Protein AF-0000000084804906 (afdb_homodimer)

Organism: Rhodopseudomonas palustris (strain HaA2) (NCBI:txid316058)

pLDDT: mean 89.28, std 15.46, range [22.48, 98.81]

Secondary structure (DSSP, 8-state):
-----------------------THHHHHHHHHHT-HHHHHHHHHHHSS-EESS-----SPPPHHHHHHHHHHHHH--STTSPPBTTB-HHHHHHHHHHHHHHH-HHHHHH--GGGEEEEEHHHHHHHHHHHHHHHTS---EEEEESS--THHHHHHHHHT-EEEEE--SSTT--SPPHHHHHHHHHHH--SEEEEESS-TTT-----HHHHHHHHHHHHHHT-EEEEEE-----SGGGGG---S--STT-SS--TTEEEEEESTTTSS-GGGTEEEEEE-HHHHHHHHHHHHHHTSS---TTHHHHHHHHHHHHHHHHHHHSTTS-HHHHHHHHHHHHHHHHHHH--S-TTSS--S-HHHHHHHH--HHHHHHHHHHHHHHHHHHHHHHHHHHHHHHGGGEEEEPPP-SSSEEEEEE---S-HHHHHHHIIIII-EE--BHHHHSS------SS-EEEEE--S-HHHHHHHHHHHHHHHHHHHHT-/-----------------------THHHHHHHHHHT-HHHHHHHHHHHSS-EESS--S--SPPPHHHHHHHHHHHHH--STTSPPBTTB-HHHHHHHHHHHHHHH-HHHHHH--GGGEEEEEHHHHHHHHHHHHHHHTS---EEEEESS--THHHHHHHHHT-EEEEE--SSTT--SPPHHHHHHHHHHH--SEEEEESS-TTT-----HHHHHHHHHHHHHHT-EEEEEE-----SGGGGG---S--STT-SS--TTEEEEEESTTTSS-GGGTEEEEEE-HHHHHHHHHHHHHHTSS---TTHHHHHHHHHHHHHHHHHHHSTTS-HHHHHHHHHHHHHHHHHHH--S-TTSS--S-HHHHHHHH--HHHHHHHHHHHHHHHHHHHHHHHHHHHHHHGGGEEEEPPP-SSSEEEEEE---S-HHHHHHHIIIII-EE--BHHHHSS------SS-EEEEE--S-HHHHHHHHHHHHHHHHHHHHH-

Solvent-accessible surface area (backbone atoms only — not comparable to full-atom values): 48200 Å² total; per-residue (Å²): 136,84,80,74,79,78,76,78,78,76,74,72,72,70,73,75,67,79,66,74,73,72,61,61,44,36,49,51,48,51,47,53,58,61,62,29,66,71,56,36,50,51,24,27,71,73,59,75,36,75,22,72,44,27,72,75,55,24,56,38,82,42,40,60,55,41,46,52,46,30,36,48,40,60,76,75,44,38,28,36,19,22,57,31,48,29,39,22,48,48,45,40,30,33,25,50,31,54,33,45,27,66,75,60,35,67,26,25,64,44,26,48,46,42,76,25,39,27,36,19,37,14,40,50,20,30,50,36,34,50,49,43,44,36,29,72,77,64,59,38,52,33,33,38,29,53,12,48,29,60,47,60,58,53,47,46,24,53,74,55,63,26,46,68,42,60,41,62,29,89,49,89,70,42,43,58,36,48,48,67,56,45,35,52,49,38,67,72,65,45,37,43,27,38,36,41,45,40,35,26,39,46,40,5,41,70,62,52,58,69,41,43,50,51,40,55,50,39,37,54,73,50,68,21,30,39,40,38,39,39,55,44,25,54,33,44,84,71,53,78,68,60,64,66,95,66,75,65,78,72,35,68,51,44,56,80,50,40,39,37,36,32,46,36,24,48,40,44,13,27,37,2,54,29,42,17,20,29,39,31,24,58,71,58,34,55,50,35,26,51,44,29,41,59,43,35,40,32,21,50,23,49,46,44,68,24,58,23,48,48,32,50,47,49,46,44,52,50,53,51,68,76,38,76,90,54,63,62,68,58,53,44,52,51,46,51,51,52,49,48,54,51,37,54,70,65,14,48,48,38,59,32,80,80,52,71,54,25,56,58,61,56,52,64,72,71,50,56,63,71,61,43,46,53,49,37,52,51,40,31,45,51,51,35,49,46,22,52,50,44,44,51,51,45,49,66,66,42,39,94,37,53,71,46,62,35,75,66,69,41,63,47,34,32,25,32,25,57,68,67,85,36,32,45,51,56,42,41,53,46,36,28,67,73,36,14,27,54,60,49,40,44,39,36,27,46,78,49,66,77,44,72,44,54,78,50,44,34,36,40,29,23,34,43,51,65,72,58,48,48,52,32,48,52,32,47,38,52,46,51,52,55,50,55,68,76,100,135,83,77,72,77,76,75,77,73,73,69,71,71,67,72,74,67,78,67,73,74,78,58,61,45,36,50,52,48,52,49,53,58,61,62,28,66,71,56,38,50,51,24,27,70,71,60,74,38,74,23,71,44,26,72,75,56,24,54,38,81,44,39,60,54,41,45,52,45,30,35,48,40,60,74,76,44,39,28,37,19,21,56,32,48,29,38,23,48,47,47,40,29,30,26,48,30,52,32,44,26,66,75,61,36,67,25,26,64,44,26,48,46,41,75,24,39,28,36,19,36,13,41,50,21,28,49,35,33,50,49,46,44,35,29,72,75,65,60,39,49,35,34,38,30,53,12,48,28,59,49,58,57,53,46,46,25,58,75,56,64,28,47,68,42,59,42,62,30,88,49,90,70,42,44,58,36,49,49,68,55,44,35,52,48,38,67,73,63,45,38,42,28,38,37,41,45,42,34,24,38,47,39,6,43,70,61,53,60,69,41,42,50,51,38,54,50,40,38,55,74,49,70,22,30,40,40,39,38,39,54,45,25,55,32,47,83,69,52,76,69,60,63,64,96,67,75,63,77,72,34,68,52,44,56,81,49,38,38,37,37,32,44,37,26,48,40,45,13,28,36,2,53,27,43,18,21,31,39,29,24,58,72,58,33,56,48,34,24,51,44,29,42,60,44,34,40,32,20,48,22,49,47,43,67,25,58,23,46,49,31,51,46,51,44,42,53,51,53,50,68,75,37,74,90,55,63,61,69,57,52,44,52,50,47,52,52,52,49,47,55,50,36,52,70,65,14,49,47,36,60,33,81,81,52,73,56,25,56,59,62,56,49,63,73,69,49,56,61,70,62,43,45,52,49,37,52,51,40,31,46,49,52,36,49,45,24,52,50,44,45,50,51,44,49,67,67,40,40,92,36,55,70,46,62,34,76,65,70,40,64,49,32,32,25,31,26,55,69,68,85,37,31,44,52,57,42,40,54,46,37,28,66,73,36,14,28,53,61,48,41,44,39,36,28,48,80,45,62,77,42,74,44,54,77,51,44,34,36,38,28,23,33,43,51,64,71,58,47,49,52,33,48,52,32,47,39,54,45,53,52,54,51,54,67,74,100

Structure (mmCIF, N/CA/C/O backbone):
data_AF-0000000084804906-model_v1
#
loop_
_entity.id
_entity.type
_entity.pdbx_description
1 polymer Aminotransferase
#
loop_
_atom_site.group_PDB
_atom_site.id
_atom_site.type_symbol
_atom_site.label_atom_id
_atom_site.label_alt_id
_atom_site.label_comp_id
_atom_site.label_asym_id
_atom_site.label_entity_id
_atom_site.label_seq_id
_atom_site.pdbx_PDB_ins_code
_atom_site.Cartn_x
_atom_site.Cartn_y
_atom_site.Cartn_z
_atom_site.occupancy
_atom_site.B_iso_or_equiv
_atom_site.auth_seq_id
_atom_site.auth_comp_id
_atom_site.auth_asym_id
_atom_site.auth_atom_id
_atom_site.pdbx_PDB_model_num
ATOM 1 N N . MET A 1 1 ? -44.156 36.531 -44.906 1 23.28 1 MET A N 1
ATOM 2 C CA . MET A 1 1 ? -43.156 35.5 -45.188 1 23.28 1 MET A CA 1
ATOM 3 C C . MET A 1 1 ? -42.812 34.75 -43.906 1 23.28 1 MET A C 1
ATOM 5 O O . MET A 1 1 ? -42.281 35.344 -42.938 1 23.28 1 MET A O 1
ATOM 9 N N . ARG A 1 2 ? -43.5 33.688 -43.688 1 24.52 2 ARG A N 1
ATOM 10 C CA . ARG A 1 2 ? -43.781 32.812 -42.531 1 24.52 2 ARG A CA 1
ATOM 11 C C . ARG A 1 2 ? -42.594 31.953 -42.219 1 24.52 2 ARG A C 1
ATOM 13 O O . ARG A 1 2 ? -42.156 31.125 -43.031 1 24.52 2 ARG A O 1
ATOM 20 N N . VAL A 1 3 ? -41.531 32.438 -41.531 1 28.08 3 VAL A N 1
ATOM 21 C CA . VAL A 1 3 ? -40.219 31.906 -41.188 1 28.08 3 VAL A CA 1
ATOM 22 C C . VAL A 1 3 ? -40.375 30.641 -40.344 1 28.08 3 VAL A C 1
ATOM 24 O O . VAL A 1 3 ? -40.906 30.688 -39.25 1 28.08 3 VAL A O 1
ATOM 27 N N . PHE A 1 4 ? -40.594 29.516 -40.969 1 24.92 4 PHE A N 1
ATOM 28 C CA . PHE A 1 4 ? -40.906 28.25 -40.344 1 24.92 4 PHE A CA 1
ATOM 29 C C . PHE A 1 4 ? -39.719 27.75 -39.531 1 24.92 4 PHE A C 1
ATOM 31 O O . PHE A 1 4 ? -38.562 27.844 -40 1 24.92 4 PHE A O 1
ATOM 38 N N . PRO A 1 5 ? -39.812 27.547 -38.25 1 27.03 5 PRO A N 1
ATOM 39 C CA . PRO A 1 5 ? -38.812 27.234 -37.25 1 27.03 5 PRO A CA 1
ATOM 40 C C . PRO A 1 5 ? -38.188 25.859 -37.406 1 27.03 5 PRO A C 1
ATOM 42 O O . PRO A 1 5 ? -38.875 24.906 -37.75 1 27.03 5 PRO A O 1
ATOM 45 N N . HIS A 1 6 ? -37 25.797 -38 1 27.11 6 HIS A N 1
ATOM 46 C CA . HIS A 1 6 ? -36.281 24.594 -38.312 1 27.11 6 HIS A CA 1
ATOM 47 C C . HIS A 1 6 ? -36.062 23.719 -37.094 1 27.11 6 HIS A C 1
ATOM 49 O O . HIS A 1 6 ? -35.531 24.172 -36.094 1 27.11 6 HIS A O 1
ATOM 55 N N . ARG A 1 7 ? -36.812 22.688 -36.844 1 23.19 7 ARG A N 1
ATOM 56 C CA . ARG A 1 7 ? -36.781 21.656 -35.812 1 23.19 7 ARG A CA 1
ATOM 57 C C . ARG A 1 7 ? -35.5 20.859 -35.875 1 23.19 7 ARG A C 1
ATOM 59 O O . ARG A 1 7 ? -35.219 20.172 -36.844 1 23.19 7 ARG A O 1
ATOM 66 N N . ARG A 1 8 ? -34.406 21.328 -35.375 1 23.94 8 ARG A N 1
ATOM 67 C CA . ARG A 1 8 ? -33.156 20.609 -35.344 1 23.94 8 ARG A CA 1
ATOM 68 C C . ARG A 1 8 ? -33.344 19.203 -34.781 1 23.94 8 ARG A C 1
ATOM 70 O O . ARG A 1 8 ? -33.812 19.062 -33.625 1 23.94 8 ARG A O 1
ATOM 77 N N . ALA A 1 9 ? -33.5 18.156 -35.562 1 24.27 9 ALA A N 1
ATOM 78 C CA . ALA A 1 9 ? -33.688 16.766 -35.156 1 24.27 9 ALA A CA 1
ATOM 79 C C . ALA A 1 9 ? -32.531 16.297 -34.281 1 24.27 9 ALA A C 1
ATOM 81 O O . ALA A 1 9 ? -31.359 16.453 -34.656 1 24.27 9 ALA A O 1
ATOM 82 N N . TYR A 1 10 ? -32.594 16.234 -33.031 1 24.77 10 TYR A N 1
ATOM 83 C CA . TYR A 1 10 ? -31.781 15.641 -31.984 1 24.77 10 TYR A CA 1
ATOM 84 C C . TYR A 1 10 ? -31.312 14.25 -32.375 1 24.77 10 TYR A C 1
ATOM 86 O O . TYR A 1 10 ? -32.125 13.352 -32.625 1 24.77 10 TYR A O 1
ATOM 94 N N . ARG A 1 11 ? -30.328 14.195 -33.281 1 23.48 11 ARG A N 1
ATOM 95 C CA . ARG A 1 11 ? -29.891 12.852 -33.625 1 23.48 11 ARG A CA 1
ATOM 96 C C . ARG A 1 11 ? -29.781 11.969 -32.375 1 23.48 11 ARG A C 1
ATOM 98 O O . ARG A 1 11 ? -29.141 12.352 -31.391 1 23.48 11 ARG A O 1
ATOM 105 N N . LYS A 1 12 ? -30.547 11.023 -32.312 1 25.92 12 LYS A N 1
ATOM 106 C CA . LYS A 1 12 ? -30.578 9.922 -31.359 1 25.92 12 LYS A CA 1
ATOM 107 C C . LYS A 1 12 ? -29.188 9.305 -31.172 1 25.92 12 LYS A C 1
ATOM 109 O O . LYS A 1 12 ? -28.578 8.852 -32.125 1 25.92 12 LYS A O 1
ATOM 114 N N . ARG A 1 13 ? -28.375 9.867 -30.281 1 27.53 13 ARG A N 1
ATOM 115 C CA . ARG A 1 13 ? -27.172 9.164 -29.875 1 27.53 13 ARG A CA 1
ATOM 116 C C . ARG A 1 13 ? -27.344 7.652 -30 1 27.53 13 ARG A C 1
ATOM 118 O O . ARG A 1 13 ? -28.328 7.094 -29.516 1 27.53 13 ARG A O 1
ATOM 125 N N . ARG A 1 14 ? -26.828 7.098 -31.031 1 26.75 14 ARG A N 1
ATOM 126 C CA . ARG A 1 14 ? -26.938 5.648 -31.172 1 26.75 14 ARG A CA 1
ATOM 127 C C . ARG A 1 14 ? -26.766 4.961 -29.812 1 26.75 14 ARG A C 1
ATOM 129 O O . ARG A 1 14 ? -25.938 5.359 -29.016 1 26.75 14 ARG A O 1
ATOM 136 N N . PRO A 1 15 ? -27.719 4.184 -29.406 1 28.22 15 PRO A N 1
ATOM 137 C CA . PRO A 1 15 ? -27.578 3.396 -28.188 1 28.22 15 PRO A CA 1
ATOM 138 C C . PRO A 1 15 ? -26.219 2.721 -28.078 1 28.22 15 PRO A C 1
ATOM 140 O O . PRO A 1 15 ? -25.672 2.246 -29.078 1 28.22 15 PRO A O 1
ATOM 143 N N . LEU A 1 16 ? -25.156 3.363 -27.406 1 29.88 16 LEU A N 1
ATOM 144 C CA . LEU A 1 16 ? -23.969 2.592 -27.078 1 29.88 16 LEU A CA 1
ATOM 145 C C . LEU A 1 16 ? -24.266 1.095 -27.125 1 29.88 16 LEU A C 1
ATOM 147 O O . LEU A 1 16 ? -25.25 0.631 -26.531 1 29.88 16 LEU A O 1
ATOM 151 N N . SER A 1 17 ? -24 0.446 -28.266 1 27.8 17 SER A N 1
ATOM 152 C CA . SER A 1 17 ? -24.062 -1.01 -28.328 1 27.8 17 SER A CA 1
ATOM 153 C C . SER A 1 17 ? -23.875 -1.622 -26.938 1 27.8 17 SER A C 1
ATOM 155 O O . SER A 1 17 ? -23.25 -1.017 -26.062 1 27.8 17 SER A O 1
ATOM 157 N N . ARG A 1 18 ? -24.625 -2.613 -26.641 1 29 18 ARG A N 1
ATOM 158 C CA . ARG A 1 18 ? -24.562 -3.43 -25.438 1 29 18 ARG A CA 1
ATOM 159 C C . ARG A 1 18 ? -23.109 -3.793 -25.094 1 29 18 ARG A C 1
ATOM 161 O O . ARG A 1 18 ? -22.531 -4.672 -25.734 1 29 18 ARG A O 1
ATOM 168 N N . ILE A 1 19 ? -22.203 -2.857 -24.922 1 34.84 19 ILE A N 1
ATOM 169 C CA . ILE A 1 19 ? -20.953 -3.291 -24.297 1 34.84 19 ILE A CA 1
ATOM 170 C C . ILE A 1 19 ? -21.203 -4.57 -23.5 1 34.84 19 ILE A C 1
ATOM 172 O O . ILE A 1 19 ? -22.047 -4.602 -22.609 1 34.84 19 ILE A O 1
ATOM 176 N N . VAL A 1 20 ? -20.938 -5.699 -24.109 1 34.78 20 VAL A N 1
ATOM 177 C CA . VAL A 1 20 ? -20.891 -6.977 -23.406 1 34.78 20 VAL A CA 1
ATOM 178 C C . VAL A 1 20 ? -20.422 -6.762 -21.969 1 34.78 20 VAL A C 1
ATOM 180 O O . VAL A 1 20 ? -19.297 -6.32 -21.734 1 34.78 20 VAL A O 1
ATOM 183 N N . ALA A 1 21 ? -21.172 -6.328 -21.234 1 38.22 21 ALA A N 1
ATOM 184 C CA . ALA A 1 21 ? -21 -6.316 -19.781 1 38.22 21 ALA A CA 1
ATOM 185 C C . ALA A 1 21 ? -20.156 -7.512 -19.328 1 38.22 21 ALA A C 1
ATOM 187 O O . ALA A 1 21 ? -20.656 -8.633 -19.25 1 38.22 21 ALA A O 1
ATOM 188 N N . MET A 1 22 ? -18.953 -7.852 -19.891 1 42.41 22 MET A N 1
ATOM 189 C CA . MET A 1 22 ? -18.062 -8.891 -19.391 1 42.41 22 MET A CA 1
ATOM 190 C C . MET A 1 22 ? -18.031 -8.898 -17.859 1 42.41 22 MET A C 1
ATOM 192 O O . MET A 1 22 ? -17.469 -7.992 -17.25 1 42.41 22 MET A O 1
ATOM 196 N N . THR A 1 23 ? -18.984 -9.422 -17.156 1 46.09 23 THR A N 1
ATOM 197 C CA . THR A 1 23 ? -19.406 -9.555 -15.766 1 46.09 23 THR A CA 1
ATOM 198 C C . THR A 1 23 ? -18.375 -10.344 -14.961 1 46.09 23 THR A C 1
ATOM 200 O O . THR A 1 23 ? -18.062 -11.484 -15.305 1 46.09 23 THR A O 1
ATOM 203 N N . TYR A 1 24 ? -17.297 -9.914 -14.602 1 53.47 24 TYR A N 1
ATOM 204 C CA . TYR A 1 24 ? -16.484 -10.328 -13.461 1 53.47 24 TYR A CA 1
ATOM 205 C C . TYR A 1 24 ? -17.375 -10.758 -12.297 1 53.47 24 TYR A C 1
ATOM 207 O O . TYR A 1 24 ? -17.016 -10.578 -11.133 1 53.47 24 TYR A O 1
ATOM 215 N N . ARG A 1 25 ? -18.25 -11.523 -12.727 1 69.44 25 ARG A N 1
ATOM 216 C CA . ARG A 1 25 ? -19.375 -11.688 -11.797 1 69.44 25 ARG A CA 1
ATOM 217 C C . ARG A 1 25 ? -19.234 -12.977 -10.992 1 69.44 25 ARG A C 1
ATOM 219 O O . ARG A 1 25 ? -19.75 -13.078 -9.883 1 69.44 25 ARG A O 1
ATOM 226 N N . SER A 1 26 ? -18.125 -13.75 -11.68 1 85.38 26 SER A N 1
ATOM 227 C CA . SER A 1 26 ? -18.094 -15.023 -10.969 1 85.38 26 SER A CA 1
ATOM 228 C C . SER A 1 26 ? -17.281 -14.914 -9.68 1 85.38 26 SER A C 1
ATOM 230 O O . SER A 1 26 ? -17.656 -15.508 -8.656 1 85.38 26 SER A O 1
ATOM 232 N N . LEU A 1 27 ? -16.156 -14.195 -9.734 1 86.88 27 LEU A N 1
ATOM 233 C CA . LEU A 1 27 ? -15.398 -13.969 -8.5 1 86.88 27 LEU A CA 1
ATOM 234 C C . LEU A 1 27 ? -16.234 -13.195 -7.488 1 86.88 27 LEU A C 1
ATOM 236 O O . LEU A 1 27 ? -16.25 -13.539 -6.301 1 86.88 27 LEU A O 1
ATOM 240 N N . GLU A 1 28 ? -16.844 -12.188 -7.98 1 83.81 28 GLU A N 1
ATOM 241 C CA . GLU A 1 28 ? -17.703 -11.383 -7.105 1 83.81 28 GLU A CA 1
ATOM 242 C C . GLU A 1 28 ? -18.812 -12.219 -6.496 1 83.81 28 GLU A C 1
ATOM 244 O O . GLU A 1 28 ? -19.141 -12.062 -5.316 1 83.81 28 GLU A O 1
ATOM 249 N N . ARG A 1 29 ? -19.391 -13.039 -7.336 1 88.12 29 ARG A N 1
ATOM 250 C CA . ARG A 1 29 ? -20.438 -13.938 -6.871 1 88.12 29 ARG A CA 1
ATOM 251 C C . ARG A 1 29 ? -19.938 -14.867 -5.781 1 88.12 29 ARG A C 1
ATOM 253 O O . ARG A 1 29 ? -20.578 -15.039 -4.75 1 88.12 29 ARG A O 1
ATOM 260 N N . ALA A 1 30 ? -18.812 -15.453 -6.039 1 90.81 30 ALA A N 1
ATOM 261 C CA . ALA A 1 30 ? -18.234 -16.359 -5.059 1 90.81 30 ALA A CA 1
ATOM 262 C C . ALA A 1 30 ? -17.891 -15.633 -3.764 1 90.81 30 ALA A C 1
ATOM 264 O O . ALA A 1 30 ? -18.219 -16.109 -2.674 1 90.81 30 ALA A O 1
ATOM 265 N N . ASN A 1 31 ? -17.25 -14.461 -3.885 1 85.06 31 ASN A N 1
ATOM 266 C CA . ASN A 1 31 ? -16.875 -13.672 -2.715 1 85.06 31 ASN A CA 1
ATOM 267 C C . ASN A 1 31 ? -18.094 -13.234 -1.915 1 85.06 31 ASN A C 1
ATOM 269 O O . ASN A 1 31 ? -18.078 -13.266 -0.683 1 85.06 31 ASN A O 1
ATOM 273 N N . ALA A 1 32 ? -19.109 -12.797 -2.629 1 84.06 32 ALA A N 1
ATOM 274 C CA . ALA A 1 32 ? -20.344 -12.398 -1.957 1 84.06 32 ALA A CA 1
ATOM 275 C C . ALA A 1 32 ? -20.922 -13.562 -1.163 1 84.06 32 ALA A C 1
ATOM 277 O O . ALA A 1 32 ? -21.516 -13.359 -0.097 1 84.06 32 ALA A O 1
ATOM 278 N N . TYR A 1 33 ? -20.781 -14.727 -1.677 1 90.19 33 TYR A N 1
ATOM 279 C CA . TYR A 1 33 ? -21.297 -15.914 -1.01 1 90.19 33 TYR A CA 1
ATOM 280 C C . TYR A 1 33 ? -20.469 -16.266 0.216 1 90.19 33 TYR A C 1
ATOM 282 O O . TYR A 1 33 ? -21.016 -16.5 1.298 1 90.19 33 TYR A O 1
ATOM 290 N N . PHE A 1 34 ? -19.172 -16.25 0.102 1 88.19 34 PHE A N 1
ATOM 291 C CA . PHE A 1 34 ? -18.266 -16.688 1.154 1 88.19 34 PHE A CA 1
ATOM 292 C C . PHE A 1 34 ? -18.203 -15.68 2.289 1 88.19 34 PHE A C 1
ATOM 294 O O . PHE A 1 34 ? -18 -16.047 3.447 1 88.19 34 PHE A O 1
ATOM 301 N N . TYR A 1 35 ? -18.406 -14.414 1.916 1 80.06 35 TYR A N 1
ATOM 302 C CA . TYR A 1 35 ? -18.125 -13.367 2.893 1 80.06 35 TYR A CA 1
ATOM 303 C C . TYR A 1 35 ? -19.406 -12.711 3.375 1 80.06 35 TYR A C 1
ATOM 305 O O . TYR A 1 35 ? -19.375 -11.688 4.055 1 80.06 35 TYR A O 1
ATOM 313 N N . ASP A 1 36 ? -20.484 -13.305 2.92 1 81.38 36 ASP A N 1
ATOM 314 C CA . ASP A 1 36 ? -21.719 -12.914 3.58 1 81.38 36 ASP A CA 1
ATOM 315 C C . ASP A 1 36 ? -21.641 -13.133 5.09 1 81.38 36 ASP A C 1
ATOM 317 O O . ASP A 1 36 ? -21.375 -14.242 5.547 1 81.38 36 ASP A O 1
ATOM 321 N N . PRO A 1 37 ? -21.859 -12.086 5.828 1 75.81 37 PRO A N 1
ATOM 322 C CA . PRO A 1 37 ? -21.578 -12.18 7.266 1 75.81 37 PRO A CA 1
ATOM 323 C C . PRO A 1 37 ? -22.406 -13.266 7.957 1 75.81 37 PRO A C 1
ATOM 325 O O . PRO A 1 37 ? -21.875 -14.031 8.758 1 75.81 37 PRO A O 1
ATOM 328 N N . ALA A 1 38 ? -23.688 -13.352 7.727 1 84.19 38 ALA A N 1
ATOM 329 C CA . ALA A 1 38 ? -24.547 -14.344 8.367 1 84.19 38 ALA A CA 1
ATOM 330 C C . ALA A 1 38 ? -24.156 -15.758 7.965 1 84.19 38 ALA A C 1
ATOM 332 O O . ALA A 1 38 ? -24.062 -16.656 8.812 1 84.19 38 ALA A O 1
ATOM 333 N N . ARG A 1 39 ? -23.891 -15.922 6.742 1 88.75 39 ARG A N 1
ATOM 334 C CA . ARG A 1 39 ? -23.5 -17.234 6.238 1 88.75 39 ARG A CA 1
ATOM 335 C C . ARG A 1 39 ? -22.141 -17.656 6.797 1 88.75 39 ARG A C 1
ATOM 337 O O . ARG A 1 39 ? -21.969 -18.797 7.223 1 88.75 39 ARG A O 1
ATOM 344 N N . ARG A 1 40 ? -21.234 -16.766 6.75 1 84.19 40 ARG A N 1
ATOM 345 C CA . ARG A 1 40 ? -19.891 -17.062 7.23 1 84.19 40 ARG A CA 1
ATOM 346 C C . ARG A 1 40 ? -19.906 -17.391 8.719 1 84.19 40 ARG A C 1
ATOM 348 O O . ARG A 1 40 ? -19.219 -18.312 9.156 1 84.19 40 ARG A O 1
ATOM 355 N N . ARG A 1 41 ? -20.688 -16.703 9.453 1 82.5 41 ARG A N 1
ATOM 356 C CA . ARG A 1 41 ? -20.828 -17 10.875 1 82.5 41 ARG A CA 1
ATOM 357 C C . ARG A 1 41 ? -21.391 -18.406 11.078 1 82.5 41 ARG A C 1
ATOM 359 O O . ARG A 1 41 ? -20.953 -19.141 11.961 1 82.5 41 ARG A O 1
ATOM 366 N N . ALA A 1 42 ? -22.344 -18.672 10.344 1 89.75 42 ALA A N 1
ATOM 367 C CA . ALA A 1 42 ? -22.984 -19.984 10.445 1 89.75 42 ALA A CA 1
ATOM 368 C C . ALA A 1 42 ? -21.984 -21.094 10.102 1 89.75 42 ALA A C 1
ATOM 370 O O . ALA A 1 42 ? -21.953 -22.141 10.758 1 89.75 42 ALA A O 1
ATOM 371 N N . VAL A 1 43 ? -21.219 -20.891 9.086 1 89.62 43 VAL A N 1
ATOM 372 C CA . VAL A 1 43 ? -20.234 -21.859 8.633 1 89.62 43 VAL A CA 1
ATOM 373 C C . VAL A 1 43 ? -19.141 -22.031 9.703 1 89.62 43 VAL A C 1
ATOM 375 O O . VAL A 1 43 ? -18.75 -23.156 10.016 1 89.62 43 VAL A O 1
ATOM 378 N N . ILE A 1 44 ? -18.734 -21 10.258 1 83.94 44 ILE A N 1
ATOM 379 C CA . ILE A 1 44 ? -17.703 -21.047 11.289 1 83.94 44 ILE A CA 1
ATOM 380 C C . ILE A 1 44 ? -18.25 -21.75 12.531 1 83.94 44 ILE A C 1
ATOM 382 O O . ILE A 1 44 ? -17.547 -22.547 13.156 1 83.94 44 ILE A O 1
ATOM 386 N N . ALA A 1 45 ? -19.438 -21.422 12.898 1 86.12 45 ALA A N 1
ATOM 387 C CA . ALA A 1 45 ? -20.062 -22.062 14.047 1 86.12 45 ALA A CA 1
ATOM 388 C C . ALA A 1 45 ? -20.203 -23.562 13.836 1 86.12 45 ALA A C 1
ATOM 390 O O . ALA A 1 45 ? -20 -24.344 14.766 1 86.12 45 ALA A O 1
ATOM 391 N N . ARG A 1 46 ? -20.484 -23.922 12.672 1 90.19 46 ARG A N 1
ATOM 392 C CA . ARG A 1 46 ? -20.75 -25.312 12.344 1 90.19 46 ARG A CA 1
ATOM 393 C C . ARG A 1 46 ? -19.453 -26.109 12.219 1 90.19 46 ARG A C 1
ATOM 395 O O . ARG A 1 46 ? -19.391 -27.266 12.648 1 90.19 46 ARG A O 1
ATOM 402 N N . HIS A 1 47 ? -18.484 -25.516 11.57 1 87.88 47 HIS A N 1
ATOM 403 C CA . HIS A 1 47 ? -17.297 -26.297 11.188 1 87.88 47 HIS A CA 1
ATOM 404 C C . HIS A 1 47 ? -16.078 -25.875 11.984 1 87.88 47 HIS A C 1
ATOM 406 O O . HIS A 1 47 ? -15.016 -26.5 11.883 1 87.88 47 HIS A O 1
ATOM 412 N N . GLY A 1 48 ? -16.234 -24.844 12.828 1 77.38 48 GLY A N 1
ATOM 413 C CA . GLY A 1 48 ? -15.133 -24.359 13.641 1 77.38 48 GLY A CA 1
ATOM 414 C C . GLY A 1 48 ? -14.203 -23.422 12.891 1 77.38 48 GLY A C 1
ATOM 415 O O . GLY A 1 48 ? -13.258 -22.875 13.469 1 77.38 48 GLY A O 1
ATOM 416 N N . GLY A 1 49 ? -14.438 -23.203 11.602 1 78.88 49 GLY A N 1
ATOM 417 C CA . GLY A 1 49 ? -13.641 -22.344 10.758 1 78.88 49 GLY A CA 1
ATOM 418 C C . GLY A 1 49 ? -13.852 -22.594 9.273 1 78.88 49 GLY A C 1
ATOM 419 O O . GLY A 1 49 ? -14.617 -23.484 8.891 1 78.88 49 GLY A O 1
ATOM 420 N N . VAL A 1 50 ? -13.25 -21.719 8.539 1 82.38 50 VAL A N 1
ATOM 421 C CA . VAL A 1 50 ? -13.305 -21.891 7.09 1 82.38 50 VAL A CA 1
ATOM 422 C C . VAL A 1 50 ? -11.969 -22.438 6.59 1 82.38 50 VAL A C 1
ATOM 424 O O . VAL A 1 50 ? -10.906 -21.938 6.961 1 82.38 50 VAL A O 1
ATOM 427 N N . GLY A 1 51 ? -12 -23.547 5.852 1 82 51 GLY A N 1
ATOM 428 C CA . GLY A 1 51 ? -10.82 -24.047 5.172 1 82 51 GLY A CA 1
ATOM 429 C C . GLY A 1 51 ? -10.555 -23.359 3.85 1 82 51 GLY A C 1
ATOM 430 O O . GLY A 1 51 ? -11.477 -23.062 3.098 1 82 51 GLY A O 1
ATOM 431 N N . TYR A 1 52 ? -9.258 -23.047 3.648 1 83.75 52 TYR A N 1
ATOM 432 C CA . TYR A 1 52 ? -8.859 -22.359 2.43 1 83.75 52 TYR A CA 1
ATOM 433 C C . TYR A 1 52 ? -8.016 -23.266 1.534 1 83.75 52 TYR A C 1
ATOM 435 O O . TYR A 1 52 ? -6.789 -23.203 1.555 1 83.75 52 TYR A O 1
ATOM 443 N N . LEU A 1 53 ? -8.688 -24 0.717 1 92.62 53 LEU A N 1
ATOM 444 C CA . LEU A 1 53 ? -7.973 -24.953 -0.136 1 92.62 53 LEU A CA 1
ATOM 445 C C . LEU A 1 53 ? -7.727 -24.344 -1.519 1 92.62 53 LEU A C 1
ATOM 447 O O . LEU A 1 53 ? -6.992 -24.922 -2.324 1 92.62 53 LEU A O 1
ATOM 451 N N . SER A 1 54 ? -8.289 -23.156 -1.771 1 93.81 54 SER A N 1
ATOM 452 C CA . SER A 1 54 ? -8.25 -22.656 -3.139 1 93.81 54 SER A CA 1
ATOM 453 C C . SER A 1 54 ? -7.855 -21.188 -3.172 1 93.81 54 SER A C 1
ATOM 455 O O . SER A 1 54 ? -8.164 -20.484 -4.133 1 93.81 54 SER A O 1
ATOM 457 N N . SER A 1 55 ? -7.141 -20.672 -2.26 1 88.38 55 SER A N 1
ATOM 458 C CA . SER A 1 55 ? -6.914 -19.234 -2.09 1 88.38 55 SER A CA 1
ATOM 459 C C . SER A 1 55 ? -5.941 -18.703 -3.133 1 88.38 55 SER A C 1
ATOM 461 O O . SER A 1 55 ? -6.016 -17.531 -3.518 1 88.38 55 SER A O 1
ATOM 463 N N . GLY A 1 56 ? -5.004 -19.484 -3.592 1 91.62 56 GLY A N 1
ATOM 464 C CA . GLY A 1 56 ? -3.938 -19.031 -4.465 1 91.62 56 GLY A CA 1
ATOM 465 C C . GLY A 1 56 ? -2.904 -18.188 -3.748 1 91.62 56 GLY A C 1
ATOM 466 O O . GLY A 1 56 ? -2.051 -17.562 -4.387 1 91.62 56 GLY A O 1
ATOM 467 N N . VAL A 1 57 ? -2.908 -18.141 -2.447 1 93 57 VAL A N 1
ATOM 468 C CA . VAL A 1 57 ? -1.99 -17.359 -1.623 1 93 57 VAL A CA 1
ATOM 469 C C . VAL A 1 57 ? -0.958 -18.281 -0.982 1 93 57 VAL A C 1
ATOM 471 O O . VAL A 1 57 ? -1.263 -19.438 -0.66 1 93 57 VAL A O 1
ATOM 474 N N . ASN A 1 58 ? 0.282 -17.859 -0.965 1 94.44 58 ASN A N 1
ATOM 475 C CA . ASN A 1 58 ? 1.28 -18.562 -0.164 1 94.44 58 ASN A CA 1
ATOM 476 C C . ASN A 1 58 ? 1.169 -18.203 1.313 1 94.44 58 ASN A C 1
ATOM 478 O O . ASN A 1 58 ? 1.742 -17.203 1.755 1 94.44 58 ASN A O 1
ATOM 482 N N . HIS A 1 59 ? 0.5 -19.078 2.086 1 93.81 59 HIS A N 1
ATOM 483 C CA . HIS A 1 59 ? 0.197 -18.797 3.484 1 93.81 59 HIS A CA 1
ATOM 484 C C . HIS A 1 59 ? 1.354 -19.188 4.391 1 93.81 59 HIS A C 1
ATOM 486 O O . HIS A 1 59 ? 1.282 -19.016 5.609 1 93.81 59 HIS A O 1
ATOM 492 N N . LEU A 1 60 ? 2.373 -19.75 3.809 1 94.19 60 LEU A N 1
ATOM 493 C CA . LEU A 1 60 ? 3.488 -20.25 4.609 1 94.19 60 LEU A CA 1
ATOM 494 C C . LEU A 1 60 ? 4.414 -19.094 5.012 1 94.19 60 LEU A C 1
ATOM 496 O O . LEU A 1 60 ? 4.301 -17.984 4.484 1 94.19 60 LEU A O 1
ATOM 500 N N . GLN A 1 61 ? 5.254 -19.406 5.941 1 94.94 61 GLN A N 1
ATOM 501 C CA . GLN A 1 61 ? 6.059 -18.359 6.562 1 94.94 61 GLN A CA 1
ATOM 502 C C . GLN A 1 61 ? 7.113 -17.828 5.598 1 94.94 61 GLN A C 1
ATOM 504 O O . GLN A 1 61 ? 7.785 -18.609 4.918 1 94.94 61 GLN A O 1
ATOM 509 N N . THR A 1 62 ? 7.23 -16.562 5.492 1 96.19 62 THR A N 1
ATOM 510 C CA . THR A 1 62 ? 8.328 -15.891 4.793 1 96.19 62 THR A CA 1
ATOM 511 C C . THR A 1 62 ? 9.672 -16.344 5.348 1 96.19 62 THR A C 1
ATOM 513 O O . THR A 1 62 ? 9.812 -16.578 6.551 1 96.19 62 THR A O 1
ATOM 516 N N . PRO A 1 63 ? 10.672 -16.469 4.48 1 96.06 63 PRO A N 1
ATOM 517 C CA . PRO A 1 63 ? 11.984 -16.844 5.008 1 96.06 63 PRO A CA 1
ATOM 518 C C . PRO A 1 63 ? 12.398 -16.016 6.219 1 96.06 63 PRO A C 1
ATOM 520 O O . PRO A 1 63 ? 12.328 -14.781 6.18 1 96.06 63 PRO A O 1
ATOM 523 N N . ARG A 1 64 ? 12.898 -16.719 7.297 1 97.38 64 ARG A N 1
ATOM 524 C CA . ARG A 1 64 ? 13.133 -16.125 8.609 1 97.38 64 ARG A CA 1
ATOM 525 C C . ARG A 1 64 ? 14.164 -15.008 8.523 1 97.38 64 ARG A C 1
ATOM 527 O O . ARG A 1 64 ? 14.062 -14 9.227 1 97.38 64 ARG A O 1
ATOM 534 N N . VAL A 1 65 ? 15.141 -15.102 7.668 1 97.88 65 VAL A N 1
ATOM 535 C CA . VAL A 1 65 ? 16.219 -14.117 7.57 1 97.88 65 VAL A CA 1
ATOM 536 C C . VAL A 1 65 ? 15.648 -12.781 7.098 1 97.88 65 VAL A C 1
ATOM 538 O O . VAL A 1 65 ? 16.109 -11.719 7.523 1 97.88 65 VAL A O 1
ATOM 541 N N . LEU A 1 66 ? 14.695 -12.836 6.191 1 97.69 66 LEU A N 1
ATOM 542 C CA . LEU A 1 66 ? 14.062 -11.617 5.703 1 97.69 66 LEU A CA 1
ATOM 543 C C . LEU A 1 66 ? 13.211 -10.977 6.793 1 97.69 66 LEU A C 1
ATOM 545 O O . LEU A 1 66 ? 13.219 -9.75 6.957 1 97.69 66 LEU A O 1
ATOM 549 N N . LEU A 1 67 ? 12.453 -11.797 7.57 1 98.12 67 LEU A N 1
ATOM 550 C CA . LEU A 1 67 ? 11.633 -11.297 8.664 1 98.12 67 LEU A CA 1
ATOM 551 C C . LEU A 1 67 ? 12.5 -10.672 9.75 1 98.12 67 LEU A C 1
ATOM 553 O O . LEU A 1 67 ? 12.164 -9.609 10.289 1 98.12 67 LEU A O 1
ATOM 557 N N . ASP A 1 68 ? 13.609 -11.352 10.062 1 97.88 68 ASP A N 1
ATOM 558 C CA . ASP A 1 68 ? 14.531 -10.836 11.07 1 97.88 68 ASP A CA 1
ATOM 559 C C . ASP A 1 68 ? 15.125 -9.492 10.648 1 97.88 68 ASP A C 1
ATOM 561 O O . ASP A 1 68 ? 15.25 -8.578 11.469 1 97.88 68 ASP A O 1
ATOM 565 N N . LEU A 1 69 ? 15.492 -9.414 9.414 1 97.81 69 LEU A N 1
ATOM 566 C CA . LEU A 1 69 ? 16.047 -8.172 8.898 1 97.81 69 LEU A CA 1
ATOM 567 C C . LEU A 1 69 ? 15.016 -7.051 8.938 1 97.81 69 LEU A C 1
ATOM 569 O O . LEU A 1 69 ? 15.328 -5.918 9.305 1 97.81 69 LEU A O 1
ATOM 573 N N . ALA A 1 70 ? 13.789 -7.371 8.531 1 97.94 70 ALA A N 1
ATOM 574 C CA . ALA A 1 70 ? 12.711 -6.387 8.578 1 97.94 70 ALA A CA 1
ATOM 575 C C . ALA A 1 70 ? 12.469 -5.918 10.016 1 97.94 70 ALA A C 1
ATOM 577 O O . ALA A 1 70 ? 12.188 -4.738 10.25 1 97.94 70 ALA A O 1
ATOM 578 N N . ALA A 1 71 ? 12.523 -6.84 10.953 1 97.88 71 ALA A N 1
ATOM 579 C CA . ALA A 1 71 ? 12.328 -6.488 12.359 1 97.88 71 ALA A CA 1
ATOM 580 C C . ALA A 1 71 ? 13.43 -5.543 12.844 1 97.88 71 ALA A C 1
ATOM 582 O O . ALA A 1 71 ? 13.148 -4.574 13.562 1 97.88 71 ALA A O 1
ATOM 583 N N . ARG A 1 72 ? 14.648 -5.797 12.484 1 96.94 72 ARG A N 1
ATOM 584 C CA . ARG A 1 72 ? 15.766 -4.934 12.859 1 96.94 72 ARG A CA 1
ATOM 585 C C . ARG A 1 72 ? 15.633 -3.559 12.203 1 96.94 72 ARG A C 1
ATOM 587 O O . ARG A 1 72 ? 15.961 -2.541 12.82 1 96.94 72 ARG A O 1
ATOM 594 N N . GLU A 1 73 ? 15.188 -3.568 10.945 1 96.5 73 GLU A N 1
ATOM 595 C CA . GLU A 1 73 ? 14.961 -2.332 10.203 1 96.5 73 GLU A CA 1
ATOM 596 C C . GLU A 1 73 ? 14.039 -1.388 10.969 1 96.5 73 GLU A C 1
ATOM 598 O O . GLU A 1 73 ? 14.281 -0.179 11.016 1 96.5 73 GLU A O 1
ATOM 603 N N . LEU A 1 74 ? 12.992 -1.919 11.609 1 96.44 74 LEU A N 1
ATOM 604 C CA . LEU A 1 74 ? 12.008 -1.117 12.336 1 96.44 74 LEU A CA 1
ATOM 605 C C . LEU A 1 74 ? 12.664 -0.346 13.469 1 96.44 74 LEU A C 1
ATOM 607 O O . LEU A 1 74 ? 12.242 0.766 13.805 1 96.44 74 LEU A O 1
ATOM 611 N N . ARG A 1 75 ? 13.719 -0.882 13.992 1 92.25 75 ARG A N 1
ATOM 612 C CA . ARG A 1 75 ? 14.367 -0.273 15.148 1 92.25 75 ARG A CA 1
ATOM 613 C C . ARG A 1 75 ? 15.539 0.604 14.711 1 92.25 75 ARG A C 1
ATOM 615 O O . ARG A 1 75 ? 15.844 1.608 15.359 1 92.25 75 ARG A O 1
ATOM 622 N N . GLU A 1 76 ? 16.188 0.188 13.672 1 93.62 76 GLU A N 1
ATOM 623 C CA . GLU A 1 76 ? 17.5 0.764 13.398 1 93.62 76 GLU A CA 1
ATOM 624 C C . GLU A 1 76 ? 17.438 1.753 12.234 1 93.62 76 GLU A C 1
ATOM 626 O O . GLU A 1 76 ? 18.359 2.539 12.031 1 93.62 76 GLU A O 1
ATOM 631 N N . ARG A 1 77 ? 16.375 1.732 11.531 1 93.69 77 ARG A N 1
ATOM 632 C CA . ARG A 1 77 ? 16.203 2.645 10.406 1 93.69 77 ARG A CA 1
ATOM 633 C C . ARG A 1 77 ? 14.898 3.418 10.516 1 93.69 77 ARG A C 1
ATOM 635 O O . ARG A 1 77 ? 14.047 3.09 11.344 1 93.69 77 ARG A O 1
ATOM 642 N N . ARG A 1 78 ? 14.719 4.473 9.727 1 94.44 78 ARG A N 1
ATOM 643 C CA . ARG A 1 78 ? 13.492 5.266 9.672 1 94.44 78 ARG A CA 1
ATOM 644 C C . ARG A 1 78 ? 12.758 5.059 8.352 1 94.44 78 ARG A C 1
ATOM 646 O O . ARG A 1 78 ? 12.32 6.023 7.723 1 94.44 78 ARG A O 1
ATOM 653 N N . LEU A 1 79 ? 12.727 3.807 7.891 1 95.44 79 LEU A N 1
ATOM 654 C CA . LEU A 1 79 ? 12.094 3.539 6.605 1 95.44 79 LEU A CA 1
ATOM 655 C C . LEU A 1 79 ? 10.578 3.502 6.746 1 95.44 79 LEU A C 1
ATOM 657 O O . LEU A 1 79 ? 9.859 4.035 5.898 1 95.44 79 LEU A O 1
ATOM 661 N N . ILE A 1 80 ? 10.062 2.924 7.855 1 97.25 80 ILE A N 1
ATOM 662 C CA . ILE A 1 80 ? 8.625 2.84 8.062 1 97.25 80 ILE A CA 1
ATOM 663 C C . ILE A 1 80 ? 8.055 4.234 8.32 1 97.25 80 ILE A C 1
ATOM 665 O O . ILE A 1 80 ? 6.867 4.48 8.094 1 97.25 80 ILE A O 1
ATOM 669 N N . GLU A 1 81 ? 8.875 5.207 8.672 1 96.31 81 GLU A N 1
ATOM 670 C CA . GLU A 1 81 ? 8.461 6.57 9 1 96.31 81 GLU A CA 1
ATOM 671 C C . GLU A 1 81 ? 8.391 7.438 7.75 1 96.31 81 GLU A C 1
ATOM 673 O O . GLU A 1 81 ? 7.801 8.523 7.773 1 96.31 81 GLU A O 1
ATOM 678 N N . ASN A 1 82 ? 8.914 6.984 6.676 1 94.56 82 ASN A N 1
ATOM 679 C CA . ASN A 1 82 ? 9.086 7.883 5.539 1 94.56 82 ASN A CA 1
ATOM 680 C C . ASN A 1 82 ? 8.555 7.266 4.25 1 94.56 82 ASN A C 1
ATOM 682 O O . ASN A 1 82 ? 8.641 6.055 4.055 1 94.56 82 ASN A O 1
ATOM 686 N N . TYR A 1 83 ? 8.07 8.141 3.375 1 93.38 83 TYR A N 1
ATOM 687 C CA . TYR A 1 83 ? 7.633 7.742 2.043 1 93.38 83 TYR A CA 1
ATOM 688 C C . TYR A 1 83 ? 8.82 7.383 1.161 1 93.38 83 TYR A C 1
ATOM 690 O O . TYR A 1 83 ? 9.945 7.832 1.406 1 93.38 83 TYR A O 1
ATOM 698 N N . THR A 1 84 ? 8.531 6.59 0.17 1 92.81 84 THR A N 1
ATOM 699 C CA . THR A 1 84 ? 9.438 6.492 -0.973 1 92.81 84 THR A CA 1
ATOM 700 C C . THR A 1 84 ? 9.016 7.461 -2.074 1 92.81 84 THR A C 1
ATOM 702 O O . THR A 1 84 ? 7.984 8.125 -1.966 1 92.81 84 THR A O 1
ATOM 705 N N . ALA A 1 85 ? 9.914 7.547 -3.09 1 89.62 85 ALA A N 1
ATOM 706 C CA . ALA A 1 85 ? 9.438 8.156 -4.328 1 89.62 85 ALA A CA 1
ATOM 707 C C . ALA A 1 85 ? 8.234 7.398 -4.887 1 89.62 85 ALA A C 1
ATOM 709 O O . ALA A 1 85 ? 8.008 6.242 -4.531 1 89.62 85 ALA A O 1
ATOM 710 N N . PRO A 1 86 ? 7.488 8.062 -5.75 1 92.81 86 PRO A N 1
ATOM 711 C CA . PRO A 1 86 ? 6.301 7.406 -6.312 1 92.81 86 PRO A CA 1
ATOM 712 C C . PRO A 1 86 ? 6.633 6.102 -7.031 1 92.81 86 PRO A C 1
ATOM 714 O O . PRO A 1 86 ? 5.777 5.223 -7.152 1 92.81 86 PRO A O 1
ATOM 717 N N . GLY A 1 87 ? 7.859 5.934 -7.492 1 94.25 87 GLY A N 1
ATOM 718 C CA . GLY A 1 87 ? 8.281 4.711 -8.156 1 94.25 87 GLY A CA 1
ATOM 719 C C . GLY A 1 87 ? 8.914 3.709 -7.207 1 94.25 87 GLY A C 1
ATOM 720 O O . GLY A 1 87 ? 9.336 2.631 -7.629 1 94.25 87 GLY A O 1
ATOM 721 N N . GLY A 1 88 ? 8.992 4.062 -5.922 1 94.56 88 GLY A N 1
ATOM 722 C CA . GLY A 1 88 ? 9.5 3.135 -4.926 1 94.56 88 GLY A CA 1
ATOM 723 C C . GLY A 1 88 ? 10.914 3.447 -4.484 1 94.56 88 GLY A C 1
ATOM 724 O O . GLY A 1 88 ? 11.539 4.387 -4.988 1 94.56 88 GLY A O 1
ATOM 725 N N . ALA A 1 89 ? 11.383 2.691 -3.537 1 93.88 89 ALA A N 1
ATOM 726 C CA . ALA A 1 89 ? 12.719 2.885 -2.973 1 93.88 89 ALA A CA 1
ATOM 727 C C . ALA A 1 89 ? 13.797 2.564 -4 1 93.88 89 ALA A C 1
ATOM 729 O O . ALA A 1 89 ? 13.75 1.526 -4.664 1 93.88 89 ALA A O 1
ATOM 730 N N . LEU A 1 90 ? 14.797 3.381 -4.082 1 89.56 90 LEU A N 1
ATOM 731 C CA . LEU A 1 90 ? 15.883 3.217 -5.039 1 89.56 90 LEU A CA 1
ATOM 732 C C . LEU A 1 90 ? 16.609 1.895 -4.82 1 89.56 90 LEU A C 1
ATOM 734 O O . LEU A 1 90 ? 17.016 1.23 -5.781 1 89.56 90 LEU A O 1
ATOM 738 N N . GLY A 1 91 ? 16.812 1.587 -3.586 1 93.38 91 GLY A N 1
ATOM 739 C CA . GLY A 1 91 ? 17.516 0.36 -3.258 1 93.38 91 GLY A CA 1
ATOM 740 C C . GLY A 1 91 ? 16.844 -0.883 -3.809 1 93.38 91 GLY A C 1
ATOM 741 O O . GLY A 1 91 ? 17.516 -1.784 -4.316 1 93.38 91 GLY A O 1
ATOM 742 N N . ILE A 1 92 ? 15.508 -0.967 -3.727 1 96.94 92 ILE A N 1
ATOM 743 C CA . ILE A 1 92 ? 14.773 -2.121 -4.227 1 96.94 92 ILE A CA 1
ATOM 744 C C . ILE A 1 92 ? 14.883 -2.186 -5.75 1 96.94 92 ILE A C 1
ATOM 746 O O . ILE A 1 92 ? 15.148 -3.25 -6.312 1 96.94 92 ILE A O 1
ATOM 750 N N . GLY A 1 93 ? 14.656 -0.993 -6.418 1 96.06 93 GLY A N 1
ATOM 751 C CA . GLY A 1 93 ? 14.789 -0.955 -7.867 1 96.06 93 GLY A CA 1
ATOM 752 C C . GLY A 1 93 ? 16.156 -1.402 -8.359 1 96.06 93 GLY A C 1
ATOM 753 O O . GLY A 1 93 ? 16.25 -2.18 -9.312 1 96.06 93 GLY A O 1
ATOM 754 N N . ALA A 1 94 ? 17.172 -0.938 -7.699 1 95.81 94 ALA A N 1
ATOM 755 C CA . ALA A 1 94 ? 18.531 -1.321 -8.047 1 95.81 94 ALA A CA 1
ATOM 756 C C . ALA A 1 94 ? 18.75 -2.816 -7.84 1 95.81 94 ALA A C 1
ATOM 758 O O . ALA A 1 94 ? 19.391 -3.479 -8.664 1 95.81 94 ALA A O 1
ATOM 759 N N . ALA A 1 95 ? 18.281 -3.324 -6.742 1 97.44 95 ALA A N 1
ATOM 760 C CA . ALA A 1 95 ? 18.453 -4.742 -6.445 1 97.44 95 ALA A CA 1
ATOM 761 C C . ALA A 1 95 ? 17.734 -5.613 -7.469 1 97.44 95 ALA A C 1
ATOM 763 O O . ALA A 1 95 ? 18.234 -6.672 -7.852 1 97.44 95 ALA A O 1
ATOM 764 N N . ILE A 1 96 ? 16.547 -5.184 -7.922 1 96.88 96 ILE A N 1
ATOM 765 C CA . ILE A 1 96 ? 15.797 -5.906 -8.945 1 96.88 96 ILE A CA 1
ATOM 766 C C . ILE A 1 96 ? 16.594 -5.922 -10.25 1 96.88 96 ILE A C 1
ATOM 768 O O . ILE A 1 96 ? 16.734 -6.973 -10.875 1 96.88 96 ILE A O 1
ATOM 772 N N . ALA A 1 97 ? 17.078 -4.766 -10.633 1 96.44 97 ALA A N 1
ATOM 773 C CA . ALA A 1 97 ? 17.891 -4.699 -11.844 1 96.44 97 ALA A CA 1
ATOM 774 C C . ALA A 1 97 ? 19.125 -5.594 -11.734 1 96.44 97 ALA A C 1
ATOM 776 O O . ALA A 1 97 ? 19.469 -6.312 -12.672 1 96.44 97 ALA A O 1
ATOM 777 N N . PHE A 1 98 ? 19.781 -5.543 -10.578 1 96.38 98 PHE A N 1
ATOM 778 C CA . PHE A 1 98 ? 20.953 -6.379 -10.312 1 96.38 98 PHE A CA 1
ATOM 779 C C . PHE A 1 98 ? 20.609 -7.852 -10.477 1 96.38 98 PHE A C 1
ATOM 781 O O . PHE A 1 98 ? 21.359 -8.602 -11.125 1 96.38 98 PHE A O 1
ATOM 788 N N . GLU A 1 99 ? 19.516 -8.25 -9.914 1 95.12 99 GLU A N 1
ATOM 789 C CA . GLU A 1 99 ? 19.062 -9.633 -10 1 95.12 99 GLU A CA 1
ATOM 790 C C . GLU A 1 99 ? 18.766 -10.023 -11.445 1 95.12 99 GLU A C 1
ATOM 792 O O . GLU A 1 99 ? 19.141 -11.117 -11.891 1 95.12 99 GLU A O 1
ATOM 797 N N . MET A 1 100 ? 18.109 -9.172 -12.211 1 93.12 100 MET A N 1
ATOM 798 C CA . MET A 1 100 ? 17.766 -9.445 -13.602 1 93.12 100 MET A CA 1
ATOM 799 C C . MET A 1 100 ? 19.031 -9.57 -14.461 1 93.12 100 MET A C 1
ATOM 801 O O . MET A 1 100 ? 19.078 -10.391 -15.375 1 93.12 100 MET A O 1
ATOM 805 N N . HIS A 1 101 ? 20.031 -8.703 -14.172 1 93.19 101 HIS A N 1
ATOM 806 C CA . HIS A 1 101 ? 21.297 -8.789 -14.891 1 93.19 101 HIS A CA 1
ATOM 807 C C . HIS A 1 101 ? 21.938 -10.164 -14.719 1 93.19 101 HIS A C 1
ATOM 809 O O . HIS A 1 101 ? 22.453 -10.734 -15.68 1 93.19 101 HIS A O 1
ATOM 815 N N . ASP A 1 102 ? 21.875 -10.602 -13.516 1 92.31 102 ASP A N 1
ATOM 816 C CA . ASP A 1 102 ? 22.484 -11.898 -13.25 1 92.31 102 ASP A CA 1
ATOM 817 C C . ASP A 1 102 ? 21.672 -13.023 -13.898 1 92.31 102 ASP A C 1
ATOM 819 O O . ASP A 1 102 ? 22.25 -13.961 -14.461 1 92.31 102 ASP A O 1
ATOM 823 N N . ARG A 1 103 ? 20.391 -13 -13.828 1 89.69 103 ARG A N 1
ATOM 824 C CA . ARG A 1 103 ? 19.5 -14.039 -14.328 1 89.69 103 ARG A CA 1
ATOM 825 C C . ARG A 1 103 ? 19.594 -14.164 -15.844 1 89.69 103 ARG A C 1
ATOM 827 O O . ARG A 1 103 ? 19.656 -15.273 -16.375 1 89.69 103 ARG A O 1
ATOM 834 N N . LEU A 1 104 ? 19.656 -13.008 -16.484 1 88.5 104 LEU A N 1
ATOM 835 C CA . LEU A 1 104 ? 19.484 -13.008 -17.938 1 88.5 104 LEU A CA 1
ATOM 836 C C . LEU A 1 104 ? 20.828 -12.812 -18.641 1 88.5 104 LEU A C 1
ATOM 838 O O . LEU A 1 104 ? 20.938 -13.078 -19.844 1 88.5 104 LEU A O 1
ATOM 842 N N . GLY A 1 105 ? 21.812 -12.281 -17.891 1 85.81 105 GLY A N 1
ATOM 843 C CA . GLY A 1 105 ? 23.125 -12.094 -18.5 1 85.81 105 GLY A CA 1
ATOM 844 C C . GLY A 1 105 ? 23.203 -10.867 -19.391 1 85.81 105 GLY A C 1
ATOM 845 O O . GLY A 1 105 ? 22.688 -9.805 -19.031 1 85.81 105 GLY A O 1
ATOM 846 N N . ARG A 1 106 ? 23.844 -10.922 -20.5 1 73.81 106 ARG A N 1
ATOM 847 C CA . ARG A 1 106 ? 24.219 -9.82 -21.375 1 73.81 106 ARG A CA 1
ATOM 848 C C . ARG A 1 106 ? 22.969 -9.094 -21.875 1 73.81 106 ARG A C 1
ATOM 850 O O . ARG A 1 106 ? 22.938 -7.863 -21.906 1 73.81 106 ARG A O 1
ATOM 857 N N . PRO A 1 107 ? 21.969 -9.812 -22.25 1 68.75 107 PRO A N 1
ATOM 858 C CA . PRO A 1 107 ? 20.781 -9.102 -22.75 1 68.75 107 PRO A CA 1
ATOM 859 C C . PRO A 1 107 ? 20.234 -8.109 -21.734 1 68.75 107 PRO A C 1
ATOM 861 O O . PRO A 1 107 ? 19.766 -7.023 -22.109 1 68.75 107 PRO A O 1
ATOM 864 N N . ALA A 1 108 ? 20.312 -8.398 -20.516 1 75.88 108 ALA A N 1
ATOM 865 C CA . ALA A 1 108 ? 19.703 -7.566 -19.484 1 75.88 108 ALA A CA 1
ATOM 866 C C . ALA A 1 108 ? 20.578 -6.363 -19.156 1 75.88 108 ALA A C 1
ATOM 868 O O . ALA A 1 108 ? 20.078 -5.301 -18.781 1 75.88 108 ALA A O 1
ATOM 869 N N . ARG A 1 109 ? 21.875 -6.473 -19.297 1 78.88 109 ARG A N 1
ATOM 870 C CA . ARG A 1 109 ? 22.781 -5.402 -18.906 1 78.88 109 ARG A CA 1
ATOM 871 C C . ARG A 1 109 ? 22.609 -4.184 -19.812 1 78.88 109 ARG A C 1
ATOM 873 O O . ARG A 1 109 ? 22.797 -3.047 -19.359 1 78.88 109 ARG A O 1
ATOM 880 N N . GLY A 1 110 ? 22.188 -4.418 -20.938 1 76.81 110 GLY A N 1
ATOM 881 C CA . GLY A 1 110 ? 21.938 -3.309 -21.859 1 76.81 110 GLY A CA 1
ATOM 882 C C . GLY A 1 110 ? 20.516 -2.811 -21.812 1 76.81 110 GLY A C 1
ATOM 883 O O . GLY A 1 110 ? 20.25 -1.618 -22.016 1 76.81 110 GLY A O 1
ATOM 884 N N . ALA A 1 111 ? 19.672 -3.648 -21.438 1 83.62 111 ALA A N 1
ATOM 885 C CA . ALA A 1 111 ? 18.25 -3.354 -21.641 1 83.62 111 ALA A CA 1
ATOM 886 C C . ALA A 1 111 ? 17.594 -2.91 -20.328 1 83.62 111 ALA A C 1
ATOM 888 O O . ALA A 1 111 ? 16.641 -2.137 -20.359 1 83.62 111 ALA A O 1
ATOM 889 N N . ILE A 1 112 ? 18.141 -3.418 -19.234 1 92.81 112 ILE A N 1
ATOM 890 C CA . ILE A 1 112 ? 17.438 -3.199 -17.969 1 92.81 112 ILE A CA 1
ATOM 891 C C . ILE A 1 112 ? 18.312 -2.357 -17.047 1 92.81 112 ILE A C 1
ATOM 893 O O . ILE A 1 112 ? 19.438 -2.754 -16.703 1 92.81 112 ILE A O 1
ATOM 897 N N . ALA A 1 113 ? 17.891 -1.217 -16.703 1 92.88 113 ALA A N 1
ATOM 898 C CA . ALA A 1 113 ? 18.453 -0.357 -15.664 1 92.88 113 ALA A CA 1
ATOM 899 C C . ALA A 1 113 ? 17.438 -0.117 -14.547 1 92.88 113 ALA A C 1
ATOM 901 O O . ALA A 1 113 ? 16.25 -0.406 -14.703 1 92.88 113 ALA A O 1
ATOM 902 N N . PRO A 1 114 ? 17.906 0.363 -13.398 1 92.56 114 PRO A N 1
ATOM 903 C CA . PRO A 1 114 ? 16.953 0.683 -12.336 1 92.56 114 PRO A CA 1
ATOM 904 C C . PRO A 1 114 ? 15.828 1.6 -12.812 1 92.56 114 PRO A C 1
ATOM 906 O O . PRO A 1 114 ? 14.703 1.519 -12.305 1 92.56 114 PRO A O 1
ATOM 909 N N . ALA A 1 115 ? 16.078 2.426 -13.797 1 91.75 115 ALA A N 1
ATOM 910 C CA . ALA A 1 115 ? 15.094 3.367 -14.336 1 91.75 115 ALA A CA 1
ATOM 911 C C . ALA A 1 115 ? 13.961 2.633 -15.047 1 91.75 115 ALA A C 1
ATOM 913 O O . ALA A 1 115 ? 12.898 3.209 -15.297 1 91.75 115 ALA A O 1
ATOM 914 N N . ASN A 1 116 ? 14.164 1.329 -15.383 1 96.19 116 ASN A N 1
ATOM 915 C CA . ASN A 1 116 ? 13.125 0.528 -16.016 1 96.19 116 ASN A CA 1
ATOM 916 C C . ASN A 1 116 ? 12.227 -0.154 -14.992 1 96.19 116 ASN A C 1
ATOM 918 O O . ASN A 1 116 ? 11.266 -0.833 -15.359 1 96.19 116 ASN A O 1
ATOM 922 N N . VAL A 1 117 ? 12.555 0.037 -13.711 1 97.5 117 VAL A N 1
ATOM 923 C CA . VAL A 1 117 ? 11.82 -0.626 -12.641 1 97.5 117 VAL A CA 1
ATOM 924 C C . VAL A 1 117 ? 10.898 0.378 -11.945 1 97.5 117 VAL A C 1
ATOM 926 O O . VAL A 1 117 ? 11.328 1.485 -11.609 1 97.5 117 VAL A O 1
ATOM 929 N N . CYS A 1 118 ? 9.664 0.031 -11.734 1 98.19 118 CYS A N 1
ATOM 930 C CA . CYS A 1 118 ? 8.727 0.798 -10.914 1 98.19 118 CYS A CA 1
ATOM 931 C C . CYS A 1 118 ? 8.062 -0.091 -9.867 1 98.19 118 CYS A C 1
ATOM 933 O O . CYS A 1 118 ? 7.414 -1.08 -10.211 1 98.19 118 CYS A O 1
ATOM 935 N N . LEU A 1 119 ? 8.289 0.252 -8.625 1 98.06 119 LEU A N 1
ATOM 936 C CA . LEU A 1 119 ? 7.586 -0.464 -7.562 1 98.06 119 LEU A CA 1
ATOM 937 C C . LEU A 1 119 ? 6.125 -0.031 -7.492 1 98.06 119 LEU A C 1
ATOM 939 O O . LEU A 1 119 ? 5.789 1.096 -7.859 1 98.06 119 LEU A O 1
ATOM 943 N N . THR A 1 120 ? 5.301 -0.92 -7.031 1 98.19 120 THR A N 1
ATOM 944 C CA . THR A 1 120 ? 3.859 -0.699 -6.988 1 98.19 120 THR A CA 1
ATOM 945 C C . THR A 1 120 ? 3.248 -1.357 -5.754 1 98.19 120 THR A C 1
ATOM 947 O O . THR A 1 120 ? 3.941 -2.045 -5 1 98.19 120 THR A O 1
ATOM 950 N N . VAL A 1 121 ? 1.944 -1.059 -5.504 1 97.62 121 VAL A N 1
ATOM 951 C CA . VAL A 1 121 ? 1.21 -1.697 -4.418 1 97.62 121 VAL A CA 1
ATOM 952 C C . VAL A 1 121 ? 0.824 -3.119 -4.82 1 97.62 121 VAL A C 1
ATOM 954 O O . VAL A 1 121 ? -0.318 -3.371 -5.211 1 97.62 121 VAL A O 1
ATOM 957 N N . GLY A 1 122 ? 1.783 -4.02 -4.652 1 96.38 122 GLY A N 1
ATOM 958 C CA . GLY A 1 122 ? 1.61 -5.379 -5.141 1 96.38 122 GLY A CA 1
ATOM 959 C C . GLY A 1 122 ? 1.624 -5.48 -6.652 1 96.38 122 GLY A C 1
ATOM 960 O O . GLY A 1 122 ? 1.67 -4.461 -7.348 1 96.38 122 GLY A O 1
ATOM 961 N N . ALA A 1 123 ? 1.642 -6.738 -7.117 1 96.12 123 ALA A N 1
ATOM 962 C CA . ALA A 1 123 ? 1.526 -6.965 -8.555 1 96.12 123 ALA A CA 1
ATOM 963 C C . ALA A 1 123 ? 0.197 -6.441 -9.086 1 96.12 123 ALA A C 1
ATOM 965 O O . ALA A 1 123 ? 0.109 -6.012 -10.242 1 96.12 123 ALA A O 1
ATOM 966 N N . THR A 1 124 ? -0.798 -6.434 -8.242 1 95.81 124 THR A N 1
ATOM 967 C CA . THR A 1 124 ? -2.096 -5.891 -8.633 1 95.81 124 THR A CA 1
ATOM 968 C C . THR A 1 124 ? -1.974 -4.414 -9 1 95.81 124 THR A C 1
ATOM 970 O O . THR A 1 124 ? -2.566 -3.967 -9.984 1 95.81 124 THR A O 1
ATOM 973 N N . GLY A 1 125 ? -1.2 -3.646 -8.195 1 97.38 125 GLY A N 1
ATOM 974 C CA . GLY A 1 125 ? -0.959 -2.256 -8.547 1 97.38 125 GLY A CA 1
ATOM 975 C C . GLY A 1 125 ? -0.231 -2.092 -9.867 1 97.38 125 GLY A C 1
ATOM 976 O O . GLY A 1 125 ? -0.502 -1.151 -10.617 1 97.38 125 GLY A O 1
ATOM 977 N N . ALA A 1 126 ? 0.695 -2.961 -10.125 1 98.12 126 ALA A N 1
ATOM 978 C CA . ALA A 1 126 ? 1.415 -2.938 -11.398 1 98.12 126 ALA A CA 1
ATOM 979 C C . ALA A 1 126 ? 0.465 -3.166 -12.57 1 98.12 126 ALA A C 1
ATOM 981 O O . ALA A 1 126 ? 0.522 -2.449 -13.57 1 98.12 126 ALA A O 1
ATOM 982 N N . LEU A 1 127 ? -0.388 -4.129 -12.422 1 97.62 127 LEU A N 1
ATOM 983 C CA . LEU A 1 127 ? -1.354 -4.441 -13.469 1 97.62 127 LEU A CA 1
ATOM 984 C C . LEU A 1 127 ? -2.336 -3.291 -13.672 1 97.62 127 LEU A C 1
ATOM 986 O O . LEU A 1 127 ? -2.652 -2.926 -14.805 1 97.62 127 LEU A O 1
ATOM 990 N N . ALA A 1 128 ? -2.799 -2.73 -12.586 1 97.62 128 ALA A N 1
ATOM 991 C CA . ALA A 1 128 ? -3.721 -1.601 -12.68 1 97.62 128 ALA A CA 1
ATOM 992 C C . ALA A 1 128 ? -3.088 -0.438 -13.438 1 97.62 128 ALA A C 1
ATOM 994 O O . ALA A 1 128 ? -3.711 0.138 -14.336 1 97.62 128 ALA A O 1
ATOM 995 N N . GLY A 1 129 ? -1.86 -0.104 -13.07 1 98.06 129 GLY A N 1
ATOM 996 C CA . GLY A 1 129 ? -1.162 0.966 -13.758 1 98.06 129 GLY A CA 1
ATOM 997 C C . GLY A 1 129 ? -0.867 0.642 -15.211 1 98.06 129 GLY A C 1
ATOM 998 O O . GLY A 1 129 ? -1.046 1.487 -16.094 1 98.06 129 GLY A O 1
ATOM 999 N N . ALA A 1 130 ? -0.431 -0.537 -15.477 1 98.56 130 ALA A N 1
ATOM 1000 C CA . ALA A 1 130 ? -0.084 -0.968 -16.828 1 98.56 130 ALA A CA 1
ATOM 1001 C C . ALA A 1 130 ? -1.302 -0.921 -17.75 1 98.56 130 ALA A C 1
ATOM 1003 O O . ALA A 1 130 ? -1.227 -0.397 -18.859 1 98.56 130 ALA A O 1
ATOM 1004 N N . PHE A 1 131 ? -2.404 -1.456 -17.328 1 98.44 131 PHE A N 1
ATOM 1005 C CA . PHE A 1 131 ? -3.586 -1.518 -18.172 1 98.44 131 PHE A CA 1
ATOM 1006 C C . PHE A 1 131 ? -4.191 -0.132 -18.359 1 98.44 131 PHE A C 1
ATOM 1008 O O . PHE A 1 131 ? -4.758 0.168 -19.406 1 98.44 131 PHE A O 1
ATOM 1015 N N . ARG A 1 132 ? -4.066 0.707 -17.344 1 97.81 132 ARG A N 1
ATOM 1016 C CA . ARG A 1 132 ? -4.492 2.09 -17.547 1 97.81 132 ARG A CA 1
ATOM 1017 C C . ARG A 1 132 ? -3.666 2.771 -18.625 1 97.81 132 ARG A C 1
ATOM 1019 O O . ARG A 1 132 ? -4.203 3.512 -19.453 1 97.81 132 ARG A O 1
ATOM 1026 N N . TYR A 1 133 ? -2.346 2.539 -18.578 1 98.5 133 TYR A N 1
ATOM 1027 C CA . TYR A 1 133 ? -1.489 3.068 -19.641 1 98.5 133 TYR A CA 1
ATOM 1028 C C . TYR A 1 133 ? -1.931 2.559 -21 1 98.5 133 TYR A C 1
ATOM 1030 O O . TYR A 1 133 ? -2.053 3.336 -21.953 1 98.5 133 TYR A O 1
ATOM 1038 N N . LEU A 1 134 ? -2.152 1.305 -21.094 1 98.81 134 LEU A N 1
ATOM 1039 C CA . LEU A 1 134 ? -2.531 0.667 -22.344 1 98.81 134 LEU A CA 1
ATOM 1040 C C . LEU A 1 134 ? -3.855 1.222 -22.859 1 98.81 134 LEU A C 1
ATOM 1042 O O . LEU A 1 134 ? -4.012 1.451 -24.062 1 98.81 134 LEU A O 1
ATOM 1046 N N . ALA A 1 135 ? -4.762 1.451 -22.016 1 98.19 135 ALA A N 1
ATOM 1047 C CA . ALA A 1 135 ? -6.062 1.979 -22.406 1 98.19 135 ALA A CA 1
ATOM 1048 C C . ALA A 1 135 ? -5.965 3.455 -22.781 1 98.19 135 ALA A C 1
ATOM 1050 O O . ALA A 1 135 ? -6.441 3.867 -23.844 1 98.19 135 ALA A O 1
ATOM 1051 N N . ASP A 1 136 ? -5.328 4.266 -21.969 1 96.44 136 ASP A N 1
ATOM 1052 C CA . ASP A 1 136 ? -5.387 5.723 -22.078 1 96.44 136 ASP A CA 1
ATOM 1053 C C . ASP A 1 136 ? -4.359 6.242 -23.078 1 96.44 136 ASP A C 1
ATOM 1055 O O . ASP A 1 136 ? -4.637 7.168 -23.844 1 96.44 136 ASP A O 1
ATOM 1059 N N . GLU A 1 137 ? -3.164 5.703 -22.969 1 97.62 137 GLU A N 1
ATOM 1060 C CA . GLU A 1 137 ? -2.07 6.215 -23.797 1 97.62 137 GLU A CA 1
ATOM 1061 C C . GLU A 1 137 ? -1.958 5.445 -25.109 1 97.62 137 GLU A C 1
ATOM 1063 O O . GLU A 1 137 ? -1.716 6.035 -26.156 1 97.62 137 GLU A O 1
ATOM 1068 N N . VAL A 1 138 ? -2.176 4.133 -25.031 1 97.94 138 VAL A N 1
ATOM 1069 C CA . VAL A 1 138 ? -2.004 3.264 -26.188 1 97.94 138 VAL A CA 1
ATOM 1070 C C . VAL A 1 138 ? -3.34 3.1 -26.922 1 97.94 138 VAL A C 1
ATOM 1072 O O . VAL A 1 138 ? -3.377 2.691 -28.078 1 97.94 138 VAL A O 1
ATOM 1075 N N . CYS A 1 139 ? -4.445 3.35 -26.297 1 98 139 CYS A N 1
ATOM 1076 C CA . CYS A 1 139 ? -5.801 3.189 -26.812 1 98 139 CYS A CA 1
ATOM 1077 C C . CYS A 1 139 ? -6.078 1.735 -27.172 1 98 139 CYS A C 1
ATOM 1079 O O . CYS A 1 139 ? -6.699 1.455 -28.203 1 98 139 CYS A O 1
ATOM 1081 N N . ALA A 1 140 ? -5.477 0.843 -26.359 1 98.44 140 ALA A N 1
ATOM 1082 C CA . ALA A 1 140 ? -5.773 -0.577 -26.531 1 98.44 140 ALA A CA 1
ATOM 1083 C C . ALA A 1 140 ? -7.246 -0.864 -26.25 1 98.44 140 ALA A C 1
ATOM 1085 O O . ALA A 1 140 ? -7.836 -0.281 -25.328 1 98.44 140 ALA A O 1
ATOM 1086 N N . ARG A 1 141 ? -7.793 -1.832 -27.031 1 97.69 141 ARG A N 1
ATOM 1087 C CA . ARG A 1 141 ? -9.219 -2.104 -26.875 1 97.69 141 ARG A CA 1
ATOM 1088 C C . ARG A 1 141 ? -9.484 -3.602 -26.766 1 97.69 141 ARG A C 1
ATOM 1090 O O . ARG A 1 141 ? -10.586 -4.02 -26.406 1 97.69 141 ARG A O 1
ATOM 1097 N N . SER A 1 142 ? -8.477 -4.418 -26.938 1 98.19 142 SER A N 1
ATOM 1098 C CA . SER A 1 142 ? -8.656 -5.863 -26.859 1 98.19 142 SER A CA 1
ATOM 1099 C C . SER A 1 142 ? -7.465 -6.527 -26.172 1 98.19 142 SER A C 1
ATOM 1101 O O . SER A 1 142 ? -6.32 -6.125 -26.375 1 98.19 142 SER A O 1
ATOM 1103 N N . ALA A 1 143 ? -7.77 -7.484 -25.344 1 98 143 ALA A N 1
ATOM 1104 C CA . ALA A 1 143 ? -6.75 -8.281 -24.656 1 98 143 ALA A CA 1
ATOM 1105 C C . ALA A 1 143 ? -7.051 -9.773 -24.781 1 98 143 ALA A C 1
ATOM 1107 O O . ALA A 1 143 ? -8.188 -10.203 -24.578 1 98 143 ALA A O 1
ATOM 1108 N N . LEU A 1 144 ? -6.074 -10.508 -25.234 1 98.12 144 LEU A N 1
ATOM 1109 C CA . LEU A 1 144 ? -6.121 -11.969 -25.281 1 98.12 144 LEU A CA 1
ATOM 1110 C C . LEU A 1 144 ? -5.254 -12.562 -24.172 1 98.12 144 LEU A C 1
ATOM 1112 O O . LEU A 1 144 ? -4.031 -12.398 -24.172 1 98.12 144 LEU A O 1
ATOM 1116 N N . VAL A 1 145 ? -5.891 -13.211 -23.25 1 96.94 145 VAL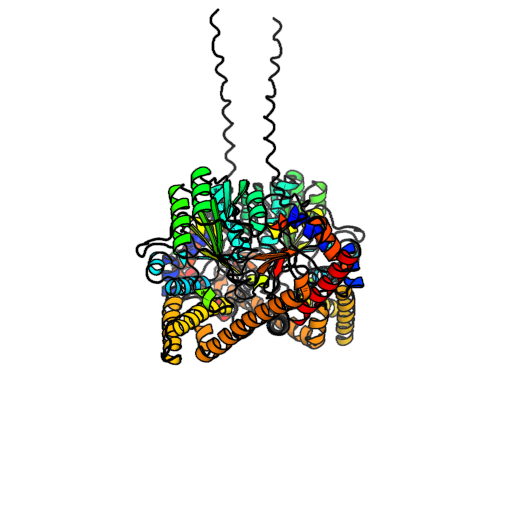 A N 1
ATOM 1117 C CA . VAL A 1 145 ? -5.18 -13.852 -22.141 1 96.94 145 VAL A CA 1
ATOM 1118 C C . VAL A 1 145 ? -4.984 -15.336 -22.453 1 96.94 145 VAL A C 1
ATOM 1120 O O . VAL A 1 145 ? -5.941 -16.031 -22.797 1 96.94 145 VAL A O 1
ATOM 1123 N N . LEU A 1 146 ? -3.775 -15.812 -22.344 1 97.69 146 LEU A N 1
ATOM 1124 C CA . LEU A 1 146 ? -3.457 -17.188 -22.688 1 97.69 146 LEU A CA 1
ATOM 1125 C C . LEU A 1 146 ? -3.742 -18.125 -21.516 1 97.69 146 LEU A C 1
ATOM 1127 O O . LEU A 1 146 ? -3.055 -18.062 -20.5 1 97.69 146 LEU A O 1
ATOM 1131 N N . GLY A 1 147 ? -4.793 -19.016 -21.719 1 95 147 GLY A N 1
ATOM 1132 C CA . GLY A 1 147 ? -5.234 -19.938 -20.688 1 95 147 GLY A CA 1
ATOM 1133 C C . GLY A 1 147 ? -6.277 -19.328 -19.766 1 95 147 GLY A C 1
ATOM 1134 O O . GLY A 1 147 ? -6.664 -18.172 -19.922 1 95 147 GLY A O 1
ATOM 1135 N N . LEU A 1 148 ? -6.762 -20.172 -18.797 1 90.12 148 LEU A N 1
ATOM 1136 C CA . LEU A 1 148 ? -7.422 -19.594 -17.625 1 90.12 148 LEU A CA 1
ATOM 1137 C C . LEU A 1 148 ? -6.449 -18.75 -16.812 1 90.12 148 LEU A C 1
ATOM 1139 O O . LEU A 1 148 ? -5.242 -19.016 -16.812 1 90.12 148 LEU A O 1
ATOM 1143 N N . ASN A 1 149 ? -7.016 -17.719 -16.328 1 85.94 149 ASN A N 1
ATOM 1144 C CA . ASN A 1 149 ? -6.031 -16.875 -15.672 1 85.94 149 ASN A CA 1
ATOM 1145 C C . ASN A 1 149 ? -6.621 -16.172 -14.445 1 85.94 149 ASN A C 1
ATOM 1147 O O . ASN A 1 149 ? -7.82 -16.297 -14.18 1 85.94 149 ASN A O 1
ATOM 1151 N N . TYR A 1 150 ? -5.707 -15.578 -13.719 1 86.12 150 TYR A N 1
ATOM 1152 C CA . TYR A 1 150 ? -6.035 -14.805 -12.523 1 86.12 150 TYR A CA 1
ATOM 1153 C C . TYR A 1 150 ? -7.176 -13.836 -12.805 1 86.12 150 TYR A C 1
ATOM 1155 O O . TYR A 1 150 ? -7.152 -13.109 -13.797 1 86.12 150 TYR A O 1
ATOM 1163 N N . SER A 1 151 ? -8.164 -13.867 -11.953 1 86.56 151 SER A N 1
ATOM 1164 C CA . SER A 1 151 ? -9.438 -13.18 -12.141 1 86.56 151 SER A CA 1
ATOM 1165 C C . SER A 1 151 ? -9.242 -11.664 -12.227 1 86.56 151 SER A C 1
ATOM 1167 O O . SER A 1 151 ? -10.078 -10.961 -12.797 1 86.56 151 SER A O 1
ATOM 1169 N N . PHE A 1 152 ? -8.172 -11.195 -11.805 1 90.12 152 PHE A N 1
ATOM 1170 C CA . PHE A 1 152 ? -7.957 -9.758 -11.805 1 90.12 152 PHE A CA 1
ATOM 1171 C C . PHE A 1 152 ? -7.844 -9.227 -13.227 1 90.12 152 PHE A C 1
ATOM 1173 O O . PHE A 1 152 ? -8.188 -8.07 -13.5 1 90.12 152 PHE A O 1
ATOM 1180 N N . PHE A 1 153 ? -7.387 -9.977 -14.141 1 92.19 153 PHE A N 1
ATOM 1181 C CA . PHE A 1 153 ? -7.27 -9.516 -15.516 1 92.19 153 PHE A CA 1
ATOM 1182 C C . PHE A 1 153 ? -8.633 -9.117 -16.078 1 92.19 153 PHE A C 1
ATOM 1184 O O . PHE A 1 153 ? -8.758 -8.117 -16.781 1 92.19 153 PHE A O 1
ATOM 1191 N N . SER A 1 154 ? -9.617 -9.922 -15.781 1 90.5 154 SER A N 1
ATOM 1192 C CA . SER A 1 154 ? -10.969 -9.555 -16.203 1 90.5 154 SER A CA 1
ATOM 1193 C C . SER A 1 154 ? -11.43 -8.266 -15.523 1 90.5 154 SER A C 1
ATOM 1195 O O . SER A 1 154 ? -12.086 -7.434 -16.156 1 90.5 154 SER A O 1
ATOM 1197 N N . ILE A 1 155 ? -11.055 -8.094 -14.281 1 89.62 155 ILE A N 1
ATOM 1198 C CA . ILE A 1 155 ? -11.461 -6.945 -13.492 1 89.62 155 ILE A CA 1
ATOM 1199 C C . ILE A 1 155 ? -10.812 -5.68 -14.047 1 89.62 155 ILE A C 1
ATOM 1201 O O . ILE A 1 155 ? -11.492 -4.672 -14.273 1 89.62 155 ILE A O 1
ATOM 1205 N N . VAL A 1 156 ? -9.547 -5.758 -14.258 1 93.81 156 VAL A N 1
ATOM 1206 C CA . VAL A 1 156 ? -8.828 -4.555 -14.664 1 93.81 156 VAL A CA 1
ATOM 1207 C C . VAL A 1 156 ? -9.211 -4.184 -16.094 1 93.81 156 VAL A C 1
ATOM 1209 O O . VAL A 1 156 ? -9.289 -3.002 -16.438 1 93.81 156 VAL A O 1
ATOM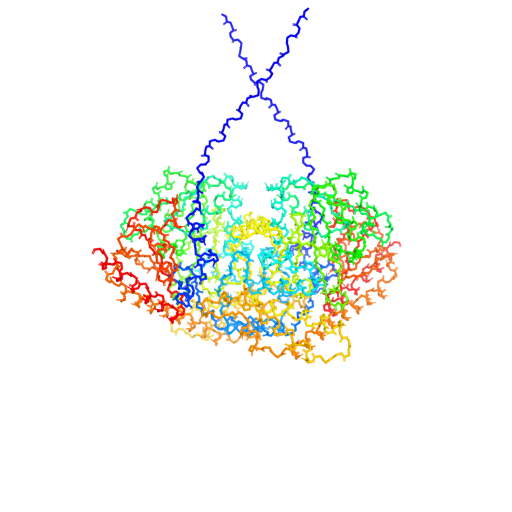 1212 N N . CYS A 1 157 ? -9.422 -5.164 -16.984 1 94.25 157 CYS A N 1
ATOM 1213 C CA . CYS A 1 157 ? -9.891 -4.891 -18.328 1 94.25 157 CYS A CA 1
ATOM 1214 C C . CYS A 1 157 ? -11.25 -4.199 -18.312 1 94.25 157 CYS A C 1
ATOM 1216 O O . CYS A 1 157 ? -11.469 -3.232 -19.047 1 94.25 157 CYS A O 1
ATOM 1218 N N . ASP A 1 158 ? -12.102 -4.719 -17.453 1 90.5 158 ASP A N 1
ATOM 1219 C CA . ASP A 1 158 ? -13.422 -4.105 -17.297 1 90.5 158 ASP A CA 1
ATOM 1220 C C . ASP A 1 158 ? -13.297 -2.654 -16.828 1 90.5 158 ASP A C 1
ATOM 1222 O O . ASP A 1 158 ? -13.992 -1.773 -17.344 1 90.5 158 ASP A O 1
ATOM 1226 N N . GLU A 1 1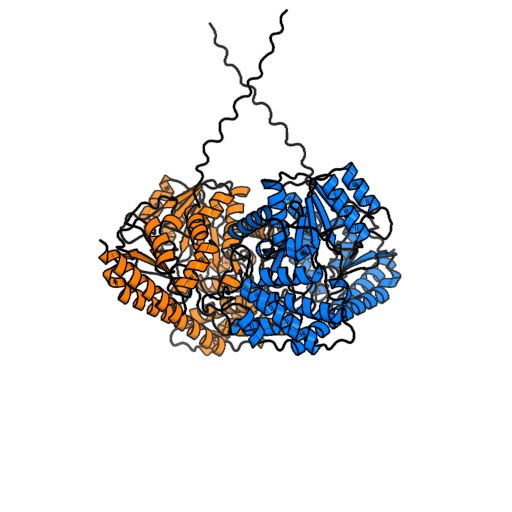59 ? -12.445 -2.416 -15.898 1 90.38 159 GLU A N 1
ATOM 1227 C CA . GLU A 1 159 ? -12.25 -1.097 -15.305 1 90.38 159 GLU A CA 1
ATOM 1228 C C . GLU A 1 159 ? -11.82 -0.079 -16.359 1 90.38 159 GLU A C 1
ATOM 1230 O O . GLU A 1 159 ? -12.203 1.091 -16.297 1 90.38 159 GLU A O 1
ATOM 1235 N N . VAL A 1 160 ? -11.039 -0.5 -17.297 1 94.81 160 VAL A N 1
ATOM 1236 C CA . VAL A 1 160 ? -10.43 0.475 -18.203 1 94.81 160 VAL A CA 1
ATOM 1237 C C . VAL A 1 160 ? -11.07 0.364 -19.578 1 94.81 160 VAL A C 1
ATOM 1239 O O . VAL A 1 160 ? -10.664 1.057 -20.516 1 94.81 160 VAL A O 1
ATOM 1242 N N . GLY A 1 161 ? -12 -0.537 -19.844 1 94.62 161 GLY A N 1
ATOM 1243 C CA . GLY A 1 161 ? -12.766 -0.627 -21.078 1 94.62 161 GLY A CA 1
ATOM 1244 C C . GLY A 1 161 ? -12.055 -1.428 -22.156 1 94.62 161 GLY A C 1
ATOM 1245 O O . GLY A 1 161 ? -12.164 -1.108 -23.344 1 94.62 161 GLY A O 1
ATOM 1246 N N . ILE A 1 162 ? -11.211 -2.355 -21.781 1 96.81 162 ILE A N 1
ATOM 1247 C CA . ILE A 1 162 ? -10.555 -3.262 -22.734 1 96.81 162 ILE A CA 1
ATOM 1248 C C . ILE A 1 162 ? -11.328 -4.578 -22.797 1 96.81 162 ILE A C 1
ATOM 1250 O O . ILE A 1 162 ? -11.633 -5.176 -21.766 1 96.81 162 ILE A O 1
ATOM 1254 N N . ALA A 1 163 ? -11.68 -5.008 -24 1 95.81 163 ALA A N 1
ATOM 1255 C CA . ALA A 1 163 ? -12.375 -6.285 -24.172 1 95.81 163 ALA A CA 1
ATOM 1256 C C . ALA A 1 163 ? -11.469 -7.453 -23.797 1 95.81 163 ALA A C 1
ATOM 1258 O O . ALA A 1 163 ? -10.359 -7.578 -24.328 1 95.81 163 ALA A O 1
ATOM 1259 N N . TYR A 1 164 ? -11.906 -8.281 -22.953 1 92.31 164 TYR A N 1
ATOM 1260 C CA . TYR A 1 164 ? -11.148 -9.383 -22.375 1 92.31 164 TYR A CA 1
ATOM 1261 C C . TYR A 1 164 ? -11.602 -10.719 -22.953 1 92.31 164 TYR A C 1
ATOM 1263 O O . TYR A 1 164 ? -12.789 -11.031 -22.953 1 92.31 164 TYR A O 1
ATOM 1271 N N . ARG A 1 165 ? -10.656 -11.539 -23.516 1 94.38 165 ARG A N 1
ATOM 1272 C CA . ARG A 1 165 ? -10.906 -12.898 -23.969 1 94.38 165 ARG A CA 1
ATOM 1273 C C . ARG A 1 165 ? -9.773 -13.828 -23.562 1 94.38 165 ARG A C 1
ATOM 1275 O O . ARG A 1 165 ? -8.633 -13.391 -23.375 1 94.38 165 ARG A O 1
ATOM 1282 N N . ILE A 1 166 ? -10.102 -15.102 -23.438 1 95.31 166 ILE A N 1
ATOM 1283 C CA . ILE A 1 166 ? -9.062 -16.078 -23.125 1 95.31 166 ILE A CA 1
ATOM 1284 C C . ILE A 1 166 ? -8.852 -17 -24.328 1 95.31 166 ILE A C 1
ATOM 1286 O O . ILE A 1 166 ? -9.75 -17.172 -25.156 1 95.31 166 ILE A O 1
ATOM 1290 N N . ALA A 1 167 ? -7.688 -17.531 -24.484 1 96.69 167 ALA A N 1
ATOM 1291 C CA . ALA A 1 167 ? -7.371 -18.625 -25.375 1 96.69 167 ALA A CA 1
ATOM 1292 C C . ALA A 1 167 ? -6.977 -19.875 -24.609 1 96.69 167 ALA A C 1
ATOM 1294 O O . ALA A 1 167 ? -5.953 -19.891 -23.906 1 96.69 167 ALA A O 1
ATOM 1295 N N . ARG A 1 168 ? -7.73 -20.891 -24.75 1 95.56 168 ARG A N 1
ATOM 1296 C CA . ARG A 1 168 ? -7.469 -22.125 -24.031 1 95.56 168 ARG A CA 1
ATOM 1297 C C . ARG A 1 168 ? -7.004 -23.219 -25 1 95.56 168 ARG A C 1
ATOM 1299 O O . ARG A 1 168 ? -7.391 -23.234 -26.172 1 95.56 168 ARG A O 1
ATOM 1306 N N . SER A 1 169 ? -6.223 -24.094 -24.438 1 96.88 169 SER A N 1
ATOM 1307 C CA . SER A 1 169 ? -5.773 -25.219 -25.234 1 96.88 169 SER A CA 1
ATOM 1308 C C . SER A 1 169 ? -6.93 -26.156 -25.578 1 96.88 169 SER A C 1
ATOM 1310 O O . SER A 1 169 ? -7.863 -26.312 -24.781 1 96.88 169 SER A O 1
ATOM 1312 N N . GLU A 1 170 ? -6.812 -26.844 -26.688 1 93.69 170 GLU A N 1
ATOM 1313 C CA . GLU A 1 170 ? -7.773 -27.875 -27.078 1 93.69 170 GLU A CA 1
ATOM 1314 C C . GLU A 1 170 ? -7.43 -29.219 -26.453 1 93.69 170 GLU A C 1
ATOM 1316 O O . GLU A 1 170 ? -8.258 -30.141 -26.438 1 93.69 170 GLU A O 1
ATOM 1321 N N . LEU A 1 171 ? -6.336 -29.219 -25.859 1 93.25 171 LEU A N 1
ATOM 1322 C CA . LEU A 1 171 ? -5.918 -30.453 -25.234 1 93.25 171 LEU A CA 1
ATOM 1323 C C . LEU A 1 171 ? -6.609 -30.641 -23.875 1 93.25 171 LEU A C 1
ATOM 1325 O O . LEU A 1 171 ? -6.805 -29.672 -23.141 1 93.25 171 LEU A O 1
ATOM 1329 N N . ARG A 1 172 ? -7.031 -31.797 -23.562 1 86.25 172 ARG A N 1
ATOM 1330 C CA . ARG A 1 172 ? -7.867 -32.125 -22.406 1 86.25 172 ARG A CA 1
ATOM 1331 C C . ARG A 1 172 ? -7.152 -31.766 -21.109 1 86.25 172 ARG A C 1
ATOM 1333 O O . ARG A 1 172 ? -7.781 -31.297 -20.156 1 86.25 172 ARG A O 1
ATOM 1340 N N . ASP A 1 173 ? -5.91 -32.031 -20.891 1 90.12 173 ASP A N 1
ATOM 1341 C CA . ASP A 1 173 ? -5.211 -31.812 -19.625 1 90.12 173 ASP A CA 1
ATOM 1342 C C . ASP A 1 173 ? -4.219 -30.656 -19.734 1 90.12 173 ASP A C 1
ATOM 1344 O O . ASP A 1 173 ? -3.102 -30.734 -19.219 1 90.12 173 ASP A O 1
ATOM 1348 N N . ARG A 1 174 ? -4.684 -29.656 -20.422 1 94.44 174 ARG A N 1
ATOM 1349 C CA . ARG A 1 174 ? -3.887 -28.438 -20.578 1 94.44 174 ARG A CA 1
ATOM 1350 C C . ARG A 1 174 ? -4.781 -27.219 -20.719 1 94.44 174 ARG A C 1
ATOM 1352 O O . ARG A 1 174 ? -5.82 -27.266 -21.375 1 94.44 174 ARG A O 1
ATOM 1359 N N . LEU A 1 175 ? -4.492 -26.219 -20.062 1 96.88 175 LEU A N 1
ATOM 1360 C CA . LEU A 1 175 ? -5.25 -24.984 -20.141 1 96.88 175 LEU A CA 1
ATOM 1361 C C . LEU A 1 175 ? -4.477 -23.922 -20.922 1 96.88 175 LEU A C 1
ATOM 1363 O O . LEU A 1 175 ? -5.066 -23.156 -21.688 1 96.88 175 LEU A O 1
ATOM 1367 N N . LEU A 1 176 ? -3.154 -23.828 -20.719 1 97.69 176 LEU A N 1
ATOM 1368 C CA . LEU A 1 176 ? -2.299 -22.938 -21.5 1 97.69 176 LEU A CA 1
ATOM 1369 C C . LEU A 1 176 ? -2.219 -23.391 -22.953 1 97.69 176 LEU A C 1
ATOM 1371 O O . LEU A 1 176 ? -1.843 -24.531 -23.234 1 97.69 176 LEU A O 1
ATOM 1375 N N . PRO A 1 177 ? -2.631 -22.516 -23.891 1 98.31 177 PRO A N 1
ATOM 1376 C CA . PRO A 1 177 ? -2.506 -22.953 -25.281 1 98.31 177 PRO A CA 1
ATOM 1377 C C . PRO A 1 177 ? -1.078 -23.344 -25.641 1 98.31 177 PRO A C 1
ATOM 1379 O O . PRO A 1 177 ? -0.12 -22.75 -25.156 1 98.31 177 PRO A O 1
ATOM 1382 N N . THR A 1 178 ? -0.977 -24.391 -26.484 1 98 178 THR A N 1
ATOM 1383 C CA . THR A 1 178 ? 0.347 -24.656 -27.031 1 98 178 THR A CA 1
ATOM 1384 C C . THR A 1 178 ? 0.879 -23.438 -27.781 1 98 178 THR A C 1
ATOM 1386 O O . THR A 1 178 ? 0.115 -22.531 -28.125 1 98 178 THR A O 1
ATOM 1389 N N . ALA A 1 179 ? 2.197 -23.422 -27.984 1 98.19 179 ALA A N 1
ATOM 1390 C CA . ALA A 1 179 ? 2.764 -22.312 -28.734 1 98.19 179 ALA A CA 1
ATOM 1391 C C . ALA A 1 179 ? 2.104 -22.172 -30.109 1 98.19 179 ALA A C 1
ATOM 1393 O O . ALA A 1 179 ? 1.836 -21.062 -30.578 1 98.19 179 ALA A O 1
ATOM 1394 N N . ASP A 1 180 ? 1.826 -23.297 -30.766 1 98.31 180 ASP A N 1
ATOM 1395 C CA . ASP A 1 180 ? 1.162 -23.297 -32.062 1 98.31 180 ASP A CA 1
ATOM 1396 C C . ASP A 1 180 ? -0.237 -22.688 -31.969 1 98.31 180 ASP A C 1
ATOM 1398 O O . ASP A 1 180 ? -0.623 -21.859 -32.781 1 98.31 180 ASP A O 1
ATOM 1402 N N . GLU A 1 181 ? -0.983 -23.109 -31 1 98.62 181 GLU A N 1
ATOM 1403 C CA . GLU A 1 181 ? -2.33 -22.594 -30.781 1 98.62 181 GLU A CA 1
ATOM 1404 C C . GLU A 1 181 ? -2.303 -21.094 -30.516 1 98.62 181 GLU A C 1
ATOM 1406 O O . GLU A 1 181 ? -3.107 -20.344 -31.078 1 98.62 181 GLU A O 1
ATOM 1411 N N . ALA A 1 182 ? -1.402 -20.703 -29.656 1 98.62 182 ALA A N 1
ATOM 1412 C CA . ALA A 1 182 ? -1.282 -19.281 -29.297 1 98.62 182 ALA A CA 1
ATOM 1413 C C . ALA A 1 182 ? -0.92 -18.438 -30.516 1 98.62 182 ALA A C 1
ATOM 1415 O O . ALA A 1 182 ? -1.538 -17.406 -30.766 1 98.62 182 ALA A O 1
ATOM 1416 N N . CYS A 1 183 ? 0.07 -18.891 -31.25 1 98.62 183 CYS A N 1
ATOM 1417 C CA . CYS A 1 183 ? 0.51 -18.156 -32.438 1 98.62 183 CYS A CA 1
ATOM 1418 C C . CYS A 1 183 ? -0.62 -18.031 -33.469 1 98.62 183 CYS A C 1
ATOM 1420 O O . CYS A 1 183 ? -0.819 -16.969 -34.031 1 98.62 183 CYS A O 1
ATOM 1422 N N . ALA A 1 184 ? -1.327 -19.094 -33.656 1 98.5 184 ALA A N 1
ATOM 1423 C CA . ALA A 1 184 ? -2.439 -19.078 -34.594 1 98.5 184 ALA A CA 1
ATOM 1424 C C . ALA A 1 184 ? -3.518 -18.094 -34.156 1 98.5 184 ALA A C 1
ATOM 1426 O O . ALA A 1 184 ? -4.039 -17.328 -34.969 1 98.5 184 ALA A O 1
ATOM 1427 N N . ARG A 1 185 ? -3.846 -18.125 -32.906 1 98.19 185 ARG A N 1
ATOM 1428 C CA . ARG A 1 185 ? -4.875 -17.234 -32.375 1 98.19 185 ARG A CA 1
ATOM 1429 C C . ARG A 1 185 ? -4.441 -15.773 -32.5 1 98.19 185 ARG A C 1
ATOM 1431 O O . ARG A 1 185 ? -5.25 -14.898 -32.812 1 98.19 185 ARG A O 1
ATOM 1438 N N . ILE A 1 186 ? -3.199 -15.469 -32.125 1 98.62 186 ILE A N 1
ATOM 1439 C CA . ILE A 1 186 ? -2.654 -14.109 -32.156 1 98.62 186 ILE A CA 1
ATOM 1440 C C . ILE A 1 186 ? -2.656 -13.594 -33.594 1 98.62 186 ILE A C 1
ATOM 1442 O O . ILE A 1 186 ? -3.025 -12.445 -33.844 1 98.62 186 ILE A O 1
ATOM 1446 N N . ALA A 1 187 ? -2.287 -14.43 -34.5 1 98.25 187 ALA A N 1
ATOM 1447 C CA . ALA A 1 187 ? -2.268 -14.047 -35.906 1 98.25 187 ALA A CA 1
ATOM 1448 C C . ALA A 1 187 ? -3.676 -13.758 -36.406 1 98.25 187 ALA A C 1
ATOM 1450 O O . ALA A 1 187 ? -3.881 -12.836 -37.188 1 98.25 187 ALA A O 1
ATOM 1451 N N . ALA A 1 188 ? -4.59 -14.539 -36 1 98 188 ALA A N 1
ATOM 1452 C CA . ALA A 1 188 ? -5.965 -14.438 -36.469 1 98 188 ALA A CA 1
ATOM 1453 C C . ALA A 1 188 ? -6.668 -13.219 -35.875 1 98 188 ALA A C 1
ATOM 1455 O O . ALA A 1 188 ? -7.418 -12.531 -36.562 1 98 188 ALA A O 1
ATOM 1456 N N . GLU A 1 189 ? -6.418 -12.977 -34.594 1 97.69 189 GLU A N 1
ATOM 1457 C CA . GLU A 1 189 ? -7.211 -11.984 -33.875 1 97.69 189 GLU A CA 1
ATOM 1458 C C . GLU A 1 189 ? -6.484 -10.641 -33.812 1 97.69 189 GLU A C 1
ATOM 1460 O O . GLU A 1 189 ? -7.117 -9.602 -33.625 1 97.69 189 GLU A O 1
ATOM 1465 N N . ARG A 1 190 ? -5.207 -10.617 -33.844 1 97.94 190 ARG A N 1
ATOM 1466 C CA . ARG A 1 190 ? -4.355 -9.438 -33.75 1 97.94 190 ARG A CA 1
ATOM 1467 C C . ARG A 1 190 ? -4.773 -8.57 -32.562 1 97.94 190 ARG A C 1
ATOM 1469 O O . ARG A 1 190 ? -5.02 -7.371 -32.719 1 97.94 190 ARG A O 1
ATOM 1476 N N . PRO A 1 191 ? -4.785 -9.211 -31.344 1 98.5 191 PRO A N 1
ATOM 1477 C CA . PRO A 1 191 ? -5.152 -8.422 -30.172 1 98.5 191 PRO A CA 1
ATOM 1478 C C . PRO A 1 191 ? -4.168 -7.289 -29.891 1 98.5 191 PRO A C 1
ATOM 1480 O O . PRO A 1 191 ? -2.975 -7.418 -30.172 1 98.5 191 PRO A O 1
ATOM 1483 N N . ASP A 1 192 ? -4.695 -6.152 -29.312 1 98.75 192 ASP A N 1
ATOM 1484 C CA . ASP A 1 192 ? -3.824 -5.051 -28.906 1 98.75 192 ASP A CA 1
ATOM 1485 C C . ASP A 1 192 ? -2.861 -5.484 -27.797 1 98.75 192 ASP A C 1
ATOM 1487 O O . ASP A 1 192 ? -1.744 -4.969 -27.703 1 98.75 192 ASP A O 1
ATOM 1491 N N . VAL A 1 193 ? -3.311 -6.383 -26.922 1 98.75 193 VAL A N 1
ATOM 1492 C CA . VAL A 1 193 ? -2.541 -6.844 -25.781 1 98.75 193 VAL A CA 1
ATOM 1493 C C . VAL A 1 193 ? -2.631 -8.367 -25.672 1 98.75 193 VAL A C 1
ATOM 1495 O O . VAL A 1 193 ? -3.711 -8.945 -25.812 1 98.75 193 VAL A O 1
ATOM 1498 N N . VAL A 1 194 ? -1.573 -9.023 -25.531 1 98.75 194 VAL A N 1
ATOM 1499 C CA . VAL A 1 194 ? -1.518 -10.422 -25.141 1 98.75 194 VAL A CA 1
ATOM 1500 C C . VAL A 1 194 ? -0.987 -10.539 -23.703 1 98.75 194 VAL A C 1
ATOM 1502 O O . VAL A 1 194 ? 0.014 -9.914 -23.359 1 98.75 194 VAL A O 1
ATOM 1505 N N . VAL A 1 195 ? -1.672 -11.289 -22.859 1 98.25 195 VAL A N 1
ATOM 1506 C CA . VAL A 1 195 ? -1.263 -11.508 -21.469 1 98.25 195 VAL A CA 1
ATOM 1507 C C . VAL A 1 195 ? -0.786 -12.945 -21.297 1 98.25 195 VAL A C 1
ATOM 1509 O O . VAL A 1 195 ? -1.489 -13.891 -21.672 1 98.25 195 VAL A O 1
ATOM 1512 N N . LEU A 1 196 ? 0.339 -13.102 -20.828 1 97.38 196 LEU A N 1
ATOM 1513 C CA . LEU A 1 196 ? 0.885 -14.406 -20.438 1 97.38 196 LEU A CA 1
ATOM 1514 C C . LEU A 1 196 ? 1.348 -14.398 -18.984 1 97.38 196 LEU A C 1
ATOM 1516 O O . LEU A 1 196 ? 2.234 -13.625 -18.625 1 97.38 196 LEU A O 1
ATOM 1520 N N . SER A 1 197 ? 0.678 -15.141 -18.172 1 95.62 197 SER A N 1
ATOM 1521 C CA . SER A 1 197 ? 1.169 -15.406 -16.828 1 95.62 197 SER A CA 1
ATOM 1522 C C . SER A 1 197 ? 2.078 -16.625 -16.797 1 95.62 197 SER A C 1
ATOM 1524 O O . SER A 1 197 ? 1.726 -17.688 -17.328 1 95.62 197 SER A O 1
ATOM 1526 N N . GLN A 1 198 ? 3.188 -16.469 -16.234 1 92.69 198 GLN A N 1
ATOM 1527 C CA . GLN A 1 198 ? 4.117 -17.594 -16.125 1 92.69 198 GLN A CA 1
ATOM 1528 C C . GLN A 1 198 ? 4.691 -17.703 -14.719 1 92.69 198 GLN A C 1
ATOM 1530 O O . GLN A 1 198 ? 5.504 -16.875 -14.312 1 92.69 198 GLN A O 1
ATOM 1535 N N . PRO A 1 199 ? 4.383 -18.766 -13.891 1 92.38 199 PRO A N 1
ATOM 1536 C CA . PRO A 1 199 ? 3.428 -19.812 -14.273 1 92.38 199 PRO A CA 1
ATOM 1537 C C . PRO A 1 199 ? 1.991 -19.297 -14.352 1 92.38 199 PRO A C 1
ATOM 1539 O O . PRO A 1 199 ? 1.676 -18.234 -13.797 1 92.38 199 PRO A O 1
ATOM 1542 N N . THR A 1 200 ? 1.216 -20.062 -15.102 1 93 200 THR A N 1
ATOM 1543 C CA . THR A 1 200 ? -0.193 -19.703 -15.188 1 93 200 THR A CA 1
ATOM 1544 C C . THR A 1 200 ? -0.893 -19.922 -13.852 1 93 200 THR A C 1
ATOM 1546 O O . THR A 1 200 ? -0.448 -20.734 -13.047 1 93 200 THR A O 1
ATOM 1549 N N . ASN A 1 201 ? -1.803 -19.188 -13.586 1 90.5 201 ASN A N 1
ATOM 1550 C CA . ASN A 1 201 ? -2.752 -19.344 -12.492 1 90.5 201 ASN A CA 1
ATOM 1551 C C . ASN A 1 201 ? -4.176 -19.547 -13.008 1 90.5 201 ASN A C 1
ATOM 1553 O O . ASN A 1 201 ? -4.762 -18.625 -13.578 1 90.5 201 ASN A O 1
ATOM 1557 N N . PRO A 1 202 ? -4.688 -20.75 -12.922 1 92.44 202 PRO A N 1
ATOM 1558 C CA . PRO A 1 202 ? -4.578 -21.641 -11.766 1 92.44 202 PRO A CA 1
ATOM 1559 C C . PRO A 1 202 ? -3.793 -22.906 -12.07 1 92.44 202 PRO A C 1
ATOM 1561 O O . PRO A 1 202 ? -3.707 -23.812 -11.219 1 92.44 202 PRO A O 1
ATOM 1564 N N . SER A 1 203 ? -3.197 -23.094 -13.203 1 93 203 SER A N 1
ATOM 1565 C CA . SER A 1 203 ? -2.775 -24.438 -13.586 1 93 203 SER A CA 1
ATOM 1566 C C . SER A 1 203 ? -1.271 -24.609 -13.398 1 93 203 SER A C 1
ATOM 1568 O O . SER A 1 203 ? -0.759 -25.734 -13.492 1 93 203 SER A O 1
ATOM 1570 N N . GLY A 1 204 ? -0.529 -23.562 -13.172 1 92.5 204 GLY A N 1
ATOM 1571 C CA . GLY A 1 204 ? 0.899 -23.672 -12.922 1 92.5 204 GLY A CA 1
ATOM 1572 C C . GLY A 1 204 ? 1.69 -24.094 -14.148 1 92.5 204 GLY A C 1
ATOM 1573 O O . GLY A 1 204 ? 2.822 -24.562 -14.031 1 92.5 204 GLY A O 1
ATOM 1574 N N . GLU A 1 205 ? 1.138 -23.953 -15.336 1 94.5 205 GLU A N 1
ATOM 1575 C CA . GLU A 1 205 ? 1.788 -24.312 -16.594 1 94.5 205 GLU A CA 1
ATOM 1576 C C . GLU A 1 205 ? 2.75 -23.219 -17.047 1 94.5 205 GLU A C 1
ATOM 1578 O O . GLU A 1 205 ? 2.588 -22.062 -16.688 1 94.5 205 GLU A O 1
ATOM 1583 N N . THR A 1 206 ? 3.807 -23.594 -17.812 1 94.19 206 THR A N 1
ATOM 1584 C CA . THR A 1 206 ? 4.805 -22.656 -18.328 1 94.19 206 THR A CA 1
ATOM 1585 C C . THR A 1 206 ? 5.156 -22.984 -19.781 1 94.19 206 THR A C 1
ATOM 1587 O O . THR A 1 206 ? 4.883 -24.078 -20.266 1 94.19 206 THR A O 1
ATOM 1590 N N . TYR A 1 207 ? 5.605 -22 -20.531 1 95.38 207 TYR A N 1
ATOM 1591 C CA . TYR A 1 207 ? 6.289 -22.219 -21.797 1 95.38 207 TYR A CA 1
ATOM 1592 C C . TYR A 1 207 ? 7.773 -22.469 -21.578 1 95.38 207 TYR A C 1
ATOM 1594 O O . TYR A 1 207 ? 8.398 -21.859 -20.703 1 95.38 207 TYR A O 1
ATOM 1602 N N . ASP A 1 208 ? 8.352 -23.406 -22.344 1 93.38 208 ASP A N 1
ATOM 1603 C CA . ASP A 1 208 ? 9.812 -23.453 -22.391 1 93.38 208 ASP A CA 1
ATOM 1604 C C . ASP A 1 208 ? 10.367 -22.297 -23.234 1 93.38 208 ASP A C 1
ATOM 1606 O O . ASP A 1 208 ? 9.609 -21.484 -23.75 1 93.38 208 ASP A O 1
ATOM 1610 N N . SER A 1 209 ? 11.695 -22.203 -23.312 1 92.44 209 SER A N 1
ATOM 1611 C CA . SER A 1 209 ? 12.352 -21.078 -23.953 1 92.44 209 SER A CA 1
ATOM 1612 C C . SER A 1 209 ? 11.945 -20.953 -25.422 1 92.44 209 SER A C 1
ATOM 1614 O O . SER A 1 209 ? 11.719 -19.844 -25.922 1 92.44 209 SER A O 1
ATOM 1616 N N . GLY A 1 210 ? 11.914 -22.094 -26.094 1 94.75 210 GLY A N 1
ATOM 1617 C CA . GLY A 1 210 ? 11.531 -22.078 -27.5 1 94.75 210 GLY A CA 1
ATOM 1618 C C . GLY A 1 210 ? 10.086 -21.672 -27.719 1 94.75 210 GLY A C 1
ATOM 1619 O O . GLY A 1 210 ? 9.789 -20.875 -28.609 1 94.75 210 GLY A O 1
ATOM 1620 N N . GLU A 1 211 ? 9.164 -22.219 -26.938 1 96.56 211 GLU A N 1
ATOM 1621 C CA . GLU A 1 211 ? 7.75 -21.875 -27.016 1 96.56 211 GLU A CA 1
ATOM 1622 C C . GLU A 1 211 ? 7.531 -20.391 -26.719 1 96.56 211 GLU A C 1
ATOM 1624 O O . GLU A 1 211 ? 6.793 -19.703 -27.438 1 96.56 211 GLU A O 1
ATOM 1629 N N . LEU A 1 212 ? 8.172 -19.906 -25.672 1 96.44 212 LEU A N 1
ATOM 1630 C CA . LEU A 1 212 ? 8.023 -18.5 -25.266 1 96.44 212 LEU A CA 1
ATOM 1631 C C . LEU A 1 212 ? 8.516 -17.578 -26.375 1 96.44 212 LEU A C 1
ATOM 1633 O O . LEU A 1 212 ? 7.867 -16.578 -26.688 1 96.44 212 LEU A O 1
ATOM 1637 N N . ARG A 1 213 ? 9.656 -17.891 -26.984 1 94.81 213 ARG A N 1
ATOM 1638 C CA . ARG A 1 213 ? 10.195 -17.078 -28.062 1 94.81 213 ARG A CA 1
ATOM 1639 C C . ARG A 1 213 ? 9.211 -16.969 -29.219 1 94.81 213 ARG A C 1
ATOM 1641 O O . ARG A 1 213 ? 9.008 -15.891 -29.781 1 94.81 213 ARG A O 1
ATOM 1648 N N . ARG A 1 214 ? 8.617 -18.078 -29.547 1 96.81 214 ARG A N 1
ATOM 1649 C CA . ARG A 1 214 ? 7.656 -18.109 -30.641 1 96.81 214 ARG A CA 1
ATOM 1650 C C . ARG A 1 214 ? 6.457 -17.219 -30.328 1 96.81 214 ARG A C 1
ATOM 1652 O O . ARG A 1 214 ? 5.988 -16.484 -31.203 1 96.81 214 ARG A O 1
ATOM 1659 N N . VAL A 1 215 ? 5.996 -17.281 -29.141 1 97.62 215 VAL A N 1
ATOM 1660 C CA . VAL A 1 215 ? 4.836 -16.5 -28.734 1 97.62 215 VAL A CA 1
ATOM 1661 C C . VAL A 1 215 ? 5.195 -15.008 -28.719 1 97.62 215 VAL A C 1
ATOM 1663 O O . VAL A 1 215 ? 4.43 -14.172 -29.203 1 97.62 215 VAL A O 1
ATOM 1666 N N . VAL A 1 216 ? 6.391 -14.68 -28.172 1 96.38 216 VAL A N 1
ATOM 1667 C CA . VAL A 1 216 ? 6.859 -13.305 -28.125 1 96.38 216 VAL A CA 1
ATOM 1668 C C . VAL A 1 216 ? 6.965 -12.758 -29.547 1 96.38 216 VAL A C 1
ATOM 1670 O O . VAL A 1 216 ? 6.527 -11.641 -29.828 1 96.38 216 VAL A O 1
ATOM 1673 N N . ASP A 1 217 ? 7.496 -13.539 -30.453 1 96.12 217 ASP A N 1
ATOM 1674 C CA . ASP A 1 217 ? 7.641 -13.141 -31.844 1 96.12 217 ASP A CA 1
ATOM 1675 C C . ASP A 1 217 ? 6.277 -12.938 -32.5 1 96.12 217 ASP A C 1
ATOM 1677 O O . ASP A 1 217 ? 6.098 -12 -33.281 1 96.12 217 ASP A O 1
ATOM 1681 N N . ALA A 1 218 ? 5.363 -13.797 -32.219 1 98.12 218 ALA A N 1
ATOM 1682 C CA . ALA A 1 218 ? 4.02 -13.688 -32.781 1 98.12 218 ALA A CA 1
ATOM 1683 C C . ALA A 1 218 ? 3.344 -12.391 -32.312 1 98.12 218 ALA A C 1
ATOM 1685 O O . ALA A 1 218 ? 2.66 -11.734 -33.125 1 98.12 218 ALA A O 1
ATOM 1686 N N . VAL A 1 219 ? 3.502 -12.047 -31.047 1 98 219 VAL A N 1
ATOM 1687 C CA . VAL A 1 219 ? 2.93 -10.812 -30.531 1 98 219 VAL A CA 1
ATOM 1688 C C . VAL A 1 219 ? 3.527 -9.609 -31.266 1 98 219 VAL A C 1
ATOM 1690 O O . VAL A 1 219 ? 2.803 -8.711 -31.688 1 98 219 VAL A O 1
ATOM 1693 N N . ALA A 1 220 ? 4.809 -9.609 -31.438 1 96 220 ALA A N 1
ATOM 1694 C CA . ALA A 1 220 ? 5.508 -8.516 -32.125 1 96 220 ALA A CA 1
ATOM 1695 C C . ALA A 1 220 ? 5.051 -8.391 -33.562 1 96 220 ALA A C 1
ATOM 1697 O O . ALA A 1 220 ? 4.828 -7.281 -34.062 1 96 220 ALA A O 1
ATOM 1698 N N . GLN A 1 221 ? 4.934 -9.508 -34.188 1 97.19 221 GLN A N 1
ATOM 1699 C CA . GLN A 1 221 ? 4.516 -9.523 -35.594 1 97.19 221 GLN A CA 1
ATOM 1700 C C . GLN A 1 221 ? 3.1 -8.977 -35.75 1 97.19 221 GLN A C 1
ATOM 1702 O O . GLN A 1 221 ? 2.783 -8.336 -36.75 1 97.19 221 GLN A O 1
ATOM 1707 N N . ALA A 1 222 ? 2.322 -9.195 -34.781 1 97.75 222 ALA A N 1
ATOM 1708 C CA . ALA A 1 222 ? 0.944 -8.711 -34.812 1 97.75 222 ALA A CA 1
ATOM 1709 C C . ALA A 1 222 ? 0.871 -7.242 -34.406 1 97.75 222 ALA A C 1
ATOM 1711 O O . ALA A 1 222 ? -0.181 -6.609 -34.531 1 97.75 222 ALA A O 1
ATOM 1712 N N . GLY A 1 223 ? 1.965 -6.695 -33.938 1 96.94 223 GLY A N 1
ATOM 1713 C CA . GLY A 1 223 ? 2.002 -5.305 -33.5 1 96.94 223 GLY A CA 1
ATOM 1714 C C . GLY A 1 223 ? 1.391 -5.086 -32.125 1 96.94 223 GLY A C 1
ATOM 1715 O O . GLY A 1 223 ? 1.023 -3.963 -31.781 1 96.94 223 GLY A O 1
ATOM 1716 N N . GLY A 1 224 ? 1.242 -6.156 -31.359 1 98.12 224 GLY A N 1
ATOM 1717 C CA . GLY A 1 224 ? 0.591 -6.062 -30.078 1 98.12 224 GLY A CA 1
ATOM 1718 C C . GLY A 1 224 ? 1.564 -5.852 -28.922 1 98.12 224 GLY A C 1
ATOM 1719 O O . GLY A 1 224 ? 2.781 -5.852 -29.125 1 98.12 224 GLY A O 1
ATOM 1720 N N . TRP A 1 225 ? 1.041 -5.523 -27.781 1 98.56 225 TRP A N 1
ATOM 1721 C CA . TRP A 1 225 ? 1.774 -5.453 -26.516 1 98.56 225 TRP A CA 1
ATOM 1722 C C . TRP A 1 225 ? 1.771 -6.801 -25.812 1 98.56 225 TRP A C 1
ATOM 1724 O O . TRP A 1 225 ? 0.802 -7.559 -25.906 1 98.56 225 TRP A O 1
ATOM 1734 N N . LEU A 1 226 ? 2.848 -7.133 -25.141 1 98.38 226 LEU A N 1
ATOM 1735 C CA . LEU A 1 226 ? 2.898 -8.297 -24.266 1 98.38 226 LEU A CA 1
ATOM 1736 C C . LEU A 1 226 ? 2.934 -7.871 -22.797 1 98.38 226 LEU A C 1
ATOM 1738 O O . LEU A 1 226 ? 3.842 -7.148 -22.375 1 98.38 226 LEU A O 1
ATOM 1742 N N . VAL A 1 227 ? 1.956 -8.203 -22.047 1 98.5 227 VAL A N 1
ATOM 1743 C CA . VAL A 1 227 ? 2.008 -8.164 -20.594 1 98.5 227 VAL A CA 1
ATOM 1744 C C . VAL A 1 227 ? 2.434 -9.531 -20.062 1 98.5 227 VAL A C 1
ATOM 1746 O O . VAL A 1 227 ? 1.668 -10.492 -20.125 1 98.5 227 VAL A O 1
ATOM 1749 N N . PHE A 1 228 ? 3.611 -9.602 -19.609 1 97.56 228 PHE A N 1
ATOM 1750 C CA . PHE A 1 228 ? 4.191 -10.82 -19.062 1 97.56 228 PHE A CA 1
ATOM 1751 C C . PHE A 1 228 ? 4.133 -10.812 -17.547 1 97.56 228 PHE A C 1
ATOM 1753 O O . PHE A 1 228 ? 4.957 -10.172 -16.891 1 97.56 228 PHE A O 1
ATOM 1760 N N . ASP A 1 229 ? 3.168 -11.516 -16.953 1 96.5 229 ASP A N 1
ATOM 1761 C CA . ASP A 1 229 ? 2.945 -11.602 -15.508 1 96.5 229 ASP A CA 1
ATOM 1762 C C . ASP A 1 229 ? 3.695 -12.789 -14.906 1 96.5 229 ASP A C 1
ATOM 1764 O O . ASP A 1 229 ? 3.184 -13.914 -14.891 1 96.5 229 ASP A O 1
ATOM 1768 N N . GLU A 1 230 ? 4.859 -12.477 -14.383 1 93.88 230 GLU A N 1
ATOM 1769 C CA . GLU A 1 230 ? 5.691 -13.539 -13.82 1 93.88 230 GLU A CA 1
ATOM 1770 C C . GLU A 1 230 ? 5.625 -13.539 -12.297 1 93.88 230 GLU A C 1
ATOM 1772 O O . GLU A 1 230 ? 6.332 -12.781 -11.633 1 93.88 230 GLU A O 1
ATOM 1777 N N . VAL A 1 231 ? 4.883 -14.484 -11.773 1 86.06 231 VAL A N 1
ATOM 1778 C CA . VAL A 1 231 ? 4.711 -14.586 -10.328 1 86.06 231 VAL A CA 1
ATOM 1779 C C . VAL A 1 231 ? 4.969 -16.016 -9.875 1 86.06 231 VAL A C 1
ATOM 1781 O O . VAL A 1 231 ? 4.051 -16.719 -9.438 1 86.06 231 VAL A O 1
ATOM 1784 N N . PRO A 1 232 ? 6.238 -16.391 -9.953 1 75.75 232 PRO A N 1
ATOM 1785 C CA . PRO A 1 232 ? 6.559 -17.75 -9.516 1 75.75 232 PRO A CA 1
ATOM 1786 C C . PRO A 1 232 ? 6.621 -17.891 -8 1 75.75 232 PRO A C 1
ATOM 1788 O O . PRO A 1 232 ? 6.703 -16.891 -7.285 1 75.75 232 PRO A O 1
ATOM 1791 N N . SER A 1 233 ? 6.449 -19.094 -7.473 1 69.69 233 SER A N 1
ATOM 1792 C CA . SER A 1 233 ? 6.582 -19.328 -6.039 1 69.69 233 SER A CA 1
ATOM 1793 C C . SER A 1 233 ? 8.047 -19.375 -5.621 1 69.69 233 SER A C 1
ATOM 1795 O O . SER A 1 233 ? 8.398 -18.969 -4.512 1 69.69 233 SER A O 1
ATOM 1797 N N . LEU A 1 234 ? 8.883 -19.734 -6.422 1 68 234 LEU A N 1
ATOM 1798 C CA . LEU A 1 234 ? 10.32 -19.891 -6.277 1 68 234 LEU A CA 1
ATOM 1799 C C . LEU A 1 234 ? 10.656 -20.797 -5.098 1 68 234 LEU A C 1
ATOM 1801 O O . LEU A 1 234 ? 11.688 -20.625 -4.445 1 68 234 LEU A O 1
ATOM 1805 N N . ALA A 1 235 ? 9.758 -21.625 -4.738 1 68 235 ALA A N 1
ATOM 1806 C CA . ALA A 1 235 ? 10 -22.578 -3.664 1 68 235 ALA A CA 1
ATOM 1807 C C . ALA A 1 235 ? 10.828 -23.766 -4.16 1 68 235 ALA A C 1
ATOM 1809 O O . ALA A 1 235 ? 11.469 -24.453 -3.367 1 68 235 ALA A O 1
ATOM 1810 N N . ALA A 1 236 ? 10.734 -23.938 -5.445 1 65.56 236 ALA A N 1
ATOM 1811 C CA . ALA A 1 236 ? 11.586 -24.969 -6.023 1 65.56 236 ALA A CA 1
ATOM 1812 C C . ALA A 1 236 ? 12.797 -24.359 -6.723 1 65.56 236 ALA A C 1
ATOM 1814 O O . ALA A 1 236 ? 12.703 -23.281 -7.301 1 65.56 236 ALA A O 1
ATOM 1815 N N . ALA A 1 237 ? 13.867 -25.062 -6.512 1 58.06 237 ALA A N 1
ATOM 1816 C CA . ALA A 1 237 ? 15.141 -24.547 -7.012 1 58.06 237 ALA A CA 1
ATOM 1817 C C . ALA A 1 237 ? 15.07 -24.25 -8.508 1 58.06 237 ALA A C 1
ATOM 1819 O O . ALA A 1 237 ? 15.68 -23.297 -8.992 1 58.06 237 ALA A O 1
ATOM 1820 N N . ASP A 1 238 ? 14.32 -24.922 -9.125 1 60.78 238 ASP A N 1
ATOM 1821 C CA . ASP A 1 238 ? 14.32 -24.797 -10.578 1 60.78 238 ASP A CA 1
ATOM 1822 C C . ASP A 1 238 ? 13.375 -23.688 -11.039 1 60.78 238 ASP A C 1
ATOM 1824 O O . ASP A 1 238 ? 13.367 -23.312 -12.219 1 60.78 238 ASP A O 1
ATOM 1828 N N . GLU A 1 239 ? 12.734 -23.062 -10.125 1 70.5 239 GLU A N 1
ATOM 1829 C CA . GLU A 1 239 ? 11.773 -22.031 -10.523 1 70.5 239 GLU A CA 1
ATOM 1830 C C . GLU A 1 239 ? 12.461 -20.703 -10.797 1 70.5 239 GLU A C 1
ATOM 1832 O O . GLU A 1 239 ? 11.891 -19.812 -11.438 1 70.5 239 GLU A O 1
ATOM 1837 N N . ASP A 1 240 ? 13.633 -20.594 -10.438 1 65.31 240 ASP A N 1
ATOM 1838 C CA . ASP A 1 240 ? 14.391 -19.359 -10.633 1 65.31 240 ASP A CA 1
ATOM 1839 C C . ASP A 1 240 ? 14.906 -19.25 -12.062 1 65.31 240 ASP A C 1
ATOM 1841 O O . ASP A 1 240 ? 15.359 -18.188 -12.492 1 65.31 240 ASP A O 1
ATOM 1845 N N . ASP A 1 241 ? 14.75 -20.266 -12.852 1 74.88 241 ASP A N 1
ATOM 1846 C CA . ASP A 1 241 ? 15.344 -20.297 -14.188 1 74.88 241 ASP A CA 1
ATOM 1847 C C . ASP A 1 241 ? 14.266 -20.391 -15.266 1 74.88 241 ASP A C 1
ATOM 1849 O O . ASP A 1 241 ? 14.508 -20.891 -16.359 1 74.88 241 ASP A O 1
ATOM 1853 N N . LEU A 1 242 ? 13.164 -19.891 -14.945 1 83.75 242 LEU A N 1
ATOM 1854 C CA . LEU A 1 242 ? 12.109 -19.891 -15.961 1 83.75 242 LEU A CA 1
ATOM 1855 C C . LEU A 1 242 ? 12.469 -18.969 -17.125 1 83.75 242 LEU A C 1
ATOM 1857 O O . LEU A 1 242 ? 13.148 -17.953 -16.922 1 83.75 242 LEU A O 1
ATOM 1861 N N . PRO A 1 243 ? 11.977 -19.328 -18.328 1 88.81 243 PRO A N 1
ATOM 1862 C CA . PRO A 1 243 ? 12.281 -18.5 -19.484 1 88.81 243 PRO A CA 1
ATOM 1863 C C . PRO A 1 243 ? 11.719 -17.078 -19.375 1 88.81 243 PRO A C 1
ATOM 1865 O O . PRO A 1 243 ? 10.641 -16.875 -18.812 1 88.81 243 PRO A O 1
ATOM 1868 N N . ALA A 1 244 ? 12.484 -16.172 -19.875 1 90.25 244 ALA A N 1
ATOM 1869 C CA . ALA A 1 244 ? 12.109 -14.758 -19.859 1 90.25 244 ALA A CA 1
ATOM 1870 C C . ALA A 1 244 ? 11.805 -14.258 -21.266 1 90.25 244 ALA A C 1
ATOM 1872 O O . ALA A 1 244 ? 12.258 -14.844 -22.25 1 90.25 244 ALA A O 1
ATOM 1873 N N . PRO A 1 245 ? 10.945 -13.25 -21.344 1 91.25 245 PRO A N 1
ATOM 1874 C CA . PRO A 1 245 ? 10.523 -12.758 -22.656 1 91.25 245 PRO A CA 1
ATOM 1875 C C . PRO A 1 245 ? 11.539 -11.82 -23.297 1 91.25 245 PRO A C 1
ATOM 1877 O O . PRO A 1 245 ? 11.164 -10.898 -24.016 1 91.25 245 PRO A O 1
ATOM 1880 N N . LEU A 1 246 ? 12.734 -11.766 -22.828 1 83.06 246 LEU A N 1
ATOM 1881 C CA . LEU A 1 246 ? 13.773 -10.961 -23.469 1 83.06 246 LEU A CA 1
ATOM 1882 C C . LEU A 1 246 ? 14.617 -11.812 -24.406 1 83.06 246 LEU A C 1
ATOM 1884 O O . LEU A 1 246 ? 14.961 -12.953 -24.078 1 83.06 246 LEU A O 1
ATOM 1888 N N . ALA A 1 247 ? 14.234 -11.633 -25.672 1 61.81 247 ALA A N 1
ATOM 1889 C CA . ALA A 1 247 ? 14.883 -12.461 -26.688 1 61.81 247 ALA A CA 1
ATOM 1890 C C . ALA A 1 247 ? 16.406 -12.359 -26.594 1 61.81 247 ALA A C 1
ATOM 1892 O O . ALA A 1 247 ? 16.938 -11.844 -25.609 1 61.81 247 ALA A O 1
ATOM 1893 N N . ASP A 1 248 ? 17.031 -11.914 -27.828 1 58.03 248 ASP A N 1
ATOM 1894 C CA . ASP A 1 248 ? 18.375 -12.086 -28.391 1 58.03 248 ASP A CA 1
ATOM 1895 C C . ASP A 1 248 ? 19.391 -11.18 -27.688 1 58.03 248 ASP A C 1
ATOM 1897 O O . ASP A 1 248 ? 19.016 -10.188 -27.062 1 58.03 248 ASP A O 1
ATOM 1901 N N . ASP A 1 249 ? 20.516 -11.625 -27.406 1 58.28 249 ASP A N 1
ATOM 1902 C CA . ASP A 1 249 ? 21.75 -11.133 -26.828 1 58.28 249 ASP A CA 1
ATOM 1903 C C . ASP A 1 249 ? 22.062 -9.719 -27.297 1 58.28 249 ASP A C 1
ATOM 1905 O O . ASP A 1 249 ? 23.062 -9.125 -26.891 1 58.28 249 ASP A O 1
ATOM 1909 N N . THR A 1 250 ? 21.016 -9.07 -27.984 1 58.56 250 THR A N 1
ATOM 1910 C CA . THR A 1 250 ? 21.516 -7.844 -28.594 1 58.56 250 THR A CA 1
ATOM 1911 C C . THR A 1 250 ? 20.641 -6.656 -28.203 1 58.56 250 THR A C 1
ATOM 1913 O O . THR A 1 250 ? 20.672 -5.617 -28.875 1 58.56 250 THR A O 1
ATOM 1916 N N . LEU A 1 251 ? 19.969 -6.805 -27.078 1 68.69 251 LEU A N 1
ATOM 1917 C CA . LEU A 1 251 ? 19.078 -5.672 -26.859 1 68.69 251 LEU A CA 1
ATOM 1918 C C . LEU A 1 251 ? 19.812 -4.523 -26.172 1 68.69 251 LEU A C 1
ATOM 1920 O O . LEU A 1 251 ? 20.484 -4.73 -25.172 1 68.69 251 LEU A O 1
ATOM 1924 N N . ALA A 1 252 ? 19.766 -3.336 -26.812 1 74 252 ALA A N 1
ATOM 1925 C CA . ALA A 1 252 ? 20.359 -2.129 -26.25 1 74 252 ALA A CA 1
ATOM 1926 C C . ALA A 1 252 ? 19.375 -1.4 -25.344 1 74 252 ALA A C 1
ATOM 1928 O O . ALA A 1 252 ? 19.781 -0.595 -24.5 1 74 252 ALA A O 1
ATOM 1929 N N . THR A 1 253 ? 18.078 -1.723 -25.562 1 84.88 253 THR A N 1
ATOM 1930 C CA . THR A 1 253 ? 17.047 -1.065 -24.766 1 84.88 253 THR A CA 1
ATOM 1931 C C . THR A 1 253 ? 15.93 -2.041 -24.422 1 84.88 253 THR A C 1
ATOM 1933 O O . THR A 1 253 ? 15.773 -3.07 -25.078 1 84.88 253 THR A O 1
ATOM 1936 N N . PHE A 1 254 ? 15.25 -1.735 -23.406 1 91.88 254 PHE A N 1
ATOM 1937 C CA . PHE A 1 254 ? 14.102 -2.551 -23.047 1 91.88 254 PHE A CA 1
ATOM 1938 C C . PHE A 1 254 ? 13.062 -2.562 -24.156 1 91.88 254 PHE A C 1
ATOM 1940 O O . PHE A 1 254 ? 12.797 -1.53 -24.781 1 91.88 254 PHE A O 1
ATOM 1947 N N . PRO A 1 255 ? 12.523 -3.678 -24.5 1 92.31 255 PRO A N 1
ATOM 1948 C CA . PRO A 1 255 ? 11.523 -3.715 -25.578 1 92.31 255 PRO A CA 1
ATOM 1949 C C . PRO A 1 255 ? 10.367 -2.748 -25.344 1 92.31 255 PRO A C 1
ATOM 1951 O O . PRO A 1 255 ? 9.758 -2.756 -24.266 1 92.31 255 PRO A O 1
ATOM 1954 N N . PRO A 1 256 ? 10 -1.938 -26.297 1 94.31 256 PRO A N 1
ATOM 1955 C CA . PRO A 1 256 ? 9.047 -0.843 -26.078 1 94.31 256 PRO A CA 1
ATOM 1956 C C . PRO A 1 256 ? 7.633 -1.337 -25.797 1 94.31 256 PRO A C 1
ATOM 1958 O O . PRO A 1 256 ? 6.832 -0.619 -25.188 1 94.31 256 PRO A O 1
ATOM 1961 N N . ARG A 1 257 ? 7.285 -2.6 -26.219 1 96.94 257 ARG A N 1
ATOM 1962 C CA . ARG A 1 257 ? 5.906 -3.049 -26.078 1 96.94 257 ARG A CA 1
ATOM 1963 C C . ARG A 1 257 ? 5.812 -4.238 -25.125 1 96.94 257 ARG A C 1
ATOM 1965 O O . ARG A 1 257 ? 4.91 -5.066 -25.234 1 96.94 257 ARG A O 1
ATOM 1972 N N . LEU A 1 258 ? 6.801 -4.328 -24.219 1 97 258 LEU A N 1
ATOM 1973 C CA . LEU A 1 258 ? 6.797 -5.34 -23.172 1 97 258 LEU A CA 1
ATOM 1974 C C . LEU A 1 258 ? 6.562 -4.699 -21.797 1 97 258 LEU A C 1
ATOM 1976 O O . LEU A 1 258 ? 7.203 -3.703 -21.453 1 97 258 LEU A O 1
ATOM 1980 N N . ILE A 1 259 ? 5.625 -5.18 -21.094 1 98.5 259 ILE A N 1
ATOM 1981 C CA . ILE A 1 259 ? 5.434 -4.879 -19.688 1 98.5 259 ILE A CA 1
ATOM 1982 C C . ILE A 1 259 ? 5.586 -6.152 -18.859 1 98.5 259 ILE A C 1
ATOM 1984 O O . ILE A 1 259 ? 4.805 -7.094 -19.016 1 98.5 259 ILE A O 1
ATOM 1988 N N . TRP A 1 260 ? 6.602 -6.195 -18.047 1 97.44 260 TRP A N 1
ATOM 1989 C CA . TRP A 1 260 ? 6.961 -7.367 -17.25 1 97.44 260 TRP A CA 1
ATOM 1990 C C . TRP A 1 260 ? 6.625 -7.152 -15.773 1 97.44 260 TRP A C 1
ATOM 1992 O O . TRP A 1 260 ? 7.227 -6.309 -15.109 1 97.44 260 TRP A O 1
ATOM 2002 N N . ILE A 1 261 ? 5.648 -7.945 -15.266 1 97.62 261 ILE A N 1
ATOM 2003 C CA . ILE A 1 261 ? 5.145 -7.801 -13.898 1 97.62 261 ILE A CA 1
ATOM 2004 C C . ILE A 1 261 ? 5.875 -8.766 -12.977 1 97.62 261 ILE A C 1
ATOM 2006 O O . ILE A 1 261 ? 6.07 -9.938 -13.312 1 97.62 261 ILE A O 1
ATOM 2010 N N . GLY A 1 262 ? 6.281 -8.258 -11.828 1 95.38 262 GLY A N 1
ATOM 2011 C CA . GLY A 1 262 ? 6.848 -9.07 -10.766 1 95.38 262 GLY A CA 1
ATOM 2012 C C . GLY A 1 262 ? 6.129 -8.898 -9.438 1 95.38 262 GLY A C 1
ATOM 2013 O O . GLY A 1 262 ? 5.457 -7.895 -9.211 1 95.38 262 GLY A O 1
ATOM 2014 N N . SER A 1 263 ? 6.27 -9.93 -8.555 1 93 263 SER A N 1
ATOM 2015 C CA . SER A 1 263 ? 5.562 -9.922 -7.281 1 93 263 SER A CA 1
ATOM 2016 C C . SER A 1 263 ? 6.41 -10.547 -6.18 1 93 263 SER A C 1
ATOM 2018 O O . SER A 1 263 ? 7.254 -11.406 -6.453 1 93 263 SER A O 1
ATOM 2020 N N . TYR A 1 264 ? 6.172 -10.156 -4.957 1 94.12 264 TYR A N 1
ATOM 2021 C CA . TYR A 1 264 ? 6.777 -10.773 -3.783 1 94.12 264 TYR A CA 1
ATOM 2022 C C . TYR A 1 264 ? 5.773 -11.664 -3.055 1 94.12 264 TYR A C 1
ATOM 2024 O O . TYR A 1 264 ? 6.148 -12.453 -2.186 1 94.12 264 TYR A O 1
ATOM 2032 N N . SER A 1 265 ? 4.531 -11.578 -3.396 1 92.38 265 SER A N 1
ATOM 2033 C CA . SER A 1 265 ? 3.449 -12.203 -2.641 1 92.38 265 SER A CA 1
ATOM 2034 C C . SER A 1 265 ? 3.564 -13.727 -2.662 1 92.38 265 SER A C 1
ATOM 2036 O O . SER A 1 265 ? 3.436 -14.375 -1.625 1 92.38 265 SER A O 1
ATOM 2038 N N . LYS A 1 266 ? 3.764 -14.266 -3.873 1 89.31 266 LYS A N 1
ATOM 2039 C CA . LYS A 1 266 ? 3.799 -15.719 -3.996 1 89.31 266 LYS A CA 1
ATOM 2040 C C . LYS A 1 266 ? 5.211 -16.25 -3.777 1 89.31 266 LYS A C 1
ATOM 2042 O O . LYS A 1 266 ? 5.398 -17.281 -3.129 1 89.31 266 LYS A O 1
ATOM 2047 N N . SER A 1 267 ? 6.152 -15.5 -4.234 1 86.75 267 SER A N 1
ATOM 2048 C CA . SER A 1 267 ? 7.527 -15.984 -4.223 1 86.75 267 SER A CA 1
ATOM 2049 C C . SER A 1 267 ? 8.109 -15.953 -2.811 1 86.75 267 SER A C 1
ATOM 2051 O O . SER A 1 267 ? 8.969 -16.766 -2.473 1 86.75 267 SER A O 1
ATOM 2053 N N . ARG A 1 268 ? 7.582 -15.016 -2.027 1 92 268 ARG A N 1
ATOM 2054 C CA . ARG A 1 268 ? 8.195 -14.898 -0.707 1 92 268 ARG A CA 1
ATOM 2055 C C . ARG A 1 268 ? 7.133 -14.758 0.379 1 92 268 ARG A C 1
ATOM 2057 O O . ARG A 1 268 ? 7.434 -14.359 1.503 1 92 268 ARG A O 1
ATOM 2064 N N . SER A 1 269 ? 5.965 -15.102 0.048 1 92.38 269 SER A N 1
ATOM 2065 C CA . SER A 1 269 ? 4.879 -15.039 1.021 1 92.38 269 SER A CA 1
ATOM 2066 C C . SER A 1 269 ? 4.781 -13.664 1.659 1 92.38 269 SER A C 1
ATOM 2068 O O . SER A 1 269 ? 4.805 -13.531 2.885 1 92.38 269 SER A O 1
ATOM 2070 N N . LEU A 1 270 ? 4.684 -12.672 0.861 1 96.31 270 LEU A N 1
ATOM 2071 C CA . LEU A 1 270 ? 4.648 -11.305 1.375 1 96.31 270 LEU A CA 1
ATOM 2072 C C . LEU A 1 270 ? 3.404 -10.578 0.878 1 96.31 270 LEU A C 1
ATOM 2074 O O . LEU A 1 270 ? 3.463 -9.383 0.581 1 96.31 270 LEU A O 1
ATOM 2078 N N . ALA A 1 271 ? 2.32 -11.32 0.763 1 95.75 271 ALA A N 1
ATOM 2079 C CA . ALA A 1 271 ? 1.086 -10.742 0.239 1 95.75 271 ALA A CA 1
ATOM 2080 C C . ALA A 1 271 ? 0.639 -9.547 1.08 1 95.75 271 ALA A C 1
ATOM 2082 O O . ALA A 1 271 ? 0.17 -8.539 0.543 1 95.75 271 ALA A O 1
ATOM 2083 N N . GLY A 1 272 ? 0.816 -9.578 2.348 1 96.81 272 GLY A N 1
ATOM 2084 C CA . GLY A 1 272 ? 0.319 -8.555 3.254 1 96.81 272 GLY A CA 1
ATOM 2085 C C . GLY A 1 272 ? 1.157 -7.289 3.248 1 96.81 272 GLY A C 1
ATOM 2086 O O . GLY A 1 272 ? 0.736 -6.258 3.77 1 96.81 272 GLY A O 1
ATOM 2087 N N . LEU A 1 273 ? 2.34 -7.359 2.699 1 97.56 273 LEU A N 1
ATOM 2088 C CA . LEU A 1 273 ? 3.215 -6.195 2.625 1 97.56 273 LEU A CA 1
ATOM 2089 C C . LEU A 1 273 ? 2.822 -5.293 1.462 1 97.56 273 LEU A C 1
ATOM 2091 O O . LEU A 1 273 ? 3.236 -4.133 1.404 1 97.56 273 LEU A O 1
ATOM 2095 N N . ARG A 1 274 ? 2.102 -5.84 0.494 1 96.88 274 ARG A N 1
ATOM 2096 C CA . ARG A 1 274 ? 1.605 -5.137 -0.684 1 96.88 274 ARG A CA 1
ATOM 2097 C C . ARG A 1 274 ? 2.754 -4.539 -1.49 1 96.88 274 ARG A C 1
ATOM 2099 O O . ARG A 1 274 ? 2.709 -3.369 -1.873 1 96.88 274 ARG A O 1
ATOM 2106 N N . ALA A 1 275 ? 3.725 -5.348 -1.789 1 96.88 275 ALA A N 1
ATOM 2107 C CA . ALA A 1 275 ? 4.863 -4.926 -2.6 1 96.88 275 ALA A CA 1
ATOM 2108 C C . ALA A 1 275 ? 4.902 -5.676 -3.928 1 96.88 275 ALA A C 1
ATOM 2110 O O . ALA A 1 275 ? 4.77 -6.902 -3.957 1 96.88 275 ALA A O 1
ATOM 2111 N N . GLY A 1 276 ? 4.98 -5.012 -5.016 1 97 276 GLY A N 1
ATOM 2112 C CA . GLY A 1 276 ? 5.164 -5.52 -6.367 1 97 276 GLY A CA 1
ATOM 2113 C C . GLY A 1 276 ? 5.906 -4.555 -7.27 1 97 276 GLY A C 1
ATOM 2114 O O . GLY A 1 276 ? 6.41 -3.527 -6.812 1 97 276 GLY A O 1
ATOM 2115 N N . TYR A 1 277 ? 6.098 -4.926 -8.508 1 97.94 277 TYR A N 1
ATOM 2116 C CA . TYR A 1 277 ? 6.816 -4.039 -9.414 1 97.94 277 TYR A CA 1
ATOM 2117 C C . TYR A 1 277 ? 6.547 -4.406 -10.867 1 97.94 277 TYR A C 1
ATOM 2119 O O . TYR A 1 277 ? 5.945 -5.441 -11.156 1 97.94 277 TYR A O 1
ATOM 2127 N N . LEU A 1 278 ? 6.902 -3.56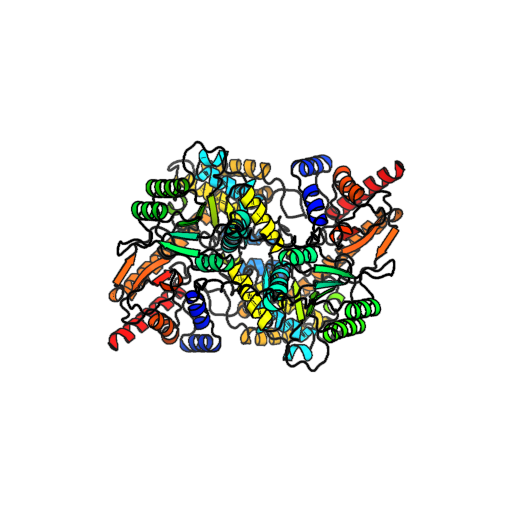1 -11.734 1 98.44 278 LEU A N 1
ATOM 2128 C CA . LEU A 1 278 ? 6.949 -3.875 -13.156 1 98.44 278 LEU A CA 1
ATOM 2129 C C . LEU A 1 278 ? 8.242 -3.367 -13.781 1 98.44 278 LEU A C 1
ATOM 2131 O O . LEU A 1 278 ? 8.898 -2.477 -13.227 1 98.44 278 LEU A O 1
ATOM 2135 N N . LEU A 1 279 ? 8.727 -4.027 -14.797 1 97.56 279 LEU A N 1
ATOM 2136 C CA . LEU A 1 279 ? 9.766 -3.574 -15.711 1 97.56 279 LEU A CA 1
ATOM 2137 C C . LEU A 1 279 ? 9.164 -3.184 -17.062 1 97.56 279 LEU A C 1
ATOM 2139 O O . LEU A 1 279 ? 8.352 -3.92 -17.625 1 97.56 279 LEU A O 1
ATOM 2143 N N . ALA A 1 280 ? 9.539 -2.066 -17.562 1 98.25 280 ALA A N 1
ATOM 2144 C CA . ALA A 1 280 ? 9.039 -1.585 -18.859 1 98.25 280 ALA A CA 1
ATOM 2145 C C . ALA A 1 280 ? 9.93 -0.474 -19.406 1 98.25 280 ALA A C 1
ATOM 2147 O O . ALA A 1 280 ? 10.898 -0.067 -18.766 1 98.25 280 ALA A O 1
ATOM 2148 N N . ALA A 1 281 ? 9.609 -0.107 -20.641 1 96.81 281 ALA A N 1
ATOM 2149 C CA . ALA A 1 281 ? 10.258 1.065 -21.219 1 96.81 281 ALA A CA 1
ATOM 2150 C C . ALA A 1 281 ? 9.852 2.34 -20.484 1 96.81 281 ALA A C 1
ATOM 2152 O O . ALA A 1 281 ? 8.828 2.367 -19.797 1 96.81 281 ALA A O 1
ATOM 2153 N N . GLN A 1 282 ? 10.586 3.391 -20.641 1 95.75 282 GLN A N 1
ATOM 2154 C CA . GLN A 1 282 ? 10.523 4.602 -19.828 1 95.75 282 GLN A CA 1
ATOM 2155 C C . GLN A 1 282 ? 9.125 5.223 -19.875 1 95.75 282 GLN A C 1
ATOM 2157 O O . GLN A 1 282 ? 8.602 5.668 -18.859 1 95.75 282 GLN A O 1
ATOM 2162 N N . PRO A 1 283 ? 8.453 5.277 -21.016 1 97.25 283 PRO A N 1
ATOM 2163 C CA . PRO A 1 283 ? 7.133 5.906 -21.047 1 97.25 283 PRO A CA 1
ATOM 2164 C C . PRO A 1 283 ? 6.129 5.199 -20.141 1 97.25 283 PRO A C 1
ATOM 2166 O O . PRO A 1 283 ? 5.324 5.855 -19.469 1 97.25 283 PRO A O 1
ATOM 2169 N N . VAL A 1 284 ? 6.195 3.875 -20.125 1 98.44 284 VAL A N 1
ATOM 2170 C CA . VAL A 1 284 ? 5.301 3.109 -19.266 1 98.44 284 VAL A CA 1
ATOM 2171 C C . VAL A 1 284 ? 5.66 3.354 -17.797 1 98.44 284 VAL A C 1
ATOM 2173 O O . VAL A 1 284 ? 4.777 3.584 -16.969 1 98.44 284 VAL A O 1
ATOM 2176 N N . VAL A 1 285 ? 6.945 3.34 -17.5 1 97.88 285 VAL A N 1
ATOM 2177 C CA . VAL A 1 285 ? 7.43 3.533 -16.125 1 97.88 285 VAL A CA 1
ATOM 2178 C C . VAL A 1 285 ? 7.004 4.91 -15.625 1 97.88 285 VAL A C 1
ATOM 2180 O O . VAL A 1 285 ? 6.512 5.039 -14.5 1 97.88 285 VAL A O 1
ATOM 2183 N N . ASP A 1 286 ? 7.184 5.945 -16.438 1 95.38 286 ASP A N 1
ATOM 2184 C CA . ASP A 1 286 ? 6.816 7.309 -16.062 1 95.38 286 ASP A CA 1
ATOM 2185 C C . ASP A 1 286 ? 5.316 7.41 -15.781 1 95.38 286 ASP A C 1
ATOM 2187 O O . ASP A 1 286 ? 4.906 8.07 -14.828 1 95.38 286 ASP A O 1
ATOM 2191 N N . PHE A 1 287 ? 4.566 6.766 -16.609 1 97.31 287 PHE A N 1
ATOM 2192 C CA . PHE A 1 287 ? 3.119 6.789 -16.422 1 97.31 287 PHE A CA 1
ATOM 2193 C C . PHE A 1 287 ? 2.723 6.117 -15.117 1 97.31 287 PHE A C 1
ATOM 2195 O O . PHE A 1 287 ? 1.905 6.652 -14.367 1 97.31 287 PHE A O 1
ATOM 2202 N N . VAL A 1 288 ? 3.285 4.949 -14.867 1 98.06 288 VAL A N 1
ATOM 2203 C CA . VAL A 1 288 ? 2.9 4.18 -13.688 1 98.06 288 VAL A CA 1
ATOM 2204 C C . VAL A 1 288 ? 3.363 4.902 -12.43 1 98.06 288 VAL A C 1
ATOM 2206 O O . VAL A 1 288 ? 2.684 4.863 -11.398 1 98.06 288 VAL A O 1
ATOM 2209 N N . ARG A 1 289 ? 4.473 5.523 -12.477 1 95.62 289 ARG A N 1
ATOM 2210 C CA . ARG A 1 289 ? 4.926 6.355 -11.367 1 95.62 289 ARG A CA 1
ATOM 2211 C C . ARG A 1 289 ? 3.906 7.441 -11.047 1 95.62 289 ARG A C 1
ATOM 2213 O O . ARG A 1 289 ? 3.584 7.672 -9.875 1 95.62 289 ARG A O 1
ATOM 2220 N N . LYS A 1 290 ? 3.471 8.102 -12.062 1 92.88 290 LYS A N 1
ATOM 2221 C CA . LYS A 1 290 ? 2.455 9.133 -11.891 1 92.88 290 LYS A CA 1
ATOM 2222 C C . LYS A 1 290 ? 1.153 8.539 -11.352 1 92.88 290 LYS A C 1
ATOM 2224 O O . LYS A 1 290 ? 0.476 9.164 -10.531 1 92.88 290 LYS A O 1
ATOM 2229 N N . HIS A 1 291 ? 0.842 7.41 -11.883 1 95.12 291 HIS A N 1
ATOM 2230 C CA . HIS A 1 291 ? -0.34 6.699 -11.414 1 95.12 291 HIS A CA 1
ATOM 2231 C C . HIS A 1 291 ? -0.248 6.406 -9.914 1 95.12 291 HIS A C 1
ATOM 2233 O O . HIS A 1 291 ? -1.21 6.621 -9.18 1 95.12 291 HIS A O 1
ATOM 2239 N N . ASN A 1 292 ? 0.905 5.922 -9.461 1 95.62 292 ASN A N 1
ATOM 2240 C CA . ASN A 1 292 ? 1.132 5.711 -8.031 1 95.62 292 ASN A CA 1
ATOM 2241 C C . ASN A 1 292 ? 0.903 6.988 -7.23 1 95.62 292 ASN A C 1
ATOM 2243 O O . ASN A 1 292 ? 0.204 6.977 -6.219 1 95.62 292 ASN A O 1
ATOM 2247 N N . GLU A 1 293 ? 1.479 8.016 -7.703 1 92.31 293 GLU A N 1
ATOM 2248 C CA . GLU A 1 293 ? 1.408 9.297 -7.016 1 92.31 293 GLU A CA 1
ATOM 2249 C C . GLU A 1 293 ? -0.039 9.75 -6.84 1 92.31 293 GLU A C 1
ATOM 2251 O O . GLU A 1 293 ? -0.412 10.258 -5.781 1 92.31 293 GLU A O 1
ATOM 2256 N N . ARG A 1 294 ? -0.794 9.523 -7.801 1 91.81 294 ARG A N 1
ATOM 2257 C CA . ARG A 1 294 ? -2.162 10.031 -7.824 1 91.81 294 ARG A CA 1
ATOM 2258 C C . ARG A 1 294 ? -3.107 9.102 -7.074 1 91.81 294 ARG A C 1
ATOM 2260 O O . ARG A 1 294 ? -4.172 9.516 -6.617 1 91.81 294 ARG A O 1
ATOM 2267 N N . GLN A 1 295 ? -2.697 7.844 -6.941 1 93.69 295 GLN A N 1
ATOM 2268 C CA . GLN A 1 295 ? -3.598 6.867 -6.332 1 93.69 295 GLN A CA 1
ATOM 2269 C C . GLN A 1 295 ? -3.203 6.586 -4.887 1 93.69 295 GLN A C 1
ATOM 2271 O O . GLN A 1 295 ? -4.062 6.328 -4.043 1 93.69 295 GLN A O 1
ATOM 2276 N N . SER A 1 296 ? -1.908 6.609 -4.633 1 92.88 296 SER A N 1
ATOM 2277 C CA . SER A 1 296 ? -1.443 6.172 -3.32 1 92.88 296 SER A CA 1
ATOM 2278 C C . SER A 1 296 ? -0.179 6.914 -2.904 1 92.88 296 SER A C 1
ATOM 2280 O O . SER A 1 296 ? 0.361 6.676 -1.822 1 92.88 296 SER A O 1
ATOM 2282 N N . TRP A 1 297 ? 0.244 7.844 -3.65 1 91.25 297 TRP A N 1
ATOM 2283 C CA . TRP A 1 297 ? 1.471 8.609 -3.469 1 91.25 297 TRP A CA 1
ATOM 2284 C C . TRP A 1 297 ? 2.699 7.75 -3.734 1 91.25 297 TRP A C 1
ATOM 2286 O O . TRP A 1 297 ? 3.523 8.078 -4.59 1 91.25 297 TRP A O 1
ATOM 2296 N N . SER A 1 298 ? 2.887 6.668 -3.008 1 94.62 298 SER A N 1
ATOM 2297 C CA . SER A 1 298 ? 4.043 5.797 -3.195 1 94.62 298 SER A CA 1
ATOM 2298 C C . SER A 1 298 ? 3.742 4.375 -2.734 1 94.62 298 SER A C 1
ATOM 2300 O O . SER A 1 298 ? 2.793 4.148 -1.981 1 94.62 298 SER A O 1
ATOM 2302 N N . PRO A 1 299 ? 4.594 3.395 -3.223 1 96.44 299 PRO A N 1
ATOM 2303 C CA . PRO A 1 299 ? 4.566 2.057 -2.627 1 96.44 299 PRO A CA 1
ATOM 2304 C C . PRO A 1 299 ? 5.16 2.027 -1.22 1 96.44 299 PRO A C 1
ATOM 2306 O O . PRO A 1 299 ? 5.617 3.057 -0.716 1 96.44 299 PRO A O 1
ATOM 2309 N N . VAL A 1 300 ? 5.125 0.875 -0.6 1 96.94 300 VAL A N 1
ATOM 2310 C CA . VAL A 1 300 ? 5.543 0.67 0.783 1 96.94 300 VAL A CA 1
ATOM 2311 C C . VAL A 1 300 ? 7.047 0.897 0.908 1 96.94 300 VAL A C 1
ATOM 2313 O O . VAL A 1 300 ? 7.805 0.591 -0.015 1 96.94 300 VAL A O 1
ATOM 2316 N N . ASN A 1 301 ? 7.457 1.486 2.01 1 96.88 301 ASN A N 1
ATOM 2317 C CA . ASN A 1 301 ? 8.875 1.628 2.34 1 96.88 301 ASN A CA 1
ATOM 2318 C C . ASN A 1 301 ? 9.289 0.67 3.453 1 96.88 301 ASN A C 1
ATOM 2320 O O . ASN A 1 301 ? 10.453 0.296 3.553 1 96.88 301 ASN A O 1
ATOM 2324 N N . ALA A 1 302 ? 8.297 0.327 4.359 1 97.12 302 ALA A N 1
ATOM 2325 C CA . ALA A 1 302 ? 8.547 -0.681 5.383 1 97.12 302 ALA A CA 1
ATOM 2326 C C . ALA A 1 302 ? 8.961 -2.01 4.758 1 97.12 302 ALA A C 1
ATOM 2328 O O . ALA A 1 302 ? 8.297 -2.506 3.844 1 97.12 302 ALA A O 1
ATOM 2329 N N . GLY A 1 303 ? 10.055 -2.543 5.238 1 97 303 GLY A N 1
ATOM 2330 C CA . GLY A 1 303 ? 10.539 -3.814 4.719 1 97 303 GLY A CA 1
ATOM 2331 C C . GLY A 1 303 ? 11.43 -3.66 3.504 1 97 303 GLY A C 1
ATOM 2332 O O . GLY A 1 303 ? 11.828 -4.652 2.889 1 97 303 GLY A O 1
ATOM 2333 N N . SER A 1 304 ? 11.781 -2.443 3.156 1 96.38 304 SER A N 1
ATOM 2334 C CA . SER A 1 304 ? 12.594 -2.191 1.969 1 96.38 304 SER A CA 1
ATOM 2335 C C . SER A 1 304 ? 13.93 -2.928 2.043 1 96.38 304 SER A C 1
ATOM 2337 O O . SER A 1 304 ? 14.43 -3.422 1.031 1 96.38 304 SER A O 1
ATOM 2339 N N . SER A 1 305 ? 14.531 -3.004 3.238 1 96.62 305 SER A N 1
ATOM 2340 C CA . SER A 1 305 ? 15.789 -3.717 3.4 1 96.62 305 SER A CA 1
ATOM 2341 C C . SER A 1 305 ? 15.633 -5.203 3.092 1 96.62 305 SER A C 1
ATOM 2343 O O . SER A 1 305 ? 16.469 -5.793 2.41 1 96.62 305 SER A O 1
ATOM 2345 N N . ALA A 1 306 ? 14.555 -5.77 3.582 1 97.88 306 ALA A N 1
ATOM 2346 C CA . ALA A 1 306 ? 14.305 -7.188 3.357 1 97.88 306 ALA A CA 1
ATOM 2347 C C . ALA A 1 306 ? 14.062 -7.477 1.88 1 97.88 306 ALA A C 1
ATOM 2349 O O . ALA A 1 306 ? 14.539 -8.477 1.348 1 97.88 306 ALA A O 1
ATOM 2350 N N . LEU A 1 307 ? 13.305 -6.625 1.211 1 97.75 307 LEU A N 1
ATOM 2351 C CA . LEU A 1 307 ? 13.023 -6.801 -0.211 1 97.75 307 LEU A CA 1
ATOM 2352 C C . LEU A 1 307 ? 14.305 -6.688 -1.033 1 97.75 307 LEU A C 1
ATOM 2354 O O . LEU A 1 307 ? 14.5 -7.441 -1.989 1 97.75 307 LEU A O 1
ATOM 2358 N N . THR A 1 308 ? 15.141 -5.723 -0.673 1 97.69 308 THR A N 1
ATOM 2359 C CA . THR A 1 308 ? 16.438 -5.562 -1.328 1 97.69 308 THR A CA 1
ATOM 2360 C C . THR A 1 308 ? 17.312 -6.797 -1.11 1 97.69 308 THR A C 1
ATOM 2362 O O . THR A 1 308 ? 17.891 -7.328 -2.059 1 97.69 308 THR A O 1
ATOM 2365 N N . ALA A 1 309 ? 17.375 -7.258 0.121 1 98.19 309 ALA A N 1
ATOM 2366 C CA . ALA A 1 309 ? 18.172 -8.43 0.469 1 98.19 309 ALA A CA 1
ATOM 2367 C C . ALA A 1 309 ? 17.688 -9.672 -0.264 1 98.19 309 ALA A C 1
ATOM 2369 O O . ALA A 1 309 ? 18.484 -10.531 -0.646 1 98.19 309 ALA A O 1
ATOM 2370 N N . ASP A 1 310 ? 16.391 -9.82 -0.413 1 96.75 310 ASP A N 1
ATOM 2371 C CA . ASP A 1 310 ? 15.812 -10.953 -1.132 1 96.75 310 ASP A CA 1
ATOM 2372 C C . ASP A 1 310 ? 16.422 -11.078 -2.527 1 96.75 310 ASP A C 1
ATOM 2374 O O . ASP A 1 310 ? 16.797 -12.172 -2.951 1 96.75 310 ASP A O 1
ATOM 2378 N N . MET A 1 311 ? 16.484 -9.938 -3.246 1 96.81 311 MET A N 1
ATOM 2379 C CA . MET A 1 311 ? 17 -9.961 -4.609 1 96.81 311 MET A CA 1
ATOM 2380 C C . MET A 1 311 ? 18.453 -10.398 -4.629 1 96.81 311 MET A C 1
ATOM 2382 O O . MET A 1 311 ? 18.875 -11.133 -5.523 1 96.81 311 MET A O 1
ATOM 2386 N N . ILE A 1 312 ? 19.203 -9.992 -3.672 1 97.44 312 ILE A N 1
ATOM 2387 C CA . ILE A 1 312 ? 20.625 -10.328 -3.602 1 97.44 312 ILE A CA 1
ATOM 2388 C C . ILE A 1 312 ? 20.781 -11.812 -3.254 1 97.44 312 ILE A C 1
ATOM 2390 O O . ILE A 1 312 ? 21.594 -12.508 -3.854 1 97.44 312 ILE A O 1
ATOM 2394 N N . LEU A 1 313 ? 20.016 -12.273 -2.301 1 96.12 313 LEU A N 1
ATOM 2395 C CA . LEU A 1 313 ? 20.062 -13.68 -1.895 1 96.12 313 LEU A CA 1
ATOM 2396 C C . LEU A 1 313 ? 19.656 -14.586 -3.045 1 96.12 313 LEU A C 1
ATOM 2398 O O . LEU A 1 313 ? 20.172 -15.695 -3.186 1 96.12 313 LEU A O 1
ATOM 2402 N N . ARG A 1 314 ? 18.703 -14.141 -3.885 1 94.25 314 ARG A N 1
ATOM 2403 C CA . ARG A 1 314 ? 18.359 -14.883 -5.094 1 94.25 314 ARG A CA 1
ATOM 2404 C C . ARG A 1 314 ? 19.578 -15.086 -5.988 1 94.25 314 ARG A C 1
ATOM 2406 O O . ARG A 1 314 ? 19.781 -16.188 -6.508 1 94.25 314 ARG A O 1
ATOM 2413 N N . VAL A 1 315 ? 20.281 -14.031 -6.16 1 95.31 315 VAL A N 1
ATOM 2414 C CA . VAL A 1 315 ? 21.469 -14.086 -7.004 1 95.31 315 VAL A CA 1
ATOM 2415 C C . VAL A 1 315 ? 22.484 -15.062 -6.41 1 95.31 315 VAL A C 1
ATOM 2417 O O . VAL A 1 315 ? 23.062 -15.883 -7.125 1 95.31 315 VAL A O 1
ATOM 2420 N N . MET A 1 316 ? 22.75 -14.984 -5.094 1 96.06 316 MET A N 1
ATOM 2421 C CA . MET A 1 316 ? 23.688 -15.875 -4.426 1 96.06 316 MET A CA 1
ATOM 2422 C C . MET A 1 316 ? 23.297 -17.328 -4.605 1 96.06 316 MET A C 1
ATOM 2424 O O . MET A 1 316 ? 24.125 -18.172 -4.926 1 96.06 316 MET A O 1
ATOM 2428 N N . ALA A 1 317 ? 22.016 -17.578 -4.371 1 93.19 317 ALA A N 1
ATOM 2429 C CA . ALA A 1 317 ? 21.516 -18.938 -4.492 1 93.19 317 ALA A CA 1
ATOM 2430 C C . ALA A 1 317 ? 21.672 -19.469 -5.914 1 93.19 317 ALA A C 1
ATOM 2432 O O . ALA A 1 317 ? 22.062 -20.625 -6.121 1 93.19 317 ALA A O 1
ATOM 2433 N N . ARG A 1 318 ? 21.328 -18.672 -6.902 1 92.31 318 ARG A N 1
ATOM 2434 C CA . ARG A 1 318 ? 21.453 -19.062 -8.305 1 92.31 318 ARG A CA 1
ATOM 2435 C C . ARG A 1 318 ? 22.891 -19.344 -8.672 1 92.31 318 ARG A C 1
ATOM 2437 O O . ARG A 1 318 ? 23.203 -20.344 -9.328 1 92.31 318 ARG A O 1
ATOM 2444 N N . ARG A 1 319 ? 23.812 -18.438 -8.297 1 93.88 319 ARG A N 1
ATOM 2445 C CA . ARG A 1 319 ? 25.219 -18.609 -8.625 1 93.88 319 ARG A CA 1
ATOM 2446 C C . ARG A 1 319 ? 25.781 -19.875 -7.977 1 93.88 319 ARG A C 1
ATOM 2448 O O . ARG A 1 319 ? 26.609 -20.578 -8.57 1 93.88 319 ARG A O 1
ATOM 2455 N N . LEU A 1 320 ? 25.375 -20.125 -6.777 1 92.44 320 LEU A N 1
ATOM 2456 C CA . LEU A 1 320 ? 25.797 -21.359 -6.105 1 92.44 320 LEU A CA 1
ATOM 2457 C C . LEU A 1 320 ? 25.297 -22.594 -6.844 1 92.44 320 LEU A C 1
ATOM 2459 O O . LEU A 1 320 ? 26.031 -23.562 -7.02 1 92.44 320 LEU A O 1
ATOM 2463 N N . ARG A 1 321 ? 24.062 -22.562 -7.227 1 88.81 321 ARG A N 1
ATOM 2464 C CA . ARG A 1 321 ? 23.469 -23.688 -7.945 1 88.81 321 ARG A CA 1
ATOM 2465 C C . ARG A 1 321 ? 24.172 -23.906 -9.281 1 88.81 321 ARG A C 1
ATOM 2467 O O . ARG A 1 321 ? 24.328 -25.047 -9.727 1 88.81 321 ARG A O 1
ATOM 2474 N N . ARG A 1 322 ? 24.562 -22.859 -9.93 1 89.44 322 ARG A N 1
ATOM 2475 C CA . ARG A 1 322 ? 25.141 -22.922 -11.266 1 89.44 322 ARG A CA 1
ATOM 2476 C C . ARG A 1 322 ? 26.625 -23.25 -11.195 1 89.44 322 ARG A C 1
ATOM 2478 O O . ARG A 1 322 ? 27.266 -23.484 -12.227 1 89.44 322 ARG A O 1
ATOM 2485 N N . SER A 1 323 ? 27.219 -23.25 -10 1 91.19 323 SER A N 1
ATOM 2486 C CA . SER A 1 323 ? 28.641 -23.531 -9.836 1 91.19 323 SER A CA 1
ATOM 2487 C C . SER A 1 323 ? 28.875 -24.672 -8.859 1 91.19 323 SER A C 1
ATOM 2489 O O . SER A 1 323 ? 29.562 -24.5 -7.848 1 91.19 323 SER A O 1
ATOM 2491 N N . PRO A 1 324 ? 28.469 -25.75 -9.289 1 84.88 324 PRO A N 1
ATOM 2492 C CA . PRO A 1 324 ? 28.656 -26.875 -8.367 1 84.88 324 PRO A CA 1
ATOM 2493 C C . PRO A 1 324 ? 30.125 -27.172 -8.102 1 84.88 324 PRO A C 1
ATOM 2495 O O . PRO A 1 324 ? 30.953 -27.109 -9.016 1 84.88 324 PRO A O 1
ATOM 2498 N N . GLY A 1 325 ? 30.516 -27.453 -6.895 1 88.75 325 GLY A N 1
ATOM 2499 C CA . GLY A 1 325 ? 31.859 -27.859 -6.531 1 88.75 325 GLY A CA 1
ATOM 2500 C C . GLY A 1 325 ? 32.75 -26.688 -6.203 1 88.75 325 GLY A C 1
ATOM 2501 O O . GLY A 1 325 ? 33.875 -26.875 -5.703 1 88.75 325 GLY A O 1
ATOM 2502 N N . ARG A 1 326 ? 32.312 -25.547 -6.559 1 87.5 326 ARG A N 1
ATOM 2503 C CA . ARG A 1 326 ? 33.094 -24.375 -6.234 1 87.5 326 ARG A CA 1
ATOM 2504 C C . ARG A 1 326 ? 32.906 -23.969 -4.777 1 87.5 326 ARG A C 1
ATOM 2506 O O . ARG A 1 326 ? 31.953 -24.391 -4.125 1 87.5 326 ARG A O 1
ATOM 2513 N N . ASP A 1 327 ? 33.844 -23.156 -4.324 1 92.56 327 ASP A N 1
ATOM 2514 C CA . ASP A 1 327 ? 33.844 -22.688 -2.941 1 92.56 327 ASP A CA 1
ATOM 2515 C C . ASP A 1 327 ? 32.656 -21.734 -2.689 1 92.56 327 ASP A C 1
ATOM 2517 O O . ASP A 1 327 ? 32.656 -20.609 -3.168 1 92.56 327 ASP A O 1
ATOM 2521 N N . ALA A 1 328 ? 31.781 -22.219 -1.923 1 93.25 328 ALA A N 1
ATOM 2522 C CA . ALA A 1 328 ? 30.562 -21.469 -1.631 1 93.25 328 ALA A CA 1
ATOM 2523 C C . ALA A 1 328 ? 30.891 -20.125 -0.991 1 93.25 328 ALA A C 1
ATOM 2525 O O . ALA A 1 328 ? 30.234 -19.109 -1.289 1 93.25 328 ALA A O 1
ATOM 2526 N N . GLN A 1 329 ? 31.828 -20.094 -0.147 1 94.62 329 GLN A N 1
ATOM 2527 C CA . GLN A 1 329 ? 32.219 -18.859 0.54 1 94.62 329 GLN A CA 1
ATOM 2528 C C . GLN A 1 329 ? 32.719 -17.812 -0.446 1 94.62 329 GLN A C 1
ATOM 2530 O O . GLN A 1 329 ? 32.438 -16.625 -0.304 1 94.62 329 GLN A O 1
ATOM 2535 N N . ARG A 1 330 ? 33.406 -18.266 -1.371 1 95.62 330 ARG A N 1
ATOM 2536 C CA . ARG A 1 330 ? 33.969 -17.359 -2.373 1 95.62 330 ARG A CA 1
ATOM 2537 C C . ARG A 1 330 ? 32.844 -16.797 -3.26 1 95.62 330 ARG A C 1
ATOM 2539 O O . ARG A 1 330 ? 32.906 -15.617 -3.627 1 95.62 330 ARG A O 1
ATOM 2546 N N . ILE A 1 331 ? 31.953 -17.672 -3.607 1 96.56 331 ILE A N 1
ATOM 2547 C CA . ILE A 1 331 ? 30.828 -17.234 -4.449 1 96.56 331 ILE A CA 1
ATOM 2548 C C . ILE A 1 331 ? 30 -16.188 -3.721 1 96.56 331 ILE A C 1
ATOM 2550 O O . ILE A 1 331 ? 29.656 -15.156 -4.297 1 96.56 331 ILE A O 1
ATOM 2554 N N . VAL A 1 332 ? 29.734 -16.391 -2.465 1 97.19 332 VAL A N 1
ATOM 2555 C CA . VAL A 1 332 ? 28.938 -15.484 -1.647 1 97.19 332 VAL A CA 1
ATOM 2556 C C . VAL A 1 332 ? 29.672 -14.148 -1.487 1 97.19 332 VAL A C 1
ATOM 2558 O O . VAL A 1 332 ? 29.078 -13.086 -1.664 1 97.19 332 VAL A O 1
ATOM 2561 N N . ALA A 1 333 ? 30.938 -14.219 -1.207 1 96.62 333 ALA A N 1
ATOM 2562 C CA . ALA A 1 333 ? 31.734 -13 -1.019 1 96.62 333 ALA A CA 1
ATOM 2563 C C . ALA A 1 333 ? 31.781 -12.172 -2.297 1 96.62 333 ALA A C 1
ATOM 2565 O O . ALA A 1 333 ? 31.672 -10.945 -2.252 1 96.62 333 ALA A O 1
ATOM 2566 N N . ARG A 1 334 ? 31.984 -12.836 -3.393 1 96.88 334 ARG A N 1
ATOM 2567 C CA . ARG A 1 334 ? 32.031 -12.133 -4.672 1 96.88 334 ARG A CA 1
ATOM 2568 C C . ARG A 1 334 ? 30.703 -11.5 -5.004 1 96.88 334 ARG A C 1
ATOM 2570 O O . ARG A 1 334 ? 30.641 -10.367 -5.488 1 96.88 334 ARG A O 1
ATOM 2577 N N . THR A 1 335 ? 29.641 -12.266 -4.789 1 97.62 335 THR A N 1
ATOM 2578 C CA . THR A 1 335 ? 28.297 -11.742 -5.059 1 97.62 335 THR A CA 1
ATOM 2579 C C . THR A 1 335 ? 28.031 -10.516 -4.195 1 97.62 335 THR A C 1
ATOM 2581 O O . THR A 1 335 ? 27.453 -9.531 -4.672 1 97.62 335 THR A O 1
ATOM 2584 N N . ALA A 1 336 ? 28.391 -10.586 -2.9 1 97.69 336 ALA A N 1
ATOM 2585 C CA . ALA A 1 336 ? 28.203 -9.453 -1.993 1 97.69 336 ALA A CA 1
ATOM 2586 C C . ALA A 1 336 ? 28.969 -8.227 -2.479 1 97.69 336 ALA A C 1
ATOM 2588 O O . ALA A 1 336 ? 28.453 -7.105 -2.408 1 97.69 336 ALA A O 1
ATOM 2589 N N . ARG A 1 337 ? 30.156 -8.43 -2.971 1 97.38 337 ARG A N 1
ATOM 2590 C CA . ARG A 1 337 ? 30.969 -7.336 -3.494 1 97.38 337 ARG A CA 1
ATOM 2591 C C . ARG A 1 337 ? 30.312 -6.711 -4.723 1 97.38 337 ARG A C 1
ATOM 2593 O O . ARG A 1 337 ? 30.281 -5.488 -4.867 1 97.38 337 ARG A O 1
ATOM 2600 N N . ASP A 1 338 ? 29.844 -7.555 -5.629 1 97.62 338 ASP A N 1
ATOM 2601 C CA . ASP A 1 338 ? 29.156 -7.066 -6.824 1 97.62 338 ASP A CA 1
ATOM 2602 C C . ASP A 1 338 ? 27.922 -6.262 -6.457 1 97.62 338 ASP A C 1
ATOM 2604 O O . ASP A 1 338 ? 27.656 -5.211 -7.047 1 97.62 338 ASP A O 1
ATOM 2608 N N . ALA A 1 339 ? 27.141 -6.801 -5.496 1 97.75 339 ALA A N 1
ATOM 2609 C CA . ALA A 1 339 ? 25.922 -6.117 -5.039 1 97.75 339 ALA A CA 1
ATOM 2610 C C . ALA A 1 339 ? 26.266 -4.766 -4.414 1 97.75 339 ALA A C 1
ATOM 2612 O O . ALA A 1 339 ? 25.578 -3.773 -4.66 1 97.75 339 ALA A O 1
ATOM 2613 N N . ARG A 1 340 ? 27.312 -4.75 -3.59 1 96.81 340 ARG A N 1
ATOM 2614 C CA . ARG A 1 340 ? 27.781 -3.504 -2.98 1 96.81 340 ARG A CA 1
ATOM 2615 C C . ARG A 1 340 ? 28.062 -2.447 -4.043 1 96.81 340 ARG A C 1
ATOM 2617 O O . ARG A 1 340 ? 27.547 -1.33 -3.967 1 96.81 340 ARG A O 1
ATOM 2624 N N . HIS A 1 341 ? 28.797 -2.799 -5.004 1 96.25 341 HIS A N 1
ATOM 2625 C CA . HIS A 1 341 ? 29.188 -1.859 -6.055 1 96.25 341 HIS A CA 1
ATOM 2626 C C . HIS A 1 341 ? 27.969 -1.34 -6.801 1 96.25 341 HIS A C 1
ATOM 2628 O O . HIS A 1 341 ? 27.844 -0.138 -7.051 1 96.25 341 HIS A O 1
ATOM 2634 N N . TYR A 1 342 ? 27.109 -2.24 -7.086 1 95 342 TYR A N 1
ATOM 2635 C CA . TYR A 1 342 ? 25.938 -1.876 -7.859 1 95 342 TYR A CA 1
ATOM 2636 C C . TYR A 1 342 ? 25.016 -0.958 -7.062 1 95 342 TYR A C 1
ATOM 2638 O O . TYR A 1 342 ? 24.547 0.058 -7.578 1 95 342 TYR A O 1
ATOM 2646 N N . LEU A 1 343 ? 24.734 -1.303 -5.777 1 94.5 343 LEU A N 1
ATOM 2647 C CA . LEU A 1 343 ? 23.797 -0.542 -4.957 1 94.5 343 LEU A CA 1
ATOM 2648 C C . LEU A 1 343 ? 24.391 0.801 -4.551 1 94.5 343 LEU A C 1
ATOM 2650 O O . LEU A 1 343 ? 23.672 1.794 -4.422 1 94.5 343 LEU A O 1
ATOM 2654 N N . GLU A 1 344 ? 25.672 0.866 -4.355 1 91.75 344 GLU A N 1
ATOM 2655 C CA . GLU A 1 344 ? 26.312 2.143 -4.047 1 91.75 344 GLU A CA 1
ATOM 2656 C C . GLU A 1 344 ? 26.266 3.088 -5.246 1 91.75 344 GLU A C 1
ATOM 2658 O O . GLU A 1 344 ? 26.156 4.305 -5.074 1 91.75 344 GLU A O 1
ATOM 2663 N N . LEU A 1 345 ? 26.297 2.529 -6.43 1 89.75 345 LEU A N 1
ATOM 2664 C CA . LEU A 1 345 ? 26.25 3.332 -7.645 1 89.75 345 LEU A CA 1
ATOM 2665 C C . LEU A 1 345 ? 24.828 3.824 -7.926 1 89.75 345 LEU A C 1
ATOM 2667 O O . LEU A 1 345 ? 24.641 4.996 -8.258 1 89.75 345 LEU A O 1
ATOM 2671 N N . PHE A 1 346 ? 23.875 2.961 -7.789 1 89.62 346 PHE A N 1
ATOM 2672 C CA . PHE A 1 346 ? 22.547 3.279 -8.297 1 89.62 346 PHE A CA 1
ATOM 2673 C C . PHE A 1 346 ? 21.594 3.66 -7.156 1 89.62 346 PHE A C 1
ATOM 2675 O O . PHE A 1 346 ? 20.531 4.215 -7.395 1 89.62 346 PHE A O 1
ATOM 2682 N N . ALA A 1 347 ? 21.953 3.398 -5.93 1 87.88 347 ALA A N 1
ATOM 2683 C CA . ALA A 1 347 ? 21.141 3.738 -4.758 1 87.88 347 ALA A CA 1
ATOM 2684 C C . ALA A 1 347 ? 22.016 4.246 -3.617 1 87.88 347 ALA A C 1
ATOM 2686 O O . ALA A 1 347 ? 22.031 3.672 -2.525 1 87.88 347 ALA A O 1
ATOM 2687 N N . PRO A 1 348 ? 22.656 5.34 -3.865 1 82.62 348 PRO A N 1
ATOM 2688 C CA . PRO A 1 348 ? 23.609 5.844 -2.877 1 82.62 348 PRO A CA 1
ATOM 2689 C C . PRO A 1 348 ? 22.922 6.406 -1.631 1 82.62 348 PRO A C 1
ATOM 2691 O O . PRO A 1 348 ? 23.578 6.613 -0.606 1 82.62 348 PRO A O 1
ATOM 2694 N N . PHE A 1 349 ? 21.656 6.684 -1.71 1 76.81 349 PHE A N 1
ATOM 2695 C CA . PHE A 1 349 ? 20.891 7.211 -0.58 1 76.81 349 PHE A CA 1
ATOM 2696 C C . PHE A 1 349 ? 19.688 6.332 -0.281 1 76.81 349 PHE A C 1
ATOM 2698 O O . PHE A 1 349 ? 19.234 5.57 -1.14 1 76.81 349 PHE A O 1
ATOM 2705 N N . SER A 1 350 ? 19.359 6.418 0.981 1 71.88 350 SER A N 1
ATOM 2706 C CA . SER A 1 350 ? 18.172 5.684 1.382 1 71.88 350 SER A CA 1
ATOM 2707 C C . SER A 1 350 ? 17.016 6.633 1.715 1 71.88 350 SER A C 1
ATOM 2709 O O . SER A 1 350 ? 17.234 7.832 1.896 1 71.88 350 SER A O 1
ATOM 2711 N N . ASP A 1 351 ? 15.797 6.234 1.584 1 72.06 351 ASP A N 1
ATOM 2712 C CA . ASP A 1 351 ? 14.609 7.008 1.926 1 72.06 351 ASP A CA 1
ATOM 2713 C C . ASP A 1 351 ? 14.391 7.039 3.438 1 72.06 351 ASP A C 1
ATOM 2715 O O . ASP A 1 351 ? 13.266 6.875 3.908 1 72.06 351 ASP A O 1
ATOM 2719 N N . ASP A 1 352 ? 15.453 7.164 4.184 1 75.75 352 ASP A N 1
ATOM 2720 C CA . ASP A 1 352 ? 15.523 7.16 5.641 1 75.75 352 ASP A CA 1
ATOM 2721 C C . ASP A 1 352 ? 15.414 8.578 6.203 1 75.75 352 ASP A C 1
ATOM 2723 O O . ASP A 1 352 ? 14.773 8.797 7.23 1 75.75 352 ASP A O 1
ATOM 2727 N N . PHE A 1 353 ? 15.844 9.57 5.641 1 69.81 353 PHE A N 1
ATOM 2728 C CA . PHE A 1 353 ? 15.836 11 5.902 1 69.81 353 PHE A CA 1
ATOM 2729 C C . PHE A 1 353 ? 16.469 11.312 7.258 1 69.81 353 PHE A C 1
ATOM 2731 O O . PHE A 1 353 ? 16.453 12.453 7.707 1 69.81 353 PHE A O 1
ATOM 2738 N N . ALA A 1 354 ? 16.828 10.242 8.039 1 72.19 354 ALA A N 1
ATOM 2739 C CA . ALA A 1 354 ? 17.578 10.43 9.281 1 72.19 354 ALA A CA 1
ATOM 2740 C C . ALA A 1 354 ? 19.078 10.242 9.062 1 72.19 354 ALA A C 1
ATOM 2742 O O . ALA A 1 354 ? 19.875 10.539 9.945 1 72.19 354 ALA A O 1
ATOM 2743 N N . ARG A 1 355 ? 19.375 9.727 7.895 1 77 355 ARG A N 1
ATOM 2744 C CA . ARG A 1 355 ? 20.766 9.484 7.527 1 77 355 ARG A CA 1
ATOM 2745 C C . ARG A 1 355 ? 20.969 9.656 6.023 1 77 355 ARG A C 1
ATOM 2747 O O . ARG A 1 355 ? 20.016 9.578 5.25 1 77 355 ARG A O 1
ATOM 2754 N N . PHE A 1 356 ? 22.219 9.766 5.676 1 71.5 356 PHE A N 1
ATOM 2755 C CA . PHE A 1 356 ? 22.516 10.039 4.273 1 71.5 356 PHE A CA 1
ATOM 2756 C C . PHE A 1 356 ? 23.094 8.805 3.59 1 71.5 356 PHE A C 1
ATOM 2758 O O . PHE A 1 356 ? 23.328 8.82 2.381 1 71.5 356 PHE A O 1
ATOM 2765 N N . ASP A 1 357 ? 23.203 7.746 4.312 1 79.62 357 ASP A N 1
ATOM 2766 C CA . ASP A 1 357 ? 23.828 6.574 3.705 1 79.62 357 ASP A CA 1
ATOM 2767 C C . ASP A 1 357 ? 22.812 5.754 2.918 1 79.62 357 ASP A C 1
ATOM 2769 O O . ASP A 1 357 ? 21.594 5.957 3.059 1 79.62 357 ASP A O 1
ATOM 2773 N N . GLY A 1 358 ? 23.328 4.887 2.061 1 84.62 358 GLY A N 1
ATOM 2774 C CA . GLY A 1 358 ? 22.484 3.98 1.297 1 84.62 358 GLY A CA 1
ATOM 2775 C C . GLY A 1 358 ? 22.109 2.732 2.068 1 84.62 358 GLY A C 1
ATOM 2776 O O . GLY A 1 358 ? 22.656 2.459 3.135 1 84.62 358 GLY A O 1
ATOM 2777 N N . ILE A 1 359 ? 21.156 1.993 1.563 1 91.06 359 ILE A N 1
ATOM 2778 C CA . ILE A 1 359 ? 20.578 0.827 2.215 1 91.06 359 ILE A CA 1
ATOM 2779 C C . ILE A 1 359 ? 21.625 -0.265 2.367 1 91.06 359 ILE A C 1
ATOM 2781 O O . ILE A 1 359 ? 21.531 -1.106 3.264 1 91.06 359 ILE A O 1
ATOM 2785 N N . TRP A 1 360 ? 22.703 -0.262 1.506 1 93.62 360 TRP A N 1
ATOM 2786 C CA . TRP A 1 360 ? 23.734 -1.295 1.558 1 93.62 360 TRP A CA 1
ATOM 2787 C C . TRP A 1 360 ? 24.453 -1.278 2.902 1 93.62 360 TRP A C 1
ATOM 2789 O O . TRP A 1 360 ? 24.828 -2.332 3.432 1 93.62 360 TRP A O 1
ATOM 2799 N N . ARG A 1 361 ? 24.734 -0.105 3.396 1 91.31 361 ARG A N 1
ATOM 2800 C CA . ARG A 1 361 ? 25.438 -0.006 4.672 1 91.31 361 ARG A CA 1
ATOM 2801 C C . ARG A 1 361 ? 24.688 -0.753 5.77 1 91.31 361 ARG A C 1
ATOM 2803 O O . ARG A 1 361 ? 25.297 -1.412 6.609 1 91.31 361 ARG A O 1
ATOM 2810 N N . PHE A 1 362 ? 23.438 -0.631 5.773 1 94.62 362 PHE A N 1
ATOM 2811 C CA . PHE A 1 362 ? 22.625 -1.34 6.75 1 94.62 362 PHE A CA 1
ATOM 2812 C C . PHE A 1 362 ? 22.672 -2.844 6.508 1 94.62 362 PHE A C 1
ATOM 2814 O O . PHE A 1 362 ? 22.875 -3.625 7.438 1 94.62 362 PHE A O 1
ATOM 2821 N N . LEU A 1 363 ? 22.484 -3.324 5.195 1 95.88 363 LEU A N 1
ATOM 2822 C CA . LEU A 1 363 ? 22.469 -4.742 4.855 1 95.88 363 LEU A CA 1
ATOM 2823 C C . LEU A 1 363 ? 23.797 -5.402 5.234 1 95.88 363 LEU A C 1
ATOM 2825 O O . LEU A 1 363 ? 23.797 -6.473 5.852 1 95.88 363 LEU A O 1
ATOM 2829 N N . ASP A 1 364 ? 24.875 -4.754 4.844 1 90.25 364 ASP A N 1
ATOM 2830 C CA . ASP A 1 364 ? 26.203 -5.312 5.059 1 90.25 364 ASP A CA 1
ATOM 2831 C C . ASP A 1 364 ? 26.562 -5.328 6.543 1 90.25 364 ASP A C 1
ATOM 2833 O O . ASP A 1 364 ? 27.375 -6.152 6.984 1 90.25 364 ASP A O 1
ATOM 2837 N N . GLY A 1 365 ? 26.031 -4.449 7.309 1 89.88 365 GLY A N 1
ATOM 2838 C CA . GLY A 1 365 ? 26.281 -4.434 8.742 1 89.88 365 GLY A CA 1
ATOM 2839 C C . GLY A 1 365 ? 25.453 -5.469 9.5 1 89.88 365 GLY A C 1
ATOM 2840 O O . GLY A 1 365 ? 25.891 -5.961 10.547 1 89.88 365 GLY A O 1
ATOM 2841 N N . GLU A 1 366 ? 24.328 -5.855 8.938 1 87.81 366 GLU A N 1
ATOM 2842 C CA . GLU A 1 366 ? 23.375 -6.668 9.688 1 87.81 366 GLU A CA 1
ATOM 2843 C C . GLU A 1 366 ? 23.438 -8.133 9.25 1 87.81 366 GLU A C 1
ATOM 2845 O O . GLU A 1 366 ? 23.078 -9.023 10.016 1 87.81 366 GLU A O 1
ATOM 2850 N N . LEU A 1 367 ? 23.859 -8.391 8.031 1 95 367 LEU A N 1
ATOM 2851 C CA . LEU A 1 367 ? 23.766 -9.742 7.508 1 95 367 LEU A CA 1
ATOM 2852 C C . LEU A 1 367 ? 25.141 -10.391 7.414 1 95 367 LEU A C 1
ATOM 2854 O O . LEU A 1 367 ? 26.062 -9.828 6.812 1 95 367 LEU A O 1
ATOM 2858 N N . ASP A 1 368 ? 25.203 -11.5 8.07 1 97.12 368 ASP A N 1
ATOM 2859 C CA . ASP A 1 368 ? 26.234 -12.453 7.648 1 97.12 368 ASP A CA 1
ATOM 2860 C C . ASP A 1 368 ? 25.766 -13.25 6.43 1 97.12 368 ASP A C 1
ATOM 2862 O O . ASP A 1 368 ? 25 -14.195 6.559 1 97.12 368 ASP A O 1
ATOM 2866 N N . TRP A 1 369 ? 26.312 -12.938 5.293 1 97.31 369 TRP A N 1
ATOM 2867 C CA . TRP A 1 369 ? 25.719 -13.352 4.02 1 97.31 369 TRP A CA 1
ATOM 2868 C C . TRP A 1 369 ? 25.734 -14.867 3.881 1 97.31 369 TRP A C 1
ATOM 2870 O O . TRP A 1 369 ? 24.75 -15.469 3.451 1 97.31 369 TRP A O 1
ATOM 2880 N N . PRO A 1 370 ? 26.891 -15.586 4.289 1 96.31 370 PRO A N 1
ATOM 2881 C CA . PRO A 1 370 ? 26.844 -17.047 4.195 1 96.31 370 PRO A CA 1
ATOM 2882 C C . PRO A 1 370 ? 25.75 -17.656 5.062 1 96.31 370 PRO A C 1
ATOM 2884 O O . PRO A 1 370 ? 25 -18.531 4.598 1 96.31 370 PRO A O 1
ATOM 2887 N N . THR A 1 371 ? 25.609 -17.188 6.242 1 97.12 371 THR A N 1
ATOM 2888 C CA . THR A 1 371 ? 24.594 -17.703 7.16 1 97.12 371 THR A CA 1
ATOM 2889 C C . THR A 1 371 ? 23.203 -17.328 6.672 1 97.12 371 THR A C 1
ATOM 2891 O O . THR A 1 371 ? 22.266 -18.141 6.777 1 97.12 371 THR A O 1
ATOM 2894 N N . ALA A 1 372 ? 23.078 -16.109 6.191 1 97.56 372 ALA A N 1
ATOM 2895 C CA . ALA A 1 372 ? 21.797 -15.656 5.656 1 97.56 372 ALA A CA 1
ATOM 2896 C C . ALA A 1 372 ? 21.359 -16.516 4.484 1 97.56 372 ALA A C 1
ATOM 2898 O O . ALA A 1 372 ? 20.188 -16.906 4.395 1 97.56 372 ALA A O 1
ATOM 2899 N N . LEU A 1 373 ? 22.297 -16.812 3.617 1 96.69 373 LEU A N 1
ATOM 2900 C CA . LEU A 1 373 ? 21.969 -17.641 2.455 1 96.69 373 LEU A CA 1
ATOM 2901 C C . LEU A 1 373 ? 21.547 -19.047 2.881 1 96.69 373 LEU A C 1
ATOM 2903 O O . LEU A 1 373 ? 20.609 -19.609 2.312 1 96.69 373 LEU A O 1
ATOM 2907 N N . GLU A 1 374 ? 22.234 -19.609 3.857 1 96 374 GLU A N 1
ATOM 2908 C CA . GLU A 1 374 ? 21.906 -20.938 4.359 1 96 374 GLU A CA 1
ATOM 2909 C C . GLU A 1 374 ? 20.484 -20.984 4.922 1 96 374 GLU A C 1
ATOM 2911 O O . GLU A 1 374 ? 19.703 -21.875 4.598 1 96 374 GLU A O 1
ATOM 2916 N N . SER A 1 375 ? 20.172 -20.031 5.758 1 96.44 375 SER A N 1
ATOM 2917 C CA . SER A 1 375 ? 18.828 -19.938 6.332 1 96.44 375 SER A CA 1
ATOM 2918 C C . SER A 1 375 ? 17.781 -19.719 5.254 1 96.44 375 SER A C 1
ATOM 2920 O O . SER A 1 375 ? 16.719 -20.359 5.27 1 96.44 375 SER A O 1
ATOM 2922 N N . TYR A 1 376 ? 18.094 -18.906 4.312 1 95.38 376 TYR A N 1
ATOM 2923 C CA . TYR A 1 376 ? 17.219 -18.547 3.209 1 95.38 376 TYR A CA 1
ATOM 2924 C C . TYR A 1 376 ? 16.859 -19.766 2.369 1 95.38 376 TYR A C 1
ATOM 2926 O O . TYR A 1 376 ? 15.688 -20.047 2.123 1 95.38 376 TYR A O 1
ATOM 2934 N N . THR A 1 377 ? 17.828 -20.5 1.964 1 93.38 377 THR A N 1
ATOM 2935 C CA . THR A 1 377 ? 17.641 -21.656 1.102 1 93.38 377 THR A CA 1
ATOM 2936 C C . THR A 1 377 ? 16.938 -22.781 1.859 1 93.38 377 THR A C 1
ATOM 2938 O O . THR A 1 377 ? 16.125 -23.516 1.287 1 93.38 377 THR A O 1
ATOM 2941 N N . ALA A 1 378 ? 17.266 -22.906 3.145 1 95 378 ALA A N 1
ATOM 2942 C CA . ALA A 1 378 ? 16.625 -23.922 3.969 1 95 378 ALA A CA 1
ATOM 2943 C C . ALA A 1 378 ? 15.125 -23.641 4.113 1 95 378 ALA A C 1
ATOM 2945 O O . ALA A 1 378 ? 14.305 -24.562 4.043 1 95 378 ALA A O 1
ATOM 2946 N N . ASP A 1 379 ? 14.781 -22.406 4.363 1 95.12 379 ASP A N 1
ATOM 2947 C CA . ASP A 1 379 ? 13.383 -22.031 4.523 1 95.12 379 ASP A CA 1
ATOM 2948 C C . ASP A 1 379 ? 12.609 -22.25 3.225 1 95.12 379 ASP A C 1
ATOM 2950 O O . ASP A 1 379 ? 11.469 -22.719 3.244 1 95.12 379 ASP A O 1
ATOM 2954 N N . LEU A 1 380 ? 13.188 -21.906 2.078 1 93.38 380 LEU A N 1
ATOM 2955 C CA . LEU A 1 380 ? 12.531 -22.109 0.791 1 93.38 380 LEU A CA 1
ATOM 2956 C C . LEU A 1 380 ? 12.336 -23.609 0.513 1 93.38 380 LEU A C 1
ATOM 2958 O O . LEU A 1 380 ? 11.297 -24.016 -0.014 1 93.38 380 LEU A O 1
ATOM 2962 N N . ALA A 1 381 ? 13.344 -24.375 0.86 1 92.94 381 ALA A N 1
ATOM 2963 C CA . ALA A 1 381 ? 13.227 -25.812 0.71 1 92.94 381 ALA A CA 1
ATOM 2964 C C . ALA A 1 381 ? 12.07 -26.359 1.554 1 92.94 381 ALA A C 1
ATOM 2966 O O . ALA A 1 381 ? 11.359 -27.266 1.126 1 92.94 381 ALA A O 1
ATOM 2967 N N . THR A 1 382 ? 11.938 -25.828 2.744 1 94.38 382 THR A N 1
ATOM 2968 C CA . THR A 1 382 ? 10.859 -26.25 3.637 1 94.38 382 THR A CA 1
ATOM 2969 C C . THR A 1 382 ? 9.5 -25.906 3.035 1 94.38 382 THR A C 1
ATOM 2971 O O . THR A 1 382 ? 8.562 -26.703 3.117 1 94.38 382 THR A O 1
ATOM 2974 N N . ILE A 1 383 ? 9.375 -24.781 2.424 1 93.81 383 ILE A N 1
ATOM 2975 C CA . ILE A 1 383 ? 8.141 -24.375 1.765 1 93.81 383 ILE A CA 1
ATOM 2976 C C . ILE A 1 383 ? 7.812 -25.344 0.637 1 93.81 383 ILE A C 1
ATOM 2978 O O . ILE A 1 383 ? 6.684 -25.844 0.54 1 93.81 383 ILE A O 1
ATOM 2982 N N . GLY A 1 384 ? 8.828 -25.625 -0.21 1 93.12 384 GLY A N 1
ATOM 2983 C CA . GLY A 1 384 ? 8.625 -26.578 -1.283 1 93.12 384 GLY A CA 1
ATOM 2984 C C . GLY A 1 384 ? 8.195 -27.953 -0.787 1 93.12 384 GLY A C 1
ATOM 2985 O O . GLY A 1 384 ? 7.297 -28.578 -1.356 1 93.12 384 GLY A O 1
ATOM 2986 N N . ALA A 1 385 ? 8.828 -28.406 0.267 1 94.88 385 ALA A N 1
ATOM 2987 C CA . ALA A 1 385 ? 8.516 -29.719 0.838 1 94.88 385 ALA A CA 1
ATOM 2988 C C . ALA A 1 385 ? 7.094 -29.75 1.395 1 94.88 385 ALA A C 1
ATOM 2990 O O . ALA A 1 385 ? 6.387 -30.75 1.245 1 94.88 385 ALA A O 1
ATOM 2991 N N . THR A 1 386 ? 6.711 -28.672 2.062 1 95.75 386 THR A N 1
ATOM 2992 C CA . THR A 1 386 ? 5.363 -28.578 2.621 1 95.75 386 THR A CA 1
ATOM 2993 C C . THR A 1 386 ? 4.316 -28.641 1.515 1 95.75 386 THR A C 1
ATOM 2995 O O . THR A 1 386 ? 3.318 -29.344 1.629 1 95.75 386 THR A O 1
ATOM 2998 N N . CYS A 1 387 ? 4.527 -27.922 0.429 1 94.94 387 CYS A N 1
ATOM 2999 C CA . CYS A 1 387 ? 3.598 -27.922 -0.694 1 94.94 387 CYS A CA 1
ATOM 3000 C C . CYS A 1 387 ? 3.461 -29.312 -1.29 1 94.94 387 CYS A C 1
ATOM 3002 O O . CYS A 1 387 ? 2.354 -29.75 -1.594 1 94.94 387 CYS A O 1
ATOM 3004 N N . ARG A 1 388 ? 4.586 -30.031 -1.426 1 94.81 388 ARG A N 1
ATOM 3005 C CA . ARG A 1 388 ? 4.566 -31.375 -1.977 1 94.81 388 ARG A CA 1
ATOM 3006 C C . ARG A 1 388 ? 3.832 -32.344 -1.046 1 94.81 388 ARG A C 1
ATOM 3008 O O . ARG A 1 388 ? 3.066 -33.188 -1.502 1 94.81 388 ARG A O 1
ATOM 3015 N N . ALA A 1 389 ? 4.094 -32.188 0.207 1 97 389 ALA A N 1
ATOM 3016 C CA . ALA A 1 389 ? 3.432 -33.031 1.186 1 97 389 ALA A CA 1
ATOM 3017 C C . ALA A 1 389 ? 1.924 -32.781 1.197 1 97 389 ALA A C 1
ATOM 3019 O O . ALA A 1 389 ? 1.138 -33.75 1.271 1 97 389 ALA A O 1
ATOM 3020 N N . ASN A 1 390 ? 1.545 -31.531 1.199 1 96.5 390 ASN A N 1
ATOM 3021 C CA . ASN A 1 390 ? 0.129 -31.188 1.146 1 96.5 390 ASN A CA 1
ATOM 3022 C C . ASN A 1 390 ? -0.544 -31.766 -0.096 1 96.5 390 ASN A C 1
ATOM 3024 O O . ASN A 1 390 ? -1.644 -32.312 -0.013 1 96.5 390 ASN A O 1
ATOM 3028 N N . TRP A 1 391 ? 0.141 -31.672 -1.202 1 96.25 391 TRP A N 1
ATOM 3029 C CA . TRP A 1 391 ? -0.411 -32.25 -2.43 1 96.25 391 TRP A CA 1
ATOM 3030 C C . TRP A 1 391 ? -0.556 -33.75 -2.318 1 96.25 391 TRP A C 1
ATOM 3032 O O . TRP A 1 391 ? -1.568 -34.312 -2.738 1 96.25 391 TRP A O 1
ATOM 3042 N N . SER A 1 392 ? 0.433 -34.375 -1.789 1 96.94 392 SER A N 1
ATOM 3043 C CA . SER A 1 392 ? 0.381 -35.844 -1.597 1 96.94 392 SER A CA 1
ATOM 3044 C C . SER A 1 392 ? -0.806 -36.219 -0.727 1 96.94 392 SER A C 1
ATOM 3046 O O . SER A 1 392 ? -1.498 -37.219 -1.023 1 96.94 392 SER A O 1
ATOM 3048 N N . ASP A 1 393 ? -1.01 -35.469 0.306 1 96.69 393 ASP A N 1
ATOM 3049 C CA . ASP A 1 393 ? -2.152 -35.719 1.182 1 96.69 393 ASP A CA 1
ATOM 3050 C C . ASP A 1 393 ? -3.467 -35.562 0.422 1 96.69 393 ASP A C 1
ATOM 3052 O O . ASP A 1 393 ? -4.359 -36.406 0.546 1 96.69 393 ASP A O 1
ATOM 3056 N N . PHE A 1 394 ? -3.572 -34.594 -0.36 1 97 394 PHE A N 1
ATOM 3057 C CA . PHE A 1 394 ? -4.77 -34.344 -1.154 1 97 394 PHE A CA 1
ATOM 3058 C C . PHE A 1 394 ? -5.027 -35.5 -2.123 1 97 394 PHE A C 1
ATOM 3060 O O . PHE A 1 394 ? -6.145 -36 -2.199 1 97 394 PHE A O 1
ATOM 3067 N N . GLU A 1 395 ? -4.004 -35.906 -2.809 1 96.31 395 GLU A N 1
ATOM 3068 C CA . GLU A 1 395 ? -4.125 -36.969 -3.797 1 96.31 395 GLU A CA 1
ATOM 3069 C C . GLU A 1 395 ? -4.551 -38.281 -3.143 1 96.31 395 GLU A C 1
ATOM 3071 O O . GLU A 1 395 ? -5.336 -39.031 -3.713 1 96.31 395 GLU A O 1
ATOM 3076 N N . GLN A 1 396 ? -4.016 -38.469 -2.064 1 95.94 396 GLN A N 1
ATOM 3077 C CA . GLN A 1 396 ? -4.312 -39.719 -1.377 1 95.94 396 GLN A CA 1
ATOM 3078 C C . GLN A 1 396 ? -5.754 -39.75 -0.873 1 95.94 396 GLN A C 1
ATOM 3080 O O . GLN A 1 396 ? -6.465 -40.75 -1.046 1 95.94 396 GLN A O 1
ATOM 3085 N N . ARG A 1 397 ? -6.195 -38.75 -0.325 1 95.44 397 ARG A N 1
ATOM 3086 C CA . ARG A 1 397 ? -7.48 -38.719 0.364 1 95.44 397 ARG A CA 1
ATOM 3087 C C . ARG A 1 397 ? -8.617 -38.406 -0.604 1 95.44 397 ARG A C 1
ATOM 3089 O O . ARG A 1 397 ? -9.75 -38.875 -0.415 1 95.44 397 ARG A O 1
ATOM 3096 N N . ILE A 1 398 ? -8.344 -37.625 -1.59 1 96.12 398 ILE A N 1
ATOM 3097 C CA . ILE A 1 398 ? -9.383 -37.188 -2.529 1 96.12 398 ILE A CA 1
ATOM 3098 C C . ILE A 1 398 ? -9.273 -38 -3.814 1 96.12 398 ILE A C 1
ATOM 3100 O O . ILE A 1 398 ? -10.109 -37.875 -4.715 1 96.12 398 ILE A O 1
ATOM 3104 N N . GLY A 1 399 ? -8.352 -38.906 -3.92 1 93.56 399 GLY A N 1
ATOM 3105 C CA . GLY A 1 399 ? -8.016 -39.719 -5.078 1 93.56 399 GLY A CA 1
ATOM 3106 C C . GLY A 1 399 ? -9.227 -40.344 -5.742 1 93.56 399 GLY A C 1
ATOM 3107 O O . GLY A 1 399 ? -9.383 -40.25 -6.961 1 93.56 399 GLY A O 1
ATOM 3108 N N . PRO A 1 400 ? -10.086 -40.938 -5 1 93.31 400 PRO A N 1
ATOM 3109 C CA . PRO A 1 400 ? -11.242 -41.625 -5.59 1 93.31 400 PRO A CA 1
ATOM 3110 C C . PRO A 1 400 ? -12.133 -40.656 -6.383 1 93.31 400 PRO A C 1
ATOM 3112 O O . PRO A 1 400 ? -12.898 -41.094 -7.246 1 93.31 400 PRO A O 1
ATOM 3115 N N . TYR A 1 401 ? -12.055 -39.406 -6.113 1 95.44 401 TYR A N 1
ATOM 3116 C CA . TYR A 1 401 ? -12.93 -38.438 -6.742 1 95.44 401 TYR A CA 1
ATOM 3117 C C . TYR A 1 401 ? -12.18 -37.594 -7.777 1 95.44 401 TYR A C 1
ATOM 3119 O O . TYR A 1 401 ? -12.781 -36.781 -8.477 1 95.44 401 TYR A O 1
ATOM 3127 N N . LEU A 1 402 ? -10.891 -37.75 -7.836 1 95.06 402 LEU A N 1
ATOM 3128 C CA . LEU A 1 402 ? -10.062 -37 -8.773 1 95.06 402 LEU A CA 1
ATOM 3129 C C . LEU A 1 402 ? -10.203 -37.562 -10.188 1 95.06 402 LEU A C 1
ATOM 3131 O O . LEU A 1 402 ? -9.664 -38.625 -10.5 1 95.06 402 LEU A O 1
ATOM 3135 N N . ALA A 1 403 ? -10.867 -36.844 -11.047 1 93.5 403 ALA A N 1
ATOM 3136 C CA . ALA A 1 403 ? -11.109 -37.281 -12.414 1 93.5 403 ALA A CA 1
ATOM 3137 C C . ALA A 1 403 ? -9.945 -36.906 -13.336 1 93.5 403 ALA A C 1
ATOM 3139 O O . ALA A 1 403 ? -9.547 -37.719 -14.195 1 93.5 403 ALA A O 1
ATOM 3140 N N . HIS A 1 404 ? -9.5 -35.688 -13.25 1 94.56 404 HIS A N 1
ATOM 3141 C CA . HIS A 1 404 ? -8.391 -35.188 -14.055 1 94.56 404 HIS A CA 1
ATOM 3142 C C . HIS A 1 404 ? -7.504 -34.25 -13.25 1 94.56 404 HIS A C 1
ATOM 3144 O O . HIS A 1 404 ? -7.949 -33.656 -12.25 1 94.56 404 HIS A O 1
ATOM 3150 N N . ARG A 1 405 ? -6.332 -34.125 -13.617 1 94.62 405 ARG A N 1
ATOM 3151 C CA . ARG A 1 405 ? -5.41 -33.156 -13.055 1 94.62 405 ARG A CA 1
ATOM 3152 C C . ARG A 1 405 ? -4.418 -32.656 -14.109 1 94.62 405 ARG A C 1
ATOM 3154 O O . ARG A 1 405 ? -4.043 -33.406 -15.008 1 94.62 405 ARG A O 1
ATOM 3161 N N . ILE A 1 406 ? -4.043 -31.516 -14.039 1 95.69 406 ILE A N 1
ATOM 3162 C CA . ILE A 1 406 ? -2.967 -30.953 -14.836 1 95.69 406 ILE A CA 1
ATOM 3163 C C . ILE A 1 406 ? -1.647 -31.047 -14.07 1 95.69 406 ILE A C 1
ATOM 3165 O O . ILE A 1 406 ? -1.584 -30.719 -12.883 1 95.69 406 ILE A O 1
ATOM 3169 N N . ALA A 1 407 ? -0.638 -31.578 -14.773 1 93.12 407 ALA A N 1
ATOM 3170 C CA . ALA A 1 407 ? 0.669 -31.672 -14.125 1 93.12 407 ALA A CA 1
ATOM 3171 C C . ALA A 1 407 ? 1.215 -30.297 -13.773 1 93.12 407 ALA A C 1
ATOM 3173 O O . ALA A 1 407 ? 1.33 -29.422 -14.633 1 93.12 407 ALA A O 1
ATOM 3174 N N . LEU A 1 408 ? 1.549 -30.141 -12.516 1 92.38 408 LEU A N 1
ATOM 3175 C CA . LEU A 1 408 ? 2.09 -28.859 -12.062 1 92.38 408 LEU A CA 1
ATOM 3176 C C . LEU A 1 408 ? 3.533 -28.688 -12.523 1 92.38 408 LEU A C 1
ATOM 3178 O O . LEU A 1 408 ? 4.391 -29.531 -12.227 1 92.38 408 LEU A O 1
ATOM 3182 N N . GLN A 1 409 ? 3.797 -27.656 -13.234 1 90.38 409 GLN A N 1
ATOM 3183 C CA . GLN A 1 409 ? 5.156 -27.391 -13.688 1 90.38 409 GLN A CA 1
ATOM 3184 C C . GLN A 1 409 ? 5.863 -26.406 -12.766 1 90.38 409 GLN A C 1
ATOM 3186 O O . GLN A 1 409 ? 7.07 -26.5 -12.539 1 90.38 409 GLN A O 1
ATOM 3191 N N . SER A 1 410 ? 5.152 -25.438 -12.234 1 91 410 SER A N 1
ATOM 3192 C CA . SER A 1 410 ? 5.715 -24.438 -11.336 1 91 410 SER A CA 1
ATOM 3193 C C . SER A 1 410 ? 4.648 -23.875 -10.398 1 91 410 SER A C 1
ATOM 3195 O O . SER A 1 410 ? 3.475 -23.797 -10.766 1 91 410 SER A O 1
ATOM 3197 N N . GLY A 1 411 ? 5.09 -23.562 -9.195 1 91.31 411 GLY A N 1
ATOM 3198 C CA . GLY A 1 411 ? 4.195 -22.953 -8.219 1 91.31 411 GLY A CA 1
ATOM 3199 C C . GLY A 1 411 ? 3.586 -23.969 -7.262 1 91.31 411 GLY A C 1
ATOM 3200 O O . GLY A 1 411 ? 4.176 -25.016 -7.004 1 91.31 411 GLY A O 1
ATOM 3201 N N . PHE A 1 412 ? 2.463 -23.594 -6.629 1 93.75 412 PHE A N 1
ATOM 3202 C CA . PHE A 1 412 ? 1.861 -24.438 -5.605 1 93.75 412 PHE A CA 1
ATOM 3203 C C . PHE A 1 412 ? 0.365 -24.609 -5.844 1 93.75 412 PHE A C 1
ATOM 3205 O O . PHE A 1 412 ? -0.349 -25.141 -5 1 93.75 412 PHE A O 1
ATOM 3212 N N . ASN A 1 413 ? -0.144 -24.047 -6.961 1 94 413 ASN A N 1
ATOM 3213 C CA . ASN A 1 413 ? -1.546 -24.188 -7.344 1 94 413 ASN A CA 1
ATOM 3214 C C . ASN A 1 413 ? -1.748 -25.344 -8.32 1 94 413 ASN A C 1
ATOM 3216 O O . ASN A 1 413 ? -1.192 -25.328 -9.422 1 94 413 ASN A O 1
ATOM 3220 N N . HIS A 1 414 ? -2.533 -26.266 -7.918 1 95.19 414 HIS A N 1
ATOM 3221 C CA . HIS A 1 414 ? -2.9 -27.406 -8.766 1 95.19 414 HIS A CA 1
ATOM 3222 C C . HIS A 1 414 ? -4.293 -27.219 -9.359 1 95.19 414 HIS A C 1
ATOM 3224 O O . HIS A 1 414 ? -5.164 -26.609 -8.734 1 95.19 414 HIS A O 1
ATOM 3230 N N . CYS A 1 415 ? -4.422 -27.703 -10.508 1 96.12 415 CYS A N 1
ATOM 3231 C CA . CYS A 1 415 ? -5.723 -27.656 -11.172 1 96.12 415 CYS A CA 1
ATOM 3232 C C . CYS A 1 415 ? -6.262 -29.078 -11.383 1 96.12 415 CYS A C 1
ATOM 3234 O O . CYS A 1 415 ? -5.621 -29.891 -12.039 1 96.12 415 CYS A O 1
ATOM 3236 N N . VAL A 1 416 ? -7.488 -29.297 -10.883 1 96.94 416 VAL A N 1
ATOM 3237 C CA . VAL A 1 416 ? -8.031 -30.641 -10.938 1 96.94 416 VAL A CA 1
ATOM 3238 C C . VAL A 1 416 ? -9.508 -30.594 -11.336 1 96.94 416 VAL A C 1
ATOM 3240 O O . VAL A 1 416 ? -10.133 -29.531 -11.281 1 96.94 416 VAL A O 1
ATOM 3243 N N . ARG A 1 417 ? -10.023 -31.656 -11.844 1 96.5 417 ARG A N 1
ATOM 3244 C CA . ARG A 1 417 ? -11.453 -31.922 -11.969 1 96.5 417 ARG A CA 1
ATOM 3245 C C . ARG A 1 417 ? -11.906 -33 -10.984 1 96.5 417 ARG A C 1
ATOM 3247 O O . ARG A 1 417 ? -11.258 -34.031 -10.867 1 96.5 417 ARG A O 1
ATOM 3254 N N . LEU A 1 418 ? -12.945 -32.656 -10.281 1 95.81 418 LEU A N 1
ATOM 3255 C CA . LEU A 1 418 ? -13.508 -33.594 -9.32 1 95.81 418 LEU A CA 1
ATOM 3256 C C . LEU A 1 418 ? -14.828 -34.156 -9.828 1 95.81 418 LEU A C 1
ATOM 3258 O O . LEU A 1 418 ? -15.633 -33.469 -10.43 1 95.81 418 LEU A O 1
ATOM 3262 N N . ALA A 1 419 ? -14.969 -35.406 -9.641 1 94.31 419 ALA A N 1
ATOM 3263 C CA . ALA A 1 419 ? -16.234 -36.094 -9.969 1 94.31 419 ALA A CA 1
ATOM 3264 C C . ALA A 1 419 ? -17.281 -35.844 -8.875 1 94.31 419 ALA A C 1
ATOM 3266 O O . ALA A 1 419 ? -17.609 -36.75 -8.117 1 94.31 419 ALA A O 1
ATOM 3267 N N . THR A 1 420 ? -17.875 -34.719 -8.828 1 92.81 420 THR A N 1
ATOM 3268 C CA . THR A 1 420 ? -18.781 -34.344 -7.762 1 92.81 420 THR A CA 1
ATOM 3269 C C . THR A 1 420 ? -20.219 -34.688 -8.125 1 92.81 420 THR A C 1
ATOM 3271 O O . THR A 1 420 ? -21.062 -34.875 -7.246 1 92.81 420 THR A O 1
ATOM 3274 N N . GLY A 1 421 ? -20.516 -34.719 -9.422 1 92.19 421 GLY A N 1
ATOM 3275 C CA . GLY A 1 421 ? -21.875 -34.875 -9.891 1 92.19 421 GLY A CA 1
ATOM 3276 C C . GLY A 1 421 ? -22.734 -33.625 -9.75 1 92.19 421 GLY A C 1
ATOM 3277 O O . GLY A 1 421 ? -23.938 -33.656 -10.008 1 92.19 421 GLY A O 1
ATOM 3278 N N . MET A 1 422 ? -22.188 -32.562 -9.398 1 95.75 422 MET A N 1
ATOM 3279 C CA . MET A 1 422 ? -22.859 -31.281 -9.203 1 95.75 422 MET A CA 1
ATOM 3280 C C . MET A 1 422 ? -22.469 -30.281 -10.289 1 95.75 422 MET A C 1
ATOM 3282 O O . MET A 1 422 ? -21.422 -30.438 -10.914 1 95.75 422 MET A O 1
ATOM 3286 N N . THR A 1 423 ? -23.375 -29.359 -10.508 1 96.88 423 THR A N 1
ATOM 3287 C CA . THR A 1 423 ? -22.938 -28.219 -11.312 1 96.88 423 THR A CA 1
ATOM 3288 C C . THR A 1 423 ? -21.859 -27.422 -10.594 1 96.88 423 THR A C 1
ATOM 3290 O O . THR A 1 423 ? -21.688 -27.547 -9.375 1 96.88 423 THR A O 1
ATOM 3293 N N . GLU A 1 424 ? -21.125 -26.625 -11.32 1 97 424 GLU A N 1
ATOM 3294 C CA . GLU A 1 424 ? -20.016 -25.844 -10.766 1 97 424 GLU A CA 1
ATOM 3295 C C . GLU A 1 424 ? -20.484 -25 -9.586 1 97 424 GLU A C 1
ATOM 3297 O O . GLU A 1 424 ? -19.891 -25.031 -8.516 1 97 424 GLU A O 1
ATOM 3302 N N . TRP A 1 425 ? -21.578 -24.266 -9.789 1 96.81 425 TRP A N 1
ATOM 3303 C CA . TRP A 1 425 ? -22.031 -23.359 -8.742 1 96.81 425 TRP A CA 1
ATOM 3304 C C . TRP A 1 425 ? -22.609 -24.141 -7.562 1 96.81 425 TRP A C 1
ATOM 3306 O O . TRP A 1 425 ? -22.422 -23.75 -6.406 1 96.81 425 TRP A O 1
ATOM 3316 N N . ASP A 1 426 ? -23.297 -25.203 -7.844 1 96.81 426 ASP A N 1
ATOM 3317 C CA . ASP A 1 426 ? -23.812 -26.031 -6.762 1 96.81 426 ASP A CA 1
ATOM 3318 C C . ASP A 1 426 ? -22.672 -26.594 -5.906 1 96.81 426 ASP A C 1
ATOM 3320 O O . ASP A 1 426 ? -22.797 -26.688 -4.684 1 96.81 426 ASP A O 1
ATOM 3324 N N . PHE A 1 427 ? -21.656 -27.031 -6.527 1 97.19 427 PHE A N 1
ATOM 3325 C CA . PHE A 1 427 ? -20.5 -27.516 -5.801 1 97.19 427 PHE A CA 1
ATOM 3326 C C . PHE A 1 427 ? -19.922 -26.422 -4.906 1 97.19 427 PHE A C 1
ATOM 3328 O O . PHE A 1 427 ? -19.625 -26.672 -3.732 1 97.19 427 PHE A O 1
ATOM 3335 N N . VAL A 1 428 ? -19.703 -25.188 -5.441 1 96.62 428 VAL A N 1
ATOM 3336 C CA . VAL A 1 428 ? -19.109 -24.062 -4.727 1 96.62 428 VAL A CA 1
ATOM 3337 C C . VAL A 1 428 ? -19.906 -23.75 -3.469 1 96.62 428 VAL A C 1
ATOM 3339 O O . VAL A 1 428 ? -19.359 -23.656 -2.373 1 96.62 428 VAL A O 1
ATOM 3342 N N . THR A 1 429 ? -21.203 -23.688 -3.609 1 96.94 429 THR A N 1
ATOM 3343 C CA . THR A 1 429 ? -22.062 -23.312 -2.484 1 96.94 429 THR A CA 1
ATOM 3344 C C . THR A 1 429 ? -22.172 -24.453 -1.485 1 96.94 429 THR A C 1
ATOM 3346 O O . THR A 1 429 ? -22.094 -24.234 -0.274 1 96.94 429 THR A O 1
ATOM 3349 N N . ALA A 1 430 ? -22.312 -25.688 -1.962 1 96.44 430 ALA A N 1
ATOM 3350 C CA . ALA A 1 430 ? -22.453 -26.844 -1.083 1 96.44 430 ALA A CA 1
ATOM 3351 C C . ALA A 1 430 ? -21.172 -27.094 -0.299 1 96.44 430 ALA A C 1
ATOM 3353 O O . ALA A 1 430 ? -21.203 -27.422 0.888 1 96.44 430 ALA A O 1
ATOM 3354 N N . ALA A 1 431 ? -20.062 -27.031 -1.002 1 96.19 431 ALA A N 1
ATOM 3355 C CA . ALA A 1 431 ? -18.797 -27.25 -0.329 1 96.19 431 ALA A CA 1
ATOM 3356 C C . ALA A 1 431 ? -18.594 -26.234 0.792 1 96.19 431 ALA A C 1
ATOM 3358 O O . ALA A 1 431 ? -18.062 -26.562 1.855 1 96.19 431 ALA A O 1
ATOM 3359 N N . PHE A 1 432 ? -18.953 -24.938 0.553 1 95.81 432 PHE A N 1
ATOM 3360 C CA . PHE A 1 432 ? -18.797 -23.906 1.572 1 95.81 432 PHE A CA 1
ATOM 3361 C C . PHE A 1 432 ? -19.734 -24.188 2.756 1 95.81 432 PHE A C 1
ATOM 3363 O O . PHE A 1 432 ? -19.297 -24.156 3.908 1 95.81 432 PHE A O 1
ATOM 3370 N N . ASP A 1 433 ? -20.938 -24.5 2.455 1 95.75 433 ASP A N 1
ATOM 3371 C CA . ASP A 1 433 ? -21.938 -24.641 3.504 1 95.75 433 ASP A CA 1
ATOM 3372 C C . ASP A 1 433 ? -21.766 -25.953 4.266 1 95.75 433 ASP A C 1
ATOM 3374 O O . ASP A 1 433 ? -21.906 -25.984 5.492 1 95.75 433 ASP A O 1
ATOM 3378 N N . GLN A 1 434 ? -21.469 -26.969 3.572 1 94.56 434 GLN A N 1
ATOM 3379 C CA . GLN A 1 434 ? -21.5 -28.297 4.172 1 94.56 434 GLN A CA 1
ATOM 3380 C C . GLN A 1 434 ? -20.125 -28.75 4.637 1 94.56 434 GLN A C 1
ATOM 3382 O O . GLN A 1 434 ? -20 -29.578 5.543 1 94.56 434 GLN A O 1
ATOM 3387 N N . ALA A 1 435 ? -19.094 -28.234 4.039 1 94.25 435 ALA A N 1
ATOM 3388 C CA . ALA A 1 435 ? -17.75 -28.641 4.406 1 94.25 435 ALA A CA 1
ATOM 3389 C C . ALA A 1 435 ? -16.953 -27.484 4.988 1 94.25 435 ALA A C 1
ATOM 3391 O O . ALA A 1 435 ? -15.875 -27.672 5.543 1 94.25 435 ALA A O 1
ATOM 3392 N N . GLY A 1 436 ? -17.484 -26.281 4.891 1 92.25 436 GLY A N 1
ATOM 3393 C CA . GLY A 1 436 ? -16.781 -25.125 5.402 1 92.25 436 GLY A CA 1
ATOM 3394 C C . GLY A 1 436 ? -15.523 -24.797 4.617 1 92.25 436 GLY A C 1
ATOM 3395 O O . GLY A 1 436 ? -14.516 -24.375 5.195 1 92.25 436 GLY A O 1
ATOM 3396 N N . THR A 1 437 ? -15.508 -25.094 3.383 1 91.69 437 THR A N 1
ATOM 3397 C CA . THR A 1 437 ? -14.328 -24.859 2.547 1 91.69 437 THR A CA 1
ATOM 3398 C C . THR A 1 437 ? -14.68 -24 1.338 1 91.69 437 THR A C 1
ATOM 3400 O O . THR A 1 437 ? -15.672 -24.266 0.651 1 91.69 437 THR A O 1
ATOM 3403 N N . ASP A 1 438 ? -13.875 -22.969 1.149 1 89.88 438 ASP A N 1
ATOM 3404 C CA . ASP A 1 438 ? -14.094 -22.125 -0.022 1 89.88 438 ASP A CA 1
ATOM 3405 C C . ASP A 1 438 ? -13.312 -22.641 -1.227 1 89.88 438 ASP A C 1
ATOM 3407 O O . ASP A 1 438 ? -12.203 -23.156 -1.077 1 89.88 438 ASP A O 1
ATOM 3411 N N . PHE A 1 439 ? -13.977 -22.625 -2.467 1 94.12 439 PHE A N 1
ATOM 3412 C CA . PHE A 1 439 ? -13.336 -23.047 -3.705 1 94.12 439 PHE A CA 1
ATOM 3413 C C . PHE A 1 439 ? -13.547 -22.016 -4.805 1 94.12 439 PHE A C 1
ATOM 3415 O O . PHE A 1 439 ? -14.672 -21.594 -5.062 1 94.12 439 PHE A O 1
ATOM 3422 N N . TYR A 1 440 ? -12.5 -21.656 -5.359 1 93.44 440 TYR A N 1
ATOM 3423 C CA . TYR A 1 440 ? -12.539 -20.906 -6.613 1 93.44 440 TYR A CA 1
ATOM 3424 C C . TYR A 1 440 ? -12.391 -21.844 -7.805 1 93.44 440 TYR A C 1
ATOM 3426 O O . TYR A 1 440 ? -11.359 -22.5 -7.965 1 93.44 440 TYR A O 1
ATOM 3434 N N . THR A 1 441 ? -13.445 -21.844 -8.594 1 95.56 441 THR A N 1
ATOM 3435 C CA . THR A 1 441 ? -13.547 -22.828 -9.672 1 95.56 441 THR A CA 1
ATOM 3436 C C . THR A 1 441 ? -13.375 -22.156 -11.031 1 95.56 441 THR A C 1
ATOM 3438 O O . THR A 1 441 ? -12.992 -20.984 -11.109 1 95.56 441 THR A O 1
ATOM 3441 N N . GLU A 1 442 ? -13.594 -22.859 -12.062 1 95.19 442 GLU A N 1
ATOM 3442 C CA . GLU A 1 442 ? -13.227 -22.531 -13.438 1 95.19 442 GLU A CA 1
ATOM 3443 C C . GLU A 1 442 ? -13.742 -21.141 -13.82 1 95.19 442 GLU A C 1
ATOM 3445 O O . GLU A 1 442 ? -13.008 -20.328 -14.391 1 95.19 442 GLU A O 1
ATOM 3450 N N . THR A 1 443 ? -14.953 -20.797 -13.516 1 93.81 443 THR A N 1
ATOM 3451 C CA . THR A 1 443 ? -15.57 -19.578 -14.016 1 93.81 443 THR A CA 1
ATOM 3452 C C . THR A 1 443 ? -14.914 -18.344 -13.398 1 93.81 443 THR A C 1
ATOM 3454 O O . THR A 1 443 ? -14.969 -17.25 -13.969 1 93.81 443 THR A O 1
ATOM 3457 N N . VAL A 1 444 ? -14.258 -18.5 -12.258 1 93.12 444 VAL A N 1
ATOM 3458 C CA . VAL A 1 444 ? -13.539 -17.406 -11.625 1 93.12 444 VAL A CA 1
ATOM 3459 C C . VAL A 1 444 ? -12.352 -17 -12.492 1 93.12 444 VAL A C 1
ATOM 3461 O O . VAL A 1 444 ? -11.938 -15.836 -12.484 1 93.12 444 VAL A O 1
ATOM 3464 N N . PHE A 1 445 ? -11.852 -17.922 -13.305 1 94.25 445 PHE A N 1
ATOM 3465 C CA . PHE A 1 445 ? -10.641 -17.703 -14.094 1 94.25 445 PHE A CA 1
ATOM 3466 C C . PHE A 1 445 ? -10.977 -17.578 -15.57 1 94.25 445 PHE A C 1
ATOM 3468 O O . PHE A 1 445 ? -10.078 -17.391 -16.406 1 94.25 445 PHE A O 1
ATOM 3475 N N . ALA A 1 446 ? -12.281 -17.719 -15.953 1 91.88 446 ALA A N 1
ATOM 3476 C CA . ALA A 1 446 ? -12.711 -17.781 -17.344 1 91.88 446 ALA A CA 1
ATOM 3477 C C . ALA A 1 446 ? -13.219 -16.422 -17.828 1 91.88 446 ALA A C 1
ATOM 3479 O O . ALA A 1 446 ? -13.172 -15.438 -17.078 1 91.88 446 ALA A O 1
ATOM 3480 N N . ASP A 1 447 ? -13.492 -16.375 -19.078 1 90.19 447 ASP A N 1
ATOM 3481 C CA . ASP A 1 447 ? -14.055 -15.156 -19.656 1 90.19 447 ASP A CA 1
ATOM 3482 C C . ASP A 1 447 ? -15.578 -15.25 -19.75 1 90.19 447 ASP A C 1
ATOM 3484 O O . ASP A 1 447 ? -16.188 -14.539 -20.562 1 90.19 447 ASP A O 1
ATOM 3488 N N . HIS A 1 448 ? -16.141 -16.188 -19.047 1 88.12 448 HIS A N 1
ATOM 3489 C CA . HIS A 1 448 ? -17.578 -16.328 -18.984 1 88.12 448 HIS A CA 1
ATOM 3490 C C . HIS A 1 448 ? -18.047 -16.625 -17.562 1 88.12 448 HIS A C 1
ATOM 3492 O O . HIS A 1 448 ? -17.234 -16.969 -16.703 1 88.12 448 HIS A O 1
ATOM 3498 N N . ASP A 1 449 ? -19.328 -16.531 -17.359 1 89.5 449 ASP A N 1
ATOM 3499 C CA . ASP A 1 449 ? -19.859 -16.719 -16.016 1 89.5 449 ASP A CA 1
ATOM 3500 C C . ASP A 1 449 ? -20.812 -17.906 -15.953 1 89.5 449 ASP A C 1
ATOM 3502 O O . ASP A 1 449 ? -21.578 -18.047 -15 1 89.5 449 ASP A O 1
ATOM 3506 N N . ASP A 1 450 ? -20.812 -18.719 -17 1 92.31 450 ASP A N 1
ATOM 3507 C CA . ASP A 1 450 ? -21.688 -19.891 -17.016 1 92.31 450 ASP A CA 1
ATOM 3508 C C . ASP A 1 450 ? -21.141 -21 -16.125 1 92.31 450 ASP A C 1
ATOM 3510 O O . ASP A 1 450 ? -20.188 -21.688 -16.484 1 92.31 450 ASP A O 1
ATOM 3514 N N . ALA A 1 451 ? -21.781 -21.234 -15.039 1 94.62 451 ALA A N 1
ATOM 3515 C CA . ALA A 1 451 ? -21.344 -22.203 -14.055 1 94.62 451 ALA A CA 1
ATOM 3516 C C . ALA A 1 451 ? -22.281 -23.406 -14 1 94.62 451 ALA A C 1
ATOM 3518 O O . ALA A 1 451 ? -22.453 -24.031 -12.945 1 94.62 451 ALA A O 1
ATOM 3519 N N . SER A 1 452 ? -22.875 -23.734 -15.102 1 94.88 452 SER A N 1
ATOM 3520 C CA . SER A 1 452 ? -23.844 -24.812 -15.141 1 94.88 452 SER A CA 1
ATOM 3521 C C . SER A 1 452 ? -23.188 -26.141 -15.492 1 94.88 452 SER A C 1
ATOM 3523 O O . SER A 1 452 ? -23.828 -27.203 -15.391 1 94.88 452 SER A O 1
ATOM 3525 N N . SER A 1 453 ? -21.953 -26.141 -15.812 1 94.75 453 SER A N 1
ATOM 3526 C CA . SER A 1 453 ? -21.25 -27.375 -16.188 1 94.75 453 SER A CA 1
ATOM 3527 C C . SER A 1 453 ? -21.031 -28.266 -14.977 1 94.75 453 SER A C 1
ATOM 3529 O O . SER A 1 453 ? -20.875 -27.781 -13.852 1 94.75 453 SER A O 1
ATOM 3531 N N . THR A 1 454 ? -21.047 -29.547 -15.219 1 95.62 454 THR A N 1
ATOM 3532 C CA . THR A 1 454 ? -20.719 -30.5 -14.172 1 95.62 454 THR A CA 1
ATOM 3533 C C . THR A 1 454 ? -19.25 -30.938 -14.281 1 95.62 454 THR A C 1
ATOM 3535 O O . THR A 1 454 ? -18.766 -31.703 -13.445 1 95.62 454 THR A O 1
ATOM 3538 N N . ASP A 1 455 ? -18.625 -30.5 -15.328 1 95.06 455 ASP A N 1
ATOM 3539 C CA . ASP A 1 455 ? -17.203 -30.734 -15.57 1 95.06 455 ASP A CA 1
ATOM 3540 C C . ASP A 1 455 ? -16.422 -29.422 -15.57 1 95.06 455 ASP A C 1
ATOM 3542 O O . ASP A 1 455 ? -16.453 -28.672 -16.547 1 95.06 455 ASP A O 1
ATOM 3546 N N . PHE A 1 456 ? -15.812 -29.125 -14.5 1 95.75 456 PHE A N 1
ATOM 3547 C CA . PHE A 1 456 ? -15.141 -27.844 -14.32 1 95.75 456 PHE A CA 1
ATOM 3548 C C . PHE A 1 456 ? -13.836 -28.016 -13.555 1 95.75 456 PHE A C 1
ATOM 3550 O O . PHE A 1 456 ? -13.656 -29 -12.828 1 95.75 456 PHE A O 1
ATOM 3557 N N . TRP A 1 457 ? -12.938 -27.109 -13.766 1 96.38 457 TRP A N 1
ATOM 3558 C CA . TRP A 1 457 ? -11.648 -27.109 -13.086 1 96.38 457 TRP A CA 1
ATOM 3559 C C . TRP A 1 457 ? -11.766 -26.469 -11.703 1 96.38 457 TRP A C 1
ATOM 3561 O O . TRP A 1 457 ? -12.508 -25.5 -11.516 1 96.38 457 TRP A O 1
ATOM 3571 N N . VAL A 1 458 ? -10.984 -27.016 -10.773 1 96.44 458 VAL A N 1
ATOM 3572 C CA . VAL A 1 458 ? -10.867 -26.5 -9.414 1 96.44 458 VAL A CA 1
ATOM 3573 C C . VAL A 1 458 ? -9.398 -26.234 -9.094 1 96.44 458 VAL A C 1
ATOM 3575 O O . VAL A 1 458 ? -8.539 -27.078 -9.344 1 96.44 458 VAL A O 1
ATOM 3578 N N . ARG A 1 459 ? -9.109 -25.062 -8.57 1 96.25 459 ARG A N 1
ATOM 3579 C CA . ARG A 1 459 ? -7.758 -24.797 -8.078 1 96.25 459 ARG A CA 1
ATOM 3580 C C . ARG A 1 459 ? -7.566 -25.359 -6.672 1 96.25 459 ARG A C 1
ATOM 3582 O O . ARG A 1 459 ? -8.422 -25.172 -5.805 1 96.25 459 ARG A O 1
ATOM 3589 N N . VAL A 1 460 ? -6.504 -26.047 -6.461 1 96.69 460 VAL A N 1
ATOM 3590 C CA . VAL A 1 460 ? -6.09 -26.5 -5.137 1 96.69 460 VAL A CA 1
ATOM 3591 C C . VAL A 1 460 ? -4.738 -25.875 -4.785 1 96.69 460 VAL A C 1
ATOM 3593 O O . VAL A 1 460 ? -3.721 -26.188 -5.41 1 96.69 460 VAL A O 1
ATOM 3596 N N . SER A 1 461 ? -4.738 -25.047 -3.787 1 95.38 461 SER A N 1
ATOM 3597 C CA . SER A 1 461 ? -3.535 -24.328 -3.369 1 95.38 461 SER A CA 1
ATOM 3598 C C . SER A 1 461 ? -2.84 -25.047 -2.221 1 95.38 461 SER A C 1
ATOM 3600 O O . SER A 1 461 ? -3.371 -25.125 -1.11 1 95.38 461 SER A O 1
ATOM 3602 N N . CYS A 1 462 ? -1.633 -25.406 -2.395 1 94.88 462 CYS A N 1
ATOM 3603 C CA . CYS A 1 462 ? -0.987 -26.312 -1.448 1 94.88 462 CYS A CA 1
ATOM 3604 C C . CYS A 1 462 ? -0.032 -25.562 -0.535 1 94.88 462 CYS A C 1
ATOM 3606 O O . CYS A 1 462 ? 0.563 -26.141 0.372 1 94.88 462 CYS A O 1
ATOM 3608 N N . ALA A 1 463 ? 0.099 -24.25 -0.71 1 93.69 463 ALA A N 1
ATOM 3609 C CA . ALA A 1 463 ? 0.969 -23.438 0.143 1 93.69 463 ALA A CA 1
ATOM 3610 C C . ALA A 1 463 ? 0.236 -22.984 1.403 1 93.69 463 ALA A C 1
ATOM 3612 O O . ALA A 1 463 ? -0.003 -21.797 1.598 1 93.69 463 ALA A O 1
ATOM 3613 N N . ALA A 1 464 ? -0.059 -23.922 2.266 1 93.06 464 ALA A N 1
ATOM 3614 C CA . ALA A 1 464 ? -0.74 -23.703 3.539 1 93.06 464 ALA A CA 1
ATOM 3615 C C . ALA A 1 464 ? -0.114 -24.531 4.648 1 93.06 464 ALA A C 1
ATOM 3617 O O . ALA A 1 464 ? 0.502 -25.578 4.379 1 93.06 464 ALA A O 1
ATOM 3618 N N . GLU A 1 465 ? -0.279 -24.047 5.875 1 92.5 465 GLU A N 1
ATOM 3619 C CA . GLU A 1 465 ? 0.184 -24.859 7 1 92.5 465 GLU A CA 1
ATOM 3620 C C . GLU A 1 465 ? -0.446 -26.25 6.977 1 92.5 465 GLU A C 1
ATOM 3622 O O . GLU A 1 465 ? -1.637 -26.391 6.695 1 92.5 465 GLU A O 1
ATOM 3627 N N . PRO A 1 466 ? 0.364 -27.266 7.281 1 93.69 466 PRO A N 1
ATOM 3628 C CA . PRO A 1 466 ? -0.091 -28.656 7.117 1 93.69 466 PRO A CA 1
ATOM 3629 C C . PRO A 1 466 ? -1.379 -28.953 7.883 1 93.69 466 PRO A C 1
ATOM 3631 O O . PRO A 1 466 ? -2.291 -29.578 7.344 1 93.69 466 PRO A O 1
ATOM 3634 N N . ASP A 1 467 ? -1.476 -28.469 9.141 1 90.88 467 ASP A N 1
ATOM 3635 C CA . ASP A 1 467 ? -2.658 -28.75 9.953 1 90.88 467 ASP A CA 1
ATOM 3636 C C . ASP A 1 467 ? -3.906 -28.125 9.336 1 90.88 467 ASP A C 1
ATOM 3638 O O . ASP A 1 467 ? -4.969 -28.734 9.305 1 90.88 467 ASP A O 1
ATOM 3642 N N . MET A 1 468 ? -3.748 -26.922 8.875 1 88.38 468 MET A N 1
ATOM 3643 C CA . MET A 1 468 ? -4.871 -26.219 8.258 1 88.38 468 MET A CA 1
ATOM 3644 C C . MET A 1 468 ? -5.285 -26.891 6.957 1 88.38 468 MET A C 1
ATOM 3646 O O . MET A 1 468 ? -6.48 -27.047 6.688 1 88.38 468 MET A O 1
ATOM 3650 N N . PHE A 1 469 ? -4.324 -27.266 6.16 1 93.56 469 PHE A N 1
ATOM 3651 C CA . PHE A 1 469 ? -4.586 -27.922 4.883 1 93.56 469 PHE A CA 1
ATOM 3652 C C . PHE A 1 469 ? -5.262 -29.281 5.098 1 93.56 469 PHE A C 1
ATOM 3654 O O . PHE A 1 469 ? -6.246 -29.594 4.43 1 93.56 469 PHE A O 1
ATOM 3661 N N . GLU A 1 470 ? -4.75 -30 6.055 1 93.56 470 GLU A N 1
ATOM 3662 C CA . GLU A 1 470 ? -5.277 -31.328 6.352 1 93.56 470 GLU A CA 1
ATOM 3663 C C . GLU A 1 470 ? -6.734 -31.266 6.801 1 93.56 470 GLU A C 1
ATOM 3665 O O . GLU A 1 470 ? -7.555 -32.094 6.406 1 93.56 470 GLU A O 1
ATOM 3670 N N . ARG A 1 471 ? -7.02 -30.312 7.59 1 90.38 471 ARG A N 1
ATOM 3671 C CA . ARG A 1 471 ? -8.391 -30.141 8.047 1 90.38 471 ARG A CA 1
ATOM 3672 C C . ARG A 1 471 ? -9.328 -29.859 6.879 1 90.38 471 ARG A C 1
ATOM 3674 O O . ARG A 1 471 ? -10.445 -30.391 6.828 1 90.38 471 ARG A O 1
ATOM 3681 N N . GLY A 1 472 ? -8.875 -29.047 5.996 1 91.75 472 GLY A N 1
ATOM 3682 C CA . GLY A 1 472 ? -9.672 -28.766 4.809 1 91.75 472 GLY A CA 1
ATOM 3683 C C . GLY A 1 472 ? -9.883 -29.984 3.934 1 91.75 472 GLY A C 1
ATOM 3684 O O . GLY A 1 472 ? -10.992 -30.219 3.443 1 91.75 472 GLY A O 1
ATOM 3685 N N . VAL A 1 473 ? -8.844 -30.734 3.742 1 95.19 473 VAL A N 1
ATOM 3686 C CA . VAL A 1 473 ? -8.906 -31.938 2.916 1 95.19 473 VAL A CA 1
ATOM 3687 C C . VAL A 1 473 ? -9.844 -32.969 3.559 1 95.19 473 VAL A C 1
ATOM 3689 O O . VAL A 1 473 ? -10.641 -33.594 2.869 1 95.19 473 VAL A O 1
ATOM 3692 N N . ASP A 1 474 ? -9.75 -33.062 4.879 1 94.69 474 ASP A N 1
ATOM 3693 C CA . ASP A 1 474 ? -10.617 -33.969 5.613 1 94.69 474 ASP A CA 1
ATOM 3694 C C . ASP A 1 474 ? -12.086 -33.625 5.422 1 94.69 474 ASP A C 1
ATOM 3696 O O . ASP A 1 474 ? -12.914 -34.5 5.148 1 94.69 474 ASP A O 1
ATOM 3700 N N . ARG A 1 475 ? -12.414 -32.438 5.547 1 94.31 475 ARG A N 1
ATOM 3701 C CA . ARG A 1 475 ? -13.797 -31.969 5.402 1 94.31 475 ARG A CA 1
ATOM 3702 C C . ARG A 1 475 ? -14.289 -32.188 3.975 1 94.31 475 ARG A C 1
ATOM 3704 O O . ARG A 1 475 ? -15.445 -32.562 3.762 1 94.31 475 ARG A O 1
ATOM 3711 N N . LEU A 1 476 ? -13.438 -31.906 3.033 1 94.94 476 LEU A N 1
ATOM 3712 C CA . LEU A 1 476 ? -13.789 -32.094 1.633 1 94.94 476 LEU A CA 1
ATOM 3713 C C . LEU A 1 476 ? -14.062 -33.594 1.354 1 94.94 476 LEU A C 1
ATOM 3715 O O . LEU A 1 476 ? -15.023 -33.906 0.656 1 94.94 476 LEU A O 1
ATOM 3719 N N . ALA A 1 477 ? -13.219 -34.406 1.843 1 95.25 477 ALA A N 1
ATOM 3720 C CA . ALA A 1 477 ? -13.391 -35.844 1.647 1 95.25 477 ALA A CA 1
ATOM 3721 C C . ALA A 1 477 ? -14.734 -36.312 2.195 1 95.25 477 ALA A C 1
ATOM 3723 O O . ALA A 1 477 ? -15.461 -37.062 1.527 1 95.25 477 ALA A O 1
ATOM 3724 N N . HIS A 1 478 ? -15.039 -35.875 3.367 1 94.56 478 HIS A N 1
ATOM 3725 C CA . HIS A 1 478 ? -16.312 -36.25 3.988 1 94.56 478 HIS A CA 1
ATOM 3726 C C . HIS A 1 478 ? -17.484 -35.75 3.168 1 94.56 478 HIS A C 1
ATOM 3728 O O . HIS A 1 478 ? -18.484 -36.469 3.004 1 94.56 478 HIS A O 1
ATOM 3734 N N . PHE A 1 479 ? -17.453 -34.594 2.727 1 95.69 479 PHE A N 1
ATOM 3735 C CA . PHE A 1 479 ? -18.5 -34 1.915 1 95.69 479 PHE A CA 1
ATOM 3736 C C . PHE A 1 479 ? -18.703 -34.781 0.624 1 95.69 479 PHE A C 1
ATOM 3738 O O . PHE A 1 479 ? -19.844 -35.062 0.246 1 95.69 479 PHE A O 1
ATOM 3745 N N . LEU A 1 480 ? -17.562 -35.094 -0.036 1 95.44 480 LEU A N 1
ATOM 3746 C CA . LEU A 1 480 ? -17.641 -35.812 -1.297 1 95.44 480 LEU A CA 1
ATOM 3747 C C . LEU A 1 480 ? -18.172 -37.25 -1.075 1 95.44 480 LEU A C 1
ATOM 3749 O O . LEU A 1 480 ? -18.922 -37.75 -1.897 1 95.44 480 LEU A O 1
ATOM 3753 N N . ASP A 1 481 ? -17.781 -37.844 0.021 1 94.94 481 ASP A N 1
ATOM 3754 C CA . ASP A 1 481 ? -18.312 -39.156 0.382 1 94.94 481 ASP A CA 1
ATOM 3755 C C . ASP A 1 481 ? -19.828 -39.094 0.552 1 94.94 481 ASP A C 1
ATOM 3757 O O . ASP A 1 481 ? -20.547 -39.969 0.041 1 94.94 481 ASP A O 1
ATOM 3761 N N . ALA A 1 482 ? -20.25 -38.125 1.26 1 92.81 482 ALA A N 1
ATOM 3762 C CA . ALA A 1 482 ? -21.672 -37.969 1.516 1 92.81 482 ALA A CA 1
ATOM 3763 C C . ALA A 1 482 ? -22.438 -37.688 0.223 1 92.81 482 ALA A C 1
ATOM 3765 O O . ALA A 1 482 ? -23.547 -38.156 0.03 1 92.81 482 ALA A O 1
ATOM 3766 N N . ALA A 1 483 ? -21.906 -36.875 -0.582 1 89.94 483 ALA A N 1
ATOM 3767 C CA . ALA A 1 483 ? -22.547 -36.531 -1.848 1 89.94 483 ALA A CA 1
ATOM 3768 C C . ALA A 1 483 ? -22.641 -37.719 -2.77 1 89.94 483 ALA A C 1
ATOM 3770 O O . ALA A 1 483 ? -23.609 -37.875 -3.504 1 89.94 483 ALA A O 1
ATOM 3771 N N . SER A 1 484 ? -21.625 -38.5 -2.795 1 87.56 484 SER A N 1
ATOM 3772 C CA . SER A 1 484 ? -21.594 -39.688 -3.627 1 87.56 484 SER A CA 1
ATOM 3773 C C . SER A 1 484 ? -22.609 -40.719 -3.148 1 87.56 484 SER A C 1
ATOM 3775 O O . SER A 1 484 ? -23.188 -41.438 -3.957 1 87.56 484 SER A O 1
ATOM 3777 N N . ALA A 1 485 ? -22.844 -40.781 -1.914 1 86.25 485 ALA A N 1
ATOM 3778 C CA . ALA A 1 485 ? -23.797 -41.75 -1.343 1 86.25 485 ALA A CA 1
ATOM 3779 C C . ALA A 1 485 ? -25.234 -41.344 -1.702 1 86.25 485 ALA A C 1
ATOM 3781 O O . ALA A 1 485 ? -26.125 -42.219 -1.756 1 86.25 485 ALA A O 1
ATOM 3782 N N . ARG A 1 486 ? -25.531 -40.188 -1.956 1 78.94 486 ARG A N 1
ATOM 3783 C CA . ARG A 1 486 ? -26.859 -39.688 -2.291 1 78.94 486 ARG A CA 1
ATOM 3784 C C . ARG A 1 486 ? -27.172 -39.906 -3.771 1 78.94 486 ARG A C 1
ATOM 3786 O O . ARG A 1 486 ? -28.328 -39.812 -4.191 1 78.94 486 ARG A O 1
ATOM 3793 N N . ARG A 1 487 ? -26.234 -40.219 -4.559 1 69.94 487 ARG A N 1
ATOM 3794 C CA . ARG A 1 487 ? -26.422 -40.5 -5.977 1 69.94 487 ARG A CA 1
ATOM 3795 C C . ARG A 1 487 ? -26.703 -41.969 -6.219 1 69.94 487 ARG A C 1
ATOM 3797 O O . ARG A 1 487 ? -26.141 -42.812 -5.535 1 69.94 487 ARG A O 1
ATOM 3804 N N . MET B 1 1 ? -32.062 16.562 -63.031 1 22.55 1 MET B N 1
ATOM 3805 C CA . MET B 1 1 ? -32.25 17.25 -61.75 1 22.55 1 MET B CA 1
ATOM 3806 C C . MET B 1 1 ? -31.078 17.031 -60.812 1 22.55 1 MET B C 1
ATOM 3808 O O . MET B 1 1 ? -30.672 15.883 -60.594 1 22.55 1 MET B O 1
ATOM 3812 N N . ARG B 1 2 ? -30.328 18.016 -60.688 1 22.88 2 ARG B N 1
ATOM 3813 C CA . ARG B 1 2 ? -28.984 18.203 -60.156 1 22.88 2 ARG B CA 1
ATOM 3814 C C . ARG B 1 2 ? -28.984 18.031 -58.625 1 22.88 2 ARG B C 1
ATOM 3816 O O . ARG B 1 2 ? -29.641 18.781 -57.906 1 22.88 2 ARG B O 1
ATOM 3823 N N . VAL B 1 3 ? -29.109 16.859 -58.156 1 26.08 3 VAL B N 1
ATOM 3824 C CA . VAL B 1 3 ? -29.172 16.469 -56.781 1 26.08 3 VAL B CA 1
ATOM 3825 C C . VAL B 1 3 ? -27.953 17 -56.031 1 26.08 3 VAL B C 1
ATOM 3827 O O . VAL B 1 3 ? -26.812 16.672 -56.375 1 26.08 3 VAL B O 1
ATOM 3830 N N . PHE B 1 4 ? -28.031 18.25 -55.688 1 25.23 4 PHE B N 1
ATOM 3831 C CA . PHE B 1 4 ? -26.922 18.953 -55.031 1 25.23 4 PHE B CA 1
ATOM 3832 C C . PHE B 1 4 ? -26.531 18.234 -53.719 1 25.23 4 PHE B C 1
ATOM 3834 O O . PHE B 1 4 ? -27.406 17.734 -53 1 25.23 4 PHE B O 1
ATOM 3841 N N . PRO B 1 5 ? -25.297 17.891 -53.594 1 26.22 5 PRO B N 1
ATOM 3842 C CA . PRO B 1 5 ? -24.641 17.094 -52.562 1 26.22 5 PRO B CA 1
ATOM 3843 C C . PRO B 1 5 ? -24.703 17.75 -51.188 1 26.22 5 PRO B C 1
ATOM 3845 O O . PRO B 1 5 ? -24.469 18.953 -51.062 1 26.22 5 PRO B O 1
ATOM 3848 N N . HIS B 1 6 ? -25.797 17.531 -50.531 1 26.52 6 HIS B N 1
ATOM 3849 C CA . HIS B 1 6 ? -25.938 18.141 -49.219 1 26.52 6 HIS B CA 1
ATOM 3850 C C . HIS B 1 6 ? -24.688 17.938 -48.375 1 26.52 6 HIS B C 1
ATOM 3852 O O . HIS B 1 6 ? -24.234 16.797 -48.188 1 26.52 6 HIS B O 1
ATOM 3858 N N . ARG B 1 7 ? -23.797 18.906 -48.344 1 24.17 7 ARG B N 1
ATOM 3859 C CA . ARG B 1 7 ? -22.594 19 -47.531 1 24.17 7 ARG B CA 1
ATOM 3860 C C . ARG B 1 7 ? -22.922 18.859 -46.031 1 24.17 7 ARG B C 1
ATOM 3862 O O . ARG B 1 7 ? -23.672 19.672 -45.5 1 24.17 7 ARG B O 1
ATOM 3869 N N . ARG B 1 8 ? -23.125 17.672 -45.562 1 25.05 8 ARG B N 1
ATOM 3870 C CA . ARG B 1 8 ? -23.328 17.453 -44.125 1 25.05 8 ARG B CA 1
ATOM 3871 C C . ARG B 1 8 ? -22.328 18.25 -43.312 1 25.05 8 ARG B C 1
ATOM 3873 O O . ARG B 1 8 ? -21.109 18.094 -43.438 1 25.05 8 ARG B O 1
ATOM 3880 N N . ALA B 1 9 ? -22.656 19.453 -42.938 1 23.41 9 ALA B N 1
ATOM 3881 C CA . ALA B 1 9 ? -21.812 20.312 -42.094 1 23.41 9 ALA B CA 1
ATOM 3882 C C . ALA B 1 9 ? -21.359 19.578 -40.844 1 23.41 9 ALA B C 1
ATOM 3884 O O . ALA B 1 9 ? -22.188 19.062 -40.094 1 23.41 9 ALA B O 1
ATOM 3885 N N . TYR B 1 10 ? -20.219 19.016 -40.844 1 24.2 10 TYR B N 1
ATOM 3886 C CA . TYR B 1 10 ? -19.469 18.531 -39.719 1 24.2 10 TYR B CA 1
ATOM 3887 C C . TYR B 1 10 ? -19.562 19.5 -38.531 1 24.2 10 TYR B C 1
ATOM 3889 O O . TYR B 1 10 ? -19.141 20.656 -38.656 1 24.2 10 TYR B O 1
ATOM 3897 N N . ARG B 1 11 ? -20.781 19.594 -38.031 1 22.48 11 ARG B N 1
ATOM 3898 C CA . ARG B 1 11 ? -20.797 20.516 -36.906 1 22.48 11 ARG B CA 1
ATOM 3899 C C . ARG B 1 11 ? -19.5 20.406 -36.094 1 22.48 11 ARG B C 1
ATOM 3901 O O . ARG B 1 11 ? -19.094 19.312 -35.719 1 22.48 11 ARG B O 1
ATOM 3908 N N . LYS B 1 12 ? -18.812 21.375 -36.188 1 26.41 12 LYS B N 1
ATOM 3909 C CA . LYS B 1 12 ? -17.625 21.641 -35.375 1 26.41 12 LYS B CA 1
ATOM 3910 C C . LYS B 1 12 ? -17.875 21.328 -33.906 1 26.41 12 LYS B C 1
ATOM 3912 O O . LYS B 1 12 ? -18.781 21.906 -33.281 1 26.41 12 LYS B O 1
ATOM 3917 N N . ARG B 1 13 ? -17.766 20.031 -33.562 1 26.75 13 ARG B N 1
ATOM 3918 C CA . ARG B 1 13 ? -17.672 19.781 -32.125 1 26.75 13 ARG B CA 1
ATOM 3919 C C . ARG B 1 13 ? -17.156 21.016 -31.375 1 26.75 13 ARG B C 1
ATOM 3921 O O . ARG B 1 13 ? -16.156 21.609 -31.766 1 26.75 13 ARG B O 1
ATOM 3928 N N . ARG B 1 14 ? -18.062 21.75 -30.859 1 26.27 14 ARG B N 1
ATOM 3929 C CA . ARG B 1 14 ? -17.609 22.906 -30.078 1 26.27 14 ARG B CA 1
ATOM 3930 C C . ARG B 1 14 ? -16.297 22.594 -29.359 1 26.27 14 ARG B C 1
ATOM 3932 O O . ARG B 1 14 ? -16.125 21.5 -28.812 1 26.27 14 ARG B O 1
ATOM 3939 N N . PRO B 1 15 ? -15.281 23.344 -29.703 1 27.67 15 PRO B N 1
ATOM 3940 C CA . PRO B 1 15 ? -14.047 23.156 -28.938 1 27.67 15 PRO B CA 1
ATOM 3941 C C . PRO B 1 15 ? -14.289 22.969 -27.453 1 27.67 15 PRO B C 1
ATOM 3943 O O . PRO B 1 15 ? -15.172 23.609 -26.875 1 27.67 15 PRO B O 1
ATOM 3946 N N . LEU B 1 16 ? -14.43 21.625 -26.969 1 29.58 16 LEU B N 1
ATOM 3947 C CA . LEU B 1 16 ? -14.32 21.453 -25.516 1 29.58 16 LEU B CA 1
ATOM 3948 C C . LEU B 1 16 ? -13.695 22.688 -24.875 1 29.58 16 LEU B C 1
ATOM 3950 O O . LEU B 1 16 ? -12.641 23.156 -25.312 1 29.58 16 LEU B O 1
ATOM 3954 N N . SER B 1 17 ? -14.57 23.625 -24.453 1 27.67 17 SER B N 1
ATOM 3955 C CA . SER B 1 17 ? -14.062 24.75 -23.656 1 27.67 17 SER B CA 1
ATOM 3956 C C . SER B 1 17 ? -12.719 24.406 -23.016 1 27.67 17 SER B C 1
ATOM 3958 O O . SER B 1 17 ? -12.43 23.234 -22.766 1 27.67 17 SER B O 1
ATOM 3960 N N . ARG B 1 18 ? -11.844 25.312 -23.062 1 28.23 18 ARG B N 1
ATOM 3961 C CA . ARG B 1 18 ? -10.531 25.281 -22.422 1 28.23 18 ARG B CA 1
ATOM 3962 C C . ARG B 1 18 ? -10.633 24.703 -21.016 1 28.23 18 ARG B C 1
ATOM 3964 O O . ARG B 1 18 ? -11.109 25.375 -20.094 1 28.23 18 ARG B O 1
ATOM 3971 N N . ILE B 1 19 ? -11.086 23.484 -20.828 1 34.69 19 ILE B N 1
ATOM 3972 C CA . ILE B 1 19 ? -10.812 22.906 -19.516 1 34.69 19 ILE B CA 1
ATOM 3973 C C . ILE B 1 19 ? -9.641 23.641 -18.859 1 34.69 19 ILE B C 1
ATOM 3975 O O . ILE B 1 19 ? -8.547 23.688 -19.422 1 34.69 19 ILE B O 1
ATOM 3979 N N . VAL B 1 20 ? -9.938 24.641 -18.109 1 34.34 20 VAL B N 1
ATOM 3980 C CA . VAL B 1 20 ? -8.938 25.25 -17.234 1 34.34 20 VAL B CA 1
ATOM 3981 C C . VAL B 1 20 ? -7.91 24.203 -16.812 1 34.34 20 VAL B C 1
ATOM 3983 O O . VAL B 1 20 ? -8.25 23.219 -16.156 1 34.34 20 VAL B O 1
ATOM 3986 N N . ALA B 1 21 ? -7.105 23.906 -17.594 1 37.88 21 ALA B N 1
ATOM 3987 C CA . ALA B 1 21 ? -5.898 23.156 -17.266 1 37.88 21 ALA B CA 1
ATOM 3988 C C . ALA B 1 21 ? -5.48 23.406 -15.812 1 37.88 21 ALA B C 1
ATOM 3990 O O . ALA B 1 21 ? -4.934 24.469 -15.492 1 37.88 21 ALA B O 1
ATOM 3991 N N . MET B 1 22 ? -6.297 23.266 -14.758 1 42.03 22 MET B N 1
ATOM 3992 C CA . MET B 1 22 ? -5.887 23.375 -13.359 1 42.03 22 MET B CA 1
ATOM 3993 C C . MET B 1 22 ? -4.488 22.797 -13.164 1 42.03 22 MET B C 1
ATOM 3995 O O . MET B 1 22 ? -4.234 21.641 -13.492 1 42.03 22 MET B O 1
ATOM 3999 N N . THR B 1 23 ? -3.389 23.594 -13.141 1 46.16 23 THR B N 1
ATOM 4000 C CA . THR B 1 23 ? -1.932 23.641 -13.062 1 46.16 23 THR B CA 1
ATOM 4001 C C . THR B 1 23 ? -1.438 22.953 -11.797 1 46.16 23 THR B C 1
ATOM 4003 O O . THR B 1 23 ? -1.581 23.484 -10.695 1 46.16 23 THR B O 1
ATOM 4006 N N . TYR B 1 24 ? -1.807 21.875 -11.383 1 53.16 24 TYR B N 1
ATOM 4007 C CA . TYR B 1 24 ? -1.019 21.094 -10.43 1 53.16 24 TYR B CA 1
ATOM 4008 C C . TYR B 1 24 ? 0.46 21.125 -10.797 1 53.16 24 TYR B C 1
ATOM 4010 O O . TYR B 1 24 ? 1.21 20.219 -10.445 1 53.16 24 TYR B O 1
ATOM 4018 N N . ARG B 1 25 ? 0.796 22.266 -11.172 1 69.38 25 ARG B N 1
ATOM 4019 C CA . ARG B 1 25 ? 2.055 22.328 -11.906 1 69.38 25 ARG B CA 1
ATOM 4020 C C . ARG B 1 25 ? 3.191 22.797 -11.008 1 69.38 25 ARG B C 1
ATOM 4022 O O . ARG B 1 25 ? 4.359 22.5 -11.258 1 69.38 25 ARG B O 1
ATOM 4029 N N . SER B 1 26 ? 2.531 23.281 -9.75 1 85.5 26 SER B N 1
ATOM 4030 C CA . SER B 1 26 ? 3.613 23.859 -8.953 1 85.5 26 SER B CA 1
ATOM 4031 C C . SER B 1 26 ? 4.367 22.781 -8.18 1 85.5 26 SER B C 1
ATOM 4033 O O . SER B 1 26 ? 5.59 22.844 -8.062 1 85.5 26 SER B O 1
ATOM 4035 N N . LEU B 1 27 ? 3.617 21.812 -7.625 1 86.94 27 LEU B N 1
ATOM 4036 C CA . LEU B 1 27 ? 4.285 20.703 -6.949 1 86.94 27 LEU B CA 1
ATOM 4037 C C . LEU B 1 27 ? 5.145 19.906 -7.93 1 86.94 27 LEU B C 1
ATOM 4039 O O . LEU B 1 27 ? 6.281 19.547 -7.613 1 86.94 27 LEU B O 1
ATOM 4043 N N . GLU B 1 28 ? 4.562 19.656 -9.039 1 83.94 28 GLU B N 1
ATOM 4044 C CA . GLU B 1 28 ? 5.297 18.922 -10.07 1 83.94 28 GLU B CA 1
ATOM 4045 C C . GLU B 1 28 ? 6.555 19.672 -10.492 1 83.94 28 GLU B C 1
ATOM 4047 O O . GLU B 1 28 ? 7.609 19.062 -10.703 1 83.94 28 GLU B O 1
ATOM 4052 N N . ARG B 1 29 ? 6.379 20.953 -10.648 1 88.06 29 ARG B N 1
ATOM 4053 C CA . ARG B 1 29 ? 7.512 21.797 -11.016 1 88.06 29 ARG B CA 1
ATOM 4054 C C . ARG B 1 29 ? 8.609 21.734 -9.961 1 88.06 29 ARG B C 1
ATOM 4056 O O . ARG B 1 29 ? 9.781 21.562 -10.289 1 88.06 29 ARG B O 1
ATOM 4063 N N . ALA B 1 30 ? 8.211 21.875 -8.734 1 91 30 ALA B N 1
ATOM 4064 C CA . ALA B 1 30 ? 9.172 21.812 -7.633 1 91 30 ALA B CA 1
ATOM 4065 C C . ALA B 1 30 ? 9.852 20.453 -7.57 1 91 30 ALA B C 1
ATOM 4067 O O . ALA B 1 30 ? 11.078 20.359 -7.469 1 91 30 ALA B O 1
ATOM 4068 N N . ASN B 1 31 ? 9.055 19.375 -7.664 1 85.31 31 ASN B N 1
ATOM 4069 C CA . ASN B 1 31 ? 9.594 18.031 -7.605 1 85.31 31 ASN B CA 1
ATOM 4070 C C . ASN B 1 31 ? 10.547 17.75 -8.766 1 85.31 31 ASN B C 1
ATOM 4072 O O . ASN B 1 31 ? 11.586 17.109 -8.578 1 85.31 31 ASN B O 1
ATOM 4076 N N . ALA B 1 32 ? 10.148 18.188 -9.93 1 84.06 32 ALA B N 1
ATOM 4077 C CA . ALA B 1 32 ? 11.016 18.016 -11.086 1 84.06 32 ALA B CA 1
ATOM 4078 C C . ALA B 1 32 ? 12.359 18.703 -10.875 1 84.06 32 ALA B C 1
ATOM 4080 O O . ALA B 1 32 ? 13.391 18.219 -11.344 1 84.06 32 ALA B O 1
ATOM 4081 N N . TYR B 1 33 ? 12.328 19.781 -10.219 1 90.06 33 TYR B N 1
ATOM 4082 C CA . TYR B 1 33 ? 13.547 20.547 -9.945 1 90.06 33 TYR B CA 1
ATOM 4083 C C . TYR B 1 33 ? 14.406 19.828 -8.906 1 90.06 33 TYR B C 1
ATOM 4085 O O . TYR B 1 33 ? 15.609 19.656 -9.094 1 90.06 33 TYR B O 1
ATOM 4093 N N . PHE B 1 34 ? 13.82 19.375 -7.828 1 88.31 34 PHE B N 1
ATOM 4094 C CA . PHE B 1 34 ? 14.547 18.812 -6.695 1 88.31 34 PHE B CA 1
ATOM 4095 C C . PHE B 1 34 ? 15.078 17.422 -7.039 1 88.31 34 PHE B C 1
ATOM 4097 O O . PHE B 1 34 ? 16.125 17.016 -6.527 1 88.31 34 PHE B O 1
ATOM 4104 N N . TYR B 1 35 ? 14.352 16.75 -7.902 1 80.06 35 TYR B N 1
ATOM 4105 C CA . TYR B 1 35 ? 14.656 15.328 -8.094 1 80.06 35 TYR B CA 1
ATOM 4106 C C . TYR B 1 35 ? 15.281 15.086 -9.461 1 80.06 35 TYR B C 1
ATOM 4108 O O . TYR B 1 35 ? 15.445 13.938 -9.883 1 80.06 35 TYR B O 1
ATOM 4116 N N . ASP B 1 36 ? 15.523 16.188 -10.109 1 81.06 36 ASP B N 1
ATOM 4117 C CA . ASP B 1 36 ? 16.391 16.031 -11.273 1 81.06 36 ASP B CA 1
ATOM 4118 C C . ASP B 1 36 ? 17.703 15.367 -10.898 1 81.06 36 ASP B C 1
ATOM 4120 O O . ASP B 1 36 ? 18.438 15.867 -10.031 1 81.06 36 ASP B O 1
ATOM 4124 N N . PRO B 1 37 ? 18 14.273 -11.547 1 75.44 37 PRO B N 1
ATOM 4125 C CA . PRO B 1 37 ? 19.141 13.477 -11.078 1 75.44 37 PRO B CA 1
ATOM 4126 C C . PRO B 1 37 ? 20.453 14.258 -11.117 1 75.44 37 PRO B C 1
ATOM 4128 O O . PRO B 1 37 ? 21.234 14.211 -10.156 1 75.44 37 PRO B O 1
ATOM 4131 N N . ALA B 1 38 ? 20.766 14.945 -12.172 1 83.94 38 ALA B N 1
ATOM 4132 C CA . ALA B 1 38 ? 22.016 15.695 -12.297 1 83.94 38 ALA B CA 1
ATOM 4133 C C . ALA B 1 38 ? 22.078 16.828 -11.273 1 83.94 38 ALA B C 1
ATOM 4135 O O . ALA B 1 38 ? 23.109 17.016 -10.625 1 83.94 38 ALA B O 1
ATOM 4136 N N . ARG B 1 39 ? 21.016 17.484 -11.125 1 88.44 39 ARG B N 1
ATOM 4137 C CA . ARG B 1 39 ? 20.969 18.594 -10.18 1 88.44 39 ARG B CA 1
ATOM 4138 C C . ARG B 1 39 ? 21.094 18.094 -8.742 1 88.44 39 ARG B C 1
ATOM 4140 O O . ARG B 1 39 ? 21.844 18.656 -7.941 1 88.44 39 ARG B O 1
ATOM 4147 N N . ARG B 1 40 ? 20.375 17.078 -8.453 1 84 40 ARG B N 1
ATOM 4148 C CA . ARG B 1 40 ? 20.391 16.531 -7.102 1 84 40 ARG B CA 1
ATOM 4149 C C . ARG B 1 40 ? 21.781 16.016 -6.746 1 84 40 ARG B C 1
ATOM 4151 O O . ARG B 1 40 ? 22.25 16.203 -5.625 1 84 40 ARG B O 1
ATOM 4158 N N . ARG B 1 41 ? 22.422 15.406 -7.672 1 82.25 41 ARG B N 1
ATOM 4159 C CA . ARG B 1 41 ? 23.797 14.945 -7.453 1 82.25 41 ARG B CA 1
ATOM 4160 C C . ARG B 1 41 ? 24.719 16.125 -7.176 1 82.25 41 ARG B C 1
ATOM 4162 O O . ARG B 1 41 ? 25.594 16.047 -6.301 1 82.25 41 ARG B O 1
ATOM 4169 N N . ALA B 1 42 ? 24.562 17.078 -7.934 1 89.62 42 ALA B N 1
ATOM 4170 C CA . ALA B 1 42 ? 25.391 18.266 -7.762 1 89.62 42 ALA B CA 1
ATOM 4171 C C . ALA B 1 42 ? 25.172 18.906 -6.391 1 89.62 42 ALA B C 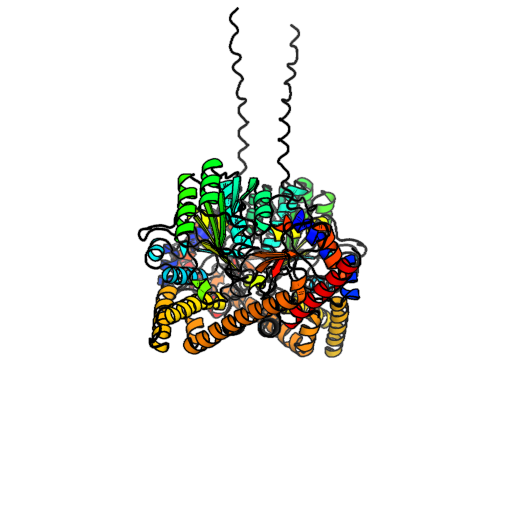1
ATOM 4173 O O . ALA B 1 42 ? 26.125 19.328 -5.734 1 89.62 42 ALA B O 1
ATOM 4174 N N . VAL B 1 43 ? 23.953 18.984 -5.977 1 89.44 43 VAL B N 1
ATOM 4175 C CA . VAL B 1 43 ? 23.594 19.562 -4.691 1 89.44 43 VAL B CA 1
ATOM 4176 C C . VAL B 1 43 ? 24.156 18.719 -3.555 1 89.44 43 VAL B C 1
ATOM 4178 O O . VAL B 1 43 ? 24.719 19.25 -2.592 1 89.44 43 VAL B O 1
ATOM 4181 N N . ILE B 1 44 ? 24.062 17.469 -3.678 1 84 44 ILE B N 1
ATOM 4182 C CA . ILE B 1 44 ? 24.578 16.562 -2.656 1 84 44 ILE B CA 1
ATOM 4183 C C . ILE B 1 44 ? 26.094 16.656 -2.586 1 84 44 ILE B C 1
ATOM 4185 O O . ILE B 1 44 ? 26.672 16.672 -1.498 1 84 44 ILE B O 1
ATOM 4189 N N . ALA B 1 45 ? 26.703 16.703 -3.725 1 86.12 45 ALA B N 1
ATOM 4190 C CA . ALA B 1 45 ? 28.156 16.828 -3.773 1 86.12 45 ALA B CA 1
ATOM 4191 C C . ALA B 1 45 ? 28.625 18.125 -3.123 1 86.12 45 ALA B C 1
ATOM 4193 O O . ALA B 1 45 ? 29.641 18.156 -2.426 1 86.12 45 ALA B O 1
ATOM 4194 N N . ARG B 1 46 ? 27.875 19.109 -3.316 1 90.19 46 ARG B N 1
ATOM 4195 C CA . ARG B 1 46 ? 28.25 20.453 -2.854 1 90.19 46 ARG B CA 1
ATOM 4196 C C . ARG B 1 46 ? 27.969 20.609 -1.363 1 90.19 46 ARG B C 1
ATOM 4198 O O . ARG B 1 46 ? 28.766 21.234 -0.641 1 90.19 46 ARG B O 1
ATOM 4205 N N . HIS B 1 47 ? 26.844 20.125 -0.93 1 87.94 47 HIS B N 1
ATOM 4206 C CA . HIS B 1 47 ? 26.391 20.453 0.415 1 87.94 47 HIS B CA 1
ATOM 4207 C C . HIS B 1 47 ? 26.438 19.234 1.329 1 87.94 47 HIS B C 1
ATOM 4209 O O . HIS B 1 47 ? 26.203 19.344 2.535 1 87.94 47 HIS B O 1
ATOM 4215 N N . GLY B 1 48 ? 26.797 18.062 0.763 1 77.94 48 GLY B N 1
ATOM 4216 C CA . GLY B 1 48 ? 26.891 16.844 1.543 1 77.94 48 GLY B CA 1
ATOM 4217 C C . GLY B 1 48 ? 25.562 16.156 1.741 1 77.94 48 GLY B C 1
ATOM 4218 O O . GLY B 1 48 ? 25.484 15.078 2.33 1 77.94 48 GLY B O 1
ATOM 4219 N N . GLY B 1 49 ? 24.469 16.766 1.283 1 79.38 49 GLY B N 1
ATOM 4220 C CA . GLY B 1 49 ? 23.125 16.234 1.397 1 79.38 49 GLY B CA 1
ATOM 4221 C C . GLY B 1 49 ? 22.047 17.281 1.153 1 79.38 49 GLY B C 1
ATOM 4222 O O . GLY B 1 49 ? 22.359 18.453 0.907 1 79.38 49 GLY B O 1
ATOM 4223 N N . VAL B 1 50 ? 20.875 16.781 1.105 1 82.44 50 VAL B N 1
ATOM 4224 C CA . VAL B 1 50 ? 19.75 17.688 0.959 1 82.44 50 VAL B CA 1
ATOM 4225 C C . VAL B 1 50 ? 19.031 17.844 2.297 1 82.44 50 VAL B C 1
ATOM 4227 O O . VAL B 1 50 ? 18.734 16.844 2.969 1 82.44 50 VAL B O 1
ATOM 4230 N N . GLY B 1 51 ? 18.859 19.078 2.748 1 82.38 51 GLY B N 1
ATOM 4231 C CA . GLY B 1 51 ? 18.031 19.359 3.914 1 82.38 51 GLY B CA 1
ATOM 4232 C C . GLY B 1 51 ? 16.547 19.406 3.6 1 82.38 51 GLY B C 1
ATOM 4233 O O . GLY B 1 51 ? 16.156 19.922 2.555 1 82.38 51 GLY B O 1
ATOM 4234 N N . TYR B 1 52 ? 15.766 18.781 4.516 1 84.06 52 TYR B N 1
ATOM 4235 C CA . TYR B 1 52 ? 14.32 18.734 4.328 1 84.06 52 TYR B CA 1
ATOM 4236 C C . TYR B 1 52 ? 13.602 19.562 5.391 1 84.06 52 TYR B C 1
ATOM 4238 O O . TYR B 1 52 ? 13.141 19.016 6.395 1 84.06 52 TYR B O 1
ATOM 4246 N N . LEU B 1 53 ? 13.453 20.812 5.121 1 92.75 53 LEU B N 1
ATOM 4247 C CA . LEU B 1 53 ? 12.836 21.703 6.105 1 92.75 53 LEU B CA 1
ATOM 4248 C C . LEU B 1 53 ? 11.344 21.875 5.82 1 92.75 53 LEU B C 1
ATOM 4250 O O . LEU B 1 53 ? 10.617 22.453 6.633 1 92.75 53 LEU B O 1
ATOM 4254 N N . SER B 1 54 ? 10.883 21.328 4.699 1 93.88 54 SER B N 1
ATOM 4255 C CA . SER B 1 54 ? 9.523 21.656 4.293 1 93.88 54 SER B CA 1
ATOM 4256 C C . SER B 1 54 ? 8.766 20.406 3.846 1 93.88 54 SER B C 1
ATOM 4258 O O . SER B 1 54 ? 7.789 20.5 3.1 1 93.88 54 SER B O 1
ATOM 4260 N N . SER B 1 55 ? 9.055 19.25 4.281 1 88.5 55 SER B N 1
ATOM 4261 C CA . SER B 1 55 ? 8.547 18 3.738 1 88.5 55 SER B CA 1
ATOM 4262 C C . SER B 1 55 ? 7.102 17.766 4.148 1 88.5 55 SER B C 1
ATOM 4264 O O . SER B 1 55 ? 6.344 17.109 3.426 1 88.5 55 SER B O 1
ATOM 4266 N N . GLY B 1 56 ? 6.676 18.234 5.301 1 91.75 56 GLY B N 1
ATOM 4267 C CA . GLY B 1 56 ? 5.363 17.922 5.844 1 91.75 56 GLY B CA 1
ATOM 4268 C C . GLY B 1 56 ? 5.246 16.5 6.355 1 91.75 56 GLY B C 1
ATOM 4269 O O . GLY B 1 56 ? 4.148 16.031 6.672 1 91.75 56 GLY B O 1
ATOM 4270 N N . VAL B 1 57 ? 6.316 15.781 6.48 1 93.06 57 VAL B N 1
ATOM 4271 C CA . VAL B 1 57 ? 6.359 14.398 6.945 1 93.06 57 VAL B CA 1
ATOM 4272 C C . VAL B 1 57 ? 6.879 14.352 8.383 1 93.06 57 VAL B C 1
ATOM 4274 O O . VAL B 1 57 ? 7.715 15.164 8.773 1 93.06 57 VAL B O 1
ATOM 4277 N N . ASN B 1 58 ? 6.277 13.539 9.203 1 94.56 58 ASN B N 1
ATOM 4278 C CA . ASN B 1 58 ? 6.855 13.25 10.516 1 94.56 58 ASN B CA 1
ATOM 4279 C C . ASN B 1 58 ? 7.996 12.242 10.414 1 94.56 58 ASN B C 1
ATOM 4281 O O . ASN B 1 58 ? 7.762 11.031 10.438 1 94.56 58 ASN B O 1
ATOM 4285 N N . HIS B 1 59 ? 9.234 12.766 10.406 1 93.88 59 HIS B N 1
ATOM 4286 C CA . HIS B 1 59 ? 10.414 11.93 10.18 1 93.88 59 HIS B CA 1
ATOM 4287 C C . HIS B 1 59 ? 10.898 11.297 11.484 1 93.88 59 HIS B C 1
ATOM 4289 O O . HIS B 1 59 ? 11.875 10.555 11.484 1 93.88 59 HIS B O 1
ATOM 4295 N N . LEU B 1 60 ? 10.25 11.633 12.555 1 94.25 60 LEU B N 1
ATOM 4296 C CA . LEU B 1 60 ? 10.695 11.148 13.859 1 94.25 60 LEU B CA 1
ATOM 4297 C C . LEU B 1 60 ? 10.242 9.711 14.086 1 94.25 60 LEU B C 1
ATOM 4299 O O . LEU B 1 60 ? 9.398 9.195 13.344 1 94.25 60 LEU B O 1
ATOM 4303 N N . GLN B 1 61 ? 10.828 9.125 15.078 1 95 61 GLN B N 1
ATOM 4304 C CA . GLN B 1 61 ? 10.641 7.688 15.273 1 95 61 GLN B CA 1
ATOM 4305 C C . GLN B 1 61 ? 9.227 7.383 15.766 1 95 61 GLN B C 1
ATOM 4307 O O . GLN B 1 61 ? 8.711 8.062 16.656 1 95 61 GLN B O 1
ATOM 4312 N N . THR B 1 62 ? 8.609 6.414 15.18 1 96.25 62 THR B N 1
ATOM 4313 C CA . THR B 1 62 ? 7.352 5.855 15.664 1 96.25 62 THR B CA 1
ATOM 4314 C C . THR B 1 62 ? 7.492 5.379 17.109 1 96.25 62 THR B C 1
ATOM 4316 O O . THR B 1 62 ? 8.539 4.863 17.5 1 96.25 62 THR B O 1
ATOM 4319 N N . PRO B 1 63 ? 6.438 5.543 17.906 1 96.19 63 PRO B N 1
ATOM 4320 C CA . PRO B 1 63 ? 6.535 5.035 19.266 1 96.19 63 PRO B CA 1
ATOM 4321 C C . PRO B 1 63 ? 7.082 3.609 19.328 1 96.19 63 PRO B C 1
ATOM 4323 O O . PRO B 1 63 ? 6.59 2.727 18.625 1 96.19 63 PRO B O 1
ATOM 4326 N N . ARG B 1 64 ? 8.078 3.379 20.266 1 97.44 64 ARG B N 1
ATOM 4327 C CA . ARG B 1 64 ? 8.859 2.146 20.312 1 97.44 64 ARG B CA 1
ATOM 4328 C C . ARG B 1 64 ? 7.969 0.942 20.594 1 97.44 64 ARG B C 1
ATOM 4330 O O . ARG B 1 64 ? 8.203 -0.146 20.062 1 97.44 64 ARG B O 1
ATOM 4337 N N . VAL B 1 65 ? 6.93 1.094 21.359 1 97.88 65 VAL B N 1
ATOM 4338 C CA . VAL B 1 65 ? 6.062 -0.019 21.734 1 97.88 65 VAL B CA 1
ATOM 4339 C C . VAL B 1 65 ? 5.348 -0.56 20.5 1 97.88 65 VAL B C 1
ATOM 4341 O O . VAL B 1 65 ? 5.121 -1.767 20.375 1 97.88 65 VAL B O 1
ATOM 4344 N N . LEU B 1 66 ? 4.957 0.326 19.594 1 97.69 66 LEU B N 1
ATOM 4345 C CA . LEU B 1 66 ? 4.301 -0.097 18.375 1 97.69 66 LEU B CA 1
ATOM 4346 C C . LEU B 1 66 ? 5.281 -0.818 17.453 1 97.69 66 LEU B C 1
ATOM 4348 O O . LEU B 1 66 ? 4.934 -1.828 16.828 1 97.69 66 LEU B O 1
ATOM 4352 N N . LEU B 1 67 ? 6.543 -0.306 17.344 1 98.12 67 LEU B N 1
ATOM 4353 C CA . LEU B 1 67 ? 7.574 -0.94 16.531 1 98.12 67 LEU B CA 1
ATOM 4354 C C . LEU B 1 67 ? 7.918 -2.324 17.062 1 98.12 67 LEU B C 1
ATOM 4356 O O . LEU B 1 67 ? 8.078 -3.273 16.297 1 98.12 67 LEU B O 1
ATOM 4360 N N . ASP B 1 68 ? 8.031 -2.412 18.406 1 97.88 68 ASP B N 1
ATOM 4361 C CA . ASP B 1 68 ? 8.344 -3.691 19.031 1 97.88 68 ASP B CA 1
ATOM 4362 C C . ASP B 1 68 ? 7.234 -4.715 18.781 1 97.88 68 ASP B C 1
ATOM 4364 O O . ASP B 1 68 ? 7.516 -5.883 18.516 1 97.88 68 ASP B O 1
ATOM 4368 N N . LEU B 1 69 ? 6.031 -4.27 18.891 1 97.81 69 LEU B N 1
ATOM 4369 C CA . LEU B 1 69 ? 4.898 -5.152 18.641 1 97.81 69 LEU B CA 1
ATOM 4370 C C . LEU B 1 69 ? 4.883 -5.613 17.188 1 97.81 69 LEU B C 1
ATOM 4372 O O . LEU B 1 69 ? 4.629 -6.789 16.906 1 97.81 69 LEU B O 1
ATOM 4376 N N . ALA B 1 70 ? 5.113 -4.68 16.266 1 97.94 70 ALA B N 1
ATOM 4377 C CA . ALA B 1 70 ? 5.176 -5.027 14.852 1 97.94 70 ALA B CA 1
ATOM 4378 C C . ALA B 1 70 ? 6.285 -6.039 14.578 1 97.94 70 ALA B C 1
ATOM 4380 O O . ALA B 1 70 ? 6.121 -6.941 13.75 1 97.94 70 ALA B O 1
ATOM 4381 N N . ALA B 1 71 ? 7.422 -5.859 15.234 1 97.94 71 ALA B N 1
ATOM 4382 C CA . ALA B 1 71 ? 8.539 -6.789 15.062 1 97.94 71 ALA B CA 1
ATOM 4383 C C . ALA B 1 71 ? 8.164 -8.188 15.555 1 97.94 71 ALA B C 1
ATOM 4385 O O . ALA B 1 71 ? 8.484 -9.18 14.898 1 97.94 71 ALA B O 1
ATOM 4386 N N . ARG B 1 72 ? 7.508 -8.281 16.672 1 97 72 ARG B N 1
ATOM 4387 C CA . ARG B 1 72 ? 7.07 -9.57 17.203 1 97 72 ARG B CA 1
ATOM 4388 C C . ARG B 1 72 ? 6.027 -10.211 16.281 1 97 72 ARG B C 1
ATOM 4390 O O . ARG B 1 72 ? 6.02 -11.43 16.109 1 97 72 ARG B O 1
ATOM 4397 N N . GLU B 1 73 ? 5.129 -9.367 15.766 1 96.56 73 GLU B N 1
ATOM 4398 C CA . GLU B 1 73 ? 4.105 -9.82 14.828 1 96.56 73 GLU B CA 1
ATOM 4399 C C . GLU B 1 73 ? 4.723 -10.578 13.656 1 96.56 73 GLU B C 1
ATOM 4401 O O . GLU B 1 73 ? 4.199 -11.609 13.227 1 96.56 73 GLU B O 1
ATOM 4406 N N . LEU B 1 74 ? 5.867 -10.102 13.125 1 96.44 74 LEU B N 1
ATOM 4407 C CA . LEU B 1 74 ? 6.523 -10.703 11.977 1 96.44 74 LEU B CA 1
ATOM 4408 C C . LEU B 1 74 ? 6.938 -12.141 12.273 1 96.44 74 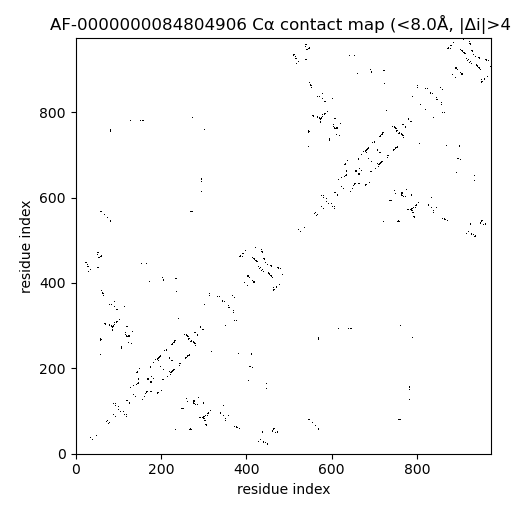LEU B C 1
ATOM 4410 O O . LEU B 1 74 ? 6.941 -12.984 11.375 1 96.44 74 LEU B O 1
ATOM 4414 N N . ARG B 1 75 ? 7.191 -12.414 13.508 1 92.19 75 ARG B N 1
ATOM 4415 C CA . ARG B 1 75 ? 7.684 -13.734 13.883 1 92.19 75 ARG B CA 1
ATOM 4416 C C . ARG B 1 75 ? 6.543 -14.633 14.352 1 92.19 75 ARG B C 1
ATOM 4418 O O . ARG B 1 75 ? 6.59 -15.852 14.172 1 92.19 75 ARG B O 1
ATOM 4425 N N . GLU B 1 76 ? 5.586 -14.031 14.969 1 93.69 76 GLU B N 1
ATOM 4426 C CA . GLU B 1 76 ? 4.641 -14.836 15.734 1 93.69 76 GLU B CA 1
ATOM 4427 C C . GLU B 1 76 ? 3.299 -14.945 15.016 1 93.69 76 GLU B C 1
ATOM 4429 O O . GLU B 1 76 ? 2.473 -15.797 15.359 1 93.69 76 GLU B O 1
ATOM 4434 N N . ARG B 1 77 ? 3.115 -14.148 14.062 1 93.62 77 ARG B N 1
ATOM 4435 C CA . ARG B 1 77 ? 1.873 -14.172 13.297 1 93.62 77 ARG B CA 1
ATOM 4436 C C . ARG B 1 77 ? 2.152 -14.289 11.797 1 93.62 77 ARG B C 1
ATOM 4438 O O . ARG B 1 77 ? 3.289 -14.117 11.359 1 93.62 77 ARG B O 1
ATOM 4445 N N . ARG B 1 78 ? 1.136 -14.617 10.984 1 94.38 78 ARG B N 1
ATOM 4446 C CA . ARG B 1 78 ? 1.24 -14.703 9.531 1 94.38 78 ARG B CA 1
ATOM 4447 C C . ARG B 1 78 ? 0.479 -13.57 8.852 1 94.38 78 ARG B C 1
ATOM 4449 O O . ARG B 1 78 ? -0.261 -13.789 7.895 1 94.38 78 ARG B O 1
ATOM 4456 N N . LEU B 1 79 ? 0.591 -12.375 9.43 1 95.38 79 LEU B N 1
ATOM 4457 C CA . LEU B 1 79 ? -0.15 -11.25 8.875 1 95.38 79 LEU B CA 1
ATOM 4458 C C . LEU B 1 79 ? 0.549 -10.703 7.633 1 95.38 79 LEU B C 1
ATOM 4460 O O . LEU B 1 79 ? -0.105 -10.383 6.637 1 95.38 79 LEU B O 1
ATOM 4464 N N . ILE B 1 80 ? 1.897 -10.641 7.641 1 97.25 80 ILE B N 1
ATOM 4465 C CA . ILE B 1 80 ? 2.645 -10.117 6.5 1 97.25 80 ILE B CA 1
ATOM 4466 C C . ILE B 1 80 ? 2.523 -11.086 5.32 1 97.25 80 ILE B C 1
ATOM 4468 O O . ILE B 1 80 ? 2.684 -10.688 4.164 1 97.25 80 ILE B O 1
ATOM 4472 N N . GLU B 1 81 ? 2.133 -12.32 5.543 1 96.31 81 GLU B N 1
ATOM 4473 C CA . GLU B 1 81 ? 2.029 -13.359 4.52 1 96.31 81 GLU B CA 1
ATOM 4474 C C . GLU B 1 81 ? 0.662 -13.328 3.844 1 96.31 81 GLU B C 1
ATOM 4476 O O . GLU B 1 81 ? 0.474 -13.938 2.785 1 96.31 81 GLU B O 1
ATOM 4481 N N . ASN B 1 82 ? -0.253 -12.633 4.387 1 94.56 82 ASN B N 1
ATOM 4482 C CA . ASN B 1 82 ? -1.625 -12.773 3.916 1 94.56 82 ASN B CA 1
ATOM 4483 C C . ASN B 1 82 ? -2.266 -11.422 3.621 1 94.56 82 ASN B C 1
ATOM 4485 O O . ASN B 1 82 ? -1.986 -10.438 4.309 1 94.56 82 ASN B O 1
ATOM 4489 N N . TYR B 1 83 ? -3.168 -11.43 2.641 1 93.44 83 TYR B N 1
ATOM 4490 C CA . TYR B 1 83 ? -3.963 -10.258 2.311 1 93.44 83 TYR B CA 1
ATOM 4491 C C . TYR B 1 83 ? -5.008 -9.984 3.387 1 93.44 83 TYR B C 1
ATOM 4493 O O . TYR B 1 83 ? -5.406 -10.891 4.117 1 93.44 83 TYR B O 1
ATOM 4501 N N . THR B 1 84 ? -5.422 -8.758 3.453 1 92.88 84 THR B N 1
ATOM 4502 C CA . THR B 1 84 ? -6.68 -8.43 4.117 1 92.88 84 THR B CA 1
ATOM 4503 C C . THR B 1 84 ? -7.832 -8.422 3.113 1 92.88 84 THR B C 1
ATOM 4505 O O . THR B 1 84 ? -7.613 -8.57 1.91 1 92.88 84 THR B O 1
ATOM 4508 N N . ALA B 1 85 ? -9.055 -8.297 3.693 1 89.56 85 ALA B N 1
ATOM 4509 C CA . ALA B 1 85 ? -10.156 -7.922 2.816 1 89.56 85 ALA B CA 1
ATOM 4510 C C . ALA B 1 85 ? -9.883 -6.586 2.129 1 89.56 85 ALA B C 1
ATOM 4512 O O . ALA B 1 85 ? -9.047 -5.805 2.59 1 89.56 85 ALA B O 1
ATOM 4513 N N . PRO B 1 86 ? -10.594 -6.332 1.041 1 92.81 86 PRO B N 1
ATOM 4514 C CA . PRO B 1 86 ? -10.367 -5.078 0.319 1 92.81 86 PRO B CA 1
ATOM 4515 C C . PRO B 1 86 ? -10.594 -3.846 1.193 1 92.81 86 PRO B C 1
ATOM 4517 O O . PRO B 1 86 ? -10.031 -2.781 0.918 1 92.81 86 PRO B O 1
ATOM 4520 N N . GLY B 1 87 ? -11.367 -3.961 2.246 1 94.19 87 GLY B N 1
ATOM 4521 C CA . GLY B 1 87 ? -11.602 -2.857 3.164 1 94.19 87 GLY B CA 1
ATOM 4522 C C . GLY B 1 87 ? -10.656 -2.85 4.344 1 94.19 87 GLY B C 1
ATOM 4523 O O . GLY B 1 87 ? -10.75 -1.988 5.223 1 94.19 87 GLY B O 1
ATOM 4524 N N . GLY B 1 88 ? -9.734 -3.824 4.383 1 94.62 88 GLY B N 1
ATOM 4525 C CA . GLY B 1 88 ? -8.719 -3.846 5.426 1 94.62 88 GLY B CA 1
ATOM 4526 C C . GLY B 1 88 ? -8.992 -4.871 6.508 1 94.62 88 GLY B C 1
ATOM 4527 O O . GLY B 1 88 ? -10.016 -5.562 6.469 1 94.62 88 GLY B O 1
ATOM 4528 N N . ALA B 1 89 ? -8.078 -4.977 7.422 1 93.94 89 ALA B N 1
ATOM 4529 C CA . ALA B 1 89 ? -8.172 -5.945 8.516 1 93.94 89 ALA B CA 1
ATOM 4530 C C . ALA B 1 89 ? -9.312 -5.59 9.461 1 93.94 89 ALA B C 1
ATOM 4532 O O . ALA B 1 89 ? -9.453 -4.438 9.875 1 93.94 89 ALA B O 1
ATOM 4533 N N . LEU B 1 90 ? -10.07 -6.562 9.867 1 89.69 90 LEU B N 1
ATOM 4534 C CA . LEU B 1 90 ? -11.219 -6.367 10.742 1 89.69 90 LEU B CA 1
ATOM 4535 C C . LEU B 1 90 ? -10.789 -5.77 12.078 1 89.69 90 LEU B C 1
ATOM 4537 O O . LEU B 1 90 ? -11.484 -4.918 12.633 1 89.69 90 LEU B O 1
ATOM 4541 N N . GLY B 1 91 ? -9.703 -6.258 12.57 1 93.5 91 GLY B N 1
ATOM 4542 C CA . GLY B 1 91 ? -9.211 -5.777 13.852 1 93.5 91 GLY B CA 1
ATOM 4543 C C . GLY B 1 91 ? -8.945 -4.285 13.867 1 93.5 91 GLY B C 1
ATOM 4544 O O . GLY B 1 91 ? -9.266 -3.602 14.836 1 93.5 91 GLY B O 1
ATOM 4545 N N . ILE B 1 92 ? -8.344 -3.736 12.789 1 97 92 ILE B N 1
ATOM 4546 C CA . ILE B 1 92 ? -8.039 -2.312 12.711 1 97 92 ILE B CA 1
ATOM 4547 C C . ILE B 1 92 ? -9.336 -1.51 12.641 1 97 92 ILE B C 1
ATOM 4549 O O . ILE B 1 92 ? -9.492 -0.513 13.352 1 97 92 ILE B O 1
ATOM 4553 N N . GLY B 1 93 ? -10.289 -1.97 11.742 1 96.12 93 GLY B N 1
ATOM 4554 C CA . GLY B 1 93 ? -11.57 -1.289 11.648 1 96.12 93 GLY B CA 1
ATOM 4555 C C . GLY B 1 93 ? -12.312 -1.229 12.961 1 96.12 93 GLY B C 1
ATOM 4556 O O . GLY B 1 93 ? -12.852 -0.182 13.336 1 96.12 93 GLY B O 1
ATOM 4557 N N . ALA B 1 94 ? -12.312 -2.326 13.664 1 95.81 94 ALA B N 1
ATOM 4558 C CA . ALA B 1 94 ? -12.969 -2.389 14.969 1 95.81 94 ALA B CA 1
ATOM 4559 C C . ALA B 1 94 ? -12.289 -1.454 15.969 1 95.81 94 ALA B C 1
ATOM 4561 O O . ALA B 1 94 ? -12.961 -0.771 16.75 1 95.81 94 ALA B O 1
ATOM 4562 N N . ALA B 1 95 ? -10.992 -1.468 15.977 1 97.44 95 ALA B N 1
ATOM 4563 C CA . ALA B 1 95 ? -10.25 -0.621 16.906 1 97.44 95 ALA B CA 1
ATOM 4564 C C . ALA B 1 95 ? -10.508 0.857 16.625 1 97.44 95 ALA B C 1
ATOM 4566 O O . ALA B 1 95 ? -10.594 1.666 17.547 1 97.44 95 ALA B O 1
ATOM 4567 N N . ILE B 1 96 ? -10.609 1.235 15.344 1 96.88 96 ILE B N 1
ATOM 4568 C CA . ILE B 1 96 ? -10.906 2.613 14.961 1 96.88 96 ILE B CA 1
ATOM 4569 C C . ILE B 1 96 ? -12.297 2.998 15.469 1 96.88 96 ILE B C 1
ATOM 4571 O O . ILE B 1 96 ? -12.469 4.066 16.062 1 96.88 96 ILE B O 1
ATOM 4575 N N . ALA B 1 97 ? -13.25 2.139 15.227 1 96.44 97 ALA B N 1
ATOM 4576 C CA . ALA B 1 97 ? -14.602 2.404 15.719 1 96.44 97 ALA B CA 1
ATOM 4577 C C . ALA B 1 97 ? -14.617 2.535 17.234 1 96.44 97 ALA B C 1
ATOM 4579 O O . ALA B 1 97 ? -15.25 3.439 17.781 1 96.44 97 ALA B O 1
ATOM 4580 N N . PHE B 1 98 ? -13.914 1.637 17.906 1 96.38 98 PHE B N 1
ATOM 4581 C CA . PHE B 1 98 ? -13.797 1.668 19.359 1 96.38 98 PHE B CA 1
ATOM 4582 C C . PHE B 1 98 ? -13.227 3.004 19.828 1 96.38 98 PHE B C 1
ATOM 4584 O O . PHE B 1 98 ? -13.758 3.613 20.766 1 96.38 98 PHE B O 1
ATOM 4591 N N . GLU B 1 99 ? -12.188 3.434 19.188 1 95.19 99 GLU B N 1
ATOM 4592 C CA . GLU B 1 99 ? -11.547 4.703 19.516 1 95.19 99 GLU B CA 1
ATOM 4593 C C . GLU B 1 99 ? -12.5 5.875 19.297 1 95.19 99 GLU B C 1
ATOM 4595 O O . GLU B 1 99 ? -12.586 6.785 20.125 1 95.19 99 GLU B O 1
ATOM 4600 N N . MET B 1 100 ? -13.234 5.883 18.219 1 93.12 100 MET B N 1
ATOM 4601 C CA . MET B 1 100 ? -14.172 6.957 17.891 1 93.12 100 MET B CA 1
ATOM 4602 C C . MET B 1 100 ? -15.312 7.008 18.906 1 93.12 100 MET B C 1
ATOM 4604 O O . MET B 1 100 ? -15.781 8.086 19.266 1 93.12 100 MET B O 1
ATOM 4608 N N . HIS B 1 101 ? -15.789 5.809 19.328 1 93.12 101 HIS B N 1
ATOM 4609 C CA . HIS B 1 101 ? -16.828 5.754 20.344 1 93.12 101 HIS B CA 1
ATOM 4610 C C . HIS B 1 101 ? -16.391 6.449 21.625 1 93.12 101 HIS B C 1
ATOM 4612 O O . HIS B 1 101 ? -17.156 7.184 22.25 1 93.12 101 HIS B O 1
ATOM 4618 N N . ASP B 1 102 ? -15.172 6.168 21.953 1 92.38 102 ASP B N 1
ATOM 4619 C CA . ASP B 1 102 ? -14.664 6.77 23.188 1 92.38 102 ASP B CA 1
ATOM 4620 C C . ASP B 1 102 ? -14.469 8.273 23.016 1 92.38 102 ASP B C 1
ATOM 4622 O O . ASP B 1 102 ? -14.797 9.055 23.922 1 92.38 102 ASP B O 1
ATOM 4626 N N . ARG B 1 103 ? -13.945 8.727 21.922 1 89.69 103 ARG B N 1
ATOM 4627 C CA . ARG B 1 103 ? -13.625 10.133 21.656 1 89.69 103 ARG B CA 1
ATOM 4628 C C . ARG B 1 103 ? -14.891 10.977 21.609 1 89.69 103 ARG B C 1
ATOM 4630 O O . ARG B 1 103 ? -14.93 12.078 22.172 1 89.69 103 ARG B O 1
ATOM 4637 N N . LEU B 1 104 ? -15.914 10.422 20.984 1 88.5 104 LEU B N 1
ATOM 4638 C CA . LEU B 1 104 ? -17.062 11.25 20.656 1 88.5 104 LEU B CA 1
ATOM 4639 C C . LEU B 1 104 ? -18.234 10.945 21.594 1 88.5 104 LEU B C 1
ATOM 4641 O O . LEU B 1 104 ? -19.188 11.727 21.672 1 88.5 104 LEU B O 1
ATOM 4645 N N . GLY B 1 105 ? -18.188 9.766 22.219 1 85.81 105 GLY B N 1
ATOM 4646 C CA . GLY B 1 105 ? -19.25 9.422 23.156 1 85.81 105 GLY B CA 1
ATOM 4647 C C . GLY B 1 105 ? -20.516 8.938 22.469 1 85.81 105 GLY B C 1
ATOM 4648 O O . GLY B 1 105 ? -20.453 8.141 21.531 1 85.81 105 GLY B O 1
ATOM 4649 N N . ARG B 1 106 ? -21.656 9.305 22.906 1 73.75 106 ARG B N 1
ATOM 4650 C CA . ARG B 1 106 ? -22.969 8.797 22.516 1 73.75 106 ARG B CA 1
ATOM 4651 C C . ARG B 1 106 ? -23.219 9 21.031 1 73.75 106 ARG B C 1
ATOM 4653 O O . ARG B 1 106 ? -23.703 8.094 20.344 1 73.75 106 ARG B O 1
ATOM 4660 N N . PRO B 1 107 ? -22.875 10.125 20.516 1 68.25 107 PRO B N 1
ATOM 4661 C CA . PRO B 1 107 ? -23.141 10.312 19.078 1 68.25 107 PRO B CA 1
ATOM 4662 C C . PRO B 1 107 ? -22.469 9.25 18.219 1 68.25 107 PRO B C 1
ATOM 4664 O O . PRO B 1 107 ? -23.031 8.805 17.219 1 68.25 107 PRO B O 1
ATOM 4667 N N . ALA B 1 108 ? -21.359 8.797 18.594 1 75.62 108 ALA B N 1
ATOM 4668 C CA . ALA B 1 108 ? -20.578 7.867 17.766 1 75.62 108 ALA B CA 1
ATOM 4669 C C . ALA B 1 108 ? -21.109 6.441 17.922 1 75.62 108 ALA B C 1
ATOM 4671 O O . ALA B 1 108 ? -21.016 5.637 17 1 75.62 108 ALA B O 1
ATOM 4672 N N . ARG B 1 109 ? -21.672 6.094 19.047 1 78.56 109 ARG B N 1
ATOM 4673 C CA . ARG B 1 109 ? -22.094 4.719 19.297 1 78.56 109 ARG B CA 1
ATOM 4674 C C . ARG B 1 109 ? -23.266 4.34 18.406 1 78.56 109 ARG B C 1
ATOM 4676 O O . ARG B 1 109 ? -23.406 3.176 18.016 1 78.56 109 ARG B O 1
ATOM 4683 N N . GLY B 1 110 ? -23.969 5.281 18.031 1 76.56 110 GLY B N 1
ATOM 4684 C CA . GLY B 1 110 ? -25.078 5.02 17.125 1 76.56 110 GLY B CA 1
ATOM 4685 C C . GLY B 1 110 ? -24.719 5.191 15.664 1 76.56 110 GLY B C 1
ATOM 4686 O O . GLY B 1 110 ? -25.25 4.5 14.797 1 76.56 110 GLY B O 1
ATOM 4687 N N . ALA B 1 111 ? -23.75 5.953 15.445 1 82.88 111 ALA B N 1
ATOM 4688 C CA . ALA B 1 111 ? -23.5 6.398 14.078 1 82.88 111 ALA B CA 1
ATOM 4689 C C . ALA B 1 111 ? -22.344 5.641 13.453 1 82.88 111 ALA B C 1
ATOM 4691 O O . ALA B 1 111 ? -22.297 5.441 12.234 1 82.88 111 ALA B O 1
ATOM 4692 N N . ILE B 1 112 ? -21.406 5.238 14.305 1 92.62 112 ILE B N 1
ATOM 4693 C CA . ILE B 1 112 ? -20.172 4.68 13.766 1 92.62 112 ILE B CA 1
ATOM 4694 C C . ILE B 1 112 ? -20.047 3.215 14.172 1 92.62 112 ILE B C 1
ATOM 4696 O O . ILE B 1 112 ? -20.031 2.895 15.367 1 92.62 112 ILE B O 1
ATOM 4700 N N . ALA B 1 113 ? -20.047 2.336 13.266 1 92.69 113 ALA B N 1
ATOM 4701 C CA . ALA B 1 113 ? -19.719 0.919 13.414 1 92.69 113 ALA B CA 1
ATOM 4702 C C . ALA B 1 113 ? -18.5 0.547 12.578 1 92.69 113 ALA B C 1
ATOM 4704 O O . ALA B 1 113 ? -18.078 1.312 11.703 1 92.69 113 ALA B O 1
ATOM 4705 N N . PRO B 1 114 ? -17.891 -0.602 12.875 1 92.44 114 PRO B N 1
ATOM 4706 C CA . PRO B 1 114 ? -16.766 -1.028 12.031 1 92.44 114 PRO B CA 1
ATOM 4707 C C . PRO B 1 114 ? -17.109 -1.029 10.547 1 92.44 114 PRO B C 1
ATOM 4709 O O . PRO B 1 114 ? -16.234 -0.798 9.703 1 92.44 114 PRO B O 1
ATOM 4712 N N . ALA B 1 115 ? -18.375 -1.219 10.195 1 91.69 115 ALA B N 1
ATOM 4713 C CA . ALA B 1 115 ? -18.828 -1.263 8.812 1 91.69 115 ALA B CA 1
ATOM 4714 C C . ALA B 1 115 ? -18.703 0.109 8.156 1 91.69 115 ALA B C 1
ATOM 4716 O O . ALA B 1 115 ? -18.75 0.221 6.926 1 91.69 115 ALA B O 1
ATOM 4717 N N . ASN B 1 116 ? -18.562 1.189 8.961 1 96.12 116 ASN B N 1
ATOM 4718 C CA . ASN B 1 116 ? -18.391 2.537 8.43 1 96.12 116 ASN B CA 1
ATOM 4719 C C . ASN B 1 116 ? -16.922 2.861 8.164 1 96.12 116 ASN B C 1
ATOM 4721 O O . ASN B 1 116 ? -16.609 3.939 7.66 1 96.12 116 ASN B O 1
ATOM 4725 N N . VAL B 1 117 ? -16.047 1.908 8.5 1 97.5 117 VAL B N 1
ATOM 4726 C CA . VAL B 1 117 ? -14.609 2.133 8.367 1 97.5 117 VAL B CA 1
ATOM 4727 C C . VAL B 1 117 ? -14.078 1.369 7.156 1 97.5 117 VAL B C 1
ATOM 4729 O O . VAL B 1 117 ? -14.391 0.191 6.969 1 97.5 117 VAL B O 1
ATOM 4732 N N . CYS B 1 118 ? -13.305 2.01 6.32 1 98.12 118 CYS B N 1
ATOM 4733 C CA . CYS B 1 118 ? -12.562 1.364 5.242 1 98.12 118 CYS B CA 1
ATOM 4734 C C . CYS B 1 118 ? -11.094 1.744 5.285 1 98.12 118 CYS B C 1
ATOM 4736 O O . CYS B 1 118 ? -10.75 2.926 5.219 1 98.12 118 CYS B O 1
ATOM 4738 N N . LEU B 1 119 ? -10.258 0.744 5.457 1 98.06 119 LEU B N 1
ATOM 4739 C CA . LEU B 1 119 ? -8.82 1.002 5.379 1 98.06 119 LEU B CA 1
ATOM 4740 C C . LEU B 1 119 ? -8.383 1.211 3.932 1 98.06 119 LEU B C 1
ATOM 4742 O O . LEU B 1 119 ? -9.016 0.686 3.008 1 98.06 119 LEU B O 1
ATOM 4746 N N . THR B 1 120 ? -7.355 1.969 3.758 1 98.12 120 THR B N 1
ATOM 4747 C CA . THR B 1 120 ? -6.867 2.344 2.436 1 98.12 120 THR B CA 1
ATOM 4748 C C . THR B 1 120 ? -5.344 2.432 2.426 1 98.12 120 THR B C 1
ATOM 4750 O O . THR B 1 120 ? -4.699 2.283 3.469 1 98.12 120 THR B O 1
ATOM 4753 N N . VAL B 1 121 ? -4.762 2.594 1.204 1 97.62 121 VAL B N 1
ATOM 4754 C CA . VAL B 1 121 ? -3.324 2.793 1.064 1 97.62 121 VAL B CA 1
ATOM 4755 C C . VAL B 1 121 ? -2.963 4.23 1.438 1 97.62 121 VAL B C 1
ATOM 4757 O O . VAL B 1 121 ? -2.777 5.078 0.561 1 97.62 121 VAL B O 1
ATOM 4760 N N . GLY B 1 122 ? -2.82 4.438 2.73 1 96.38 122 GLY B N 1
ATOM 4761 C CA . GLY B 1 122 ? -2.633 5.789 3.24 1 96.38 122 GLY B CA 1
ATOM 4762 C C . GLY B 1 122 ? -3.873 6.652 3.111 1 96.38 122 GLY B C 1
ATOM 4763 O O . GLY B 1 122 ? -4.875 6.227 2.529 1 96.38 122 GLY B O 1
ATOM 4764 N N . ALA B 1 123 ? -3.775 7.836 3.727 1 96.19 123 ALA B N 1
ATOM 4765 C CA . ALA B 1 123 ? -4.855 8.812 3.568 1 96.19 123 ALA B CA 1
ATOM 4766 C C . ALA B 1 123 ? -5.012 9.219 2.105 1 96.19 123 ALA B C 1
ATOM 4768 O O . ALA B 1 123 ? -6.117 9.531 1.66 1 96.19 123 ALA B O 1
ATOM 4769 N N . THR B 1 124 ? -3.93 9.164 1.376 1 95.94 124 THR B N 1
ATOM 4770 C CA . THR B 1 124 ? -3.986 9.469 -0.049 1 95.94 124 THR B CA 1
ATOM 4771 C C . THR B 1 124 ? -4.918 8.5 -0.772 1 95.94 124 THR B C 1
ATOM 4773 O O . THR B 1 124 ? -5.703 8.906 -1.631 1 95.94 124 THR B O 1
ATOM 4776 N N . GLY B 1 125 ? -4.832 7.191 -0.431 1 97.44 125 GLY B N 1
ATOM 4777 C CA . GLY B 1 125 ? -5.758 6.23 -1.007 1 97.44 125 GLY B CA 1
ATOM 4778 C C . GLY B 1 125 ? -7.207 6.508 -0.648 1 97.44 125 GLY B C 1
ATOM 4779 O O . GLY B 1 125 ? -8.102 6.305 -1.466 1 97.44 125 GLY B O 1
ATOM 4780 N N . ALA B 1 126 ? -7.426 6.941 0.562 1 98.19 126 ALA B N 1
ATOM 4781 C CA . ALA B 1 126 ? -8.773 7.305 0.994 1 98.19 126 ALA B CA 1
ATOM 4782 C C . ALA B 1 126 ? -9.312 8.469 0.167 1 98.19 126 ALA B C 1
ATOM 4784 O O . ALA B 1 126 ? -10.461 8.43 -0.29 1 98.19 126 ALA B O 1
ATOM 4785 N N . LEU B 1 127 ? -8.5 9.453 -0.02 1 97.69 127 LEU B N 1
ATOM 4786 C CA . LEU B 1 127 ? -8.898 10.625 -0.801 1 97.69 127 LEU B CA 1
ATOM 4787 C C . LEU B 1 127 ? -9.148 10.242 -2.256 1 97.69 127 LEU B C 1
ATOM 4789 O O . LEU B 1 127 ? -10.133 10.688 -2.859 1 97.69 127 LEU B O 1
ATOM 4793 N N . ALA B 1 128 ? -8.289 9.43 -2.809 1 97.69 128 ALA B N 1
ATOM 4794 C CA . ALA B 1 128 ? -8.461 8.992 -4.191 1 97.69 128 ALA B CA 1
ATOM 4795 C C . ALA B 1 128 ? -9.789 8.266 -4.367 1 97.69 128 ALA B C 1
ATOM 4797 O O . ALA B 1 128 ? -10.539 8.547 -5.309 1 97.69 128 ALA B O 1
ATOM 4798 N N . GLY B 1 129 ? -10.07 7.332 -3.467 1 98.06 129 GLY B N 1
ATOM 4799 C CA . GLY B 1 129 ? -11.336 6.617 -3.531 1 98.06 129 GLY B CA 1
ATOM 4800 C C . GLY B 1 129 ? -12.539 7.508 -3.299 1 98.06 129 GLY B C 1
ATOM 4801 O O . GLY B 1 129 ? -13.539 7.402 -4.008 1 98.06 129 GLY B O 1
ATOM 4802 N N . ALA B 1 130 ? -12.461 8.359 -2.34 1 98.56 130 ALA B N 1
ATOM 4803 C CA . ALA B 1 130 ? -13.555 9.266 -1.991 1 98.56 130 ALA B CA 1
ATOM 4804 C C . ALA B 1 130 ? -13.891 10.188 -3.154 1 98.56 130 ALA B C 1
ATOM 4806 O O . ALA B 1 130 ? -15.062 10.352 -3.51 1 98.56 130 ALA B O 1
ATOM 4807 N N . PHE B 1 131 ? -12.906 10.805 -3.74 1 98.44 131 PHE B N 1
ATOM 4808 C CA . PHE B 1 131 ? -13.164 11.766 -4.809 1 98.44 131 PHE B CA 1
ATOM 4809 C C . PHE B 1 131 ? -13.633 11.062 -6.07 1 98.44 131 PHE B C 1
ATOM 4811 O O . PHE B 1 131 ? -14.422 11.609 -6.84 1 98.44 131 PHE B O 1
ATOM 4818 N N . ARG B 1 132 ? -13.156 9.836 -6.285 1 97.81 132 ARG B N 1
ATOM 4819 C CA . ARG B 1 132 ? -13.703 9.062 -7.398 1 97.81 132 ARG B CA 1
ATOM 4820 C C . ARG B 1 132 ? -15.195 8.797 -7.195 1 97.81 132 ARG B C 1
ATOM 4822 O O . ARG B 1 132 ? -15.977 8.883 -8.141 1 97.81 132 ARG B O 1
ATOM 4829 N N . TYR B 1 133 ? -15.562 8.438 -5.957 1 98.56 133 TYR B N 1
ATOM 4830 C CA . TYR B 1 133 ? -16.969 8.258 -5.648 1 98.56 133 TYR B CA 1
ATOM 4831 C C . TYR B 1 133 ? -17.766 9.531 -5.93 1 98.56 133 TYR B C 1
ATOM 4833 O O . TYR B 1 133 ? -18.812 9.492 -6.562 1 98.56 133 TYR B O 1
ATOM 4841 N N . LEU B 1 134 ? -17.25 10.609 -5.469 1 98.81 134 LEU B N 1
ATOM 4842 C CA . LEU B 1 134 ? -17.906 11.898 -5.613 1 98.81 134 LEU B CA 1
ATOM 4843 C C . LEU B 1 134 ? -18.062 12.273 -7.082 1 98.81 134 LEU B C 1
ATOM 4845 O O . LEU B 1 134 ? -19.109 12.789 -7.488 1 98.81 134 LEU B O 1
ATOM 4849 N N . ALA B 1 135 ? -17.094 12.008 -7.848 1 98.12 135 ALA B N 1
ATOM 4850 C CA . ALA B 1 135 ? -17.156 12.328 -9.273 1 98.12 135 ALA B CA 1
ATOM 4851 C C . ALA B 1 135 ? -18.094 11.375 -10.016 1 98.12 135 ALA B C 1
ATOM 4853 O O . ALA B 1 135 ? -18.969 11.805 -10.766 1 98.12 135 ALA B O 1
ATOM 4854 N N . ASP B 1 136 ? -17.969 10.086 -9.797 1 96.38 136 ASP B N 1
ATOM 4855 C CA . ASP B 1 136 ? -18.609 9.07 -10.633 1 96.38 136 ASP B CA 1
ATOM 4856 C C . ASP B 1 136 ? -20.031 8.797 -10.164 1 96.38 136 ASP B C 1
ATOM 4858 O O . ASP B 1 136 ? -20.938 8.625 -10.984 1 96.38 136 ASP B O 1
ATOM 4862 N N . GLU B 1 137 ? -20.188 8.688 -8.867 1 97.62 137 GLU B N 1
ATOM 4863 C CA . GLU B 1 137 ? -21.484 8.305 -8.32 1 97.62 137 GLU B CA 1
ATOM 4864 C C . GLU B 1 137 ? -22.328 9.531 -7.988 1 97.62 137 GLU B C 1
ATOM 4866 O O . GLU B 1 137 ? -23.531 9.547 -8.227 1 97.62 137 GLU B O 1
ATOM 4871 N N . VAL B 1 138 ? -21.656 10.57 -7.469 1 97.88 138 VAL B N 1
ATOM 4872 C CA . VAL B 1 138 ? -22.359 11.766 -7.016 1 97.88 138 VAL B CA 1
ATOM 4873 C C . VAL B 1 138 ? -22.391 12.797 -8.141 1 97.88 138 VAL B C 1
ATOM 4875 O O . VAL B 1 138 ? -23.203 13.734 -8.109 1 97.88 138 VAL B O 1
ATOM 4878 N N . CYS B 1 139 ? -21.578 12.719 -9.141 1 98 139 CYS B N 1
ATOM 4879 C CA . CYS B 1 139 ? -21.438 13.648 -10.258 1 98 139 CYS B CA 1
ATOM 4880 C C . CYS B 1 139 ? -21.062 15.039 -9.766 1 98 139 CYS B C 1
ATOM 4882 O O . CYS B 1 139 ? -21.578 16.047 -10.273 1 98 139 CYS B O 1
ATOM 4884 N N . ALA B 1 140 ? -20.266 15.047 -8.688 1 98.44 140 ALA B N 1
ATOM 4885 C CA . ALA B 1 140 ? -19.734 16.328 -8.211 1 98.44 140 ALA B CA 1
ATOM 4886 C C . ALA B 1 140 ? -18.828 16.969 -9.266 1 98.44 140 ALA B C 1
ATOM 4888 O O . ALA B 1 140 ? -18.078 16.281 -9.945 1 98.44 140 ALA B O 1
ATOM 4889 N N . ARG B 1 141 ? -18.906 18.328 -9.32 1 97.69 141 ARG B N 1
ATOM 4890 C CA . ARG B 1 141 ? -18.125 19.016 -10.352 1 97.69 141 ARG B CA 1
ATOM 4891 C C . ARG B 1 141 ? -17.344 20.188 -9.766 1 97.69 141 ARG B C 1
ATOM 4893 O O . ARG B 1 141 ? -16.484 20.75 -10.438 1 97.69 141 ARG B O 1
ATOM 4900 N N . SER B 1 142 ? -17.562 20.5 -8.523 1 98.25 142 SER B N 1
ATOM 4901 C CA . SER B 1 142 ? -16.859 21.609 -7.902 1 98.25 142 SER B CA 1
ATOM 4902 C C . SER B 1 142 ? -16.469 21.281 -6.469 1 98.25 142 SER B C 1
ATOM 4904 O O . SER B 1 142 ? -17.219 20.625 -5.742 1 98.25 142 SER B O 1
ATOM 4906 N N . ALA B 1 143 ? -15.281 21.672 -6.117 1 98.06 143 ALA B N 1
ATOM 4907 C CA . ALA B 1 143 ? -14.773 21.516 -4.754 1 98.06 143 ALA B CA 1
ATOM 4908 C C . ALA B 1 143 ? -14.18 22.828 -4.234 1 98.06 143 ALA B C 1
ATOM 4910 O O . ALA B 1 143 ? -13.422 23.484 -4.938 1 98.06 143 ALA B O 1
ATOM 4911 N N . LEU B 1 144 ? -14.641 23.25 -3.096 1 98.19 144 LEU B N 1
ATOM 4912 C CA . LEU B 1 144 ? -14.086 24.375 -2.371 1 98.19 144 LEU B CA 1
ATOM 4913 C C . LEU B 1 144 ? -13.242 23.922 -1.188 1 98.19 144 LEU B C 1
ATOM 4915 O O . LEU B 1 144 ? -13.766 23.312 -0.245 1 98.19 144 LEU B O 1
ATOM 4919 N N . VAL B 1 145 ? -11.977 24.156 -1.262 1 97 145 VAL B N 1
ATOM 4920 C CA . VAL B 1 145 ? -11.062 23.781 -0.188 1 97 145 VAL B CA 1
ATOM 4921 C C . VAL B 1 145 ? -10.805 24.984 0.715 1 97 145 VAL B C 1
ATOM 4923 O O . VAL B 1 145 ? -10.469 26.062 0.234 1 97 145 VAL B O 1
ATOM 4926 N N . LEU B 1 146 ? -10.992 24.828 1.991 1 97.75 146 LEU B N 1
ATOM 4927 C CA . LEU B 1 146 ? -10.852 25.922 2.939 1 97.75 146 LEU B CA 1
ATOM 4928 C C . LEU B 1 146 ? -9.398 26.125 3.342 1 97.75 146 LEU B C 1
ATOM 4930 O O . LEU B 1 146 ? -8.812 25.266 4.02 1 97.75 146 LEU B O 1
ATOM 4934 N N . GLY B 1 147 ? -8.82 27.312 2.91 1 94.94 147 GLY B N 1
ATOM 4935 C CA . GLY B 1 147 ? -7.422 27.625 3.156 1 94.94 147 GLY B CA 1
ATOM 4936 C C . GLY B 1 147 ? -6.492 27.094 2.078 1 94.94 147 GLY B C 1
ATOM 4937 O O . GLY B 1 147 ? -6.941 26.453 1.123 1 94.94 147 GLY B O 1
ATOM 4938 N N . LEU B 1 148 ? -5.18 27.422 2.234 1 90.44 148 LEU B N 1
ATOM 4939 C CA . LEU B 1 148 ? -4.18 26.641 1.525 1 90.44 148 LEU B CA 1
ATOM 4940 C C . LEU B 1 148 ? -4.191 25.188 2.004 1 90.44 148 LEU B C 1
ATOM 4942 O O . LEU B 1 148 ? -4.551 24.906 3.15 1 90.44 148 LEU B O 1
ATOM 4946 N N . ASN B 1 149 ? -3.955 24.391 1.063 1 86.19 149 ASN B N 1
ATOM 4947 C CA . ASN B 1 149 ? -4.113 23 1.515 1 86.19 149 ASN B CA 1
ATOM 4948 C C . ASN B 1 149 ? -3.135 22.078 0.814 1 86.19 149 ASN B C 1
ATOM 4950 O O . ASN B 1 149 ? -2.416 22.484 -0.096 1 86.19 149 ASN B O 1
ATOM 4954 N N . TYR B 1 150 ? -3.141 20.906 1.351 1 86.56 150 TYR B N 1
ATOM 4955 C CA . TYR B 1 150 ? -2.318 19.828 0.822 1 86.56 150 TYR B CA 1
ATOM 4956 C C . TYR B 1 150 ? -2.502 19.688 -0.685 1 86.56 150 TYR B C 1
ATOM 4958 O O . TYR B 1 150 ? -3.633 19.641 -1.176 1 86.56 150 TYR B O 1
ATOM 4966 N N . SER B 1 151 ? -1.383 19.609 -1.379 1 86.69 151 SER B N 1
ATOM 4967 C CA . SER B 1 151 ? -1.334 19.703 -2.836 1 86.69 151 SER B CA 1
ATOM 4968 C C . SER B 1 151 ? -2.068 18.516 -3.477 1 86.69 151 SER B C 1
ATOM 4970 O O . SER B 1 151 ? -2.516 18.609 -4.621 1 86.69 151 SER B O 1
ATOM 4972 N N . PHE B 1 152 ? -2.287 17.5 -2.766 1 90.5 152 PHE B N 1
ATOM 4973 C CA . PHE B 1 152 ? -2.934 16.344 -3.348 1 90.5 152 PHE B CA 1
ATOM 4974 C C . PHE B 1 152 ? -4.383 16.641 -3.709 1 90.5 152 PHE B C 1
ATOM 4976 O O . PHE B 1 152 ? -4.938 16.047 -4.637 1 90.5 152 PHE B O 1
ATOM 4983 N N . PHE B 1 153 ? -5.027 17.516 -3.043 1 92.44 153 PHE B N 1
ATOM 4984 C CA . PHE B 1 153 ? -6.41 17.859 -3.367 1 92.44 153 PHE B CA 1
ATOM 4985 C C . PHE B 1 153 ? -6.523 18.375 -4.793 1 92.44 153 PHE B C 1
ATOM 4987 O O . PHE B 1 153 ? -7.469 18.047 -5.508 1 92.44 153 PHE B O 1
ATOM 4994 N N . SER B 1 154 ? -5.586 19.219 -5.164 1 90.62 154 SER B N 1
ATOM 4995 C CA . SER B 1 154 ? -5.582 19.688 -6.547 1 90.62 154 SER B CA 1
ATOM 4996 C C . SER B 1 154 ? -5.355 18.531 -7.523 1 90.62 154 SER B C 1
ATOM 4998 O O . SER B 1 154 ? -5.965 18.5 -8.594 1 90.62 154 SER B O 1
ATOM 5000 N N . ILE B 1 155 ? -4.516 17.609 -7.133 1 89.69 155 ILE B N 1
ATOM 5001 C CA . ILE B 1 155 ? -4.152 16.469 -7.98 1 89.69 155 ILE B CA 1
ATOM 5002 C C . ILE B 1 155 ? -5.363 15.562 -8.172 1 89.69 155 ILE B C 1
ATOM 5004 O O . ILE B 1 155 ? -5.695 15.188 -9.297 1 89.69 155 ILE B O 1
ATOM 5008 N N . VAL B 1 156 ? -5.973 15.242 -7.102 1 94 156 VAL B N 1
ATOM 5009 C CA . VAL B 1 156 ? -7.059 14.266 -7.176 1 94 156 VAL B CA 1
ATOM 5010 C C . VAL B 1 156 ? -8.266 14.891 -7.875 1 94 156 VAL B C 1
ATOM 5012 O O . VAL B 1 156 ? -8.984 14.211 -8.609 1 94 156 VAL B O 1
ATOM 5015 N N . CYS B 1 157 ? -8.539 16.188 -7.641 1 94.38 157 CYS B N 1
ATOM 5016 C CA . CYS B 1 157 ? -9.617 16.875 -8.352 1 94.38 157 CYS B CA 1
ATOM 5017 C C . CYS B 1 157 ? -9.359 16.875 -9.852 1 94.38 157 CYS B C 1
ATOM 5019 O O . CYS B 1 157 ? -10.273 16.609 -10.641 1 94.38 157 CYS B O 1
ATOM 5021 N N . ASP B 1 158 ? -8.117 17.141 -10.195 1 90.56 158 ASP B N 1
ATOM 5022 C CA . ASP B 1 158 ? -7.738 17.109 -11.609 1 90.56 158 ASP B CA 1
ATOM 5023 C C . ASP B 1 158 ? -7.961 15.719 -12.203 1 90.56 158 ASP B C 1
ATOM 5025 O O . ASP B 1 158 ? -8.477 15.594 -13.32 1 90.56 158 ASP B O 1
ATOM 5029 N N . GLU B 1 159 ? -7.59 14.719 -11.508 1 90.5 159 GLU B N 1
ATOM 5030 C CA . GLU B 1 159 ? -7.684 13.328 -11.953 1 90.5 159 GLU B CA 1
ATOM 5031 C C . GLU B 1 159 ? -9.125 12.945 -12.266 1 90.5 159 GLU B C 1
ATOM 5033 O O . GLU B 1 159 ? -9.391 12.18 -13.195 1 90.5 159 GLU B O 1
ATOM 5038 N N . VAL B 1 160 ? -10.047 13.461 -11.5 1 94.88 160 VAL B N 1
ATOM 5039 C CA . VAL B 1 160 ? -11.414 12.969 -11.617 1 94.88 160 VAL B CA 1
ATOM 5040 C C . VAL B 1 160 ? -12.289 14.039 -12.273 1 94.88 160 VAL B C 1
ATOM 5042 O O . VAL B 1 160 ? -13.5 13.852 -12.414 1 94.88 160 VAL B O 1
ATOM 5045 N N . GLY B 1 161 ? -11.797 15.219 -12.617 1 94.69 161 GLY B N 1
ATOM 5046 C CA . GLY B 1 161 ? -12.516 16.234 -13.359 1 94.69 161 GLY B CA 1
ATOM 5047 C C . GLY B 1 161 ? -13.375 17.125 -12.484 1 94.69 161 GLY B C 1
ATOM 5048 O O . GLY B 1 161 ? -14.453 17.562 -12.891 1 94.69 161 GLY B O 1
ATOM 5049 N N . ILE B 1 162 ? -13.016 17.297 -11.242 1 96.88 162 ILE B N 1
ATOM 5050 C CA . ILE B 1 162 ? -13.688 18.219 -10.336 1 96.88 162 ILE B CA 1
ATOM 5051 C C . ILE B 1 162 ? -12.938 19.547 -10.297 1 96.88 162 ILE B C 1
ATOM 5053 O O . ILE B 1 162 ? -11.719 19.578 -10.109 1 96.88 162 ILE B O 1
ATOM 5057 N N . ALA B 1 163 ? -13.656 20.656 -10.531 1 95.88 163 ALA B N 1
ATOM 5058 C CA . ALA B 1 163 ? -13.039 21.969 -10.469 1 95.88 163 ALA B CA 1
ATOM 5059 C C . ALA B 1 163 ? -12.602 22.297 -9.039 1 95.88 163 ALA B C 1
ATOM 5061 O O . ALA B 1 163 ? -13.406 22.25 -8.109 1 95.88 163 ALA B O 1
ATOM 5062 N N . TYR B 1 164 ? -11.391 22.641 -8.859 1 92.5 164 TYR B N 1
ATOM 5063 C CA . TYR B 1 164 ? -10.75 22.875 -7.57 1 92.5 164 TYR B CA 1
ATOM 5064 C C . TYR B 1 164 ? -10.547 24.359 -7.316 1 92.5 164 TYR B C 1
ATOM 5066 O O . TYR B 1 164 ? -9.977 25.062 -8.156 1 92.5 164 TYR B O 1
ATOM 5074 N N . ARG B 1 165 ? -11.055 24.906 -6.184 1 94.56 165 ARG B N 1
ATOM 5075 C CA . ARG B 1 165 ? -10.812 26.281 -5.73 1 94.56 165 ARG B CA 1
ATOM 5076 C C . ARG B 1 165 ? -10.531 26.312 -4.234 1 94.56 165 ARG B C 1
ATOM 5078 O O . ARG B 1 165 ? -10.977 25.438 -3.488 1 94.56 165 ARG B O 1
ATOM 5085 N N . ILE B 1 166 ? -9.812 27.328 -3.818 1 95.56 166 ILE B N 1
ATOM 5086 C CA . ILE B 1 166 ? -9.555 27.5 -2.393 1 95.56 166 ILE B CA 1
ATOM 5087 C C . ILE B 1 166 ? -10.281 28.75 -1.88 1 95.56 166 ILE B C 1
ATOM 5089 O O . ILE B 1 166 ? -10.57 29.656 -2.65 1 95.56 166 ILE B O 1
ATOM 5093 N N . ALA B 1 167 ? -10.648 28.766 -0.663 1 96.75 167 ALA B N 1
ATOM 5094 C CA . ALA B 1 167 ? -11.086 29.953 0.066 1 96.75 167 ALA B CA 1
ATOM 5095 C C . ALA B 1 167 ? -10.086 30.328 1.155 1 96.75 167 ALA B C 1
ATOM 5097 O O . ALA B 1 167 ? -9.875 29.578 2.102 1 96.75 167 ALA B O 1
ATOM 5098 N N . ARG B 1 168 ? -9.539 31.469 1.032 1 95.62 168 ARG B N 1
ATOM 5099 C CA . ARG B 1 168 ? -8.547 31.938 1.998 1 95.62 168 ARG B CA 1
ATOM 5100 C C . ARG B 1 168 ? -9.102 33.094 2.84 1 95.62 168 ARG B C 1
ATOM 5102 O O . ARG B 1 168 ? -9.93 33.875 2.367 1 95.62 168 ARG B O 1
ATOM 5109 N N . SER B 1 169 ? -8.586 33.156 4.027 1 96.88 169 SER B N 1
ATOM 5110 C CA . SER B 1 169 ? -8.984 34.25 4.898 1 96.88 169 SER B CA 1
ATOM 5111 C C . SER B 1 169 ? -8.469 35.562 4.375 1 96.88 169 SER B C 1
ATOM 5113 O O . SER B 1 169 ? -7.395 35.656 3.777 1 96.88 169 SER B O 1
ATOM 5115 N N . GLU B 1 170 ? -9.172 36.625 4.695 1 93.69 170 GLU B N 1
ATOM 5116 C CA . GLU B 1 170 ? -8.742 38 4.379 1 93.69 170 GLU B CA 1
ATOM 5117 C C . GLU B 1 170 ? -7.82 38.562 5.461 1 93.69 170 GLU B C 1
ATOM 5119 O O . GLU B 1 170 ? -7.145 39.562 5.25 1 93.69 170 GLU B O 1
ATOM 5124 N N . LEU B 1 171 ? -7.738 37.812 6.441 1 93.19 171 LEU B N 1
ATOM 5125 C CA . LEU B 1 171 ? -6.875 38.25 7.531 1 93.19 171 LEU B CA 1
ATOM 5126 C C . LEU B 1 171 ? -5.414 37.938 7.219 1 93.19 171 LEU B C 1
ATOM 5128 O O . LEU B 1 171 ? -5.098 36.906 6.637 1 93.19 171 LEU B O 1
ATOM 5132 N N . ARG B 1 172 ? -4.531 38.844 7.523 1 86.31 172 ARG B N 1
ATOM 5133 C CA . ARG B 1 172 ? -3.125 38.781 7.137 1 86.31 172 ARG B CA 1
ATOM 5134 C C . ARG B 1 172 ? -2.436 37.562 7.715 1 86.31 172 ARG B C 1
ATOM 5136 O O . ARG B 1 172 ? -1.592 36.938 7.059 1 86.31 172 ARG B O 1
ATOM 5143 N N . ASP B 1 173 ? -2.617 37.125 8.922 1 90.25 173 ASP B N 1
ATOM 5144 C CA . ASP B 1 173 ? -1.902 36.031 9.562 1 90.25 173 ASP B CA 1
ATOM 5145 C C . ASP B 1 173 ? -2.822 34.844 9.773 1 90.25 173 ASP B C 1
ATOM 5147 O O . ASP B 1 173 ? -2.773 34.188 10.82 1 90.25 173 ASP B O 1
ATOM 5151 N N . ARG B 1 174 ? -3.6 34.625 8.766 1 94.44 174 ARG B N 1
ATOM 5152 C CA . ARG B 1 174 ? -4.508 33.469 8.781 1 94.44 174 ARG B CA 1
ATOM 5153 C C . ARG B 1 174 ? -4.77 32.969 7.367 1 94.44 174 ARG B C 1
ATOM 5155 O O . ARG B 1 174 ? -4.922 33.75 6.434 1 94.44 174 ARG B O 1
ATOM 5162 N N . LEU B 1 175 ? -4.719 31.766 7.168 1 96.88 175 LEU B N 1
ATOM 5163 C CA . LEU B 1 175 ? -4.988 31.156 5.867 1 96.88 175 LEU B CA 1
ATOM 5164 C C . LEU B 1 175 ? -6.348 30.469 5.863 1 96.88 175 LEU B C 1
ATOM 5166 O O . LEU B 1 175 ? -7.078 30.531 4.871 1 96.88 175 LEU B O 1
ATOM 5170 N N . LEU B 1 176 ? -6.703 29.781 6.941 1 97.69 176 LEU B N 1
ATOM 5171 C CA . LEU B 1 176 ? -8.023 29.188 7.094 1 97.69 176 LEU B CA 1
ATOM 5172 C C . LEU B 1 176 ? -9.094 30.25 7.215 1 97.69 176 LEU B C 1
ATOM 5174 O O . LEU B 1 176 ? -9.023 31.109 8.102 1 97.69 176 LEU B O 1
ATOM 5178 N N . PRO B 1 177 ? -10.078 30.25 6.297 1 98.31 177 PRO B N 1
ATOM 5179 C CA . PRO B 1 177 ? -11.125 31.25 6.453 1 98.31 177 PRO B CA 1
ATOM 5180 C C . PRO B 1 177 ? -11.82 31.188 7.812 1 98.31 177 PRO B C 1
ATOM 5182 O O . PRO B 1 177 ? -12.008 30.094 8.359 1 98.31 177 PRO B O 1
ATOM 5185 N N . THR B 1 178 ? -12.148 32.375 8.336 1 98 178 THR B N 1
ATOM 5186 C CA . THR B 1 178 ? -12.992 32.344 9.523 1 98 178 THR B CA 1
ATOM 5187 C C . THR B 1 178 ? -14.297 31.594 9.227 1 98 178 THR B C 1
ATOM 5189 O O . THR B 1 178 ? -14.664 31.406 8.07 1 98 178 THR B O 1
ATOM 5192 N N . ALA B 1 179 ? -14.969 31.172 10.305 1 98.19 179 ALA B N 1
ATOM 5193 C CA . ALA B 1 179 ? -16.25 30.516 10.094 1 98.19 179 ALA B CA 1
ATOM 5194 C C . ALA B 1 179 ? -17.203 31.391 9.305 1 98.19 179 ALA B C 1
ATOM 5196 O O . ALA B 1 179 ? -17.938 30.906 8.438 1 98.19 179 ALA B O 1
ATOM 5197 N N . ASP B 1 180 ? -17.219 32.719 9.586 1 98.31 180 ASP B N 1
ATOM 5198 C CA . ASP B 1 180 ? -18.078 33.656 8.859 1 98.31 180 ASP B CA 1
ATOM 5199 C C . ASP B 1 180 ? -17.703 33.688 7.379 1 98.31 180 ASP B C 1
ATOM 5201 O O . ASP B 1 180 ? -18.578 33.656 6.512 1 98.31 180 ASP B O 1
ATOM 5205 N N . GLU B 1 181 ? -16.438 33.781 7.098 1 98.62 181 GLU B N 1
ATOM 5206 C CA . GLU B 1 181 ? -15.969 33.812 5.719 1 98.62 181 GLU B CA 1
ATOM 5207 C C . GLU B 1 181 ? -16.344 32.531 4.98 1 98.62 181 GLU B C 1
ATOM 5209 O O . GLU B 1 181 ? -16.812 32.594 3.84 1 98.62 181 GLU B O 1
ATOM 5214 N N . ALA B 1 182 ? -16.109 31.422 5.637 1 98.62 182 ALA B N 1
ATOM 5215 C CA . ALA B 1 182 ? -16.406 30.125 5.039 1 98.62 182 ALA B CA 1
ATOM 5216 C C . ALA B 1 182 ? -17.891 29.984 4.746 1 98.62 182 ALA B C 1
ATOM 5218 O O . ALA B 1 182 ? -18.281 29.578 3.648 1 98.62 182 ALA B O 1
ATOM 5219 N N . CYS B 1 183 ? -18.703 30.312 5.727 1 98.62 183 CYS B N 1
ATOM 5220 C CA . CYS B 1 183 ? -20.141 30.219 5.566 1 98.62 183 CYS B CA 1
ATOM 5221 C C . CYS B 1 183 ? -20.625 31.109 4.422 1 98.62 183 CYS B C 1
ATOM 5223 O O . CYS B 1 183 ? -21.469 30.688 3.617 1 98.62 183 CYS B O 1
ATOM 5225 N N . ALA B 1 184 ? -20.125 32.281 4.363 1 98.5 184 ALA B N 1
ATOM 5226 C CA . ALA B 1 184 ? -20.516 33.219 3.303 1 98.5 184 ALA B CA 1
ATOM 5227 C C . ALA B 1 184 ? -20.125 32.656 1.93 1 98.5 184 ALA B C 1
ATOM 5229 O O . ALA B 1 184 ? -20.922 32.719 0.988 1 98.5 184 ALA B O 1
ATOM 5230 N N . ARG B 1 185 ? -18.953 32.156 1.825 1 98.25 185 ARG B N 1
ATOM 5231 C CA . ARG B 1 185 ? -18.469 31.609 0.558 1 98.25 185 ARG B CA 1
ATOM 5232 C C . ARG B 1 185 ? -19.281 30.391 0.139 1 98.25 185 ARG B C 1
ATOM 5234 O O . ARG B 1 185 ? -19.609 30.234 -1.039 1 98.25 185 ARG B O 1
ATOM 5241 N N . ILE B 1 186 ? -19.562 29.484 1.062 1 98.62 186 ILE B N 1
ATOM 5242 C CA . ILE B 1 186 ? -20.328 28.266 0.8 1 98.62 186 ILE B CA 1
ATOM 5243 C C . ILE B 1 186 ? -21.734 28.641 0.349 1 98.62 186 ILE B C 1
ATOM 5245 O O . ILE B 1 186 ? -22.266 28.047 -0.598 1 98.62 186 ILE B O 1
ATOM 5249 N N . ALA B 1 187 ? -22.297 29.594 0.991 1 98.31 187 ALA B N 1
ATOM 5250 C CA . ALA B 1 187 ? -23.641 30.047 0.628 1 98.31 187 ALA B CA 1
ATOM 5251 C C . ALA B 1 187 ? -23.656 30.656 -0.771 1 98.31 187 ALA B C 1
ATOM 5253 O O . ALA B 1 187 ? -24.609 30.453 -1.531 1 98.31 187 ALA B O 1
ATOM 5254 N N . ALA B 1 188 ? -22.656 31.375 -1.072 1 98 188 ALA B N 1
ATOM 5255 C CA . ALA B 1 188 ? -22.594 32.094 -2.342 1 98 188 ALA B CA 1
ATOM 5256 C C . ALA B 1 188 ? -22.312 31.141 -3.498 1 98 188 ALA B C 1
ATOM 5258 O O . ALA B 1 188 ? -22.875 31.281 -4.582 1 98 188 ALA B O 1
ATOM 5259 N N . GLU B 1 189 ? -21.422 30.172 -3.254 1 97.69 189 GLU B N 1
ATOM 5260 C CA . GLU B 1 189 ? -20.906 29.359 -4.355 1 97.69 189 GLU B CA 1
ATOM 5261 C C . GLU B 1 189 ? -21.656 28.031 -4.445 1 97.69 189 GLU B C 1
ATOM 5263 O O . GLU B 1 189 ? -21.672 27.406 -5.504 1 97.69 189 GLU B O 1
ATOM 5268 N N . ARG B 1 190 ? -22.156 27.547 -3.371 1 97.94 190 ARG B N 1
ATOM 5269 C CA . ARG B 1 190 ? -22.844 26.25 -3.266 1 97.94 190 ARG B CA 1
ATOM 5270 C C . ARG B 1 190 ? -22.031 25.141 -3.93 1 97.94 190 ARG B C 1
ATOM 5272 O O . ARG B 1 190 ? -22.547 24.422 -4.789 1 97.94 190 ARG B O 1
ATOM 5279 N N . PRO B 1 191 ? -20.766 25 -3.436 1 98.5 191 PRO B N 1
ATOM 5280 C CA . PRO B 1 191 ? -19.938 23.922 -4.012 1 98.5 191 PRO B CA 1
ATOM 5281 C C . PRO B 1 191 ? -20.516 22.531 -3.752 1 98.5 191 PRO B C 1
ATOM 5283 O O . PRO B 1 191 ? -21.141 22.312 -2.715 1 98.5 191 PRO B O 1
ATOM 5286 N N . ASP B 1 192 ? -20.281 21.578 -4.723 1 98.75 192 ASP B N 1
ATOM 5287 C CA . ASP B 1 192 ? -20.703 20.188 -4.523 1 98.75 192 ASP B CA 1
ATOM 5288 C C . ASP B 1 192 ? -19.969 19.562 -3.344 1 98.75 192 ASP B C 1
ATOM 5290 O O . ASP B 1 192 ? -20.516 18.688 -2.662 1 98.75 192 ASP B O 1
ATOM 5294 N N . VAL B 1 193 ? -18.703 19.938 -3.143 1 98.75 193 VAL B N 1
ATOM 5295 C CA . VAL B 1 193 ? -17.844 19.375 -2.105 1 98.75 193 VAL B CA 1
ATOM 5296 C C . VAL B 1 193 ? -17.125 20.5 -1.366 1 98.75 193 VAL B C 1
ATOM 5298 O O . VAL B 1 193 ? -16.625 21.438 -1.989 1 98.75 193 VAL B O 1
ATOM 5301 N N . VAL B 1 194 ? -17.156 20.516 -0.118 1 98.75 194 VAL B N 1
ATOM 5302 C CA . VAL B 1 194 ? -16.297 21.344 0.72 1 98.75 194 VAL B CA 1
ATOM 5303 C C . VAL B 1 194 ? -15.25 20.469 1.41 1 98.75 194 VAL B C 1
ATOM 5305 O O . VAL B 1 194 ? -15.578 19.422 1.965 1 98.75 194 VAL B O 1
ATOM 5308 N N . VAL B 1 195 ? -14 20.859 1.326 1 98.31 195 VAL B N 1
ATOM 5309 C CA . VAL B 1 195 ? -12.898 20.125 1.961 1 98.31 195 VAL B CA 1
ATOM 5310 C C . VAL B 1 195 ? -12.359 20.938 3.141 1 98.31 195 VAL B C 1
ATOM 5312 O O . VAL B 1 195 ? -12.039 22.109 2.998 1 98.31 195 VAL B O 1
ATOM 5315 N N . LEU B 1 196 ? -12.312 20.359 4.234 1 97.44 196 LEU B N 1
ATOM 5316 C CA . LEU B 1 196 ? -11.688 20.938 5.422 1 97.44 196 LEU B CA 1
ATOM 5317 C C . LEU B 1 196 ? -10.641 19.984 5.996 1 97.44 196 LEU B C 1
ATOM 5319 O O . LEU B 1 196 ? -10.961 18.859 6.391 1 97.44 196 LEU B O 1
ATOM 5323 N N . SER B 1 197 ? -9.43 20.375 5.914 1 95.69 197 SER B N 1
ATOM 5324 C CA . SER B 1 197 ? -8.367 19.672 6.637 1 95.69 197 SER B CA 1
ATOM 5325 C C . SER B 1 197 ? -8.203 20.219 8.047 1 95.69 197 SER B C 1
ATOM 5327 O O . SER B 1 197 ? -8.109 21.438 8.242 1 95.69 197 SER B O 1
ATOM 5329 N N . GLN B 1 198 ? -8.188 19.375 8.969 1 92.88 198 GLN B N 1
ATOM 5330 C CA . GLN B 1 198 ? -8.016 19.797 10.352 1 92.88 198 GLN B CA 1
ATOM 5331 C C . GLN B 1 198 ? -7.008 18.922 11.078 1 92.88 198 GLN B C 1
ATOM 5333 O O . GLN B 1 198 ? -7.293 17.75 11.383 1 92.88 198 GLN B O 1
ATOM 5338 N N . PRO B 1 199 ? -5.785 19.391 11.477 1 92.44 199 PRO B N 1
ATOM 5339 C CA . PRO B 1 199 ? -5.336 20.75 11.18 1 92.44 199 PRO B CA 1
ATOM 5340 C C . PRO B 1 199 ? -5.074 20.969 9.695 1 92.44 199 PRO B C 1
ATOM 5342 O O . PRO B 1 199 ? -4.895 20.016 8.945 1 92.44 199 PRO B O 1
ATOM 5345 N N . THR B 1 200 ? -5.102 22.25 9.367 1 93.06 200 THR B N 1
ATOM 5346 C CA . THR B 1 200 ? -4.789 22.578 7.977 1 93.06 200 THR B CA 1
ATOM 5347 C C . THR B 1 200 ? -3.314 22.328 7.68 1 93.06 200 THR B C 1
ATOM 5349 O O . THR B 1 200 ? -2.48 22.344 8.586 1 93.06 200 THR B O 1
ATOM 5352 N N . ASN B 1 201 ? -3.047 22 6.543 1 90.62 201 ASN B N 1
ATOM 5353 C CA . ASN B 1 201 ? -1.709 21.906 5.969 1 90.62 201 ASN B CA 1
ATOM 5354 C C . ASN B 1 201 ? -1.535 22.891 4.809 1 90.62 201 ASN B C 1
ATOM 5356 O O . ASN B 1 201 ? -2.168 22.734 3.762 1 90.62 201 ASN B O 1
ATOM 5360 N N . PRO B 1 202 ? -0.791 23.938 5.035 1 92.44 202 PRO B N 1
ATOM 5361 C CA . PRO B 1 202 ? 0.488 23.953 5.746 1 92.44 202 PRO B CA 1
ATOM 5362 C C . PRO B 1 202 ? 0.436 24.766 7.039 1 92.44 202 PRO B C 1
ATOM 5364 O O . PRO B 1 202 ? 1.463 24.953 7.695 1 92.44 202 PRO B O 1
ATOM 5367 N N . SER B 1 203 ? -0.665 25.266 7.48 1 93 203 SER B N 1
ATOM 5368 C CA . SER B 1 203 ? -0.616 26.312 8.492 1 93 203 SER B CA 1
ATOM 5369 C C . SER B 1 203 ? -0.952 25.766 9.875 1 93 203 SER B C 1
ATOM 5371 O O . SER B 1 203 ? -0.771 26.453 10.883 1 93 203 SER B O 1
ATOM 5373 N N . GLY B 1 204 ? -1.464 24.562 9.977 1 92.56 204 GLY B N 1
ATOM 5374 C CA . GLY B 1 204 ? -1.743 23.953 11.266 1 92.56 204 GLY B CA 1
ATOM 5375 C C . GLY B 1 204 ? -2.91 24.594 11.984 1 92.56 204 GLY B C 1
ATOM 5376 O O . GLY B 1 204 ? -3.059 24.438 13.203 1 92.56 204 GLY B O 1
ATOM 5377 N N . GLU B 1 205 ? -3.736 25.359 11.312 1 94.62 205 GLU B N 1
ATOM 5378 C CA . GLU B 1 205 ? -4.891 26.031 11.891 1 94.62 205 GLU B CA 1
ATOM 5379 C C . GLU B 1 205 ? -6.066 25.078 12.062 1 94.62 205 GLU B C 1
ATOM 5381 O O . GLU B 1 205 ? -6.168 24.078 11.344 1 94.62 205 GLU B O 1
ATOM 5386 N N . THR B 1 206 ? -6.969 25.328 13.039 1 94.31 206 THR B N 1
ATOM 5387 C CA . THR B 1 206 ? -8.141 24.5 13.32 1 94.31 206 THR B CA 1
ATOM 5388 C C . THR B 1 206 ? -9.359 25.375 13.602 1 94.31 206 THR B C 1
ATOM 5390 O O . THR B 1 206 ? -9.227 26.562 13.891 1 94.31 206 THR B O 1
ATOM 5393 N N . TYR B 1 207 ? -10.539 24.844 13.367 1 95.44 207 TYR B N 1
ATOM 5394 C CA . TYR B 1 207 ? -11.773 25.406 13.898 1 95.44 207 TYR B CA 1
ATOM 5395 C C . TYR B 1 207 ? -12.047 24.906 15.312 1 95.44 207 TYR B C 1
ATOM 5397 O O . TYR B 1 207 ? -11.789 23.734 15.609 1 95.44 207 TYR B O 1
ATOM 5405 N N . ASP B 1 208 ? -12.539 25.766 16.188 1 93.5 208 ASP B N 1
ATOM 5406 C CA . ASP B 1 208 ? -13.109 25.266 17.422 1 93.5 208 ASP B CA 1
ATOM 5407 C C . ASP B 1 208 ? -14.469 24.625 17.188 1 93.5 208 ASP B C 1
ATOM 5409 O O . ASP B 1 208 ? -14.953 24.578 16.047 1 93.5 208 ASP B O 1
ATOM 5413 N N . SER B 1 209 ? -15.078 24.078 18.25 1 92.5 209 SER B N 1
ATOM 5414 C CA . SER B 1 209 ? -16.312 23.297 18.125 1 92.5 209 SER B CA 1
ATOM 5415 C C . SER B 1 209 ? -17.438 24.141 17.531 1 92.5 209 SER B C 1
ATOM 5417 O O . SER B 1 209 ? -18.203 23.672 16.688 1 92.5 209 SER B O 1
ATOM 5419 N N . GLY B 1 210 ? -17.547 25.375 18.016 1 94.88 210 GLY B N 1
ATOM 5420 C CA . GLY B 1 210 ? -18.578 26.266 17.516 1 94.88 210 GLY B CA 1
ATOM 5421 C C . GLY B 1 210 ? -18.391 26.625 16.047 1 94.88 210 GLY B C 1
ATOM 5422 O O . GLY B 1 210 ? -19.344 26.609 15.273 1 94.88 210 GLY B O 1
ATOM 5423 N N . GLU B 1 211 ? -17.188 27 15.672 1 96.56 211 GLU B N 1
ATOM 5424 C CA . GLU B 1 211 ? -16.859 27.328 14.289 1 96.56 211 GLU B CA 1
ATOM 5425 C C . GLU B 1 211 ? -17.109 26.141 13.367 1 96.56 211 GLU B C 1
ATOM 5427 O O . GLU B 1 211 ? -17.703 26.297 12.297 1 96.56 211 GLU B O 1
ATOM 5432 N N . LEU B 1 212 ? -16.656 24.953 13.781 1 96.44 212 LEU B N 1
ATOM 5433 C CA . LEU B 1 212 ? -16.812 23.75 12.969 1 96.44 212 LEU B CA 1
ATOM 5434 C C . LEU B 1 212 ? -18.281 23.438 12.75 1 96.44 212 LEU B C 1
ATOM 5436 O O . LEU B 1 212 ? -18.703 23.094 11.641 1 96.44 212 LEU B O 1
ATOM 5440 N N . ARG B 1 213 ? -19.094 23.547 13.797 1 94.81 213 ARG B N 1
ATOM 5441 C CA . ARG B 1 213 ? -20.516 23.297 13.68 1 94.81 213 ARG B CA 1
ATOM 5442 C C . ARG B 1 213 ? -21.172 24.219 12.656 1 94.81 213 ARG B C 1
ATOM 5444 O O . ARG B 1 213 ? -21.984 23.781 11.844 1 94.81 213 ARG B O 1
ATOM 5451 N N . ARG B 1 214 ? -20.781 25.469 12.703 1 96.88 214 ARG B N 1
ATOM 5452 C CA . ARG B 1 214 ? -21.328 26.438 11.766 1 96.88 214 ARG B CA 1
ATOM 5453 C C . ARG B 1 214 ? -20.984 26.078 10.328 1 96.88 214 ARG B C 1
ATOM 5455 O O . ARG B 1 214 ? -21.828 26.156 9.438 1 96.88 214 ARG B O 1
ATOM 5462 N N . VAL B 1 215 ? -19.781 25.672 10.133 1 97.69 215 VAL B N 1
ATOM 5463 C CA . VAL B 1 215 ? -19.312 25.328 8.789 1 97.69 215 VAL B CA 1
ATOM 5464 C C . VAL B 1 215 ? -20.016 24.047 8.312 1 97.69 215 VAL B C 1
ATOM 5466 O O . VAL B 1 215 ? -20.469 23.984 7.168 1 97.69 215 VAL B O 1
ATOM 5469 N N . VAL B 1 216 ? -20.125 23.047 9.227 1 96.38 216 VAL B N 1
ATOM 5470 C CA . VAL B 1 216 ? -20.812 21.812 8.891 1 96.38 216 VAL B CA 1
ATOM 5471 C C . VAL B 1 216 ? -22.266 22.109 8.516 1 96.38 216 VAL B C 1
ATOM 5473 O O . VAL B 1 216 ? -22.766 21.578 7.52 1 96.38 216 VAL B O 1
ATOM 5476 N N . ASP B 1 217 ? -22.906 22.953 9.258 1 96.12 217 ASP B N 1
ATOM 5477 C CA . ASP B 1 217 ? -24.281 23.328 8.992 1 96.12 217 ASP B CA 1
ATOM 5478 C C . ASP B 1 217 ? -24.406 24.062 7.656 1 96.12 217 ASP B C 1
ATOM 5480 O O . ASP B 1 217 ? -25.359 23.844 6.914 1 96.12 217 ASP B O 1
ATOM 5484 N N . ALA B 1 218 ? -23.484 24.906 7.371 1 98.12 218 ALA B N 1
ATOM 5485 C CA . ALA B 1 218 ? -23.5 25.656 6.109 1 98.12 218 ALA B CA 1
ATOM 5486 C C . ALA B 1 218 ? -23.375 24.703 4.918 1 98.12 218 ALA B C 1
ATOM 5488 O O . ALA B 1 218 ? -24.047 24.891 3.9 1 98.12 218 ALA B O 1
ATOM 5489 N N . VAL B 1 219 ? -22.516 23.703 5.027 1 98 219 VAL B N 1
ATOM 5490 C CA . VAL B 1 219 ? -22.344 22.719 3.961 1 98 219 VAL B CA 1
ATOM 5491 C C . VAL B 1 219 ? -23.656 21.969 3.742 1 98 219 VAL B C 1
ATOM 5493 O O . VAL B 1 219 ? -24.094 21.797 2.602 1 98 219 VAL B O 1
ATOM 5496 N N . ALA B 1 220 ? -24.266 21.562 4.793 1 96.06 220 ALA B N 1
ATOM 5497 C CA . ALA B 1 220 ? -25.531 20.828 4.723 1 96.06 220 ALA B CA 1
ATOM 5498 C C . ALA B 1 220 ? -26.625 21.672 4.09 1 96.06 220 ALA B C 1
ATOM 5500 O O . ALA B 1 220 ? -27.391 21.188 3.258 1 96.06 220 ALA B O 1
ATOM 5501 N N . GLN B 1 221 ? -26.688 22.891 4.512 1 97.12 221 GLN B N 1
ATOM 5502 C CA . GLN B 1 221 ? -27.688 23.812 3.994 1 97.12 221 GLN B CA 1
ATOM 5503 C C . GLN B 1 221 ? -27.516 24.031 2.496 1 97.12 221 GLN B C 1
ATOM 5505 O O . GLN B 1 221 ? -28.484 24.203 1.768 1 97.12 221 GLN B O 1
ATOM 5510 N N . ALA B 1 222 ? -26.328 24 2.074 1 97.75 222 ALA B N 1
ATOM 5511 C CA . ALA B 1 222 ? -26.016 24.188 0.659 1 97.75 222 ALA B CA 1
ATOM 5512 C C . ALA B 1 222 ? -26.25 22.906 -0.129 1 97.75 222 ALA B C 1
ATOM 5514 O O . ALA B 1 222 ? -26.219 22.906 -1.362 1 97.75 222 ALA B O 1
ATOM 5515 N N . GLY B 1 223 ? -26.453 21.797 0.563 1 97 223 GLY B N 1
ATOM 5516 C CA . GLY B 1 223 ? -26.656 20.516 -0.086 1 97 223 GLY B CA 1
ATOM 5517 C C . GLY B 1 223 ? -25.359 19.875 -0.543 1 97 223 GLY B C 1
ATOM 5518 O O . GLY B 1 223 ? -25.375 18.984 -1.401 1 97 223 GLY B O 1
ATOM 5519 N N . GLY B 1 224 ? -24.25 20.328 -0.009 1 98.06 224 GLY B N 1
ATOM 5520 C CA . GLY B 1 224 ? -22.938 19.828 -0.44 1 98.06 224 GLY B CA 1
ATOM 5521 C C . GLY B 1 224 ? -22.438 18.688 0.411 1 98.06 224 GLY B C 1
ATOM 5522 O O . GLY B 1 224 ? -23.062 18.312 1.409 1 98.06 224 GLY B O 1
ATOM 5523 N N . TRP B 1 225 ? -21.391 18.031 -0.051 1 98.56 225 TRP B N 1
ATOM 5524 C CA . TRP B 1 225 ? -20.641 17.031 0.687 1 98.56 225 TRP B CA 1
ATOM 5525 C C . TRP B 1 225 ? -19.516 17.672 1.487 1 98.56 225 TRP B C 1
ATOM 5527 O O . TRP B 1 225 ? -18.922 18.672 1.058 1 98.56 225 TRP B O 1
ATOM 5537 N N . LEU B 1 226 ? -19.234 17.141 2.646 1 98.44 226 LEU B N 1
ATOM 5538 C CA . LEU B 1 226 ? -18.062 17.547 3.418 1 98.44 226 LEU B CA 1
ATOM 5539 C C . LEU B 1 226 ? -17 16.438 3.41 1 98.44 226 LEU B C 1
ATOM 5541 O O . LEU B 1 226 ? -17.266 15.312 3.848 1 98.44 226 LEU B O 1
ATOM 5545 N N . VAL B 1 227 ? -15.891 16.672 2.861 1 98.56 227 VAL B N 1
ATOM 5546 C CA . VAL B 1 227 ? -14.695 15.859 3.072 1 98.56 227 VAL B CA 1
ATOM 5547 C C . VAL B 1 227 ? -13.867 16.438 4.215 1 98.56 227 VAL B C 1
ATOM 5549 O O . VAL B 1 227 ? -13.258 17.5 4.07 1 98.56 227 VAL B O 1
ATOM 5552 N N . PHE B 1 228 ? -13.898 15.797 5.301 1 97.56 228 PHE B N 1
ATOM 5553 C CA . PHE B 1 228 ? -13.172 16.203 6.496 1 97.56 228 PHE B CA 1
ATOM 5554 C C . PHE B 1 228 ? -11.875 15.422 6.637 1 97.56 228 PHE B C 1
ATOM 5556 O O . PHE B 1 228 ? -11.883 14.266 7.074 1 97.56 228 PHE B O 1
ATOM 5563 N N . ASP B 1 229 ? -10.75 16.016 6.273 1 96.56 229 ASP B N 1
ATOM 5564 C CA . ASP B 1 229 ? -9.422 15.406 6.312 1 96.56 229 ASP B CA 1
ATOM 5565 C C . ASP B 1 229 ? -8.727 15.688 7.645 1 96.56 229 ASP B C 1
ATOM 5567 O O . ASP B 1 229 ? -8.078 16.719 7.805 1 96.56 229 ASP B O 1
ATOM 5571 N N . GLU B 1 230 ? -8.828 14.734 8.508 1 93.94 230 GLU B N 1
ATOM 5572 C CA . GLU B 1 230 ? -8.25 14.906 9.836 1 93.94 230 GLU B CA 1
ATOM 5573 C C . GLU B 1 230 ? -6.938 14.141 9.977 1 93.94 230 GLU B C 1
ATOM 5575 O O . GLU B 1 230 ? -6.941 12.938 10.25 1 93.94 230 GLU B O 1
ATOM 5580 N N . VAL B 1 231 ? -5.855 14.875 9.93 1 86.31 231 VAL B N 1
ATOM 5581 C CA . VAL B 1 231 ? -4.539 14.258 10.016 1 86.31 231 VAL B CA 1
ATOM 5582 C C . VAL B 1 231 ? -3.689 15 11.047 1 86.31 231 VAL B C 1
ATOM 5584 O O . VAL B 1 231 ? -2.701 15.648 10.695 1 86.31 231 VAL B O 1
ATOM 5587 N N . PRO B 1 232 ? -4.086 14.82 12.305 1 75.75 232 PRO B N 1
ATOM 5588 C CA . PRO B 1 232 ? -3.303 15.484 13.344 1 75.75 232 PRO B CA 1
ATOM 5589 C C . PRO B 1 232 ? -1.992 14.766 13.648 1 75.75 232 PRO B C 1
ATOM 5591 O O . PRO B 1 232 ? -1.812 13.609 13.258 1 75.75 232 PRO B O 1
ATOM 5594 N N . SER B 1 233 ? -1.036 15.484 14.242 1 71.44 233 SER B N 1
ATOM 5595 C CA . SER B 1 233 ? 0.212 14.844 14.648 1 71.44 233 SER B CA 1
ATOM 5596 C C . SER B 1 233 ? 0.032 14.055 15.938 1 71.44 233 SER B C 1
ATOM 5598 O O . SER B 1 233 ? 0.679 13.031 16.141 1 71.44 233 SER B O 1
ATOM 5600 N N . LEU B 1 234 ? -0.806 14.461 16.734 1 69.06 234 LEU B N 1
ATOM 5601 C CA . LEU B 1 234 ? -1.154 13.906 18.047 1 69.06 234 LEU B CA 1
ATOM 5602 C C . LEU B 1 234 ? 0.071 13.836 18.953 1 69.06 234 LEU B C 1
ATOM 5604 O O . LEU B 1 234 ? 0.162 12.953 19.812 1 69.06 234 LEU B O 1
ATOM 5608 N N . ALA B 1 235 ? 1.022 14.625 18.656 1 68.38 235 ALA B N 1
ATOM 5609 C CA . ALA B 1 235 ? 2.217 14.688 19.5 1 68.38 235 ALA B CA 1
ATOM 5610 C C . ALA B 1 235 ? 1.968 15.523 20.75 1 68.38 235 ALA B C 1
ATOM 5612 O O . ALA B 1 235 ? 2.68 15.383 21.75 1 68.38 235 ALA B O 1
ATOM 5613 N N . ALA B 1 236 ? 0.991 16.375 20.625 1 66.69 236 ALA B N 1
ATOM 5614 C CA . ALA B 1 236 ? 0.607 17.125 21.812 1 66.69 236 ALA B CA 1
ATOM 5615 C C . ALA B 1 236 ? -0.669 16.562 22.422 1 66.69 236 ALA B C 1
ATOM 5617 O O . ALA B 1 236 ? -1.554 16.094 21.719 1 66.69 236 ALA B O 1
ATOM 5618 N N . ALA B 1 237 ? -0.604 16.578 23.703 1 59.19 237 ALA B N 1
ATOM 5619 C CA . ALA B 1 237 ? -1.696 15.961 24.453 1 59.19 237 ALA B CA 1
ATOM 5620 C C . ALA B 1 237 ? -3.041 16.562 24.062 1 59.19 237 ALA B C 1
ATOM 5622 O O . ALA B 1 237 ? -4.055 15.859 24.016 1 59.19 237 ALA B O 1
ATOM 5623 N N . ASP B 1 238 ? -3.025 17.672 23.688 1 61.97 238 ASP B N 1
ATOM 5624 C CA . ASP B 1 238 ? -4.297 18.344 23.453 1 61.97 238 ASP B CA 1
ATOM 5625 C C . ASP B 1 238 ? -4.773 18.125 22.016 1 61.97 238 ASP B C 1
ATOM 5627 O O . ASP B 1 238 ? -5.906 18.469 21.672 1 61.97 238 ASP B O 1
ATOM 5631 N N . GLU B 1 239 ? -4.02 17.422 21.234 1 72.38 239 GLU B N 1
ATOM 5632 C CA . GLU B 1 239 ? -4.406 17.25 19.844 1 72.38 239 GLU B CA 1
ATOM 5633 C C . GLU B 1 239 ? -5.418 16.109 19.703 1 72.38 239 GLU B C 1
ATOM 5635 O O . GLU B 1 239 ? -6.102 16.016 18.672 1 72.38 239 GLU B O 1
ATOM 5640 N N . ASP B 1 240 ? -5.57 15.367 20.672 1 65.44 240 ASP B N 1
ATOM 5641 C CA . ASP B 1 240 ? -6.496 14.234 20.625 1 65.44 240 ASP B CA 1
ATOM 5642 C C . ASP B 1 240 ? -7.938 14.703 20.844 1 65.44 240 ASP B C 1
ATOM 5644 O O . ASP B 1 240 ? -8.875 13.938 20.609 1 65.44 240 ASP B O 1
ATOM 5648 N N . ASP B 1 241 ? -8.164 15.93 21.125 1 75.19 241 ASP B N 1
ATOM 5649 C CA . ASP B 1 241 ? -9.492 16.422 21.469 1 75.19 241 ASP B CA 1
ATOM 5650 C C . ASP B 1 241 ? -9.961 17.484 20.469 1 75.19 241 ASP B C 1
ATOM 5652 O O . ASP B 1 241 ? -10.766 18.359 20.797 1 75.19 241 ASP B O 1
ATOM 5656 N N . LEU B 1 242 ? -9.492 17.359 19.328 1 83.88 242 LEU B N 1
ATOM 5657 C CA . LEU B 1 242 ? -9.945 18.312 18.312 1 83.88 242 LEU B CA 1
ATOM 5658 C C . LEU B 1 242 ? -11.422 18.078 17.984 1 83.88 242 LEU B C 1
ATOM 5660 O O . LEU B 1 242 ? -11.906 16.953 18.047 1 83.88 242 LEU B O 1
ATOM 5664 N N . PRO B 1 243 ? -12.109 19.172 17.609 1 88.94 243 PRO B N 1
ATOM 5665 C CA . PRO B 1 243 ? -13.531 19.047 17.281 1 88.94 243 PRO B CA 1
ATOM 5666 C C . PRO B 1 243 ? -13.781 18.141 16.078 1 88.94 243 PRO B C 1
ATOM 5668 O O . PRO B 1 243 ? -12.984 18.109 15.141 1 88.94 243 PRO B O 1
ATOM 5671 N N . ALA B 1 244 ? -14.852 17.406 16.188 1 90.31 244 ALA B N 1
ATOM 5672 C CA . ALA B 1 244 ? -15.25 16.484 15.125 1 90.31 244 ALA B CA 1
ATOM 5673 C C . ALA B 1 244 ? -16.516 16.969 14.422 1 90.31 244 ALA B C 1
ATOM 5675 O O . ALA B 1 244 ? -17.281 17.75 14.984 1 90.31 244 ALA B O 1
ATOM 5676 N N . PRO B 1 245 ? -16.656 16.578 13.18 1 91.38 245 PRO B N 1
ATOM 5677 C CA . PRO B 1 245 ? -17.781 17.062 12.398 1 91.38 245 PRO B CA 1
ATOM 5678 C C . PRO B 1 245 ? -19.078 16.297 12.688 1 91.38 245 PRO B C 1
ATOM 5680 O O . PRO B 1 245 ? -19.906 16.109 11.789 1 91.38 245 PRO B O 1
ATOM 5683 N N . LEU B 1 246 ? -19.156 15.562 13.734 1 83 246 LEU B N 1
ATOM 5684 C CA . LEU B 1 246 ? -20.391 14.883 14.117 1 83 246 LEU B CA 1
ATOM 5685 C C . LEU B 1 246 ? -21.125 15.656 15.203 1 83 246 LEU B C 1
ATOM 5687 O O . LEU B 1 246 ? -20.5 16.172 16.125 1 83 246 LEU B O 1
ATOM 5691 N N . ALA B 1 247 ? -22.047 16.469 14.703 1 61.44 247 ALA B N 1
ATOM 5692 C CA . ALA B 1 247 ? -22.719 17.359 15.625 1 61.44 247 ALA B CA 1
ATOM 5693 C C . ALA B 1 247 ? -23.344 16.594 16.797 1 61.44 247 ALA B C 1
ATOM 5695 O O . ALA B 1 247 ? -22.906 15.484 17.109 1 61.44 247 ALA B O 1
ATOM 5696 N N . ASP B 1 248 ? -24.781 16.484 16.75 1 58.31 248 ASP B N 1
ATOM 5697 C CA . ASP B 1 248 ? -25.781 16.391 17.812 1 58.31 248 ASP B CA 1
ATOM 5698 C C . ASP B 1 248 ? -25.906 14.953 18.312 1 58.31 248 ASP B C 1
ATOM 5700 O O . ASP B 1 248 ? -25.562 14.008 17.609 1 58.31 248 ASP B O 1
ATOM 5704 N N . ASP B 1 249 ? -25.938 14.742 19.547 1 58.25 249 ASP B N 1
ATOM 5705 C CA . ASP B 1 249 ? -26.141 13.578 20.406 1 58.25 249 ASP B CA 1
ATOM 5706 C C . ASP B 1 249 ? -27.203 12.648 19.844 1 58.25 249 ASP B C 1
ATOM 5708 O O . ASP B 1 249 ? -27.484 11.586 20.406 1 58.25 249 ASP B O 1
ATOM 5712 N N . THR B 1 250 ? -27.641 12.969 18.562 1 58.84 250 THR B N 1
ATOM 5713 C CA . THR B 1 250 ? -28.844 12.188 18.25 1 58.84 250 THR B CA 1
ATOM 5714 C C . THR B 1 250 ? -28.656 11.43 16.938 1 58.84 250 THR B C 1
ATOM 5716 O O . THR B 1 250 ? -29.625 10.977 16.328 1 58.84 250 THR B O 1
ATOM 5719 N N . LEU B 1 251 ? -27.375 11.227 16.625 1 68.75 251 LEU B N 1
ATOM 5720 C CA . LEU B 1 251 ? -27.297 10.602 15.305 1 68.75 251 LEU B CA 1
ATOM 5721 C C . LEU B 1 251 ? -27.438 9.086 15.406 1 68.75 251 LEU B C 1
ATOM 5723 O O . LEU B 1 251 ? -26.781 8.445 16.219 1 68.75 251 LEU B O 1
ATOM 5727 N N . ALA B 1 252 ? -28.406 8.531 14.672 1 73.5 252 ALA B N 1
ATOM 5728 C CA . ALA B 1 252 ? -28.625 7.09 14.617 1 73.5 252 ALA B CA 1
ATOM 5729 C C . ALA B 1 252 ? -27.797 6.445 13.523 1 73.5 252 ALA B C 1
ATOM 5731 O O . ALA B 1 252 ? -27.547 5.234 13.547 1 73.5 252 ALA B O 1
ATOM 5732 N N . THR B 1 253 ? -27.359 7.305 12.578 1 84.5 253 THR B N 1
ATOM 5733 C CA . THR B 1 253 ? -26.562 6.797 11.461 1 84.5 253 THR B CA 1
ATOM 5734 C C . THR B 1 253 ? -25.484 7.793 11.07 1 84.5 253 THR B C 1
ATOM 5736 O O . THR B 1 253 ? -25.578 8.977 11.398 1 84.5 253 THR B O 1
ATOM 5739 N N . PHE B 1 254 ? -24.5 7.293 10.477 1 91.69 254 PHE B N 1
ATOM 5740 C CA . PHE B 1 254 ? -23.438 8.164 9.977 1 91.69 254 PHE B CA 1
ATOM 5741 C C . PHE B 1 254 ? -23.984 9.164 8.969 1 91.69 254 PHE B C 1
ATOM 5743 O O . PHE B 1 254 ? -24.828 8.812 8.133 1 91.69 254 PHE B O 1
ATOM 5750 N N . PRO B 1 255 ? -23.656 10.406 9.062 1 92.19 255 PRO B N 1
ATOM 5751 C CA . PRO B 1 255 ? -24.156 11.391 8.102 1 92.19 255 PRO B CA 1
ATOM 5752 C C . PRO B 1 255 ? -23.906 10.984 6.652 1 92.19 255 PRO B C 1
ATOM 5754 O O . PRO B 1 255 ? -22.781 10.656 6.289 1 92.19 255 PRO B O 1
ATOM 5757 N N . PRO B 1 256 ? -24.891 11.016 5.785 1 94.25 256 PRO B N 1
ATOM 5758 C CA . PRO B 1 256 ? -24.781 10.445 4.441 1 94.25 256 PRO B CA 1
ATOM 5759 C C . PRO B 1 256 ? -23.828 11.227 3.547 1 94.25 256 PRO B C 1
ATOM 5761 O O . PRO B 1 256 ? -23.297 10.68 2.576 1 94.25 256 PRO B O 1
ATOM 5764 N N . ARG B 1 257 ? -23.562 12.539 3.867 1 96.88 257 ARG B N 1
ATOM 5765 C CA . ARG B 1 257 ? -22.75 13.344 2.963 1 96.88 257 ARG B CA 1
ATOM 5766 C C . ARG B 1 257 ? -21.453 13.773 3.631 1 96.88 257 ARG B C 1
ATOM 5768 O O . ARG B 1 257 ? -20.891 14.82 3.293 1 96.88 257 ARG B O 1
ATOM 5775 N N . LEU B 1 258 ? -21.016 12.992 4.625 1 97 258 LEU B N 1
ATOM 5776 C CA . LEU B 1 258 ? -19.734 13.203 5.285 1 97 258 LEU B CA 1
ATOM 5777 C C . LEU B 1 258 ? -18.75 12.094 4.926 1 97 258 LEU B C 1
ATOM 5779 O O . LEU B 1 258 ? -19.094 10.906 4.992 1 97 258 LEU B O 1
ATOM 5783 N N . ILE B 1 259 ? -17.625 12.445 4.48 1 98.5 259 ILE B N 1
ATOM 5784 C CA . ILE B 1 259 ? -16.484 11.547 4.344 1 98.5 259 ILE B CA 1
ATOM 5785 C C . ILE B 1 259 ? -15.344 12.023 5.25 1 98.5 259 ILE B C 1
ATOM 5787 O O . ILE B 1 259 ? -14.812 13.117 5.07 1 98.5 259 ILE B O 1
ATOM 5791 N N . TRP B 1 260 ? -15.023 11.227 6.23 1 97.44 260 TRP B N 1
ATOM 5792 C CA . TRP B 1 260 ? -14.031 11.555 7.25 1 97.44 260 TRP B CA 1
ATOM 5793 C C . TRP B 1 260 ? -12.75 10.75 7.043 1 97.44 260 TRP B C 1
ATOM 5795 O O . TRP B 1 260 ? -12.75 9.523 7.184 1 97.44 260 TRP B O 1
ATOM 5805 N N . ILE B 1 261 ? -11.648 11.461 6.707 1 97.69 261 ILE B N 1
ATOM 5806 C CA . ILE B 1 261 ? -10.375 10.828 6.379 1 97.69 261 ILE B CA 1
ATOM 5807 C C . ILE B 1 261 ? -9.484 10.781 7.621 1 97.69 261 ILE B C 1
ATOM 5809 O O . ILE B 1 261 ? -9.391 11.766 8.359 1 97.69 261 ILE B O 1
ATOM 5813 N N . GLY B 1 262 ? -8.859 9.641 7.84 1 95.44 262 GLY B N 1
ATOM 5814 C CA . GLY B 1 262 ? -7.859 9.469 8.883 1 95.44 262 GLY B CA 1
ATOM 5815 C C . GLY B 1 262 ? -6.543 8.922 8.352 1 95.44 262 GLY B C 1
ATOM 5816 O O . GLY B 1 262 ? -6.504 8.312 7.285 1 95.44 262 GLY B O 1
ATOM 5817 N N . SER B 1 263 ? -5.453 9.18 9.109 1 93.12 263 SER B N 1
ATOM 5818 C CA . SER B 1 263 ? -4.117 8.773 8.672 1 93.12 263 SER B CA 1
ATOM 5819 C C . SER B 1 263 ? -3.26 8.344 9.859 1 93.12 263 SER B C 1
ATOM 5821 O O . SER B 1 263 ? -3.463 8.812 10.984 1 93.12 263 SER B O 1
ATOM 5823 N N . TYR B 1 264 ? -2.291 7.504 9.617 1 94.31 264 TYR B N 1
ATOM 5824 C CA . TYR B 1 264 ? -1.284 7.117 10.594 1 94.31 264 TYR B CA 1
ATOM 5825 C C . TYR B 1 264 ? 0.05 7.793 10.305 1 94.31 264 TYR B C 1
ATOM 5827 O O . TYR B 1 264 ? 0.957 7.777 11.141 1 94.31 264 TYR B O 1
ATOM 5835 N N . SER B 1 265 ? 0.182 8.406 9.164 1 92.56 265 SER B N 1
ATOM 5836 C CA . SER B 1 265 ? 1.464 8.898 8.672 1 92.56 265 SER B CA 1
ATOM 5837 C C . SER B 1 265 ? 2.01 10.008 9.562 1 92.56 265 SER B C 1
ATOM 5839 O O . SER B 1 265 ? 3.189 10 9.922 1 92.56 265 SER B O 1
ATOM 5841 N N . LYS B 1 266 ? 1.13 10.984 9.867 1 89.44 266 LYS B N 1
ATOM 5842 C CA . LYS B 1 266 ? 1.592 12.125 10.648 1 89.44 266 LYS B CA 1
ATOM 5843 C C . LYS B 1 266 ? 1.461 11.859 12.148 1 89.44 266 LYS B C 1
ATOM 5845 O O . LYS B 1 266 ? 2.35 12.211 12.922 1 89.44 266 LYS B O 1
ATOM 5850 N N . SER B 1 267 ? 0.418 11.172 12.477 1 86.88 267 SER B N 1
ATOM 5851 C CA . SER B 1 267 ? 0.104 10.984 13.891 1 86.88 267 SER B CA 1
ATOM 5852 C C . SER B 1 267 ? 1.061 9.992 14.547 1 86.88 267 SER B C 1
ATOM 5854 O O . SER B 1 267 ? 1.346 10.086 15.742 1 86.88 267 SER B O 1
ATOM 5856 N N . ARG B 1 268 ? 1.549 9.078 13.711 1 92.06 268 ARG B N 1
ATOM 5857 C CA . ARG B 1 268 ? 2.385 8.055 14.336 1 92.06 268 ARG B CA 1
ATOM 5858 C C . ARG B 1 268 ? 3.641 7.801 13.508 1 92.06 268 ARG B C 1
ATOM 5860 O O . ARG B 1 268 ? 4.316 6.789 13.695 1 92.06 268 ARG B O 1
ATOM 5867 N N . SER B 1 269 ? 3.932 8.688 12.656 1 92.56 269 SER B N 1
ATOM 5868 C CA . SER B 1 269 ? 5.129 8.555 11.836 1 92.56 269 SER B CA 1
ATOM 5869 C C . SER B 1 269 ? 5.16 7.215 11.117 1 92.56 269 SER B C 1
ATOM 5871 O O . SER B 1 269 ? 6.133 6.465 11.227 1 92.56 269 SER B O 1
ATOM 5873 N N . LEU B 1 270 ? 4.137 6.922 10.414 1 96.38 270 LEU B N 1
ATOM 5874 C CA . LEU B 1 270 ? 4.047 5.637 9.734 1 96.38 270 LEU B CA 1
ATOM 5875 C C . LEU B 1 270 ? 3.805 5.824 8.234 1 96.38 270 LEU B C 1
ATOM 5877 O O . LEU B 1 270 ? 3.07 5.051 7.621 1 96.38 270 LEU B O 1
ATOM 5881 N N . ALA B 1 271 ? 4.391 6.875 7.703 1 95.81 271 ALA B N 1
ATOM 5882 C CA . ALA B 1 271 ? 4.176 7.195 6.293 1 95.81 271 ALA B CA 1
ATOM 5883 C C . ALA B 1 271 ? 4.582 6.031 5.398 1 95.81 271 ALA B C 1
ATOM 5885 O O . ALA B 1 271 ? 3.914 5.738 4.402 1 95.81 271 ALA B O 1
ATOM 5886 N N . GLY B 1 272 ? 5.605 5.32 5.719 1 96.88 272 GLY B N 1
ATOM 5887 C CA . GLY B 1 272 ? 6.156 4.27 4.875 1 96.88 272 GLY B CA 1
ATOM 5888 C C . GLY B 1 272 ? 5.344 2.988 4.914 1 96.88 272 GLY B C 1
ATOM 5889 O O . GLY B 1 272 ? 5.539 2.1 4.082 1 96.88 272 GLY B O 1
ATOM 5890 N N . LEU B 1 273 ? 4.473 2.869 5.871 1 97.56 273 LEU B N 1
ATOM 5891 C CA . LEU B 1 273 ? 3.627 1.684 5.984 1 97.56 273 LEU B CA 1
ATOM 5892 C C . LEU B 1 273 ? 2.438 1.771 5.035 1 97.56 273 LEU B C 1
ATOM 5894 O O . LEU B 1 273 ? 1.778 0.765 4.762 1 97.56 273 LEU B O 1
ATOM 5898 N N . ARG B 1 274 ? 2.109 2.975 4.602 1 96.88 274 ARG B N 1
ATOM 5899 C CA . ARG B 1 274 ? 1.029 3.264 3.662 1 96.88 274 ARG B CA 1
ATOM 5900 C C . ARG B 1 274 ? -0.313 2.793 4.211 1 96.88 274 ARG B C 1
ATOM 5902 O O . ARG B 1 274 ? -1.084 2.139 3.504 1 96.88 274 ARG B O 1
ATOM 5909 N N . ALA B 1 275 ? -0.604 3.172 5.418 1 96.88 275 ALA B N 1
ATOM 5910 C CA . ALA B 1 275 ? -1.877 2.832 6.051 1 96.88 275 ALA B CA 1
ATOM 5911 C C . ALA B 1 275 ? -2.711 4.082 6.309 1 96.88 275 ALA B C 1
ATOM 5913 O O . ALA B 1 275 ? -2.205 5.078 6.84 1 96.88 275 ALA B O 1
ATOM 5914 N N . GLY B 1 276 ? -3.918 4.117 5.898 1 97.06 276 GLY B N 1
ATOM 5915 C CA . GLY B 1 276 ? -4.922 5.137 6.148 1 97.06 276 GLY B CA 1
ATOM 5916 C C . GLY B 1 276 ? -6.34 4.594 6.148 1 97.06 276 GLY B C 1
ATOM 5917 O O . GLY B 1 276 ? -6.543 3.379 6.102 1 97.06 276 GLY B O 1
ATOM 5918 N N . TYR B 1 277 ? -7.309 5.461 6.34 1 97.94 277 TYR B N 1
ATOM 5919 C CA . TYR B 1 277 ? -8.688 4.984 6.359 1 97.94 277 TYR B CA 1
ATOM 5920 C C . TYR B 1 277 ? -9.664 6.133 6.141 1 97.94 277 TYR B C 1
ATOM 5922 O O . TYR B 1 277 ? -9.273 7.301 6.137 1 97.94 277 TYR B O 1
ATOM 5930 N N . LEU B 1 278 ? -10.859 5.809 5.891 1 98.5 278 LEU B N 1
ATOM 5931 C CA . LEU B 1 278 ? -11.953 6.777 5.918 1 98.5 278 LEU B CA 1
ATOM 5932 C C . LEU B 1 278 ? -13.156 6.215 6.66 1 98.5 278 LEU B C 1
ATOM 5934 O O . LEU B 1 278 ? -13.289 4.996 6.809 1 98.5 278 LEU B O 1
ATOM 5938 N N . LEU B 1 279 ? -13.922 7.055 7.285 1 97.5 279 LEU B N 1
ATOM 5939 C CA . LEU B 1 279 ? -15.266 6.793 7.805 1 97.5 279 LEU B CA 1
ATOM 5940 C C . LEU B 1 279 ? -16.328 7.441 6.926 1 97.5 279 LEU B C 1
ATOM 5942 O O . LEU B 1 279 ? -16.203 8.609 6.555 1 97.5 279 LEU B O 1
ATOM 5946 N N . ALA B 1 280 ? -17.344 6.715 6.594 1 98.19 280 ALA B N 1
ATOM 5947 C CA . ALA B 1 280 ? -18.422 7.219 5.754 1 98.19 280 ALA B CA 1
ATOM 5948 C C . ALA B 1 280 ? -19.656 6.324 5.848 1 98.19 280 ALA B C 1
ATOM 5950 O O . ALA B 1 280 ? -19.625 5.293 6.527 1 98.19 280 ALA B O 1
ATOM 5951 N N . ALA B 1 281 ? -20.703 6.809 5.23 1 96.75 281 ALA B N 1
ATOM 5952 C CA . ALA B 1 281 ? -21.891 5.977 5.086 1 96.75 281 ALA B CA 1
ATOM 5953 C C . ALA B 1 281 ? -21.625 4.789 4.168 1 96.75 281 ALA B C 1
ATOM 5955 O O . ALA B 1 281 ? -20.672 4.812 3.375 1 96.75 281 ALA B O 1
ATOM 5956 N N . GLN B 1 282 ? -22.453 3.793 4.207 1 95.62 282 GLN B N 1
ATOM 5957 C CA . GLN B 1 282 ? -22.219 2.477 3.615 1 95.62 282 GLN B CA 1
ATOM 5958 C C . GLN B 1 282 ? -21.984 2.582 2.111 1 95.62 282 GLN B C 1
ATOM 5960 O O . GLN B 1 282 ? -21.109 1.913 1.569 1 95.62 282 GLN B O 1
ATOM 5965 N N . PRO B 1 283 ? -22.719 3.408 1.376 1 97.19 283 PRO B N 1
ATOM 5966 C CA . PRO B 1 283 ? -22.484 3.465 -0.07 1 97.19 283 PRO B CA 1
ATOM 5967 C C . PRO B 1 283 ? -21.062 3.914 -0.423 1 97.19 283 PRO B C 1
ATOM 5969 O O . PRO B 1 283 ? -20.469 3.385 -1.36 1 97.19 283 PRO B O 1
ATOM 5972 N N . VAL B 1 284 ? -20.562 4.891 0.331 1 98.44 284 VAL B N 1
ATOM 5973 C CA . VAL B 1 284 ? -19.203 5.363 0.092 1 98.44 284 VAL B CA 1
ATOM 5974 C C . VAL B 1 284 ? -18.203 4.27 0.455 1 98.44 284 VAL B C 1
ATOM 5976 O O . VAL B 1 284 ? -17.266 4.008 -0.297 1 98.44 284 VAL B O 1
ATOM 5979 N N . VAL B 1 285 ? -18.422 3.621 1.591 1 97.81 285 VAL B N 1
ATOM 5980 C CA . VAL B 1 285 ? -17.531 2.568 2.066 1 97.81 285 VAL B CA 1
ATOM 5981 C C . VAL B 1 285 ? -17.484 1.432 1.048 1 97.81 285 VAL B C 1
ATOM 5983 O O . VAL B 1 285 ? -16.406 0.938 0.707 1 97.81 285 VAL B O 1
ATOM 5986 N N . ASP B 1 286 ? -18.641 1.005 0.538 1 95.25 286 ASP B N 1
ATOM 5987 C CA . ASP B 1 286 ? -18.719 -0.075 -0.441 1 95.25 286 ASP B CA 1
ATOM 5988 C C . ASP B 1 286 ? -17.969 0.285 -1.719 1 95.25 286 ASP B C 1
ATOM 5990 O O . ASP B 1 286 ? -17.266 -0.555 -2.293 1 95.25 286 ASP B O 1
ATOM 5994 N N . PHE B 1 287 ? -18.141 1.498 -2.109 1 97.25 287 PHE B N 1
ATOM 5995 C CA . PHE B 1 287 ? -17.453 1.956 -3.316 1 97.25 287 PHE B CA 1
ATOM 5996 C C . PHE B 1 287 ? -15.945 1.928 -3.133 1 97.25 287 PHE B C 1
ATOM 5998 O O . PHE B 1 287 ? -15.219 1.45 -4.008 1 97.25 287 PHE B O 1
ATOM 6005 N N . VAL B 1 288 ? -15.484 2.453 -2.018 1 98.12 288 VAL B N 1
ATOM 6006 C CA . VAL B 1 288 ? -14.047 2.564 -1.787 1 98.12 288 VAL B CA 1
ATOM 6007 C C . VAL B 1 288 ? -13.445 1.173 -1.621 1 98.12 288 VAL B C 1
ATOM 6009 O O . VAL B 1 288 ? -12.312 0.928 -2.041 1 98.12 288 VAL B O 1
ATOM 6012 N N . ARG B 1 289 ? -14.141 0.293 -1.021 1 95.5 289 ARG B N 1
ATOM 6013 C CA . ARG B 1 289 ? -13.703 -1.096 -0.939 1 95.5 289 ARG B CA 1
ATOM 6014 C C . ARG B 1 289 ? -13.484 -1.684 -2.328 1 95.5 289 ARG B C 1
ATOM 6016 O O . ARG B 1 289 ? -12.469 -2.346 -2.574 1 95.5 289 ARG B O 1
ATOM 6023 N N . LYS B 1 290 ? -14.43 -1.47 -3.168 1 92.88 290 LYS B N 1
ATOM 6024 C CA . LYS B 1 290 ? -14.312 -1.941 -4.543 1 92.88 290 LYS B CA 1
ATOM 6025 C C . LYS B 1 290 ? -13.148 -1.267 -5.258 1 92.88 290 LYS B C 1
ATOM 6027 O O . LYS B 1 290 ? -12.445 -1.902 -6.047 1 92.88 290 LYS B O 1
ATOM 6032 N N . HIS B 1 291 ? -13.031 -0.014 -4.988 1 95.06 291 HIS B N 1
ATOM 6033 C CA . HIS B 1 291 ? -11.914 0.74 -5.547 1 95.06 291 HIS B CA 1
ATOM 6034 C C . HIS B 1 291 ? -10.578 0.139 -5.125 1 95.06 291 HIS B C 1
ATOM 6036 O O . HIS B 1 291 ? -9.68 -0.038 -5.957 1 95.06 291 HIS B O 1
ATOM 6042 N N . ASN B 1 292 ? -10.43 -0.19 -3.846 1 95.5 292 ASN B N 1
ATOM 6043 C CA . ASN B 1 292 ? -9.234 -0.871 -3.365 1 95.5 292 ASN B CA 1
ATOM 6044 C C . ASN B 1 292 ? -8.977 -2.166 -4.133 1 95.5 292 ASN B C 1
ATOM 6046 O O . ASN B 1 292 ? -7.863 -2.414 -4.586 1 95.5 292 ASN B O 1
ATOM 6050 N N . GLU B 1 293 ? -9.984 -2.922 -4.242 1 92.19 293 GLU B N 1
ATOM 6051 C CA . GLU B 1 293 ? -9.891 -4.227 -4.891 1 92.19 293 GLU B CA 1
ATOM 6052 C C . GLU B 1 293 ? -9.383 -4.09 -6.324 1 92.19 293 GLU B C 1
ATOM 6054 O O . GLU B 1 293 ? -8.547 -4.883 -6.77 1 92.19 293 GLU B O 1
ATOM 6059 N N . ARG B 1 294 ? -9.812 -3.119 -6.965 1 91.69 294 ARG B N 1
ATOM 6060 C CA . ARG B 1 294 ? -9.523 -2.949 -8.383 1 91.69 294 ARG B CA 1
ATOM 6061 C C . ARG B 1 294 ? -8.172 -2.268 -8.586 1 91.69 294 ARG B C 1
ATOM 6063 O O . ARG B 1 294 ? -7.547 -2.418 -9.641 1 91.69 294 ARG B O 1
ATOM 6070 N N . GLN B 1 295 ? -7.727 -1.54 -7.57 1 93.75 295 GLN B N 1
ATOM 6071 C CA . GLN B 1 295 ? -6.5 -0.768 -7.734 1 93.75 295 GLN B CA 1
ATOM 6072 C C . GLN B 1 295 ? -5.316 -1.464 -7.07 1 93.75 295 GLN B C 1
ATOM 6074 O O . GLN B 1 295 ? -4.18 -1.357 -7.539 1 93.75 295 GLN B O 1
ATOM 6079 N N . SER B 1 296 ? -5.598 -2.135 -5.969 1 93.06 296 SER B N 1
ATOM 6080 C CA . SER B 1 296 ? -4.492 -2.67 -5.18 1 93.06 296 SER B CA 1
ATOM 6081 C C . SER B 1 296 ? -4.902 -3.949 -4.457 1 93.06 296 SER B C 1
ATOM 6083 O O . SER B 1 296 ? -4.094 -4.555 -3.748 1 93.06 296 SER B O 1
ATOM 6085 N N . TRP B 1 297 ? -6.047 -4.43 -4.684 1 91.25 297 TRP B N 1
ATOM 6086 C CA . TRP B 1 297 ? -6.645 -5.59 -4.035 1 91.25 297 TRP B CA 1
ATOM 6087 C C . TRP B 1 297 ? -6.988 -5.281 -2.58 1 91.25 297 TRP B C 1
ATOM 6089 O O . TRP B 1 297 ? -8.148 -5.402 -2.17 1 91.25 297 TRP B O 1
ATOM 6099 N N . SER B 1 298 ? -6.023 -4.922 -1.755 1 94.62 298 SER B N 1
ATOM 6100 C CA . SER B 1 298 ? -6.273 -4.621 -0.349 1 94.62 298 SER B CA 1
ATOM 6101 C C . SER B 1 298 ? -5.215 -3.678 0.21 1 94.62 298 SER B C 1
ATOM 6103 O O . SER B 1 298 ? -4.137 -3.531 -0.37 1 94.62 298 SER B O 1
ATOM 6105 N N . PRO B 1 299 ? -5.562 -3.014 1.375 1 96.44 299 PRO B N 1
ATOM 6106 C CA . PRO B 1 299 ? -4.527 -2.311 2.137 1 96.44 299 PRO B CA 1
ATOM 6107 C C . PRO B 1 299 ? -3.553 -3.262 2.826 1 96.44 299 PRO B C 1
ATOM 6109 O O . PRO B 1 299 ? -3.705 -4.484 2.732 1 96.44 299 PRO B O 1
ATOM 6112 N N . VAL B 1 300 ? -2.568 -2.701 3.484 1 96.88 300 VAL B N 1
ATOM 6113 C CA . VAL B 1 300 ? -1.48 -3.441 4.113 1 96.88 300 VAL B CA 1
ATOM 6114 C C . VAL B 1 300 ? -2.025 -4.27 5.277 1 96.88 300 VAL B C 1
ATOM 6116 O O . VAL B 1 300 ? -2.963 -3.852 5.961 1 96.88 300 VAL B O 1
ATOM 6119 N N . ASN B 1 301 ? -1.477 -5.461 5.453 1 96.88 301 ASN B N 1
ATOM 6120 C CA . ASN B 1 301 ? -1.778 -6.293 6.609 1 96.88 301 ASN B CA 1
ATOM 6121 C C . ASN B 1 301 ? -0.619 -6.32 7.602 1 96.88 301 ASN B C 1
ATOM 6123 O O . ASN B 1 301 ? -0.821 -6.551 8.797 1 96.88 301 ASN B O 1
ATOM 6127 N N . ALA B 1 302 ? 0.639 -6.148 7.059 1 97.12 302 ALA B N 1
ATOM 6128 C CA . ALA B 1 302 ? 1.804 -6.027 7.934 1 97.12 302 ALA B CA 1
ATOM 6129 C C . ALA B 1 302 ? 1.644 -4.855 8.898 1 97.12 302 ALA B C 1
ATOM 6131 O O . ALA B 1 302 ? 1.319 -3.74 8.484 1 97.12 302 ALA B O 1
ATOM 6132 N N . GLY B 1 303 ? 1.851 -5.129 10.164 1 97 303 GLY B N 1
ATOM 6133 C CA . GLY B 1 303 ? 1.732 -4.086 11.164 1 97 303 GLY B CA 1
ATOM 6134 C C . GLY B 1 303 ? 0.318 -3.914 11.688 1 97 303 GLY B C 1
ATOM 6135 O O . GLY B 1 303 ? 0.042 -2.996 12.461 1 97 303 GLY B O 1
ATOM 6136 N N . SER B 1 304 ? -0.589 -4.793 11.297 1 96.44 304 SER B N 1
ATOM 6137 C CA . SER B 1 304 ? -1.988 -4.676 11.695 1 96.44 304 SER B CA 1
ATOM 6138 C C . SER B 1 304 ? -2.135 -4.684 13.211 1 96.44 304 SER B C 1
ATOM 6140 O O . SER B 1 304 ? -2.979 -3.975 13.766 1 96.44 304 SER B O 1
ATOM 6142 N N . SER B 1 305 ? -1.32 -5.484 13.914 1 96.62 305 SER B N 1
ATOM 6143 C CA . SER B 1 305 ? -1.376 -5.527 15.367 1 96.62 305 SER B CA 1
ATOM 6144 C C . SER B 1 305 ? -0.996 -4.18 15.977 1 96.62 305 SER B C 1
ATOM 6146 O O . SER B 1 305 ? -1.652 -3.705 16.906 1 96.62 305 SER B O 1
ATOM 6148 N N . ALA B 1 306 ? 0.037 -3.592 15.438 1 97.88 306 ALA B N 1
ATOM 6149 C CA . ALA B 1 306 ? 0.502 -2.303 15.945 1 97.88 306 ALA B CA 1
ATOM 6150 C C . ALA B 1 306 ? -0.536 -1.211 15.695 1 97.88 306 ALA B C 1
ATOM 6152 O O . ALA B 1 306 ? -0.77 -0.363 16.562 1 97.88 306 ALA B O 1
ATOM 6153 N N . LEU B 1 307 ? -1.142 -1.204 14.523 1 97.81 307 LEU B N 1
ATOM 6154 C CA . LEU B 1 307 ? -2.166 -0.217 14.195 1 97.81 307 LEU B CA 1
ATOM 6155 C C . LEU B 1 307 ? -3.377 -0.372 15.109 1 97.81 307 LEU B C 1
ATOM 6157 O O . LEU B 1 307 ? -3.963 0.622 15.547 1 97.81 307 LEU B O 1
ATOM 6161 N N . THR B 1 308 ? -3.76 -1.616 15.359 1 97.75 308 THR B N 1
ATOM 6162 C CA . THR B 1 308 ? -4.855 -1.898 16.281 1 97.75 308 THR B CA 1
ATOM 6163 C C . THR B 1 308 ? -4.512 -1.424 17.688 1 97.75 308 THR B C 1
ATOM 6165 O O . THR B 1 308 ? -5.32 -0.753 18.328 1 97.75 308 THR B O 1
ATOM 6168 N N . ALA B 1 309 ? -3.324 -1.743 18.156 1 98.25 309 ALA B N 1
ATOM 6169 C CA . ALA B 1 309 ? -2.873 -1.359 19.484 1 98.25 309 ALA B CA 1
ATOM 6170 C C . ALA B 1 309 ? -2.818 0.159 19.625 1 98.25 309 ALA B C 1
ATOM 6172 O O . ALA B 1 309 ? -3.098 0.696 20.703 1 98.25 309 ALA B O 1
ATOM 6173 N N . ASP B 1 310 ? -2.418 0.855 18.594 1 96.81 310 ASP B N 1
ATOM 6174 C CA . ASP B 1 310 ? -2.365 2.314 18.609 1 96.81 310 ASP B CA 1
ATOM 6175 C C . ASP B 1 310 ? -3.717 2.904 19.016 1 96.81 310 ASP B C 1
ATOM 6177 O O . ASP B 1 310 ? -3.783 3.809 19.844 1 96.81 310 ASP B O 1
ATOM 6181 N N . MET B 1 311 ? -4.785 2.396 18.375 1 96.88 311 MET B N 1
ATOM 6182 C CA . MET B 1 311 ? -6.117 2.926 18.641 1 96.88 311 MET B CA 1
ATOM 6183 C C . MET B 1 311 ? -6.508 2.689 20.109 1 96.88 311 MET B C 1
ATOM 6185 O O . MET B 1 311 ? -7.133 3.549 20.734 1 96.88 311 MET B O 1
ATOM 6189 N N . ILE B 1 312 ? -6.133 1.595 20.641 1 97.5 312 ILE B N 1
ATOM 6190 C CA . ILE B 1 312 ? -6.465 1.258 22.016 1 97.5 312 ILE B CA 1
ATOM 6191 C C . ILE B 1 312 ? -5.656 2.131 22.969 1 97.5 312 ILE B C 1
ATOM 6193 O O . ILE B 1 312 ? -6.191 2.652 23.953 1 97.5 312 ILE B O 1
ATOM 6197 N N . LEU B 1 313 ? -4.391 2.279 22.703 1 96.19 313 LEU B N 1
ATOM 6198 C CA . LEU B 1 313 ? -3.518 3.107 23.516 1 96.19 313 LEU B CA 1
ATOM 6199 C C . LEU B 1 313 ? -3.973 4.562 23.5 1 96.19 313 LEU B C 1
ATOM 6201 O O . LEU B 1 313 ? -3.855 5.266 24.516 1 96.19 313 LEU B O 1
ATOM 6205 N N . ARG B 1 314 ? -4.504 5.031 22.375 1 94.31 314 ARG B N 1
ATOM 6206 C CA . ARG B 1 314 ? -5.098 6.363 22.312 1 94.31 314 ARG B CA 1
ATOM 6207 C C . ARG B 1 314 ? -6.223 6.516 23.328 1 94.31 314 ARG B C 1
ATOM 6209 O O . ARG B 1 314 ? -6.312 7.531 24.016 1 94.31 314 ARG B O 1
ATOM 6216 N N . VAL B 1 315 ? -7.043 5.516 23.344 1 95.38 315 VAL B N 1
ATOM 6217 C CA . VAL B 1 315 ? -8.18 5.539 24.266 1 95.38 315 VAL B CA 1
ATOM 6218 C C . VAL B 1 315 ? -7.672 5.562 25.719 1 95.38 315 VAL B C 1
ATOM 6220 O O . VAL B 1 315 ? -8.164 6.332 26.531 1 95.38 315 VAL B O 1
ATOM 6223 N N . MET B 1 316 ? -6.688 4.719 26.047 1 96.12 316 MET B N 1
ATOM 6224 C CA . MET B 1 316 ? -6.129 4.664 27.406 1 96.12 316 MET B CA 1
ATOM 6225 C C . MET B 1 316 ? -5.559 6.02 27.812 1 96.12 316 MET B C 1
ATOM 6227 O O . MET B 1 316 ? -5.809 6.496 28.922 1 96.12 316 MET B O 1
ATOM 6231 N N . ALA B 1 317 ? -4.801 6.578 26.891 1 93.25 317 ALA B N 1
ATOM 6232 C CA . ALA B 1 317 ? -4.18 7.871 27.172 1 93.25 317 ALA B CA 1
ATOM 6233 C C . ALA B 1 317 ? -5.234 8.953 27.406 1 93.25 317 ALA B C 1
ATOM 6235 O O . ALA B 1 317 ? -5.094 9.781 28.297 1 93.25 317 ALA B O 1
ATOM 6236 N N . ARG B 1 318 ? -6.246 9.008 26.562 1 92.38 318 ARG B N 1
ATOM 6237 C CA . ARG B 1 318 ? -7.312 9.992 26.688 1 92.38 318 ARG B CA 1
ATOM 6238 C C . ARG B 1 318 ? -8.055 9.828 28.016 1 92.38 318 ARG B C 1
ATOM 6240 O O . ARG B 1 318 ? -8.312 10.812 28.719 1 92.38 318 ARG B O 1
ATOM 6247 N N . ARG B 1 319 ? -8.43 8.594 28.359 1 93.88 319 ARG B N 1
ATOM 6248 C CA . ARG B 1 319 ? -9.156 8.344 29.594 1 93.88 319 ARG B CA 1
ATOM 6249 C C . ARG B 1 319 ? -8.32 8.734 30.812 1 93.88 319 ARG B C 1
ATOM 6251 O O . ARG B 1 319 ? -8.859 9.25 31.797 1 93.88 319 ARG B O 1
ATOM 6258 N N . LEU B 1 320 ? -7.074 8.453 30.75 1 92.56 320 LEU B N 1
ATOM 6259 C CA . LEU B 1 320 ? -6.188 8.852 31.844 1 92.56 320 LEU B CA 1
ATOM 6260 C C . LEU B 1 320 ? -6.141 10.375 31.969 1 92.56 320 LEU B C 1
ATOM 6262 O O . LEU B 1 320 ? -6.18 10.906 33.094 1 92.56 320 LEU B O 1
ATOM 6266 N N . ARG B 1 321 ? -6.016 11.039 30.875 1 88.94 321 ARG B N 1
ATOM 6267 C CA . ARG B 1 321 ? -5.961 12.5 30.875 1 88.94 321 ARG B CA 1
ATOM 6268 C C . ARG B 1 321 ? -7.258 13.094 31.406 1 88.94 321 ARG B C 1
ATOM 6270 O O . ARG B 1 321 ? -7.246 14.125 32.094 1 88.94 321 ARG B O 1
ATOM 6277 N N . ARG B 1 322 ? -8.359 12.492 31.109 1 89.44 322 ARG B N 1
ATOM 6278 C CA . ARG B 1 322 ? -9.672 13.023 31.469 1 89.44 322 ARG B CA 1
ATOM 6279 C C . ARG B 1 322 ? -10.031 12.648 32.906 1 89.44 322 ARG B C 1
ATOM 6281 O O . ARG B 1 322 ? -11.047 13.109 33.438 1 89.44 322 ARG B O 1
ATOM 6288 N N . SER B 1 323 ? -9.242 11.789 33.531 1 91.19 323 SER B N 1
ATOM 6289 C CA . SER B 1 323 ? -9.531 11.352 34.906 1 91.19 323 SER B CA 1
ATOM 6290 C C . SER B 1 323 ? -8.344 11.609 35.812 1 91.19 323 SER B C 1
ATOM 6292 O O . SER B 1 323 ? -7.82 10.68 36.438 1 91.19 323 SER B O 1
ATOM 6294 N N . PRO B 1 324 ? -8.141 12.812 36 1 84.56 324 PRO B N 1
ATOM 6295 C CA . PRO B 1 324 ? -6.996 13.102 36.875 1 84.56 324 PRO B CA 1
ATOM 6296 C C . PRO B 1 324 ? -7.211 12.609 38.312 1 84.56 324 PRO B C 1
ATOM 6298 O O . PRO B 1 324 ? -8.312 12.719 38.844 1 84.56 324 PRO B O 1
ATOM 6301 N N . GLY B 1 325 ? -6.238 12.039 38.938 1 88.56 325 GLY B N 1
ATOM 6302 C CA . GLY B 1 325 ? -6.289 11.617 40.312 1 88.56 325 GLY B CA 1
ATOM 6303 C C . GLY B 1 325 ? -6.797 10.203 40.5 1 88.56 325 GLY B C 1
ATOM 6304 O O . GLY B 1 325 ? -6.715 9.641 41.594 1 88.56 325 GLY B O 1
ATOM 6305 N N . ARG B 1 326 ? -7.371 9.719 39.469 1 87.5 326 ARG B N 1
ATOM 6306 C CA . ARG B 1 326 ? -7.855 8.344 39.562 1 87.5 326 ARG B CA 1
ATOM 6307 C C . ARG B 1 326 ? -6.715 7.352 39.375 1 87.5 326 ARG B C 1
ATOM 6309 O O . ARG B 1 326 ? -5.645 7.715 38.875 1 87.5 326 ARG B O 1
ATOM 6316 N N . ASP B 1 327 ? -6.988 6.148 39.781 1 92.5 327 ASP B N 1
ATOM 6317 C CA . ASP B 1 327 ? -5.996 5.078 39.719 1 92.5 327 ASP B CA 1
ATOM 6318 C C . ASP B 1 327 ? -5.727 4.684 38.25 1 92.5 327 ASP B C 1
ATOM 6320 O O . ASP B 1 327 ? -6.578 4.082 37.594 1 92.5 327 ASP B O 1
ATOM 6324 N N . ALA B 1 328 ? -4.57 4.992 37.875 1 93.19 328 ALA B N 1
ATOM 6325 C CA . ALA B 1 328 ? -4.164 4.75 36.469 1 93.19 328 ALA B CA 1
ATOM 6326 C C . ALA B 1 328 ? -4.273 3.271 36.125 1 93.19 328 ALA B C 1
ATOM 6328 O O . ALA B 1 328 ? -4.68 2.92 35.031 1 93.19 328 ALA B O 1
ATOM 6329 N N . GLN B 1 329 ? -3.922 2.436 37.031 1 94.56 329 GLN B N 1
ATOM 6330 C CA . GLN B 1 329 ? -3.967 0.997 36.781 1 94.56 329 GLN B CA 1
ATOM 6331 C C . GLN B 1 329 ? -5.398 0.524 36.531 1 94.56 329 GLN B C 1
ATOM 6333 O O . GLN B 1 329 ? -5.641 -0.338 35.688 1 94.56 329 GLN B O 1
ATOM 6338 N N . ARG B 1 330 ? -6.254 1.08 37.25 1 95.62 330 ARG B N 1
ATOM 6339 C CA . ARG B 1 330 ? -7.656 0.706 37.094 1 95.62 330 ARG B CA 1
ATOM 6340 C C . ARG B 1 330 ? -8.211 1.175 35.75 1 95.62 330 ARG B C 1
ATOM 6342 O O . ARG B 1 330 ? -8.992 0.465 35.125 1 95.62 330 ARG B O 1
ATOM 6349 N N . ILE B 1 331 ? -7.824 2.361 35.406 1 96.56 331 ILE B N 1
ATOM 6350 C CA . ILE B 1 331 ? -8.281 2.918 34.125 1 96.56 331 ILE B CA 1
ATOM 6351 C C . ILE B 1 331 ? -7.777 2.061 32.969 1 96.56 331 ILE B C 1
ATOM 6353 O O . ILE B 1 331 ? -8.539 1.719 32.062 1 96.56 331 ILE B O 1
ATOM 6357 N N . VAL B 1 332 ? -6.547 1.667 33.031 1 97.12 332 VAL B N 1
ATOM 6358 C CA . VAL B 1 332 ? -5.914 0.867 31.969 1 97.12 332 VAL B CA 1
ATOM 6359 C C . VAL B 1 332 ? -6.574 -0.509 31.906 1 97.12 332 VAL B C 1
ATOM 6361 O O . VAL B 1 332 ? -6.918 -0.989 30.828 1 97.12 332 VAL B O 1
ATOM 6364 N N . ALA B 1 333 ? -6.785 -1.113 33.062 1 96.56 333 ALA B N 1
ATOM 6365 C CA . ALA B 1 333 ? -7.395 -2.439 33.094 1 96.56 333 ALA B CA 1
ATOM 6366 C C . ALA B 1 333 ? -8.812 -2.412 32.531 1 96.56 333 ALA B C 1
ATOM 6368 O O . ALA B 1 333 ? -9.219 -3.324 31.812 1 96.56 333 ALA B O 1
ATOM 6369 N N . ARG B 1 334 ? -9.547 -1.419 32.938 1 96.81 334 ARG B N 1
ATOM 6370 C CA . ARG B 1 334 ? -10.914 -1.292 32.438 1 96.81 334 ARG B CA 1
ATOM 6371 C C . ARG B 1 334 ? -10.945 -1.072 30.938 1 96.81 334 ARG B C 1
ATOM 6373 O O . ARG B 1 334 ? -11.773 -1.652 30.234 1 96.81 334 ARG B O 1
ATOM 6380 N N . THR B 1 335 ? -10.07 -0.192 30.484 1 97.62 335 THR B N 1
ATOM 6381 C CA . THR B 1 335 ? -10.008 0.071 29.047 1 97.62 335 THR B CA 1
ATOM 6382 C C . THR B 1 335 ? -9.656 -1.2 28.281 1 97.62 335 THR B C 1
ATOM 6384 O O . THR B 1 335 ? -10.234 -1.475 27.219 1 97.62 335 THR B O 1
ATOM 6387 N N . ALA B 1 336 ? -8.672 -1.965 28.781 1 97.69 336 ALA B N 1
ATOM 6388 C CA . ALA B 1 336 ? -8.281 -3.223 28.141 1 97.69 336 ALA B CA 1
ATOM 6389 C C . ALA B 1 336 ? -9.461 -4.191 28.094 1 97.69 336 ALA B C 1
ATOM 6391 O O . ALA B 1 336 ? -9.656 -4.879 27.078 1 97.69 336 ALA B O 1
ATOM 6392 N N . ARG B 1 337 ? -10.234 -4.25 29.125 1 97.38 337 ARG B N 1
ATOM 6393 C CA . ARG B 1 337 ? -11.406 -5.121 29.172 1 97.38 337 ARG B CA 1
ATOM 6394 C C . ARG B 1 337 ? -12.445 -4.688 28.141 1 97.38 337 ARG B C 1
ATOM 6396 O O . ARG B 1 337 ? -13.031 -5.523 27.453 1 97.38 337 ARG B O 1
ATOM 6403 N N . ASP B 1 338 ? -12.695 -3.393 28.062 1 97.62 338 ASP B N 1
ATOM 6404 C CA . ASP B 1 338 ? -13.641 -2.865 27.078 1 97.62 338 ASP B CA 1
ATOM 6405 C C . ASP B 1 338 ? -13.18 -3.178 25.656 1 97.62 338 ASP B C 1
ATOM 6407 O O . ASP B 1 338 ? -13.992 -3.561 24.812 1 97.62 338 ASP B O 1
ATOM 6411 N N . ALA B 1 339 ? -11.875 -2.967 25.406 1 97.75 339 ALA B N 1
ATOM 6412 C CA . ALA B 1 339 ? -11.305 -3.25 24.094 1 97.75 339 ALA B CA 1
ATOM 6413 C C . ALA B 1 339 ? -11.438 -4.73 23.75 1 97.75 339 ALA B C 1
ATOM 6415 O O . ALA B 1 339 ? -11.773 -5.082 22.625 1 97.75 339 ALA B O 1
ATOM 6416 N N . ARG B 1 340 ? -11.133 -5.582 24.734 1 96.88 340 ARG B N 1
ATOM 6417 C CA . ARG B 1 340 ? -11.281 -7.023 24.547 1 96.88 340 ARG B CA 1
ATOM 6418 C C . ARG B 1 340 ? -12.688 -7.375 24.094 1 96.88 340 ARG B C 1
ATOM 6420 O O . ARG B 1 340 ? -12.867 -8.055 23.078 1 96.88 340 ARG B O 1
ATOM 6427 N N . HIS B 1 341 ? -13.641 -6.902 24.797 1 96.31 341 HIS B N 1
ATOM 6428 C CA . HIS B 1 341 ? -15.031 -7.215 24.484 1 96.31 341 HIS B CA 1
ATOM 6429 C C . HIS B 1 341 ? -15.414 -6.73 23.094 1 96.31 341 HIS B C 1
ATOM 6431 O O . HIS B 1 341 ? -16.047 -7.465 22.328 1 96.31 341 HIS B O 1
ATOM 6437 N N . TYR B 1 342 ? -14.984 -5.57 22.797 1 95.12 342 TYR B N 1
ATOM 6438 C CA . TYR B 1 342 ? -15.344 -4.973 21.516 1 95.12 342 TYR B CA 1
ATOM 6439 C C . TYR B 1 342 ? -14.688 -5.727 20.375 1 95.12 342 TYR B C 1
ATOM 6441 O O . TYR B 1 342 ? -15.352 -6.043 19.375 1 95.12 342 TYR B O 1
ATOM 6449 N N . LEU B 1 343 ? -13.375 -6.027 20.469 1 94.56 343 LEU B N 1
ATOM 6450 C CA . LEU B 1 343 ? -12.633 -6.668 19.375 1 94.56 343 LEU B CA 1
ATOM 6451 C C . LEU B 1 343 ? -13.047 -8.133 19.234 1 94.56 343 LEU B C 1
ATOM 6453 O O . LEU B 1 343 ? -13.055 -8.664 18.125 1 94.56 343 LEU B O 1
ATOM 6457 N N . GLU B 1 344 ? -13.367 -8.781 20.312 1 91.88 344 GLU B N 1
ATOM 6458 C CA . GLU B 1 344 ? -13.844 -10.156 20.219 1 91.88 344 GLU B CA 1
ATOM 6459 C C . GLU B 1 344 ? -15.203 -10.219 19.531 1 91.88 344 GLU B C 1
ATOM 6461 O O . GLU B 1 344 ? -15.492 -11.188 18.812 1 91.88 344 GLU B O 1
ATOM 6466 N N . LEU B 1 345 ? -15.992 -9.188 19.688 1 89.81 345 LEU B N 1
ATOM 6467 C CA . LEU B 1 345 ? -17.312 -9.141 19.078 1 89.81 345 LEU B CA 1
ATOM 6468 C C . LEU B 1 345 ? -17.219 -8.812 17.594 1 89.81 345 LEU B C 1
ATOM 6470 O O . LEU B 1 345 ? -17.875 -9.445 16.766 1 89.81 345 LEU B O 1
ATOM 6474 N N . PHE B 1 346 ? -16.406 -7.863 17.25 1 89.56 346 PHE B N 1
ATOM 6475 C CA . PHE B 1 346 ? -16.453 -7.312 15.898 1 89.56 346 PHE B CA 1
ATOM 6476 C C . PHE B 1 346 ? -15.297 -7.832 15.055 1 89.56 346 PHE B C 1
ATOM 6478 O O . PHE B 1 346 ? -15.312 -7.703 13.828 1 89.56 346 PHE B O 1
ATOM 6485 N N . ALA B 1 347 ? -14.297 -8.414 15.641 1 88 347 ALA B N 1
ATOM 6486 C CA . ALA B 1 347 ? -13.148 -8.969 14.938 1 88 347 ALA B CA 1
ATOM 6487 C C . ALA B 1 347 ? -12.719 -10.305 15.555 1 88 347 ALA B C 1
ATOM 6489 O O . ALA B 1 347 ? -11.578 -10.445 16 1 88 347 ALA B O 1
ATOM 6490 N N . PRO B 1 348 ? -13.586 -11.242 15.477 1 83 348 PRO B N 1
ATOM 6491 C CA . PRO B 1 348 ? -13.312 -12.523 16.141 1 83 348 PRO B CA 1
ATOM 6492 C C . PRO B 1 348 ? -12.234 -13.336 15.422 1 83 348 PRO B C 1
ATOM 6494 O O . PRO B 1 348 ? -11.695 -14.289 15.992 1 83 348 PRO B O 1
ATOM 6497 N N . PHE B 1 349 ? -11.93 -12.992 14.203 1 77.31 349 PHE B N 1
ATOM 6498 C CA . PHE B 1 349 ? -10.906 -13.688 13.43 1 77.31 349 PHE B CA 1
ATOM 6499 C C . PHE B 1 349 ? -9.859 -12.703 12.906 1 77.31 349 PHE B C 1
ATOM 6501 O O . PHE B 1 349 ? -10.125 -11.5 12.828 1 77.31 349 PHE B O 1
ATOM 6508 N N . SER B 1 350 ? -8.711 -13.305 12.734 1 72.88 350 SER B N 1
ATOM 6509 C CA . SER B 1 350 ? -7.645 -12.492 12.164 1 72.88 350 SER B CA 1
ATOM 6510 C C . SER B 1 350 ? -7.305 -12.945 10.742 1 72.88 350 SER B C 1
ATOM 6512 O O . SER B 1 350 ? -7.691 -14.031 10.328 1 72.88 350 SER B O 1
ATOM 6514 N N . ASP B 1 351 ? -6.805 -12.086 9.914 1 73.25 351 ASP B N 1
ATOM 6515 C CA . ASP B 1 351 ? -6.383 -12.391 8.547 1 73.25 351 ASP B CA 1
ATOM 6516 C C . ASP B 1 351 ? -5.039 -13.125 8.539 1 73.25 351 ASP B C 1
ATOM 6518 O O . ASP B 1 351 ? -4.16 -12.805 7.738 1 73.25 351 ASP B O 1
ATOM 6522 N N . ASP B 1 352 ? -4.84 -14.016 9.469 1 75 352 ASP B N 1
ATOM 6523 C CA . ASP B 1 352 ? -3.639 -14.805 9.711 1 75 352 ASP B CA 1
ATOM 6524 C C . ASP B 1 352 ? -3.693 -16.125 8.953 1 75 352 ASP B C 1
ATOM 6526 O O . ASP B 1 352 ? -2.682 -16.578 8.414 1 75 352 ASP B O 1
ATOM 6530 N N . PHE B 1 353 ? -4.695 -16.766 8.727 1 70.25 353 PHE B N 1
ATOM 6531 C CA . PHE B 1 353 ? -5.043 -17.969 8 1 70.25 353 PHE B CA 1
ATOM 6532 C C . PHE B 1 353 ? -4.262 -19.172 8.539 1 70.25 353 PHE B C 1
ATOM 6534 O O . PHE B 1 353 ? -4.344 -20.266 7.988 1 70.25 353 PHE B O 1
ATOM 6541 N N . ALA B 1 354 ? -3.316 -18.906 9.5 1 72.81 354 ALA B N 1
ATOM 6542 C CA . ALA B 1 354 ? -2.629 -20 10.188 1 72.81 354 ALA B CA 1
ATOM 6543 C C . ALA B 1 354 ? -3.295 -20.312 11.523 1 72.81 354 ALA B C 1
ATOM 6545 O O . ALA B 1 354 ? -2.975 -21.312 12.164 1 72.81 354 ALA B O 1
ATOM 6546 N N . ARG B 1 355 ? -4.164 -19.422 11.898 1 77.25 355 ARG B N 1
ATOM 6547 C CA . ARG B 1 355 ? -4.895 -19.578 13.156 1 77.25 355 ARG B CA 1
ATOM 6548 C C . ARG B 1 355 ? -6.305 -19 13.039 1 77.25 355 ARG B C 1
ATOM 6550 O O . ARG B 1 355 ? -6.574 -18.172 12.172 1 77.25 355 ARG B O 1
ATOM 6557 N N . PHE B 1 356 ? -7.109 -19.406 13.977 1 72.19 356 PHE B N 1
ATOM 6558 C CA . PHE B 1 356 ? -8.508 -19 13.883 1 72.19 356 PHE B CA 1
ATOM 6559 C C . PHE B 1 356 ? -8.828 -17.938 14.93 1 72.19 356 PHE B C 1
ATOM 6561 O O . PHE B 1 356 ? -9.938 -17.406 14.961 1 72.19 356 PHE B O 1
ATOM 6568 N N . ASP B 1 357 ? -7.848 -17.562 15.695 1 80 357 ASP B N 1
ATOM 6569 C CA . ASP B 1 357 ? -8.141 -16.609 16.766 1 80 357 ASP B CA 1
ATOM 6570 C C . ASP B 1 357 ? -8.094 -15.172 16.25 1 80 357 ASP B C 1
ATOM 6572 O O . ASP B 1 357 ? -7.602 -14.914 15.141 1 80 357 ASP B O 1
ATOM 6576 N N . GLY B 1 358 ? -8.672 -14.273 17.031 1 84.69 358 GLY B N 1
ATOM 6577 C CA . GLY B 1 358 ? -8.648 -12.859 16.703 1 84.69 358 GLY B CA 1
ATOM 6578 C C . GLY B 1 358 ? -7.363 -12.172 17.141 1 84.69 358 GLY B C 1
ATOM 6579 O O . GLY B 1 358 ? -6.562 -12.75 17.875 1 84.69 358 GLY B O 1
ATOM 6580 N N . ILE B 1 359 ? -7.156 -10.969 16.672 1 91.12 359 ILE B N 1
ATOM 6581 C CA . ILE B 1 359 ? -5.93 -10.211 16.875 1 91.12 359 ILE B CA 1
ATOM 6582 C C . ILE B 1 359 ? -5.77 -9.875 18.344 1 91.12 359 ILE B C 1
ATOM 6584 O O . ILE B 1 359 ? -4.648 -9.672 18.828 1 91.12 359 ILE B O 1
ATOM 6588 N N . TRP B 1 360 ? -6.891 -9.844 19.125 1 93.62 360 TRP B N 1
ATOM 6589 C CA . TRP B 1 360 ? -6.828 -9.484 20.547 1 93.62 360 TRP B CA 1
ATOM 6590 C C . TRP B 1 360 ? -5.965 -10.477 21.312 1 93.62 360 TRP B C 1
ATOM 6592 O O . TRP B 1 360 ? -5.242 -10.102 22.234 1 93.62 360 TRP B O 1
ATOM 6602 N N . ARG B 1 361 ? -6.121 -11.727 21 1 91.69 361 ARG B N 1
ATOM 6603 C CA . ARG B 1 361 ? -5.344 -12.742 21.703 1 91.69 361 ARG B CA 1
ATOM 6604 C C . ARG B 1 361 ? -3.852 -12.453 21.609 1 91.69 361 ARG B C 1
ATOM 6606 O O . ARG B 1 361 ? -3.113 -12.625 22.578 1 91.69 361 ARG B O 1
ATOM 6613 N N . PHE B 1 362 ? -3.451 -12.07 20.438 1 94.44 362 PHE B N 1
ATOM 6614 C CA . PHE B 1 362 ? -2.049 -11.719 20.25 1 94.44 362 PHE B CA 1
ATOM 6615 C C . PHE B 1 362 ? -1.68 -10.477 21.031 1 94.44 362 PHE B C 1
ATOM 6617 O O . PHE B 1 362 ? -0.654 -10.445 21.719 1 94.44 362 PHE B O 1
ATOM 6624 N N . LEU B 1 363 ? -2.521 -9.398 21.031 1 95.88 363 LEU B N 1
ATOM 6625 C CA . LEU B 1 363 ? -2.246 -8.141 21.719 1 95.88 363 LEU B CA 1
ATOM 6626 C C . LEU B 1 363 ? -2.152 -8.367 23.234 1 95.88 363 LEU B C 1
ATOM 6628 O O . LEU B 1 363 ? -1.216 -7.887 23.875 1 95.88 363 LEU B O 1
ATOM 6632 N N . ASP B 1 364 ? -3.123 -9.047 23.75 1 90.12 364 ASP B N 1
ATOM 6633 C CA . ASP B 1 364 ? -3.221 -9.258 25.188 1 90.12 364 ASP B CA 1
ATOM 6634 C C . ASP B 1 364 ? -2.098 -10.164 25.688 1 90.12 364 ASP B C 1
ATOM 6636 O O . ASP B 1 364 ? -1.704 -10.094 26.844 1 90.12 364 ASP B O 1
ATOM 6640 N N . GLY B 1 365 ? -1.61 -11.039 24.891 1 89.88 365 GLY B N 1
ATOM 6641 C CA . GLY B 1 365 ? -0.5 -11.898 25.266 1 89.88 365 GLY B CA 1
ATOM 6642 C C . GLY B 1 365 ? 0.843 -11.195 25.219 1 89.88 365 GLY B C 1
ATOM 6643 O O . GLY B 1 365 ? 1.758 -11.547 25.969 1 89.88 365 GLY B O 1
ATOM 6644 N N . GLU B 1 366 ? 0.94 -10.164 24.391 1 87.88 366 GLU B N 1
ATOM 6645 C CA . GLU B 1 366 ? 2.246 -9.57 24.109 1 87.88 366 GLU B CA 1
ATOM 6646 C C . GLU B 1 366 ? 2.43 -8.258 24.875 1 87.88 366 GLU B C 1
ATOM 6648 O O . GLU B 1 366 ? 3.559 -7.844 25.141 1 87.88 366 GLU B O 1
ATOM 6653 N N . LEU B 1 367 ? 1.347 -7.59 25.203 1 95.06 367 LEU B N 1
ATOM 6654 C CA . LEU B 1 367 ? 1.474 -6.25 25.766 1 95.06 367 LEU B CA 1
ATOM 6655 C C . LEU B 1 367 ? 1.132 -6.25 27.25 1 95.06 367 LEU B C 1
ATOM 6657 O O . LEU B 1 367 ? 0.062 -6.719 27.656 1 95.06 367 LEU B O 1
ATOM 6661 N N . ASP B 1 368 ? 2.096 -5.793 27.969 1 97.06 368 ASP B N 1
ATOM 6662 C CA . ASP B 1 368 ? 1.737 -5.25 29.281 1 97.06 368 ASP B CA 1
ATOM 6663 C C . ASP B 1 368 ? 1.195 -3.828 29.156 1 97.06 368 ASP B C 1
ATOM 6665 O O . ASP B 1 368 ? 1.966 -2.875 29.016 1 97.06 368 ASP B O 1
ATOM 6669 N N . TRP B 1 369 ? -0.091 -3.672 29.312 1 97.31 369 TRP B N 1
ATOM 6670 C CA . TRP B 1 369 ? -0.78 -2.465 28.875 1 97.31 369 TRP B CA 1
ATOM 6671 C C . TRP B 1 369 ? -0.305 -1.249 29.656 1 97.31 369 TRP B C 1
ATOM 6673 O O . TRP B 1 369 ? -0.068 -0.183 29.078 1 97.31 369 TRP B O 1
ATOM 6683 N N . PRO B 1 370 ? -0.106 -1.366 31.062 1 96.38 370 PRO B N 1
ATOM 6684 C CA . PRO B 1 370 ? 0.401 -0.195 31.781 1 96.38 370 PRO B CA 1
ATOM 6685 C C . PRO B 1 370 ? 1.779 0.245 31.297 1 96.38 370 PRO B C 1
ATOM 6687 O O . PRO B 1 370 ? 2.004 1.437 31.062 1 96.38 370 PRO B O 1
ATOM 6690 N N . THR B 1 371 ? 2.645 -0.673 31.078 1 97.12 371 THR B N 1
ATOM 6691 C CA . THR B 1 371 ? 3.992 -0.374 30.609 1 97.12 371 THR B CA 1
ATOM 6692 C C . THR B 1 371 ? 3.959 0.152 29.172 1 97.12 371 THR B C 1
ATOM 6694 O O . THR B 1 371 ? 4.707 1.069 28.828 1 97.12 371 THR B O 1
ATOM 6697 N N . ALA B 1 372 ? 3.115 -0.482 28.375 1 97.62 372 ALA B N 1
ATOM 6698 C CA . ALA B 1 372 ? 2.961 -0.048 26.984 1 97.62 372 ALA B CA 1
ATOM 6699 C C . ALA B 1 372 ? 2.48 1.398 26.922 1 97.62 372 ALA B C 1
ATOM 6701 O O . ALA B 1 372 ? 2.988 2.189 26.125 1 97.62 372 ALA B O 1
ATOM 6702 N N . LEU B 1 373 ? 1.515 1.721 27.75 1 96.75 373 LEU B N 1
ATOM 6703 C CA . LEU B 1 373 ? 0.978 3.076 27.766 1 96.75 373 LEU B CA 1
ATOM 6704 C C . LEU B 1 373 ? 2.043 4.078 28.203 1 96.75 373 LEU B C 1
ATOM 6706 O O . LEU B 1 373 ? 2.139 5.172 27.641 1 96.75 373 LEU B O 1
ATOM 6710 N N . GLU B 1 374 ? 2.836 3.723 29.219 1 96.06 374 GLU B N 1
ATOM 6711 C CA . GLU B 1 374 ? 3.904 4.594 29.688 1 96.06 374 GLU B CA 1
ATOM 6712 C C . GLU B 1 374 ? 4.922 4.883 28.594 1 96.06 374 GLU B C 1
ATOM 6714 O O . GLU B 1 374 ? 5.289 6.039 28.375 1 96.06 374 GLU B O 1
ATOM 6719 N N . SER B 1 375 ? 5.367 3.855 27.922 1 96.56 375 SER B N 1
ATOM 6720 C CA . SER B 1 375 ? 6.312 4.008 26.828 1 96.56 375 SER B CA 1
ATOM 6721 C C . SER B 1 375 ? 5.711 4.824 25.688 1 96.56 375 SER B C 1
ATOM 6723 O O . SER B 1 375 ? 6.367 5.711 25.141 1 96.56 375 SER B O 1
ATOM 6725 N N . TYR B 1 376 ? 4.477 4.559 25.391 1 95.5 376 TYR B N 1
ATOM 6726 C CA . TYR B 1 376 ? 3.736 5.215 24.328 1 95.5 376 TYR B CA 1
ATOM 6727 C C . TYR B 1 376 ? 3.639 6.715 24.562 1 95.5 376 TYR B C 1
ATOM 6729 O O . TYR B 1 376 ? 3.98 7.516 23.703 1 95.5 376 TYR B O 1
ATOM 6737 N N . THR B 1 377 ? 3.227 7.113 25.719 1 93.56 377 THR B N 1
ATOM 6738 C CA . THR B 1 377 ? 3.033 8.516 26.062 1 93.56 377 THR B CA 1
ATOM 6739 C C . THR B 1 377 ? 4.375 9.242 26.156 1 93.56 377 THR B C 1
ATOM 6741 O O . THR B 1 377 ? 4.484 10.414 25.797 1 93.56 377 THR B O 1
ATOM 6744 N N . ALA B 1 378 ? 5.383 8.523 26.656 1 95.19 378 ALA B N 1
ATOM 6745 C CA . ALA B 1 378 ? 6.715 9.109 26.766 1 95.19 378 ALA B CA 1
ATOM 6746 C C . ALA B 1 378 ? 7.285 9.414 25.375 1 95.19 378 ALA B C 1
ATOM 6748 O O . ALA B 1 378 ? 7.891 10.469 25.156 1 95.19 378 ALA B O 1
ATOM 6749 N N . ASP B 1 379 ? 7.129 8.477 24.469 1 95.31 379 ASP B N 1
ATOM 6750 C CA . ASP B 1 379 ? 7.641 8.656 23.109 1 95.31 379 ASP B CA 1
ATOM 6751 C C . ASP B 1 379 ? 6.922 9.805 22.406 1 95.31 379 ASP B C 1
ATOM 6753 O O . ASP B 1 379 ? 7.547 10.594 21.688 1 95.31 379 ASP B O 1
ATOM 6757 N N . LEU B 1 380 ? 5.613 9.93 22.578 1 93.56 380 LEU B N 1
ATOM 6758 C CA . LEU B 1 380 ? 4.859 11.016 21.969 1 93.56 380 LEU B CA 1
ATOM 6759 C C . LEU B 1 380 ? 5.281 12.359 22.547 1 93.56 380 LEU B C 1
ATOM 6761 O O . LEU B 1 380 ? 5.383 13.352 21.812 1 93.56 380 LEU B O 1
ATOM 6765 N N . ALA B 1 381 ? 5.496 12.367 23.844 1 93.06 381 ALA B N 1
ATOM 6766 C CA . ALA B 1 381 ? 5.98 13.586 24.484 1 93.06 381 ALA B CA 1
ATOM 6767 C C . ALA B 1 381 ? 7.332 14.008 23.906 1 93.06 381 ALA B C 1
ATOM 6769 O O . ALA B 1 381 ? 7.598 15.195 23.719 1 93.06 381 ALA B O 1
ATOM 6770 N N . THR B 1 382 ? 8.188 13.023 23.672 1 94.5 382 THR B N 1
ATOM 6771 C CA . THR B 1 382 ? 9.5 13.289 23.094 1 94.5 382 THR B CA 1
ATOM 6772 C C . THR B 1 382 ? 9.367 13.883 21.688 1 94.5 382 THR B C 1
ATOM 6774 O O . THR B 1 382 ? 10.102 14.805 21.328 1 94.5 382 THR B O 1
ATOM 6777 N N . ILE B 1 383 ? 8.453 13.398 20.922 1 93.94 383 ILE B N 1
ATOM 6778 C CA . ILE B 1 383 ? 8.203 13.922 19.578 1 93.94 383 ILE B CA 1
ATOM 6779 C C . ILE B 1 383 ? 7.758 15.383 19.672 1 93.94 383 ILE B C 1
ATOM 6781 O O . ILE B 1 383 ? 8.289 16.234 18.969 1 93.94 383 ILE B O 1
ATOM 6785 N N . GLY B 1 384 ? 6.785 15.641 20.562 1 93.19 384 GLY B N 1
ATOM 6786 C CA . GLY B 1 384 ? 6.336 17.016 20.766 1 93.19 384 GLY B CA 1
ATOM 6787 C C . GLY B 1 384 ? 7.453 17.953 21.188 1 93.19 384 GLY B C 1
ATOM 6788 O O . GLY B 1 384 ? 7.555 19.062 20.688 1 93.19 384 GLY B O 1
ATOM 6789 N N . ALA B 1 385 ? 8.281 17.5 22.094 1 94.94 385 ALA B N 1
ATOM 6790 C CA . ALA B 1 385 ? 9.391 18.297 22.578 1 94.94 385 ALA B CA 1
ATOM 6791 C C . ALA B 1 385 ? 10.406 18.594 21.469 1 94.94 385 ALA B C 1
ATOM 6793 O O . ALA B 1 385 ? 10.938 19.703 21.391 1 94.94 385 ALA B O 1
ATOM 6794 N N . THR B 1 386 ? 10.68 17.578 20.656 1 95.81 386 THR B N 1
ATOM 6795 C CA . THR B 1 386 ? 11.609 17.75 19.547 1 95.81 386 THR B CA 1
ATOM 6796 C C . THR B 1 386 ? 11.094 18.781 18.562 1 95.81 386 THR B C 1
ATOM 6798 O O . THR B 1 386 ? 11.844 19.641 18.109 1 95.81 386 THR B O 1
ATOM 6801 N N . CYS B 1 387 ? 9.82 18.719 18.234 1 95 387 CYS B N 1
ATOM 6802 C CA . CYS B 1 387 ? 9.219 19.672 17.312 1 95 387 CYS B CA 1
ATOM 6803 C C . CYS B 1 387 ? 9.32 21.094 17.859 1 95 387 CYS B C 1
ATOM 6805 O O . CYS B 1 387 ? 9.656 22.031 17.109 1 95 387 CYS B O 1
ATOM 6807 N N . ARG B 1 388 ? 9.07 21.266 19.156 1 94.88 388 ARG B N 1
ATOM 6808 C CA . ARG B 1 388 ? 9.148 22.578 19.781 1 94.88 388 ARG B CA 1
ATOM 6809 C C . ARG B 1 388 ? 10.586 23.109 19.781 1 94.88 388 ARG B C 1
ATOM 6811 O O . ARG B 1 388 ? 10.82 24.281 19.531 1 94.88 388 ARG B O 1
ATOM 6818 N N . ALA B 1 389 ? 11.477 22.219 20.078 1 97.06 389 ALA B N 1
ATOM 6819 C CA . ALA B 1 389 ? 12.883 22.609 20.094 1 97.06 389 ALA B CA 1
ATOM 6820 C C . ALA B 1 389 ? 13.359 23.016 18.703 1 97.06 389 ALA B C 1
ATOM 6822 O O . ALA B 1 389 ? 14.094 24 18.562 1 97.06 389 ALA B O 1
ATOM 6823 N N . ASN B 1 390 ? 13 22.219 17.734 1 96.5 390 ASN B N 1
ATOM 6824 C CA . ASN B 1 390 ? 13.352 22.531 16.344 1 96.5 390 ASN B CA 1
ATOM 6825 C C . ASN B 1 390 ? 12.781 23.891 15.93 1 96.5 390 ASN B C 1
ATOM 6827 O O . ASN B 1 390 ? 13.477 24.688 15.305 1 96.5 390 ASN B O 1
ATOM 6831 N N . TRP B 1 391 ? 11.562 24.141 16.328 1 96.25 391 TRP B N 1
ATOM 6832 C CA . TRP B 1 391 ? 10.953 25.422 16 1 96.25 391 TRP B CA 1
ATOM 6833 C C . TRP B 1 391 ? 11.695 26.562 16.688 1 96.25 391 TRP B C 1
ATOM 6835 O O . TRP B 1 391 ? 11.945 27.609 16.094 1 96.25 391 TRP B O 1
ATOM 6845 N N . SER B 1 392 ? 12.023 26.375 17.922 1 96.94 392 SER B N 1
ATOM 6846 C CA . SER B 1 392 ? 12.773 27.391 18.656 1 96.94 392 SER B CA 1
ATOM 6847 C C . SER B 1 392 ? 14.102 27.688 17.984 1 96.94 392 SER B C 1
ATOM 6849 O O . SER B 1 392 ? 14.5 28.859 17.891 1 96.94 392 SER B O 1
ATOM 6851 N N . ASP B 1 393 ? 14.75 26.672 17.547 1 96.62 393 ASP B N 1
ATOM 6852 C CA . ASP B 1 393 ? 16 26.844 16.828 1 96.62 393 ASP B CA 1
ATOM 6853 C C . ASP B 1 393 ? 15.797 27.641 15.539 1 96.62 393 ASP B C 1
ATOM 6855 O O . ASP B 1 393 ? 16.562 28.562 15.25 1 96.62 393 ASP B O 1
ATOM 6859 N N . PHE B 1 394 ? 14.805 27.359 14.844 1 97 394 PHE B N 1
ATOM 6860 C CA . PHE B 1 394 ? 14.484 28.047 13.602 1 97 394 PHE B CA 1
ATOM 6861 C C . PHE B 1 394 ? 14.219 29.531 13.867 1 97 394 PHE B C 1
ATOM 6863 O O . PHE B 1 394 ? 14.773 30.391 13.188 1 97 394 PHE B O 1
ATOM 6870 N N . GLU B 1 395 ? 13.422 29.797 14.859 1 96.31 395 GLU B N 1
ATOM 6871 C CA . GLU B 1 395 ? 13.055 31.172 15.195 1 96.31 395 GLU B CA 1
ATOM 6872 C C . GLU B 1 395 ? 14.273 31.984 15.609 1 96.31 395 GLU B C 1
ATOM 6874 O O . GLU B 1 395 ? 14.383 33.156 15.273 1 96.31 395 GLU B O 1
ATOM 6879 N N . GLN B 1 396 ? 15.062 31.359 16.297 1 95.94 396 GLN B N 1
ATOM 6880 C CA . GLN B 1 396 ? 16.25 32.062 16.797 1 95.94 396 GLN B CA 1
ATOM 6881 C C . GLN B 1 396 ? 17.219 32.375 15.656 1 95.94 396 GLN B C 1
ATOM 6883 O O . GLN B 1 396 ? 17.719 33.5 15.555 1 95.94 396 GLN B O 1
ATOM 6888 N N . ARG B 1 397 ? 17.438 31.5 14.812 1 95.5 397 ARG B N 1
ATOM 6889 C 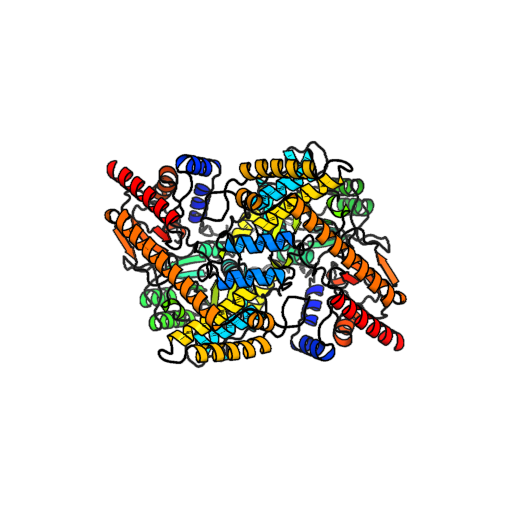CA . ARG B 1 397 ? 18.484 31.641 13.805 1 95.5 397 ARG B CA 1
ATOM 6890 C C . ARG B 1 397 ? 17.969 32.344 12.562 1 95.5 397 ARG B C 1
ATOM 6892 O O . ARG B 1 397 ? 18.734 33.062 11.891 1 95.5 397 ARG B O 1
ATOM 6899 N N . ILE B 1 398 ? 16.734 32.156 12.258 1 96.12 398 ILE B N 1
ATOM 6900 C CA . ILE B 1 398 ? 16.156 32.75 11.047 1 96.12 398 ILE B CA 1
ATOM 6901 C C . ILE B 1 398 ? 15.359 34 11.398 1 96.12 398 ILE B C 1
ATOM 6903 O O . ILE B 1 398 ? 14.859 34.688 10.516 1 96.12 398 ILE B O 1
ATOM 6907 N N . GLY B 1 399 ? 15.281 34.375 12.641 1 93.62 399 GLY B N 1
ATOM 6908 C CA . GLY B 1 399 ? 14.5 35.438 13.203 1 93.62 399 GLY B CA 1
ATOM 6909 C C . GLY B 1 399 ? 14.641 36.75 12.43 1 93.62 399 GLY B C 1
ATOM 6910 O O . GLY B 1 399 ? 13.641 37.406 12.109 1 93.62 399 GLY B O 1
ATOM 6911 N N . PRO B 1 400 ? 15.828 37.125 12.117 1 93.31 400 PRO B N 1
ATOM 6912 C CA . PRO B 1 400 ? 16.016 38.406 11.414 1 93.31 400 PRO B CA 1
ATOM 6913 C C . PRO B 1 400 ? 15.305 38.469 10.07 1 93.31 400 PRO B C 1
ATOM 6915 O O . PRO B 1 400 ? 15.031 39.531 9.547 1 93.31 400 PRO B O 1
ATOM 6918 N N . TYR B 1 401 ? 15 37.344 9.523 1 95.5 401 TYR B N 1
ATOM 6919 C CA . TYR B 1 401 ? 14.414 37.281 8.188 1 95.5 401 TYR B CA 1
ATOM 6920 C C . TYR B 1 401 ? 12.945 36.906 8.25 1 95.5 401 TYR B C 1
ATOM 6922 O O . TYR B 1 401 ? 12.25 36.906 7.23 1 95.5 401 TYR B O 1
ATOM 6930 N N . LEU B 1 402 ? 12.477 36.562 9.414 1 95.12 402 LEU B N 1
ATOM 6931 C CA . LEU B 1 402 ? 11.086 36.156 9.594 1 95.12 402 LEU B CA 1
ATOM 6932 C C . LEU B 1 402 ? 10.164 37.375 9.586 1 95.12 402 LEU B C 1
ATOM 6934 O O . LEU B 1 402 ? 10.109 38.094 10.57 1 95.12 402 LEU B O 1
ATOM 6938 N N . ALA B 1 403 ? 9.391 37.531 8.547 1 93.56 403 ALA B N 1
ATOM 6939 C CA . ALA B 1 403 ? 8.508 38.688 8.406 1 93.56 403 ALA B CA 1
ATOM 6940 C C . ALA B 1 403 ? 7.16 38.438 9.07 1 93.56 403 ALA B C 1
ATOM 6942 O O . ALA B 1 403 ? 6.605 39.312 9.727 1 93.56 403 ALA B O 1
ATOM 6943 N N . HIS B 1 404 ? 6.582 37.281 8.797 1 94.56 404 HIS B N 1
ATOM 6944 C CA . HIS B 1 404 ? 5.301 36.906 9.367 1 94.56 404 HIS B CA 1
ATOM 6945 C C . HIS B 1 404 ? 5.281 35.406 9.719 1 94.56 404 HIS B C 1
ATOM 6947 O O . HIS B 1 404 ? 6.055 34.625 9.164 1 94.56 404 HIS B O 1
ATOM 6953 N N . ARG B 1 405 ? 4.48 35.062 10.602 1 94.56 405 ARG B N 1
ATOM 6954 C CA . ARG B 1 405 ? 4.227 33.656 10.93 1 94.56 405 ARG B CA 1
ATOM 6955 C C . ARG B 1 405 ? 2.781 33.469 11.375 1 94.56 405 ARG B C 1
ATOM 6957 O O . ARG B 1 405 ? 2.176 34.344 11.969 1 94.56 405 ARG B O 1
ATOM 6964 N N . ILE B 1 406 ? 2.268 32.406 11.102 1 95.62 406 ILE B N 1
ATOM 6965 C CA . ILE B 1 406 ? 0.968 31.969 11.602 1 95.62 406 ILE B CA 1
ATOM 6966 C C . ILE B 1 406 ? 1.155 31.125 12.859 1 95.62 406 ILE B C 1
ATOM 6968 O O . ILE B 1 406 ? 2.002 30.234 12.891 1 95.62 406 ILE B O 1
ATOM 6972 N N . ALA B 1 407 ? 0.395 31.484 13.898 1 92.94 407 ALA B N 1
ATOM 6973 C CA . ALA B 1 407 ? 0.485 30.719 15.133 1 92.94 407 ALA B CA 1
ATOM 6974 C C . ALA B 1 407 ? 0.041 29.266 14.906 1 92.94 407 ALA B C 1
ATOM 6976 O O . ALA B 1 407 ? -1.07 29.031 14.438 1 92.94 407 ALA B O 1
ATOM 6977 N N . LEU B 1 408 ? 0.909 28.359 15.273 1 92.38 408 LEU B N 1
ATOM 6978 C CA . LEU B 1 408 ? 0.584 26.953 15.109 1 92.38 408 LEU B CA 1
ATOM 6979 C C . LEU B 1 408 ? -0.408 26.484 16.172 1 92.38 408 LEU B C 1
ATOM 6981 O O . LEU B 1 408 ? -0.143 26.625 17.375 1 92.38 408 LEU B O 1
ATOM 6985 N N . GLN B 1 409 ? -1.503 25.984 15.766 1 90.5 409 GLN B N 1
ATOM 6986 C CA . GLN B 1 409 ? -2.496 25.484 16.703 1 90.5 409 GLN B CA 1
ATOM 6987 C C . GLN B 1 409 ? -2.371 23.984 16.891 1 90.5 409 GLN B C 1
ATOM 6989 O O . GLN B 1 409 ? -2.598 23.469 18 1 90.5 409 GLN B O 1
ATOM 6994 N N . SER B 1 410 ? -2.037 23.25 15.859 1 91.25 410 SER B N 1
ATOM 6995 C CA . SER B 1 410 ? -1.885 21.797 15.914 1 91.25 410 SER B CA 1
ATOM 6996 C C . SER B 1 410 ? -0.925 21.312 14.836 1 91.25 410 SER B C 1
ATOM 6998 O O . SER B 1 410 ? -0.826 21.906 13.766 1 91.25 410 SER B O 1
ATOM 7000 N N . GLY B 1 411 ? -0.198 20.266 15.195 1 91.38 411 GLY B N 1
ATOM 7001 C CA . GLY B 1 411 ? 0.721 19.641 14.25 1 91.38 411 GLY B CA 1
ATOM 7002 C C . GLY B 1 411 ? 2.146 20.141 14.391 1 91.38 411 GLY B C 1
ATOM 7003 O O . GLY B 1 411 ? 2.559 20.562 15.477 1 91.38 411 GLY B O 1
ATOM 7004 N N . PHE B 1 412 ? 2.955 19.984 13.328 1 93.88 412 PHE B N 1
ATOM 7005 C CA . PHE B 1 412 ? 4.371 20.328 13.406 1 93.88 412 PHE B CA 1
ATOM 7006 C C . PHE B 1 412 ? 4.793 21.156 12.203 1 93.88 412 PHE B C 1
ATOM 7008 O O . PHE B 1 412 ? 5.984 21.391 11.992 1 93.88 412 PHE B O 1
ATOM 7015 N N . ASN B 1 413 ? 3.824 21.531 11.344 1 94 413 ASN B N 1
ATOM 7016 C CA . ASN B 1 413 ? 4.086 22.375 10.195 1 94 413 ASN B CA 1
ATOM 7017 C C . ASN B 1 413 ? 3.787 23.844 10.5 1 94 413 ASN B C 1
ATOM 7019 O O . ASN B 1 413 ? 2.65 24.203 10.82 1 94 413 ASN B O 1
ATOM 7023 N N . HIS B 1 414 ? 4.781 24.656 10.375 1 95.12 414 HIS B N 1
ATOM 7024 C CA . HIS B 1 414 ? 4.645 26.094 10.555 1 95.12 414 HIS B CA 1
ATOM 7025 C C . HIS B 1 414 ? 4.598 26.812 9.211 1 95.12 414 HIS B C 1
ATOM 7027 O O . HIS B 1 414 ? 5.215 26.359 8.242 1 95.12 414 HIS B O 1
ATOM 7033 N N . CYS B 1 415 ? 3.867 27.828 9.203 1 96.06 415 CYS B N 1
ATOM 7034 C CA . CYS B 1 415 ? 3.789 28.672 8.016 1 96.06 415 CYS B CA 1
ATOM 7035 C C . CYS B 1 415 ? 4.371 30.047 8.281 1 96.06 415 CYS B C 1
ATOM 7037 O O . CYS B 1 415 ? 3.902 30.766 9.172 1 96.06 415 CYS B O 1
ATOM 7039 N N . VAL B 1 416 ? 5.328 30.438 7.43 1 96.94 416 VAL B N 1
ATOM 7040 C CA . VAL B 1 416 ? 6.02 31.688 7.676 1 96.94 416 VAL B CA 1
ATOM 7041 C C . VAL B 1 416 ? 6.211 32.438 6.359 1 96.94 416 VAL B C 1
ATOM 7043 O O . VAL B 1 416 ? 6.074 31.859 5.281 1 96.94 416 VAL B O 1
ATOM 7046 N N . ARG B 1 417 ? 6.398 33.719 6.418 1 96.5 417 ARG B N 1
ATOM 7047 C CA . ARG B 1 417 ? 6.926 34.562 5.336 1 96.5 417 ARG B CA 1
ATOM 7048 C C . ARG B 1 417 ? 8.344 35.031 5.652 1 96.5 417 ARG B C 1
ATOM 7050 O O . ARG B 1 417 ? 8.609 35.5 6.762 1 96.5 417 ARG B O 1
ATOM 7057 N N . LEU B 1 418 ? 9.18 34.812 4.68 1 95.81 418 LEU B N 1
ATOM 7058 C CA . LEU B 1 418 ? 10.57 35.219 4.82 1 95.81 418 LEU B CA 1
ATOM 7059 C C . LEU B 1 418 ? 10.859 36.438 3.957 1 95.81 418 LEU B C 1
ATOM 7061 O O . LEU B 1 418 ? 10.375 36.531 2.826 1 95.81 418 LEU B O 1
ATOM 7065 N N . ALA B 1 419 ? 11.57 37.344 4.523 1 94.31 419 ALA B N 1
ATOM 7066 C CA . ALA B 1 419 ? 12.023 38.5 3.764 1 94.31 419 ALA B CA 1
ATOM 7067 C C . ALA B 1 419 ? 13.234 38.156 2.902 1 94.31 419 ALA B C 1
ATOM 7069 O O . ALA B 1 419 ? 14.359 38.594 3.199 1 94.31 419 ALA B O 1
ATOM 7070 N N . THR B 1 420 ? 13.062 37.531 1.819 1 92.88 420 THR B N 1
ATOM 7071 C CA . THR B 1 420 ? 14.148 37.031 0.979 1 92.88 420 THR B CA 1
ATOM 7072 C C . THR B 1 420 ? 14.508 38.062 -0.091 1 92.88 420 THR B C 1
ATOM 7074 O O . THR B 1 420 ? 15.633 38.062 -0.604 1 92.88 420 THR B O 1
ATOM 7077 N N . GLY B 1 421 ? 13.531 38.875 -0.49 1 92.25 421 GLY B N 1
ATOM 7078 C CA . GLY B 1 421 ? 13.711 39.781 -1.605 1 92.25 421 GLY B CA 1
ATOM 7079 C C . GLY B 1 421 ? 13.656 39.094 -2.957 1 92.25 421 GLY B C 1
ATOM 7080 O O . GLY B 1 421 ? 13.891 39.719 -3.988 1 92.25 421 GLY B O 1
ATOM 7081 N N . MET B 1 422 ? 13.344 37.875 -3.023 1 95.81 422 MET B N 1
ATOM 7082 C CA . MET B 1 422 ? 13.25 37.094 -4.242 1 95.81 422 MET B CA 1
ATOM 7083 C C . MET B 1 422 ? 11.805 36.75 -4.57 1 95.81 422 MET B C 1
ATOM 7085 O O . MET B 1 422 ? 10.938 36.781 -3.691 1 95.81 422 MET B O 1
ATOM 7089 N N . THR B 1 423 ? 11.594 36.531 -5.84 1 96.94 423 THR B N 1
ATOM 7090 C CA . THR B 1 423 ? 10.305 35.906 -6.176 1 96.94 423 THR B CA 1
ATOM 7091 C C . THR B 1 423 ? 10.195 34.5 -5.598 1 96.94 423 THR B C 1
ATOM 7093 O O . THR B 1 423 ? 11.211 33.906 -5.242 1 96.94 423 THR B O 1
ATOM 7096 N N . GLU B 1 424 ? 9 34 -5.488 1 97.06 424 GLU B N 1
ATOM 7097 C CA . GLU B 1 424 ? 8.75 32.688 -4.902 1 97.06 424 GLU B CA 1
ATOM 7098 C C . GLU B 1 424 ? 9.578 31.609 -5.594 1 97.06 424 GLU B C 1
ATOM 7100 O O . GLU B 1 424 ? 10.266 30.828 -4.934 1 97.06 424 GLU B O 1
ATOM 7105 N N . TRP B 1 425 ? 9.523 31.578 -6.922 1 96.81 425 TRP B N 1
ATOM 7106 C CA . TRP B 1 425 ? 10.219 30.531 -7.645 1 96.81 425 TRP B CA 1
ATOM 7107 C C . TRP B 1 425 ? 11.734 30.719 -7.57 1 96.81 425 TRP B C 1
ATOM 7109 O O . TRP B 1 425 ? 12.484 29.75 -7.477 1 96.81 425 TRP B O 1
ATOM 7119 N N . ASP B 1 426 ? 12.18 31.953 -7.633 1 96.81 426 ASP B N 1
ATOM 7120 C CA . ASP B 1 426 ? 13.602 32.219 -7.488 1 96.81 426 ASP B CA 1
ATOM 7121 C C . ASP B 1 426 ? 14.117 31.75 -6.129 1 96.81 426 ASP B C 1
ATOM 7123 O O . ASP B 1 426 ? 15.227 31.219 -6.031 1 96.81 426 ASP B O 1
ATOM 7127 N N . PHE B 1 427 ? 13.383 31.984 -5.133 1 97.19 427 PHE B N 1
ATOM 7128 C CA . PHE B 1 427 ? 13.758 31.531 -3.803 1 97.19 427 PHE B CA 1
ATOM 7129 C C . PHE B 1 427 ? 13.867 30 -3.773 1 97.19 427 PHE B C 1
ATOM 7131 O O . PHE B 1 427 ? 14.844 29.453 -3.256 1 97.19 427 PHE B O 1
ATOM 7138 N N . VAL B 1 428 ? 12.844 29.266 -4.309 1 96.62 428 VAL B N 1
ATOM 7139 C CA . VAL B 1 428 ? 12.789 27.797 -4.301 1 96.62 428 VAL B CA 1
ATOM 7140 C C . VAL B 1 428 ? 14.023 27.234 -4.98 1 96.62 428 VAL B C 1
ATOM 7142 O O . VAL B 1 428 ? 14.703 26.359 -4.426 1 96.62 428 VAL B O 1
ATOM 7145 N N . THR B 1 429 ? 14.367 27.766 -6.121 1 96.94 429 THR B N 1
ATOM 7146 C CA . THR B 1 429 ? 15.477 27.219 -6.887 1 96.94 429 THR B CA 1
ATOM 7147 C C . THR B 1 429 ? 16.812 27.609 -6.262 1 96.94 429 THR B C 1
ATOM 7149 O O . THR B 1 429 ? 17.719 26.781 -6.152 1 96.94 429 THR B O 1
ATOM 7152 N N . ALA B 1 430 ? 16.938 28.844 -5.789 1 96.44 430 ALA B N 1
ATOM 7153 C CA . ALA B 1 430 ? 18.188 29.312 -5.184 1 96.44 430 ALA B CA 1
ATOM 7154 C C . ALA B 1 430 ? 18.469 28.594 -3.871 1 96.44 430 ALA B C 1
ATOM 7156 O O . ALA B 1 430 ? 19.609 28.234 -3.584 1 96.44 430 ALA B O 1
ATOM 7157 N N . ALA B 1 431 ? 17.438 28.469 -3.066 1 96.25 431 ALA B N 1
ATOM 7158 C CA . ALA B 1 431 ? 17.609 27.781 -1.794 1 96.25 431 ALA B CA 1
ATOM 7159 C C . ALA B 1 431 ? 18.078 26.344 -2.016 1 96.25 431 ALA B C 1
ATOM 7161 O O . ALA B 1 431 ? 18.922 25.828 -1.26 1 96.25 431 ALA B O 1
ATOM 7162 N N . PHE B 1 432 ? 17.531 25.641 -3.031 1 95.88 432 PHE B N 1
ATOM 7163 C CA . PHE B 1 432 ? 17.922 24.266 -3.318 1 95.88 432 PHE B CA 1
ATOM 7164 C C . PHE B 1 432 ? 19.375 24.203 -3.801 1 95.88 432 PHE B C 1
ATOM 7166 O O . PHE B 1 432 ? 20.172 23.406 -3.299 1 95.88 432 PHE B O 1
ATOM 7173 N N . ASP B 1 433 ? 19.688 25.078 -4.699 1 95.69 433 ASP B N 1
ATOM 7174 C CA . ASP B 1 433 ? 21 25.016 -5.336 1 95.69 433 ASP B CA 1
ATOM 7175 C C . ASP B 1 433 ? 22.078 25.531 -4.398 1 95.69 433 ASP B C 1
ATOM 7177 O O . ASP B 1 433 ? 23.188 24.984 -4.348 1 95.69 433 ASP B O 1
ATOM 7181 N N . GLN B 1 434 ? 21.781 26.562 -3.699 1 94.56 434 GLN B N 1
ATOM 7182 C CA . GLN B 1 434 ? 22.828 27.281 -2.963 1 94.56 434 GLN B CA 1
ATOM 7183 C C . GLN B 1 434 ? 22.875 26.828 -1.508 1 94.56 434 GLN B C 1
ATOM 7185 O O . GLN B 1 434 ? 23.922 26.938 -0.854 1 94.56 434 GLN B O 1
ATOM 7190 N N . ALA B 1 435 ? 21.797 26.344 -1 1 94.25 435 ALA B N 1
ATOM 7191 C CA . ALA B 1 435 ? 21.766 25.938 0.402 1 94.25 435 ALA B CA 1
ATOM 7192 C C . ALA B 1 435 ? 21.516 24.438 0.531 1 94.25 435 ALA B C 1
ATOM 7194 O O . ALA B 1 435 ? 21.656 23.859 1.615 1 94.25 435 ALA B O 1
ATOM 7195 N N . GLY B 1 436 ? 21.156 23.781 -0.555 1 92.31 436 GLY B N 1
ATOM 7196 C CA . GLY B 1 436 ? 20.859 22.359 -0.502 1 92.31 436 GLY B CA 1
ATOM 7197 C C . GLY B 1 436 ? 19.609 22.031 0.283 1 92.31 436 GLY B C 1
ATOM 7198 O O . GLY B 1 436 ? 19.547 21.016 0.981 1 92.31 436 GLY B O 1
ATOM 7199 N N . THR B 1 437 ? 18.672 22.906 0.294 1 91.81 437 THR B N 1
ATOM 7200 C CA . THR B 1 437 ? 17.453 22.719 1.061 1 91.81 437 THR B CA 1
ATOM 7201 C C . THR B 1 437 ? 16.219 22.844 0.159 1 91.81 437 THR B C 1
ATOM 7203 O O . THR B 1 437 ? 16.109 23.797 -0.614 1 91.81 437 THR B O 1
ATOM 7206 N N . ASP B 1 438 ? 15.367 21.844 0.256 1 90.06 438 ASP B N 1
ATOM 7207 C CA . ASP B 1 438 ? 14.133 21.906 -0.521 1 90.06 438 ASP B CA 1
ATOM 7208 C C . ASP B 1 438 ? 13.031 22.625 0.26 1 90.06 438 ASP B C 1
ATOM 7210 O O . ASP B 1 438 ? 12.938 22.484 1.481 1 90.06 438 ASP B O 1
ATOM 7214 N N . PHE B 1 439 ? 12.227 23.516 -0.458 1 94.19 439 PHE B N 1
ATOM 7215 C CA . PHE B 1 439 ? 11.117 24.25 0.145 1 94.19 439 PHE B CA 1
ATOM 7216 C C . PHE B 1 439 ? 9.859 24.125 -0.713 1 94.19 439 PHE B C 1
ATOM 7218 O O . PHE B 1 439 ? 9.898 24.375 -1.919 1 94.19 439 PHE B O 1
ATOM 7225 N N . TYR B 1 440 ? 8.852 23.734 -0.089 1 93.56 440 TYR B N 1
ATOM 7226 C CA . TYR B 1 440 ? 7.52 23.844 -0.675 1 93.56 440 TYR B CA 1
ATOM 7227 C C . TYR B 1 440 ? 6.824 25.109 -0.214 1 93.56 440 TYR B C 1
ATOM 7229 O O . TYR B 1 440 ? 6.555 25.281 0.977 1 93.56 440 TYR B O 1
ATOM 7237 N N . THR B 1 441 ? 6.559 25.953 -1.199 1 95.62 441 THR B N 1
ATOM 7238 C CA . THR B 1 441 ? 6.074 27.297 -0.909 1 95.62 441 THR B CA 1
ATOM 7239 C C . THR B 1 441 ? 4.605 27.438 -1.285 1 95.62 441 THR B C 1
ATOM 7241 O O . THR B 1 441 ? 3.939 26.438 -1.593 1 95.62 441 THR B O 1
ATOM 7244 N N . GLU B 1 442 ? 4.086 28.578 -1.227 1 95.31 442 GLU B N 1
ATOM 7245 C CA . GLU B 1 442 ? 2.666 28.906 -1.269 1 95.31 442 GLU B CA 1
ATOM 7246 C C . GLU B 1 442 ? 1.989 28.281 -2.48 1 95.31 442 GLU B C 1
ATOM 7248 O O . GLU B 1 442 ? 0.918 27.672 -2.359 1 95.31 442 GLU B O 1
ATOM 7253 N N . THR B 1 443 ? 2.572 28.328 -3.639 1 93.94 443 THR B N 1
ATOM 7254 C CA . THR B 1 443 ? 1.909 27.922 -4.867 1 93.94 443 THR B CA 1
ATOM 7255 C C . THR B 1 443 ? 1.691 26.406 -4.879 1 93.94 443 THR B C 1
ATOM 7257 O O . THR B 1 443 ? 0.805 25.906 -5.574 1 93.94 443 THR B O 1
ATOM 7260 N N . VAL B 1 444 ? 2.453 25.672 -4.113 1 93.19 444 VAL B N 1
ATOM 7261 C CA . VAL B 1 444 ? 2.285 24.219 -4.008 1 93.19 444 VAL B CA 1
ATOM 7262 C C . VAL B 1 444 ? 0.953 23.906 -3.334 1 93.19 444 VAL B C 1
ATOM 7264 O O . VAL B 1 444 ? 0.35 22.859 -3.596 1 93.19 444 VAL B O 1
ATOM 7267 N N . PHE B 1 445 ? 0.461 24.828 -2.525 1 94.31 445 PHE B N 1
ATOM 7268 C CA . PHE B 1 445 ? -0.734 24.609 -1.72 1 94.31 445 PHE B CA 1
ATOM 7269 C C . PHE B 1 445 ? -1.906 25.422 -2.258 1 94.31 445 PHE B C 1
ATOM 7271 O O . PHE B 1 445 ? -3.01 25.359 -1.71 1 94.31 445 PHE B O 1
ATOM 7278 N N . ALA B 1 446 ? -1.691 26.234 -3.332 1 92.19 446 ALA B N 1
ATOM 7279 C CA . ALA B 1 446 ? -2.676 27.188 -3.842 1 92.19 446 ALA B CA 1
ATOM 7280 C C . ALA B 1 446 ? -3.422 26.609 -5.043 1 92.19 446 ALA B C 1
ATOM 7282 O O . ALA B 1 446 ? -3.199 25.453 -5.426 1 92.19 446 ALA B O 1
ATOM 7283 N N . ASP B 1 447 ? -4.391 27.344 -5.477 1 90.25 447 ASP B N 1
ATOM 7284 C CA . ASP B 1 447 ? -5.137 26.938 -6.664 1 90.25 447 ASP B CA 1
ATOM 7285 C C . ASP B 1 447 ? -4.617 27.656 -7.91 1 90.25 447 ASP B C 1
ATOM 7287 O O . ASP B 1 447 ? -5.336 27.781 -8.906 1 90.25 447 ASP B O 1
ATOM 7291 N N . HIS B 1 448 ? -3.445 28.219 -7.777 1 88.31 448 HIS B N 1
ATOM 7292 C CA . HIS B 1 448 ? -2.789 28.859 -8.906 1 88.31 448 HIS B CA 1
ATOM 7293 C C . HIS B 1 448 ? -1.304 28.516 -8.953 1 88.31 448 HIS B C 1
ATOM 7295 O O . HIS B 1 448 ? -0.748 28.016 -7.977 1 88.31 448 HIS B O 1
ATOM 7301 N N . ASP B 1 449 ? -0.685 28.828 -10.062 1 89.5 449 ASP B N 1
ATOM 7302 C CA . ASP B 1 449 ? 0.719 28.484 -10.242 1 89.5 449 ASP B CA 1
ATOM 7303 C C . ASP B 1 449 ? 1.584 29.719 -10.414 1 89.5 449 ASP B C 1
ATOM 7305 O O . ASP B 1 449 ? 2.727 29.641 -10.867 1 89.5 449 ASP B O 1
ATOM 7309 N N . ASP B 1 450 ? 1.024 30.891 -10.117 1 92.44 450 ASP B N 1
ATOM 7310 C CA . ASP B 1 450 ? 1.796 32.125 -10.242 1 92.44 450 ASP B CA 1
ATOM 7311 C C . ASP B 1 450 ? 2.777 32.281 -9.086 1 92.44 450 ASP B C 1
ATOM 7313 O O . ASP B 1 450 ? 2.377 32.625 -7.965 1 92.44 450 ASP B O 1
ATOM 7317 N N . ALA B 1 451 ? 4.008 32.125 -9.367 1 94.75 451 ALA B N 1
ATOM 7318 C CA . ALA B 1 451 ? 5.051 32.156 -8.344 1 94.75 451 ALA B CA 1
ATOM 7319 C C . ALA B 1 451 ? 5.914 33.406 -8.5 1 94.75 451 ALA B C 1
ATOM 7321 O O . ALA B 1 451 ? 7.109 33.406 -8.188 1 94.75 451 ALA B O 1
ATOM 7322 N N . SER B 1 452 ? 5.348 34.5 -8.961 1 94.94 452 SER B N 1
ATOM 7323 C CA . SER B 1 452 ? 6.105 35.719 -9.219 1 94.94 452 SER B CA 1
ATOM 7324 C C . SER B 1 452 ? 6.082 36.625 -8.016 1 94.94 452 SER B C 1
ATOM 7326 O O . SER B 1 452 ? 6.812 37.625 -7.977 1 94.94 452 SER B O 1
ATOM 7328 N N . SER B 1 453 ? 5.344 36.312 -7.012 1 94.88 453 SER B N 1
ATOM 7329 C CA . SER B 1 453 ? 5.25 37.188 -5.828 1 94.88 453 SER B CA 1
ATOM 7330 C C . SER B 1 453 ? 6.539 37.125 -5.016 1 94.88 453 SER B C 1
ATOM 7332 O O . SER B 1 453 ? 7.227 36.094 -4.988 1 94.88 453 SER B O 1
ATOM 7334 N N . THR B 1 454 ? 6.84 38.25 -4.387 1 95.69 454 THR B N 1
ATOM 7335 C CA . THR B 1 454 ? 7.973 38.281 -3.469 1 95.69 454 THR B CA 1
ATOM 7336 C C . THR B 1 454 ? 7.508 38.094 -2.027 1 95.69 454 THR B C 1
ATOM 7338 O O . THR B 1 454 ? 8.328 38.031 -1.107 1 95.69 454 THR B O 1
ATOM 7341 N N . ASP B 1 455 ? 6.215 38.031 -1.861 1 95.12 455 ASP B N 1
ATOM 7342 C CA . ASP B 1 455 ? 5.574 37.781 -0.574 1 95.12 455 ASP B CA 1
ATOM 7343 C C . ASP B 1 455 ? 4.773 36.5 -0.601 1 95.12 455 ASP B C 1
ATOM 7345 O O . ASP B 1 455 ? 3.666 36.469 -1.145 1 95.12 455 ASP B O 1
ATOM 7349 N N . PHE B 1 456 ? 5.328 35.469 -0.115 1 95.88 456 PHE B N 1
ATOM 7350 C CA . PHE B 1 456 ? 4.727 34.156 -0.206 1 95.88 456 PHE B CA 1
ATOM 7351 C C . PHE B 1 456 ? 4.953 33.344 1.08 1 95.88 456 PHE B C 1
ATOM 7353 O O . PHE B 1 456 ? 5.879 33.656 1.84 1 95.88 456 PHE B O 1
ATOM 7360 N N . TRP B 1 457 ? 4.082 32.438 1.328 1 96.44 457 TRP B N 1
ATOM 7361 C CA . TRP B 1 457 ? 4.176 31.562 2.498 1 96.44 457 TRP B CA 1
ATOM 7362 C C . TRP B 1 457 ? 5.133 30.406 2.242 1 96.44 457 TRP B C 1
ATOM 7364 O O . TRP B 1 457 ? 5.188 29.875 1.132 1 96.44 457 TRP B O 1
ATOM 7374 N N . VAL B 1 458 ? 5.836 30.031 3.301 1 96.5 458 VAL B N 1
ATOM 7375 C CA . VAL B 1 458 ? 6.727 28.875 3.305 1 96.5 458 VAL B CA 1
ATOM 7376 C C . VAL B 1 458 ? 6.348 27.938 4.441 1 96.5 458 VAL B C 1
ATOM 7378 O O . VAL B 1 458 ? 6.145 28.375 5.578 1 96.5 458 VAL B O 1
ATOM 7381 N N . ARG B 1 459 ? 6.219 26.656 4.141 1 96.25 459 ARG B N 1
ATOM 7382 C CA . ARG B 1 459 ? 6.02 25.672 5.191 1 96.25 459 ARG B CA 1
ATOM 7383 C C . ARG B 1 459 ? 7.352 25.266 5.824 1 96.25 459 ARG B C 1
ATOM 7385 O O . ARG B 1 459 ? 8.32 25 5.117 1 96.25 459 ARG B O 1
ATOM 7392 N N . VAL B 1 460 ? 7.398 25.266 7.113 1 96.69 460 VAL B N 1
ATOM 7393 C CA . VAL B 1 460 ? 8.531 24.75 7.867 1 96.69 460 VAL B CA 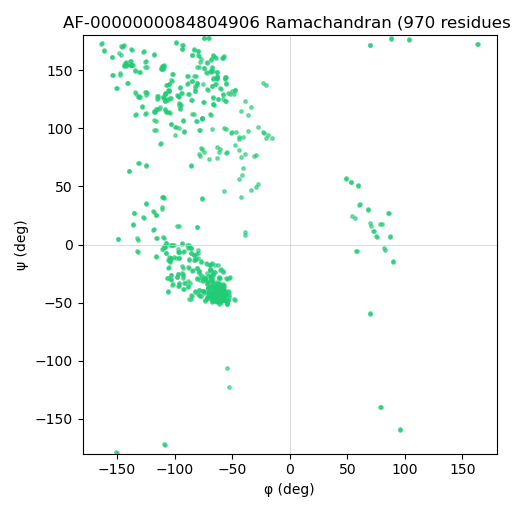1
ATOM 7394 C C . VAL B 1 460 ? 8.086 23.562 8.727 1 96.69 460 VAL B C 1
ATOM 7396 O O . VAL B 1 460 ? 7.301 23.734 9.664 1 96.69 460 VAL B O 1
ATOM 7399 N N . SER B 1 461 ? 8.602 22.406 8.398 1 95.44 461 SER B N 1
ATOM 7400 C CA . SER B 1 461 ? 8.227 21.172 9.094 1 95.44 461 SER B CA 1
ATOM 7401 C C . SER B 1 461 ? 9.219 20.844 10.203 1 95.44 461 SER B C 1
ATOM 7403 O O . SER B 1 461 ? 10.375 20.516 9.93 1 95.44 461 SER B O 1
ATOM 7405 N N . CYS B 1 462 ? 8.758 20.75 11.391 1 94.88 462 CYS B N 1
ATOM 7406 C CA . CYS B 1 462 ? 9.672 20.672 12.523 1 94.88 462 CYS B CA 1
ATOM 7407 C C . CYS B 1 462 ? 9.789 19.25 13.039 1 94.88 462 CYS B C 1
ATOM 7409 O O . CYS B 1 462 ? 10.57 18.969 13.953 1 94.88 462 CYS B O 1
ATOM 7411 N N . ALA B 1 463 ? 9.078 18.297 12.438 1 93.81 463 ALA B N 1
ATOM 7412 C CA . ALA B 1 463 ? 9.148 16.891 12.852 1 93.81 463 ALA B CA 1
ATOM 7413 C C . ALA B 1 463 ? 10.305 16.172 12.156 1 93.81 463 ALA B C 1
ATOM 7415 O O . ALA B 1 463 ? 10.086 15.266 11.359 1 93.81 463 ALA B O 1
ATOM 7416 N N . ALA B 1 464 ? 11.5 16.547 12.5 1 93.12 464 ALA B N 1
ATOM 7417 C CA . ALA B 1 464 ? 12.742 15.977 11.977 1 93.12 464 ALA B CA 1
ATOM 7418 C C . ALA B 1 464 ? 13.766 15.781 13.086 1 93.12 464 ALA B C 1
ATOM 7420 O O . ALA B 1 464 ? 13.719 16.469 14.109 1 93.12 464 ALA B O 1
ATOM 7421 N N . GLU B 1 465 ? 14.672 14.82 12.852 1 92.62 465 GLU B N 1
ATOM 7422 C CA . GLU B 1 465 ? 15.758 14.656 13.805 1 92.62 465 GLU B CA 1
ATOM 7423 C C . GLU B 1 465 ? 16.531 15.961 14.008 1 92.62 465 GLU B C 1
ATOM 7425 O O . GLU B 1 465 ? 16.781 16.688 13.039 1 92.62 465 GLU B O 1
ATOM 7430 N N . PRO B 1 466 ? 16.875 16.25 15.266 1 93.75 466 PRO B N 1
ATOM 7431 C CA . PRO B 1 466 ? 17.453 17.562 15.586 1 93.75 466 PRO B CA 1
ATOM 7432 C C . PRO B 1 466 ? 18.688 17.875 14.75 1 93.75 466 PRO B C 1
ATOM 7434 O O . PRO B 1 466 ? 18.828 19 14.25 1 93.75 466 PRO B O 1
ATOM 7437 N N . ASP B 1 467 ? 19.594 16.891 14.57 1 91 467 ASP B N 1
ATOM 7438 C CA . ASP B 1 467 ? 20.828 17.141 13.82 1 91 467 ASP B CA 1
ATOM 7439 C C . ASP B 1 467 ? 20.531 17.5 12.367 1 91 467 ASP B C 1
ATOM 7441 O O . ASP B 1 467 ? 21.141 18.391 11.797 1 91 467 ASP B O 1
ATOM 7445 N N . MET B 1 468 ? 19.609 16.781 11.82 1 88.5 468 MET B N 1
ATOM 7446 C CA . MET B 1 468 ? 19.234 17.016 10.43 1 88.5 468 MET B CA 1
ATOM 7447 C C . MET B 1 468 ? 18.562 18.375 10.273 1 88.5 468 MET B C 1
ATOM 7449 O O . MET B 1 468 ? 18.828 19.094 9.312 1 88.5 468 MET B O 1
ATOM 7453 N N . PHE B 1 469 ? 17.688 18.688 11.18 1 93.62 469 PHE B N 1
ATOM 7454 C CA . PHE B 1 469 ? 16.969 19.953 11.148 1 93.62 469 PHE B CA 1
ATOM 7455 C C . PHE B 1 469 ? 17.922 21.125 11.312 1 93.62 469 PHE B C 1
ATOM 7457 O O . PHE B 1 469 ? 17.859 22.109 10.57 1 93.62 469 PHE B O 1
ATOM 7464 N N . GLU B 1 470 ? 18.828 20.984 12.242 1 93.62 470 GLU B N 1
ATOM 7465 C CA . GLU B 1 470 ? 19.797 22.031 12.539 1 93.62 470 GLU B CA 1
ATOM 7466 C C . GLU B 1 470 ? 20.688 22.312 11.328 1 93.62 470 GLU B C 1
ATOM 7468 O O . GLU B 1 470 ? 20.984 23.469 11.023 1 93.62 470 GLU B O 1
ATOM 7473 N N . ARG B 1 471 ? 21.078 21.297 10.688 1 90.44 471 ARG B N 1
ATOM 7474 C CA . ARG B 1 471 ? 21.906 21.469 9.492 1 90.44 471 ARG B CA 1
ATOM 7475 C C . ARG B 1 471 ? 21.156 22.234 8.414 1 90.44 471 ARG B C 1
ATOM 7477 O O . ARG B 1 471 ? 21.734 23.094 7.746 1 90.44 471 ARG B O 1
ATOM 7484 N N . GLY B 1 472 ? 19.938 21.891 8.258 1 91.88 472 GLY B N 1
ATOM 7485 C CA . GLY B 1 472 ? 19.125 22.625 7.293 1 91.88 472 GLY B CA 1
ATOM 7486 C C . GLY B 1 472 ? 18.953 24.094 7.645 1 91.88 472 GLY B C 1
ATOM 7487 O O . GLY B 1 472 ? 19.031 24.953 6.777 1 91.88 472 GLY B O 1
ATOM 7488 N N . VAL B 1 473 ? 18.703 24.344 8.891 1 95.12 473 VAL B N 1
ATOM 7489 C CA . VAL B 1 473 ? 18.5 25.719 9.367 1 95.12 473 VAL B CA 1
ATOM 7490 C C . VAL B 1 473 ? 19.797 26.516 9.195 1 95.12 473 VAL B C 1
ATOM 7492 O O . VAL B 1 473 ? 19.766 27.672 8.773 1 95.12 473 VAL B O 1
ATOM 7495 N N . ASP B 1 474 ? 20.906 25.875 9.508 1 94.69 474 ASP B N 1
ATOM 7496 C CA . ASP B 1 474 ? 22.219 26.516 9.359 1 94.69 474 ASP B CA 1
ATOM 7497 C C . ASP B 1 474 ? 22.453 26.922 7.906 1 94.69 474 ASP B C 1
ATOM 7499 O O . ASP B 1 474 ? 22.875 28.047 7.641 1 94.69 474 ASP B O 1
ATOM 7503 N N . ARG B 1 475 ? 22.219 26.094 7.012 1 94.31 475 ARG B N 1
ATOM 7504 C CA . ARG B 1 475 ? 22.422 26.359 5.594 1 94.31 475 ARG B CA 1
ATOM 7505 C C . ARG B 1 475 ? 21.484 27.469 5.105 1 94.31 475 ARG B C 1
ATOM 7507 O O . ARG B 1 475 ? 21.891 28.312 4.305 1 94.31 475 ARG B O 1
ATOM 7514 N N . LEU B 1 476 ? 20.281 27.422 5.562 1 94.94 476 LEU B N 1
ATOM 7515 C CA . LEU B 1 476 ? 19.312 28.453 5.195 1 94.94 476 LEU B CA 1
ATOM 7516 C C . LEU B 1 476 ? 19.766 29.812 5.707 1 94.94 476 LEU B C 1
ATOM 7518 O O . LEU B 1 476 ? 19.656 30.812 4.988 1 94.94 476 LEU B O 1
ATOM 7522 N N . ALA B 1 477 ? 20.188 29.844 6.918 1 95.19 477 ALA B N 1
ATOM 7523 C CA . ALA B 1 477 ? 20.656 31.109 7.508 1 95.19 477 ALA B CA 1
ATOM 7524 C C . ALA B 1 477 ? 21.797 31.703 6.695 1 95.19 477 ALA B C 1
ATOM 7526 O O . ALA B 1 477 ? 21.797 32.906 6.387 1 95.19 477 ALA B O 1
ATOM 7527 N N . HIS B 1 478 ? 22.719 30.875 6.34 1 94.62 478 HIS B N 1
ATOM 7528 C CA . HIS B 1 478 ? 23.859 31.312 5.551 1 94.62 478 HIS B CA 1
ATOM 7529 C C . HIS B 1 478 ? 23.422 31.844 4.188 1 94.62 478 HIS B C 1
ATOM 7531 O O . HIS B 1 478 ? 23.938 32.844 3.709 1 94.62 478 HIS B O 1
ATOM 7537 N N . PHE B 1 479 ? 22.578 31.203 3.555 1 95.81 479 PHE B N 1
ATOM 7538 C CA . PHE B 1 479 ? 22.047 31.578 2.25 1 95.81 479 PHE B CA 1
ATOM 7539 C C . PHE B 1 479 ? 21.344 32.938 2.322 1 95.81 479 PHE B C 1
ATOM 7541 O O . PHE B 1 479 ? 21.562 33.781 1.469 1 95.81 479 PHE B O 1
ATOM 7548 N N . LEU B 1 480 ? 20.5 33.062 3.389 1 95.5 480 LEU B N 1
ATOM 7549 C CA . LEU B 1 480 ? 19.75 34.312 3.539 1 95.5 480 LEU B CA 1
ATOM 7550 C C . LEU B 1 480 ? 20.688 35.469 3.871 1 95.5 480 LEU B C 1
ATOM 7552 O O . LEU B 1 480 ? 20.484 36.594 3.404 1 95.5 480 LEU B O 1
ATOM 7556 N N . ASP B 1 481 ? 21.703 35.188 4.66 1 95.06 481 ASP B N 1
ATOM 7557 C CA . ASP B 1 481 ? 22.719 36.219 4.949 1 95.06 481 ASP B CA 1
ATOM 7558 C C . ASP B 1 481 ? 23.406 36.656 3.668 1 95.06 481 ASP B C 1
ATOM 7560 O O . ASP B 1 481 ? 23.578 37.875 3.457 1 95.06 481 ASP B O 1
ATOM 7564 N N . ALA B 1 482 ? 23.766 35.719 2.879 1 92.94 482 ALA B N 1
ATOM 7565 C CA . ALA B 1 482 ? 24.438 36.031 1.626 1 92.94 482 ALA B CA 1
ATOM 7566 C C . ALA B 1 482 ? 23.531 36.781 0.674 1 92.94 482 ALA B C 1
ATOM 7568 O O . ALA B 1 482 ? 23.984 37.688 -0.023 1 92.94 482 ALA B O 1
ATOM 7569 N N . ALA B 1 483 ? 22.344 36.375 0.605 1 89.94 483 ALA B N 1
ATOM 7570 C CA . ALA B 1 483 ? 21.375 37.031 -0.278 1 89.94 483 ALA B CA 1
ATOM 7571 C C . ALA B 1 483 ? 21.109 38.469 0.164 1 89.94 483 ALA B C 1
ATOM 7573 O O . ALA B 1 483 ? 20.922 39.375 -0.67 1 89.94 483 ALA B O 1
ATOM 7574 N N . SER B 1 484 ? 21.031 38.656 1.407 1 87.56 484 SER B N 1
ATOM 7575 C CA . SER B 1 484 ? 20.781 40 1.959 1 87.56 484 SER B CA 1
ATOM 7576 C C . SER B 1 484 ? 21.969 40.906 1.706 1 87.56 484 SER B C 1
ATOM 7578 O O . SER B 1 484 ? 21.797 42.125 1.503 1 87.56 484 SER B O 1
ATOM 7580 N N . ALA B 1 485 ? 23.109 40.406 1.699 1 86.56 485 ALA B N 1
ATOM 7581 C CA . ALA B 1 485 ? 24.328 41.219 1.469 1 86.56 485 ALA B CA 1
ATOM 7582 C C . ALA B 1 485 ? 24.406 41.688 0.017 1 86.56 485 ALA B C 1
ATOM 7584 O O . ALA B 1 485 ? 25.031 42.688 -0.278 1 86.56 485 ALA B O 1
ATOM 7585 N N . ARG B 1 486 ? 23.844 41 -0.88 1 79.38 486 ARG B N 1
ATOM 7586 C CA . ARG B 1 486 ? 23.875 41.344 -2.299 1 79.38 486 ARG B CA 1
ATOM 7587 C C . ARG B 1 486 ? 22.828 42.406 -2.627 1 79.38 486 ARG B C 1
ATOM 7589 O O . ARG B 1 486 ? 22.891 43.031 -3.688 1 79.38 486 ARG B O 1
ATOM 7596 N N . ARG B 1 487 ? 21.938 42.688 -1.797 1 70.12 487 ARG B N 1
ATOM 7597 C CA . ARG B 1 487 ? 20.922 43.719 -1.989 1 70.12 487 ARG B CA 1
ATOM 7598 C C . ARG B 1 487 ? 21.406 45.062 -1.454 1 70.12 487 ARG B C 1
ATOM 7600 O O . ARG B 1 487 ? 22.109 45.094 -0.45 1 70.12 487 ARG B O 1
#

Sequence (974 aa):
MRVFPHRRAYRKRRPLSRIVAMTYRSLERANAYFYDPARRRAVIARHGGVGYLSSGVNHLQTPRVLLDLAARELRERRLIENYTAPGGALGIGAAIAFEMHDRLGRPARGAIAPANVCLTVGATGALAGAFRYLADEVCARSALVLGLNYSFFSIVCDEVGIAYRIARSELRDRLLPTADEACARIAAERPDVVVLSQPTNPSGETYDSGELRRVVDAVAQAGGWLVFDEVPSLAAADEDDLPAPLADDTLATFPPRLIWIGSYSKSRSLAGLRAGYLLAAQPVVDFVRKHNERQSWSPVNAGSSALTADMILRVMARRLRRSPGRDAQRIVARTARDARHYLELFAPFSDDFARFDGIWRFLDGELDWPTALESYTADLATIGATCRANWSDFEQRIGPYLAHRIALQSGFNHCVRLATGMTEWDFVTAAFDQAGTDFYTETVFADHDDASSTDFWVRVSCAAEPDMFERGVDRLAHFLDAASARRMRVFPHRRAYRKRRPLSRIVAMTYRSLERANAYFYDPARRRAVIARHGGVGYLSSGVNHLQTPRVLLDLAARELRERRLIENYTAPGGALGIGAAIAFEMHDRLGRPARGAIAPANVCLTVGATGALAGAFRYLADEVCARSALVLGLNYSFFSIVCDEVGIAYRIARSELRDRLLPTADEACARIAAERPDVVVLSQPTNPSGETYDSGELRRVVDAVAQAGGWLVFDEVPSLAAADEDDLPAPLADDTLATFPPRLIWIGSYSKSRSLAGLRAGYLLAAQPVVDFVRKHNERQSWSPVNAGSSALTADMILRVMARRLRRSPGRDAQRIVARTARDARHYLELFAPFSDDFARFDGIWRFLDGELDWPTALESYTADLATIGATCRANWSDFEQRIGPYLAHRIALQSGFNHCVRLATGMTEWDFVTAAFDQAGTDFYTETVFADHDDASSTDFWVRVSCAAEPDMFERGVDRLAHFLDAASARR

Foldseek 3Di:
DCPDDPPPPPPDPPDPPPLPPLPLPQVVVQCCQCVVPVLVVLLCVVQVAFFEFFPQFQQDAFQPLLVVLLVVCVVPFQLQVFFDQLQDWLLLLLLQLVLVCLQPPLLSVQAPDSLQKGKAQFLLLLVLLLVLCCCPVVVFAEEEEFFQAFLVVSVSCSVRRHHYAYQADPDPQGGGHFLVSLLVVCQVPLHQEYEYEQLGPQAQDADAQVSLQSNLVSNVVSVHAYEYHYEFLCLDVCSSNGHDNRDDSDDNHHDQRYKYWYGCGRNRVPNVQRIIMIGHGNVSSVSSSVVSCVPPNHHRRRSVLSSSVVSLLSSLSNQPVVDPPDDSVVSQVVSLVVSVVSCCVRFQATSRVVDGGGSNVSNVVPDPRVVSSVSNSVSSNVQVVQLVVLVVLLCVLQVVFWDGWHDNDTGRKTKTWGQQVAFQVVCQSCCCNQLSYHWDWACSRRSDNDRRDSTTITIGGRSDDNVSSNSSSVSNSVSSVVSVVVD/DCPPDPPPPPPPPPPPPPLPPLPLPQVVVQCCLCVVPVLVVLLCVVQVAFFEFFPQFQQDAFQVLLVVLLVVCVVPFQLQVFFDQLQDWLLLLLLQLVLVCLQPPLLSVQAPDSLQKGKAQFLLLLVLLLVLCCCPVVVFAEEEEFFQAALVVSVSCVVRRHHYAYDADPDPQGGGHFLVSLLVCCQVPLHQEYEYEQLGPQAQDADAQVSLQSNLVSNVVSVHAYEYHYEFLCLDVCSSNGHDNRDDSDDNHHDQRYKYWYGCGRNRVCNVQRIIMIGHGNVSSVSSSVVSCVPPNHHRRRSVLSSSVVSLLSSLSNQPVVDPPDDSVVSQVVSLVVSVVSCCVRFQATSRVVDGGGSNVSNVVPDPRVVSSVSNSVSSNVLVVQLVVLVVLLCVLQVVFWDGWHDNDTGRKTKTWGQQVAFQVVCQSCCCNQLSYHWDWACSRRSDNDRRDSTTITIGGRSDDNVSSNSSSVSVSVSSVVSVVVD

Radius of gyration: 28.99 Å; Cα contacts (8 Å, |Δi|>4): 2012; chains: 2; bounding box: 78×86×102 Å

InterPro domains:
  IPR004838 Aminotransferases, class-I, pyridoxal-phosphate-binding site [PS00105] (263-276)
  IPR004839 Aminotransferase, class I/classII, large domain [PF00155] (53-294)
  IPR015421 Pyridoxal phosphate-dependent transferase, major domain [G3DSA:3.40.640.10] (66-314)
  IPR015422 Pyridoxal phosphate-dependent transferase, small domain [G3DSA:3.90.1150.10] (376-482)
  IPR015424 Pyridoxal phosphate-dependent transferase [SSF53383] (28-481)
  IPR050596 Aspartate/prephenate aminotransferase-like [PTHR46383] (47-296)

Nearest PDB structures (foldseek):
  3t32-assembly1_B  TM=8.039E-01  e=5.775E-15  Bacillus anthracis str. 'Ames Ancestor'
  8juj-assembly1_A  TM=8.075E-01  e=9.635E-15  Bacillus cereus ATCC 14579
  9k71-assembly1_B  TM=7.941E-01  e=5.218E-14  Bacillus cereus ATCC 14579
  8juj-assembly1_B  TM=7.807E-01  e=7.094E-14  Bacillus cereus ATCC 14579
  9k71-assembly1_A  TM=7.519E-01  e=1.453E-13  Bacillus cereus ATCC 14579